Protein AF-0000000084917319 (afdb_homodimer)

Foldseek 3Di:
DVLLVVCVVLCVVLVVLVVVLLVLLLLLLLLVLVLLVLQLVLQQLVVVCVVVVNPPVVVNVVSNVVSVVSNVVSVVSSVVSVVVSLVRQLVSLVVSLVVLLVLLVVLVVQAFPVVPVVDDPVVSVCLSPVLSVLLSCLSHVLVSLVSNLVSLVVSLLVVLVVQPVVLSCQLCVLLVVLLVVLQVLLVVLVVLVVVLVVLVVVLVVLVVVCVVCVVVCVVVVVVVVSVVVSVVSVVVSVVSVVVSVVSVVVNVVSLVVSLVSSLVSLCVVVVVCVVVVVHPGPSSSSSSNVSSVVNSVSSNCVSVSVVSVVSSSVSSVVSVVSSPDDHPQDQPADDLDDFQAKKWWAQFWAADPVVRATLAGGDTDIDDRLFEEEEAEDPSLNQVVVVCCQLPSDDTDDTFMDTPNHTPSNHGNVSSNLQEFEQAPQFDADQFFLLVSLCVLPVPDDPVLLLVLLVLLPLQVVLVPDPVRRRATDDPPGDDDDRQNRLSSSSSSRLSNLHLEYEYHQSCVRPDPVSVVSNLVSCVVSSGRHYYYHYHHALVSQQPGQKYFYGGSNDTPDIDHNVVVCPDDDDSVVRNVVVVVVVVVD/DVLLVVCVVLCVVLVVLVVVLLVLLLLLLLLVLVLLVLQLVLQQLVVVCVVVVNPPVVVNVVSNVVSVVSNVVSVVSSVVSVVVSLVRQLVSLVVSLVVLLVLLVVLVVQAFPVVPVVDDPVVSVCLSPVLSVLLSCLSHVLVSLVSNLVSLVVSLLVVLVVQPVVLSCQLCVLLVVLLVVLQVLLVVLVVLVVVLVVLVVVLVVLVVVCVVCVVVCVVVVCVVVSVVVSVVSVVVSVVSVVVSVVSVVVNVVSLVVSLVVSLVSLCVVVVVCVVVVVHPGPSSSSSSNVSSVVNSVSSNCVSVSVVSVVSSSVSSVVSVVSSPDDHPQDQPADDLDDFQFKKWWAQFWAADPVVRATLAGGDTDIDDRLFEEEEAEDPSLNQVVVVCCQLPSDDTDDTFMDTPNHTSSNHGNVSSNLQEFEQAPQFDADQFFLLVSLCVLPVPDDPVLLLVLLVLLPLQVVLVPDPCRRRATDDPPGDDDDRQNRLSSSSSSRLSNLHQEYEYHQSCVRPDPVSVVSNLVSCVVSSGRHYYYHYHNALVSQQPGQKYFYGGSNDTPDIDHNVVVCPDDDDSVVRNVVVVVVVVVD

Radius of gyration: 39.49 Å; Cα contacts (8 Å, |Δi|>4): 1800; chains: 2; bounding box: 83×122×78 Å

Organism: Flavobacterium indicum (strain DSM 17447 / CIP 109464 / GPTSA100-9) (NCBI:txid1094466)

Sequence (1172 aa):
MKELQYLNKYFLKYKYRFLLGIIITIVAQIFSLFTPELVGNSIKTIEIFIKSNGQNSDYLKSNLLKNIGLIILCTLIAGFLTFLMRQTLIVMSRFVEFDLKNEIFLHYEALSQNFYKKNRTGDLMNRISEDVGKVRMYVGPAVMYTINTIIRFAAIIISMSSINWKLTLYSLAPLPILSYSIFILSKEINKKSTNYQQNLSKLSSFTQEFFSGIRVIKAYALEQKRNEEFKTLSNDSKTKNLALSKTNALFGPLMVFLIGLSYLIVILVGGKMYINEEIKDLGVIAQFLLYIGMLVWPVASFGWVSSLVQEAEASQKRINEFLKEKPEIKNEGSITSSIKGQIEFKNVSYTYEDTNIQALKNINFKIDSGKTLAILGKTGSGKSTILNLITRIHDIESGEITIDNNTIKSIELVHLRNNISIVPQDPFLFSDTIKNNILFGKSNALDEEIIEVAKIASVH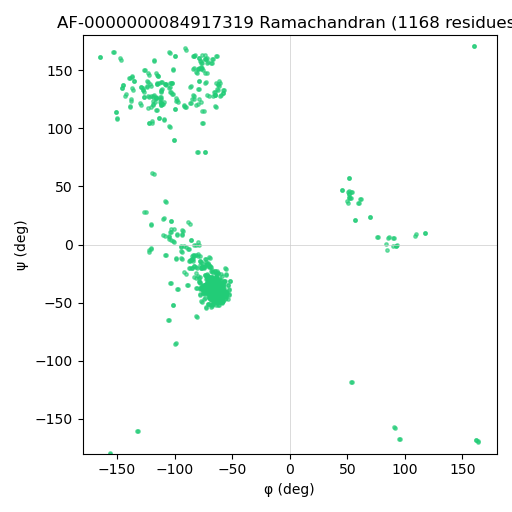ENIANFTNKYETMLGERGITLSGGQKQRISIARAILKQAPILLLDDCLSAVDTETEEKILSNFKNIFKNKTTIIVTHRASSAKNADQIIILDEGNIIQQGTHNELINKEGYYKELFLKQLSEKEIAMKELQYLNKYFLKYKYRFLLGIIITIVAQIFSLFTPELVGNSIKTIEIFIKSNGQNSDYLKSNLLKNIGLIILCTLIAGFLTFLMRQTLIVMSRFVEFDLKNEIFLHYEALSQNFYKKNRTGDLMNRISEDVGKVRMYVGPAVMYTINTIIRFAAIIISMSSINWKLTLYSLAPLPILSYSIFILSKEINKKSTNYQQNLSKLSSFTQEFFSGIRVIKAYALEQKRNEEFKTLSNDSKTKNLALSKTNALFGPLMVFLIGLSYLIVILVGGKMYINEEIKDLGVIAQFLLYIGMLVWPVASFGWVSSLVQEAEASQKRINEFLKEKPEIKNEGSITSSIKGQIEFKNVSYTYEDTNIQALKNINFKIDSGKTLAILGKTGSGKSTILNLITRIHDIESGEITIDNNTIKSIELVHLRNNISIVPQDPFLFSDTIKNNILFGKSNALDEEIIEVAKIASVHENIANFTNKYETMLGERGITLSGGQKQRISIARAILKQAPILLLDDCLSAVDTETEEKILSNFKNIFKNKTTIIVTHRASSAKNADQIIILDEGNIIQQGTHNELINKEGYYKELFLKQLSEKEIA

Solvent-accessible surface area (backbone atoms only — not comparable to full-atom values): 58899 Å² total; per-residue (Å²): 112,71,47,50,55,70,52,49,62,54,51,61,72,43,36,66,44,49,52,48,20,52,53,35,45,53,52,20,46,55,33,50,54,45,41,36,52,41,52,14,49,45,44,34,47,53,48,51,31,60,74,55,72,62,72,50,55,68,60,42,54,53,52,45,52,51,40,44,56,48,41,54,51,30,34,49,49,21,18,51,30,48,26,48,24,40,62,24,33,43,45,47,19,47,51,46,39,48,51,50,42,51,52,51,49,54,49,59,67,55,42,35,61,66,54,58,74,74,42,58,68,65,60,58,50,38,47,64,49,55,29,42,49,36,38,27,42,27,60,11,58,34,45,48,54,50,52,50,32,53,50,45,50,50,51,49,51,53,56,40,39,72,74,40,50,70,61,36,55,60,34,50,55,45,52,62,55,45,44,50,52,44,44,55,49,44,54,52,45,50,53,39,46,52,55,35,50,54,45,50,50,50,50,50,51,51,52,51,48,46,62,73,35,39,68,57,33,59,49,54,65,40,54,64,63,52,48,53,53,49,50,50,53,48,49,50,41,44,52,40,45,49,54,36,49,58,59,57,31,48,54,60,24,54,50,49,35,41,52,50,50,26,49,43,39,35,53,52,53,43,49,52,32,39,74,71,62,73,37,92,50,71,11,56,48,54,21,51,49,48,51,52,60,66,47,49,57,51,51,61,44,48,46,57,36,50,50,35,45,52,49,16,31,57,31,34,39,55,51,49,57,53,68,66,58,71,48,80,68,73,75,75,19,76,44,75,70,88,72,63,34,23,39,36,38,43,49,28,29,38,60,44,80,90,76,66,45,63,37,34,50,58,33,69,50,75,45,55,58,32,38,34,36,21,41,33,47,57,90,82,13,31,68,68,54,55,56,35,45,74,64,52,66,42,81,76,83,39,61,43,48,28,48,67,85,34,49,56,68,45,33,18,50,66,56,51,25,65,39,36,24,62,26,52,62,77,58,75,77,63,73,36,27,50,47,57,54,32,29,65,36,34,86,82,62,50,70,66,56,53,52,50,28,22,49,46,35,68,40,38,70,64,35,64,68,37,93,52,26,52,65,31,44,26,43,97,88,32,54,84,71,52,69,35,54,42,29,24,44,38,42,18,11,30,56,57,42,66,29,32,24,37,38,34,34,41,49,57,73,64,41,56,70,69,58,42,50,51,31,54,58,48,37,58,68,62,43,57,72,16,12,32,40,38,33,38,83,49,55,79,77,36,52,82,27,68,32,35,36,32,30,50,76,15,29,75,78,45,74,41,33,49,76,57,37,58,75,34,91,51,70,60,27,53,52,40,54,52,48,50,52,49,48,74,69,92,112,71,49,51,55,71,52,49,63,54,50,59,74,43,37,67,43,47,52,49,20,52,50,36,45,53,54,20,47,54,34,51,54,45,43,34,53,40,51,14,50,44,45,34,46,52,48,52,32,60,74,54,73,61,72,49,54,68,59,41,53,54,52,46,53,51,40,44,55,50,41,54,51,29,33,50,49,20,18,51,30,48,28,49,23,40,62,25,33,43,45,48,18,47,51,46,41,48,52,49,43,49,52,54,49,54,48,58,66,56,41,35,61,67,54,58,74,74,42,59,68,68,60,58,51,39,46,64,48,55,30,41,48,36,38,27,42,27,59,11,58,34,44,49,53,50,52,49,34,54,50,46,50,51,50,49,50,52,57,41,38,72,73,38,50,70,61,37,54,59,34,51,54,45,51,61,55,46,43,50,54,43,42,55,48,44,54,51,46,52,54,39,47,53,56,36,49,53,44,50,50,50,50,49,51,50,52,51,49,47,64,73,34,40,67,58,34,57,47,55,64,40,55,66,62,52,48,53,51,47,50,51,52,48,48,51,42,44,52,40,44,48,54,36,48,58,59,57,30,48,53,60,24,51,50,49,35,43,52,50,49,27,50,43,40,36,51,52,52,42,50,51,32,39,74,71,61,74,37,93,50,71,12,56,48,55,22,51,48,47,52,51,60,65,48,49,58,51,51,60,45,47,44,57,37,51,50,37,45,54,50,16,32,56,31,33,40,54,50,49,57,54,69,66,60,70,48,81,66,72,76,74,19,75,44,77,69,90,73,64,36,24,40,36,38,44,48,27,27,39,61,44,80,90,76,66,45,63,36,34,50,57,34,69,52,74,44,55,56,33,36,34,38,20,39,33,47,57,90,81,13,29,66,69,56,56,56,34,45,76,66,52,67,43,79,76,83,40,62,43,49,25,47,67,86,33,50,56,68,45,32,19,49,65,55,50,27,65,38,37,23,61,26,52,62,75,60,76,77,63,73,37,28,51,49,57,56,30,29,66,36,34,86,83,62,50,70,67,56,53,51,50,30,24,50,44,35,68,38,38,69,64,35,64,69,40,95,52,27,52,64,32,42,25,44,98,88,32,54,83,69,53,71,36,55,42,29,24,45,39,43,17,11,29,57,56,41,67,30,33,24,36,38,34,34,39,48,55,74,66,40,55,68,69,59,42,52,52,32,52,59,47,36,58,68,62,43,56,73,18,13,31,40,37,35,37,82,50,56,78,76,36,52,82,28,68,31,37,36,32,30,50,77,14,29,75,78,45,74,40,34,50,77,57,37,59,76,33,91,51,71,61,29,52,50,40,52,52,50,50,52,50,49,76,68,91

InterPro domains:
  IPR003439 ABC transporter-like, ATP-binding domain [PF00005] (360-508)
  IPR003439 ABC transporter-like, ATP-binding domain [PS50893] (343-578)
  IPR003593 AAA+ ATPase domain [SM00382] (369-567)
  IPR011527 ABC transporter type 1, transmembrane domain [PF00664] (19-299)
  IPR011527 ABC transporter type 1, transmembrane domain [PS50929] (19-311)
  IPR017871 ABC transporter-like, conserved site [PS00211] (481-495)
  IPR027417 P-loop containing nucleoside triphosphate hydrolase [G3DSA:3.40.50.300] (334-585)
  IPR027417 P-loop containing nucleoside triphosphate hydrolase [SSF52540] (335-579)
  IPR036640 ABC transporter type 1, transmembrane domain superfamily [G3DSA:1.20.1560.10] (1-327)
  IPR036640 ABC transporter type 1, transmembrane domain superfamily [SSF90123] (7-328)
  IPR039421 Type 1 protein exporter [PTHR43394] (9-583)

pLDDT: mean 86.71, std 8.43, range [38.34, 97.81]

Secondary structure (DSSP, 8-state):
-GGGGGGHHHHHHTHHHHHHHHHHHHHHHHHHHHHHHHHHHHHHHHHHHHHTTTTTHHHHHHHHHHHHHHHHHHHHHHHHHHHHHHHHHHHHHHHHHHHHHHHHHHHHHHS-HHHHHHS-HHHHHHIIIIIHHHHHHIIIIIHHHHHHHHHHHHHHHHHHHHH-HHHHHHHHTHHHHHHHHHHHHHHHHHHHHHHHHHHHHHHHHHHHHHHHTHHHHHHTT-HHHHHHHHHHHHHHHHHHHHHHHHHHTTHHHHHHHHHHHHHHHHHHHHHHHHHTT-SS-THHHHHHHHHHHHHHHHHHHHHHHHHHHHHHHHHHHHHHHHHHPPPSS-----B-PPP---EEEEEEEEE-TTT--EEEEEEEEEE-TT-EEEEEE-TTSSHHHHHHHHTTSS--SEEEEEETTEEGGGB-HHHHHHTEEEE-SS----SSBHHHHHHTT-TT--HHHHHHHHHHTT-HHHHHHSTTGGG-BBGGGSBPPPHHHHHHHHHHHHHHT--SEEEEESTTTTS-HHHHHHHHHHHHHHSTTSEEEEE-S-HHHHTT-SEEEEEETTEEEEEE-HHHHHSS-SHHHHHHHHHHHHHHH-/-GGGGGGHHHHHHTHHHHHHHHHHHHHHHHHHHHHHHHHHHHHHHHHHHHHTTTTTHHHHHHHHHHHHHHHHHHHHHHHHHHHHHHHHHHHHHHHHHHHHHHHHHHHHHHS-HHHHHHS-HHHHHHIIIIIHHHHHHIIIIIHHHHHHHHHHHHHHHHHHHHH-HHHHHHHHTHHHHHHHHHHHHHHHHHHHHHHHHHHHHHHHHHHHHHHHTHHHHHHTT-HHHHHHHHHHHHHHHHHHHHHHHHHHTTHHHHHHHHHHHHHHHHHHHHHHHHHTT-SS-THHHHHHHHHHHHHHHHHHHHHHHHHHHHHHHHHHHHHHHHHHPPPSS-----B-PPP---EEEEEEEEE-TTT--EEEEEEEEEE-TT-EEEEEE-TTSSHHHHHHHHTTSS--SEEEEEETTEEGGGB-HHHHHHTEEEE-SS----SSBHHHHHHTT-TT--HHHHHHHHHHTT-HHHHHTSTTGGG-BBGGGSBPPPHHHHHHHHHHHHHHT--SEEEEESTTTTS-HHHHHHHHHHHHHHSTTSEEEEE-S-HHHHTT-SEEEEEETTEEEEEE-HHHHHTS-SHHHHHHHHHHHHHHH-

Structure (mmCIF, N/CA/C/O backbone):
data_AF-0000000084917319-model_v1
#
loop_
_entity.id
_entity.type
_entity.pdbx_description
1 polymer 'Probable ABC-type multidrug transport system, ATPase and permease components'
#
loop_
_atom_site.group_PDB
_atom_site.id
_atom_site.type_symbol
_atom_site.label_atom_id
_atom_site.label_alt_id
_atom_site.label_comp_id
_atom_site.label_asym_id
_atom_site.label_entity_id
_atom_site.label_seq_id
_atom_site.pdbx_PDB_ins_code
_atom_site.Cartn_x
_atom_site.Cartn_y
_atom_site.Cartn_z
_atom_site.occupancy
_atom_site.B_iso_or_equiv
_atom_site.auth_seq_id
_atom_site.auth_comp_id
_atom_site.auth_asym_id
_atom_site.auth_atom_id
_atom_site.pdbx_PDB_model_num
ATOM 1 N N . MET A 1 1 ? 16.703 -3.555 -20.344 1 72.62 1 MET A N 1
ATOM 2 C CA . MET A 1 1 ? 17.562 -4.512 -19.641 1 72.62 1 MET A CA 1
ATOM 3 C C . MET A 1 1 ? 18.859 -3.855 -19.188 1 72.62 1 MET A C 1
ATOM 5 O O . MET A 1 1 ? 19.594 -4.418 -18.391 1 72.62 1 MET A O 1
ATOM 9 N N . LYS A 1 2 ? 18.938 -2.715 -19.625 1 83.38 2 LYS A N 1
ATOM 10 C CA . LYS A 1 2 ? 20.172 -2.006 -19.328 1 83.38 2 LYS A CA 1
ATOM 11 C C . LYS A 1 2 ? 20.234 -1.604 -17.859 1 83.38 2 LYS A C 1
ATOM 13 O O . LYS A 1 2 ? 21.297 -1.691 -17.234 1 83.38 2 LYS A O 1
ATOM 18 N N . GLU A 1 3 ? 19.047 -1.433 -17.312 1 89.56 3 GLU A N 1
ATOM 19 C CA . GLU A 1 3 ? 19 -0.966 -15.93 1 89.56 3 GLU A CA 1
ATOM 20 C C . GLU A 1 3 ? 19.328 -2.098 -14.961 1 89.56 3 GLU A C 1
ATOM 22 O O . GLU A 1 3 ? 19.797 -1.852 -13.852 1 89.56 3 GLU A O 1
ATOM 27 N N . LEU A 1 4 ? 19.172 -3.295 -15.461 1 93.12 4 LEU A N 1
ATOM 28 C CA . LEU A 1 4 ? 19.375 -4.441 -14.586 1 93.12 4 LEU A CA 1
ATOM 29 C C . LEU A 1 4 ? 20.859 -4.797 -14.492 1 93.12 4 LEU A C 1
ATOM 31 O O . LEU A 1 4 ? 21.266 -5.59 -13.633 1 93.12 4 LEU A O 1
ATOM 35 N N . GLN A 1 5 ? 21.688 -4.203 -15.32 1 92.62 5 GLN A N 1
ATOM 36 C CA . GLN A 1 5 ? 23.125 -4.457 -15.32 1 92.62 5 GLN A CA 1
ATOM 37 C C . GLN A 1 5 ? 23.766 -4.016 -14 1 92.62 5 GLN A C 1
ATOM 39 O O . GLN A 1 5 ? 24.828 -4.5 -13.625 1 92.62 5 GLN A O 1
ATOM 44 N N . TYR A 1 6 ? 23.125 -3.111 -13.359 1 93.12 6 TYR A N 1
ATOM 45 C CA . TYR A 1 6 ? 23.594 -2.641 -12.062 1 93.12 6 TYR A CA 1
ATOM 46 C C . TYR A 1 6 ? 23.688 -3.791 -11.062 1 93.12 6 TYR A C 1
ATOM 48 O O . TYR A 1 6 ? 24.531 -3.773 -10.156 1 93.12 6 TYR A O 1
ATOM 56 N N . LEU A 1 7 ? 22.906 -4.77 -11.273 1 93.31 7 LEU A N 1
ATOM 57 C CA . LEU A 1 7 ? 22.812 -5.875 -10.328 1 93.31 7 LEU A CA 1
ATOM 58 C C . LEU A 1 7 ? 23.938 -6.891 -10.57 1 93.31 7 LEU A C 1
ATOM 60 O O . LEU A 1 7 ? 24.141 -7.793 -9.758 1 93.31 7 LEU A O 1
ATOM 64 N N . ASN A 1 8 ? 24.672 -6.73 -11.656 1 93.25 8 ASN A N 1
ATOM 65 C CA . ASN A 1 8 ? 25.75 -7.656 -11.992 1 93.25 8 ASN A CA 1
ATOM 66 C C . ASN A 1 8 ? 26.812 -7.691 -10.898 1 93.25 8 ASN A C 1
ATOM 68 O O . ASN A 1 8 ? 27.453 -8.727 -10.688 1 93.25 8 ASN A O 1
ATOM 72 N N . LYS A 1 9 ? 27.016 -6.57 -10.188 1 93.31 9 LYS A N 1
ATOM 73 C CA . LYS A 1 9 ? 27.984 -6.527 -9.109 1 93.31 9 LYS A CA 1
ATOM 74 C C . LYS A 1 9 ? 27.594 -7.469 -7.973 1 93.31 9 LYS A C 1
ATOM 76 O O . LYS A 1 9 ? 28.469 -8.078 -7.336 1 93.31 9 LYS A O 1
ATOM 81 N N . TYR A 1 10 ? 26.328 -7.617 -7.773 1 93.31 10 TYR A N 1
ATOM 82 C CA . TYR A 1 10 ? 25.875 -8.508 -6.711 1 93.31 10 TYR A CA 1
ATOM 83 C C . TYR A 1 10 ? 25.969 -9.969 -7.145 1 93.31 10 TYR A C 1
ATOM 85 O O . TYR A 1 10 ? 26.281 -10.836 -6.332 1 93.31 10 TYR A O 1
ATOM 93 N N . PHE A 1 11 ? 25.656 -10.25 -8.438 1 93.19 11 PHE A N 1
ATOM 94 C CA . PHE A 1 11 ? 25.828 -11.602 -8.953 1 93.19 11 PHE A CA 1
ATOM 95 C C . PHE A 1 11 ? 27.281 -12.039 -8.844 1 93.19 11 PHE A C 1
ATOM 97 O O . PHE A 1 11 ? 27.562 -13.203 -8.586 1 93.19 11 PHE A O 1
ATOM 104 N N . LEU A 1 12 ? 28.188 -11.086 -9.031 1 93.5 12 LEU A N 1
ATOM 105 C CA . LEU A 1 12 ? 29.609 -11.367 -8.922 1 93.5 12 LEU A CA 1
ATOM 106 C C . LEU A 1 12 ? 30.016 -11.594 -7.461 1 93.5 12 LEU A C 1
ATOM 108 O O . LEU A 1 12 ? 30.859 -12.438 -7.168 1 93.5 12 LEU A O 1
ATOM 112 N N . LYS A 1 13 ? 29.453 -10.844 -6.574 1 94.88 13 LYS A N 1
ATOM 113 C CA . LYS A 1 13 ? 29.734 -11 -5.148 1 94.88 13 LYS A CA 1
ATOM 114 C C . LYS A 1 13 ? 29.312 -12.375 -4.652 1 94.88 13 LYS A C 1
ATOM 116 O O . LYS A 1 13 ? 30.031 -13 -3.865 1 94.88 13 LYS A O 1
ATOM 121 N N . TYR A 1 14 ? 28.203 -12.812 -5.152 1 95.75 14 TYR A N 1
ATOM 122 C CA . TYR A 1 14 ? 27.688 -14.109 -4.73 1 95.75 14 TYR A CA 1
ATOM 123 C C . TYR A 1 14 ? 27.828 -15.141 -5.84 1 95.75 14 TYR A C 1
ATOM 125 O O . TYR A 1 14 ? 26.953 -15.977 -6.039 1 95.75 14 TYR A O 1
ATOM 133 N N . LYS A 1 15 ? 28.891 -15.117 -6.613 1 95 15 LYS A N 1
ATOM 134 C CA . LYS A 1 15 ? 29.109 -15.961 -7.781 1 95 15 LYS A CA 1
ATOM 135 C C . LYS A 1 15 ? 29.172 -17.438 -7.395 1 95 15 LYS A C 1
ATOM 137 O O . LYS A 1 15 ? 28.703 -18.297 -8.148 1 95 15 LYS A O 1
ATOM 142 N N . TYR A 1 16 ? 29.672 -17.734 -6.207 1 94.69 16 TYR A N 1
ATOM 143 C CA . TYR A 1 16 ? 29.797 -19.125 -5.793 1 94.69 16 TYR A CA 1
ATOM 144 C C . TYR A 1 16 ? 28.438 -19.75 -5.551 1 94.69 16 TYR A C 1
ATOM 146 O O . TYR A 1 16 ? 28.188 -20.891 -5.957 1 94.69 16 TYR A O 1
ATOM 154 N N . ARG A 1 17 ? 27.594 -19.016 -4.914 1 94.06 17 ARG A N 1
ATOM 155 C CA . ARG A 1 17 ? 26.234 -19.516 -4.688 1 94.06 17 ARG A CA 1
ATOM 156 C C . ARG A 1 17 ? 25.469 -19.625 -6 1 94.06 17 ARG A C 1
ATOM 158 O O . ARG A 1 17 ? 24.719 -20.578 -6.203 1 94.06 17 ARG A O 1
ATOM 165 N N . PHE A 1 18 ? 25.703 -18.641 -6.824 1 95.62 18 PHE A N 1
ATOM 166 C CA . PHE A 1 18 ? 25.047 -18.625 -8.125 1 95.62 18 PHE A CA 1
ATOM 167 C C . PHE A 1 18 ? 25.484 -19.812 -8.977 1 95.62 18 PHE A C 1
ATOM 169 O O . PHE A 1 18 ? 24.641 -20.531 -9.516 1 95.62 18 PHE A O 1
ATOM 176 N N . LEU A 1 19 ? 26.766 -20.062 -9.086 1 95.88 19 LEU A N 1
ATOM 177 C CA . LEU A 1 19 ? 27.312 -21.156 -9.898 1 95.88 19 LEU A CA 1
ATOM 178 C C . LEU A 1 19 ? 26.938 -22.5 -9.297 1 95.88 19 LEU A C 1
ATOM 180 O O . LEU A 1 19 ? 26.641 -23.453 -10.031 1 95.88 19 LEU A O 1
ATOM 184 N N . LEU A 1 20 ? 26.969 -22.531 -7.992 1 95.5 20 LEU A N 1
ATOM 185 C CA . LEU A 1 20 ? 26.562 -23.766 -7.328 1 95.5 20 LEU A CA 1
ATOM 186 C C . LEU A 1 20 ? 25.109 -24.078 -7.613 1 95.5 20 LEU A C 1
ATOM 188 O O . LEU A 1 20 ? 24.734 -25.234 -7.809 1 95.5 20 LEU A O 1
ATOM 192 N N . GLY A 1 21 ? 24.344 -23.016 -7.578 1 94.75 21 GLY A N 1
ATOM 193 C CA . GLY A 1 21 ? 22.938 -23.203 -7.914 1 94.75 21 GLY A CA 1
ATOM 194 C C . GLY A 1 21 ? 22.719 -23.719 -9.32 1 94.75 21 GLY A C 1
ATOM 195 O O . GLY A 1 21 ? 21.891 -24.594 -9.547 1 94.75 21 GLY A O 1
ATOM 196 N N . ILE A 1 22 ? 23.469 -23.266 -10.258 1 94.94 22 ILE A N 1
ATOM 197 C CA . ILE A 1 22 ? 23.359 -23.688 -11.648 1 94.94 22 ILE A CA 1
ATOM 198 C C . ILE A 1 22 ? 23.766 -25.156 -11.766 1 94.94 22 ILE A C 1
ATOM 200 O O . ILE A 1 22 ? 23.062 -25.953 -12.398 1 94.94 22 ILE A O 1
ATOM 204 N N . ILE A 1 23 ? 24.812 -25.531 -11.094 1 96.06 23 ILE A N 1
ATOM 205 C CA . ILE A 1 23 ? 25.312 -26.906 -11.141 1 96.06 23 ILE A CA 1
ATOM 206 C C . ILE A 1 23 ? 24.297 -27.844 -10.516 1 96.06 23 ILE A C 1
ATOM 208 O O . ILE A 1 23 ? 23.984 -28.906 -11.07 1 96.06 23 ILE A O 1
ATOM 212 N N . ILE A 1 24 ? 23.797 -27.422 -9.391 1 95.44 24 ILE A N 1
ATOM 213 C CA . ILE A 1 24 ? 22.812 -28.234 -8.703 1 95.44 24 ILE A CA 1
ATOM 214 C C . ILE A 1 24 ? 21.578 -28.406 -9.578 1 95.44 24 ILE A C 1
ATOM 216 O O . ILE A 1 24 ? 20.984 -29.484 -9.617 1 95.44 24 ILE A O 1
ATOM 220 N N . THR A 1 25 ? 21.25 -27.344 -10.289 1 92.69 25 THR A N 1
ATOM 221 C CA . THR A 1 25 ? 20.094 -27.406 -11.172 1 92.69 25 THR A CA 1
ATOM 222 C C . THR A 1 25 ? 20.328 -28.391 -12.312 1 92.69 25 THR A C 1
ATOM 224 O O . THR A 1 25 ? 19.438 -29.172 -12.664 1 92.69 25 THR A O 1
ATOM 227 N N . ILE A 1 26 ? 21.453 -28.406 -12.875 1 93.38 26 ILE A N 1
ATOM 228 C CA . ILE A 1 26 ? 21.812 -29.312 -13.969 1 93.38 26 ILE A CA 1
ATOM 229 C C . ILE A 1 26 ? 21.734 -30.766 -13.484 1 93.38 26 ILE A C 1
ATOM 231 O O . ILE A 1 26 ? 21.094 -31.594 -14.125 1 93.38 26 ILE A O 1
ATOM 235 N N . VAL A 1 27 ? 22.266 -31.031 -12.344 1 93.25 27 VAL A N 1
ATOM 236 C CA . VAL A 1 27 ? 22.297 -32.375 -11.805 1 93.25 27 VAL A CA 1
ATOM 237 C C . VAL A 1 27 ? 20.875 -32.812 -11.445 1 93.25 27 VAL A C 1
ATOM 239 O O . VAL A 1 27 ? 20.484 -33.969 -11.688 1 93.25 27 VAL A O 1
ATOM 242 N N . ALA A 1 28 ? 20.188 -31.906 -10.852 1 90.62 28 ALA A N 1
ATOM 243 C CA . ALA A 1 28 ? 18.812 -32.219 -10.492 1 90.62 28 ALA A CA 1
ATOM 244 C C . ALA A 1 28 ? 17.984 -32.594 -11.719 1 90.62 28 ALA A C 1
ATOM 246 O O . ALA A 1 28 ? 17.172 -33.531 -11.68 1 90.62 28 ALA A O 1
ATOM 247 N N . GLN A 1 29 ? 18.203 -31.875 -12.781 1 88.38 29 GLN A N 1
ATOM 248 C CA . GLN A 1 29 ? 17.469 -32.125 -14.016 1 88.38 29 GLN A CA 1
ATOM 249 C C . GLN A 1 29 ? 17.844 -33.5 -14.609 1 88.38 29 GLN A C 1
ATOM 251 O O . GLN A 1 29 ? 16.984 -34.188 -15.148 1 88.38 29 GLN A O 1
ATOM 256 N N . ILE A 1 30 ? 19.031 -33.812 -14.516 1 88.44 30 ILE A N 1
ATOM 257 C CA . ILE A 1 30 ? 19.5 -35.094 -15.039 1 88.44 30 ILE A CA 1
ATOM 258 C C . ILE A 1 30 ? 18.812 -36.25 -14.297 1 88.44 30 ILE A C 1
ATOM 260 O O . ILE A 1 30 ? 18.328 -37.188 -14.922 1 88.44 30 ILE A O 1
ATOM 264 N N . PHE A 1 31 ? 18.734 -36.125 -13.023 1 87.25 31 PHE A N 1
ATOM 265 C CA . PHE A 1 31 ? 18.109 -37.156 -12.234 1 87.25 31 PHE A CA 1
ATOM 266 C C . PHE A 1 31 ? 16.609 -37.188 -12.484 1 87.25 31 PHE A C 1
ATOM 268 O O . PHE A 1 31 ? 15.992 -38.25 -12.453 1 87.25 31 PHE A O 1
ATOM 275 N N . SER A 1 32 ? 16.047 -36.094 -12.75 1 85.25 32 SER A N 1
ATOM 276 C CA . SER A 1 32 ? 14.609 -36.031 -12.992 1 85.25 32 SER A CA 1
ATOM 277 C C . SER A 1 32 ? 14.25 -36.656 -14.328 1 85.25 32 SER A C 1
ATOM 279 O O . SER A 1 32 ? 13.148 -37.188 -14.492 1 85.25 32 SER A O 1
ATOM 281 N N . LEU A 1 33 ? 15.172 -36.625 -15.242 1 86.62 33 LEU A N 1
ATOM 282 C CA . LEU A 1 33 ? 14.922 -37.156 -16.578 1 86.62 33 LEU A CA 1
ATOM 283 C C . LEU A 1 33 ? 15.039 -38.656 -16.609 1 86.62 33 LEU A C 1
ATOM 285 O O . LEU A 1 33 ? 14.602 -39.312 -17.562 1 86.62 33 LEU A O 1
ATOM 289 N N . PHE A 1 34 ? 15.523 -39.219 -15.539 1 85.19 34 PHE A N 1
ATOM 290 C CA . PHE A 1 34 ? 15.672 -40.688 -15.477 1 85.19 34 PHE A CA 1
ATOM 291 C C . PHE A 1 34 ? 14.32 -41.344 -15.234 1 85.19 34 PHE A C 1
ATOM 293 O O . PHE A 1 34 ? 14.133 -42.5 -15.578 1 85.19 34 PHE A O 1
ATOM 300 N N . THR A 1 35 ? 13.461 -40.562 -14.75 1 81.5 35 THR A N 1
ATOM 301 C CA . THR A 1 35 ? 12.164 -41.156 -14.438 1 81.5 35 THR A CA 1
ATOM 302 C C . THR A 1 35 ? 11.445 -41.562 -15.719 1 81.5 35 THR A C 1
ATOM 304 O O . THR A 1 35 ? 11.023 -42.719 -15.844 1 81.5 35 THR A O 1
ATOM 307 N N . PRO A 1 36 ? 11.32 -40.656 -16.719 1 83.75 36 PRO A N 1
ATOM 308 C CA . PRO A 1 36 ? 10.688 -41.094 -17.969 1 83.75 36 PRO A CA 1
ATOM 309 C C . PRO A 1 36 ? 11.414 -42.25 -18.625 1 83.75 36 PRO A C 1
ATOM 311 O O . PRO A 1 36 ? 10.781 -43.156 -19.203 1 83.75 36 PRO A O 1
ATOM 314 N N . GLU A 1 37 ? 12.727 -42.312 -18.5 1 85.81 37 GLU A N 1
ATOM 315 C CA . GLU A 1 37 ? 13.516 -43.406 -19.078 1 85.81 37 GLU A CA 1
ATOM 316 C C . GLU A 1 37 ? 13.219 -44.719 -18.391 1 85.81 37 GLU A C 1
ATOM 318 O O . GLU A 1 37 ? 13.07 -45.75 -19.047 1 85.81 37 GLU A O 1
ATOM 323 N N . LEU A 1 38 ? 13.156 -44.656 -17.109 1 83.62 38 LEU A N 1
ATOM 324 C CA . LEU A 1 38 ? 12.906 -45.875 -16.359 1 83.62 38 LEU A CA 1
ATOM 325 C C . LEU A 1 38 ? 11.469 -46.375 -16.547 1 83.62 38 LEU A C 1
ATOM 327 O O . LEU A 1 38 ? 11.211 -47.562 -16.547 1 83.62 38 LEU A O 1
ATOM 331 N N . VAL A 1 39 ? 10.578 -45.438 -16.734 1 80.5 39 VAL A N 1
ATOM 332 C CA . VAL A 1 39 ? 9.195 -45.781 -17.047 1 80.5 39 VAL A CA 1
ATOM 333 C C . VAL A 1 39 ? 9.125 -46.469 -18.406 1 80.5 39 VAL A C 1
ATOM 335 O O . VAL A 1 39 ? 8.453 -47.5 -18.578 1 80.5 39 VAL A O 1
ATOM 338 N N . GLY A 1 40 ? 9.805 -45.938 -19.375 1 82.25 40 GLY A N 1
ATOM 339 C CA . GLY A 1 40 ? 9.883 -46.562 -20.703 1 82.25 40 GLY A CA 1
ATOM 340 C C . GLY A 1 40 ? 10.453 -47.969 -20.672 1 82.25 40 GLY A C 1
ATOM 341 O O . GLY A 1 40 ? 9.938 -48.875 -21.328 1 82.25 40 GLY A O 1
ATOM 342 N N . ASN A 1 41 ? 11.477 -48.125 -19.875 1 83.5 41 ASN A N 1
ATOM 343 C CA . ASN A 1 41 ? 12.102 -49.438 -19.75 1 83.5 41 ASN A CA 1
ATOM 344 C C . ASN A 1 41 ? 11.164 -50.469 -19.094 1 83.5 41 ASN A C 1
ATOM 346 O O . ASN A 1 41 ? 11.203 -51.656 -19.422 1 83.5 41 ASN A O 1
ATOM 350 N N . SER A 1 42 ? 10.43 -49.938 -18.172 1 80.62 42 SER A N 1
ATOM 351 C CA . SER A 1 42 ? 9.469 -50.844 -17.531 1 80.62 42 SER A CA 1
ATOM 352 C C . SER A 1 42 ? 8.414 -51.312 -18.516 1 80.62 42 SER A C 1
ATOM 354 O O . SER A 1 42 ? 8.047 -52.5 -18.516 1 80.62 42 SER A O 1
ATOM 356 N N . ILE A 1 43 ? 7.992 -50.438 -19.344 1 78.56 43 ILE A N 1
ATOM 357 C CA . ILE A 1 43 ? 7 -50.781 -20.359 1 78.56 43 ILE A CA 1
ATOM 358 C C . ILE A 1 43 ? 7.629 -51.719 -21.375 1 78.56 43 ILE A C 1
ATOM 360 O O . ILE A 1 43 ? 6.977 -52.656 -21.859 1 78.56 43 ILE A O 1
ATOM 364 N N . LYS A 1 44 ? 8.836 -51.531 -21.719 1 80.62 44 LYS A N 1
ATOM 365 C CA . LYS A 1 44 ? 9.562 -52.406 -22.625 1 80.62 44 LYS A CA 1
ATOM 366 C C . LYS A 1 44 ? 9.641 -53.844 -22.078 1 80.62 44 LYS A C 1
ATOM 368 O O . LYS A 1 44 ? 9.438 -54.812 -22.797 1 80.62 44 LYS A O 1
ATOM 373 N N . THR A 1 45 ? 9.969 -53.906 -20.797 1 81.5 45 THR A N 1
ATOM 374 C CA . THR A 1 45 ? 10.07 -55.219 -20.156 1 81.5 45 THR A CA 1
ATOM 375 C C . THR A 1 45 ? 8.727 -55.938 -20.172 1 81.5 45 THR A C 1
ATOM 377 O O . THR A 1 45 ? 8.672 -57.156 -20.344 1 81.5 45 THR A O 1
ATOM 380 N N . ILE A 1 46 ? 7.742 -55.188 -19.984 1 77.38 46 ILE A N 1
ATOM 381 C CA . ILE A 1 46 ? 6.406 -55.75 -20.016 1 77.38 46 ILE A CA 1
ATOM 382 C C . ILE A 1 46 ? 6.094 -56.25 -21.438 1 77.38 46 ILE A C 1
ATOM 384 O O . ILE A 1 46 ? 5.48 -57.281 -21.625 1 77.38 46 ILE A O 1
ATOM 388 N N . GLU A 1 47 ? 6.527 -55.5 -22.422 1 77.44 47 GLU A N 1
ATOM 389 C CA . GLU A 1 47 ? 6.328 -55.844 -23.828 1 77.44 47 GLU A CA 1
ATOM 390 C C . GLU A 1 47 ? 7.051 -57.156 -24.172 1 77.44 47 GLU A C 1
ATOM 392 O O . GLU A 1 47 ? 6.504 -58 -24.875 1 77.44 47 GLU A O 1
ATOM 397 N N . ILE A 1 48 ? 8.242 -57.25 -23.75 1 77.94 48 ILE A N 1
ATOM 398 C CA . ILE A 1 48 ? 9.039 -58.469 -24.016 1 77.94 48 ILE A CA 1
ATOM 399 C C . ILE A 1 48 ? 8.359 -59.656 -23.375 1 77.94 48 ILE A C 1
ATOM 401 O O . ILE A 1 48 ? 8.352 -60.75 -23.969 1 77.94 48 ILE A O 1
ATOM 405 N N . PHE A 1 49 ? 7.828 -59.469 -22.234 1 77.06 49 PHE A N 1
ATOM 406 C CA . PHE A 1 49 ? 7.102 -60.531 -21.578 1 77.06 49 PHE A CA 1
ATOM 407 C C . PHE A 1 49 ? 5.922 -61 -22.422 1 77.06 49 PHE A C 1
ATOM 409 O O . PHE A 1 49 ? 5.645 -62.188 -22.516 1 77.06 49 PHE A O 1
ATOM 416 N N . ILE A 1 50 ? 5.262 -60.062 -23.031 1 73.19 50 ILE A N 1
ATOM 417 C CA . ILE A 1 50 ? 4.102 -60.375 -23.859 1 73.19 50 ILE A CA 1
ATOM 418 C C . ILE A 1 50 ? 4.551 -61.125 -25.109 1 73.19 50 ILE A C 1
ATOM 420 O O . ILE A 1 50 ? 3.922 -62.125 -25.5 1 73.19 50 ILE A O 1
ATOM 424 N N . LYS A 1 51 ? 5.59 -60.688 -25.656 1 73.5 51 LYS A N 1
ATOM 425 C CA . LYS A 1 51 ? 6.086 -61.281 -26.891 1 73.5 51 LYS A CA 1
ATOM 426 C C . LYS A 1 51 ? 6.617 -62.688 -26.625 1 73.5 51 LYS A C 1
ATOM 428 O O . LYS A 1 51 ? 6.559 -63.531 -27.516 1 73.5 51 LYS A O 1
ATOM 433 N N . SER A 1 52 ? 7.133 -62.844 -25.375 1 75.69 52 SER A N 1
ATOM 434 C CA . SER A 1 52 ? 7.691 -64.188 -25.062 1 75.69 52 SER A CA 1
ATOM 435 C C . SER A 1 52 ? 6.617 -65.125 -24.516 1 75.69 52 SER A C 1
ATOM 437 O O . SER A 1 52 ? 6.934 -66.188 -24 1 75.69 52 SER A O 1
ATOM 439 N N . ASN A 1 53 ? 5.422 -64.938 -24.672 1 68.69 53 ASN A N 1
ATOM 440 C CA . ASN A 1 53 ? 4.285 -65.75 -24.281 1 68.69 53 ASN A CA 1
ATOM 441 C C . ASN A 1 53 ? 4.348 -66.125 -22.797 1 68.69 53 ASN A C 1
ATOM 443 O O . ASN A 1 53 ? 4.098 -67.25 -22.406 1 68.69 53 ASN A O 1
ATOM 447 N N . GLY A 1 54 ? 4.746 -65.25 -21.906 1 66 54 GLY A N 1
ATOM 448 C CA . GLY A 1 54 ? 4.648 -65.375 -20.469 1 66 54 GLY A CA 1
ATOM 449 C C . GLY A 1 54 ? 5.812 -66.188 -19.875 1 66 54 GLY A C 1
ATOM 450 O O . GLY A 1 54 ? 5.809 -66.5 -18.672 1 66 54 GLY A O 1
ATOM 451 N N . GLN A 1 55 ? 6.758 -66.688 -20.578 1 66.06 55 GLN A N 1
ATOM 452 C CA . GLN A 1 55 ? 7.77 -67.625 -20.094 1 66.06 55 GLN A CA 1
ATOM 453 C C . GLN A 1 55 ? 8.773 -66.938 -19.188 1 66.06 55 GLN A C 1
ATOM 455 O O . GLN A 1 55 ? 9.352 -67.562 -18.297 1 66.06 55 GLN A O 1
ATOM 460 N N . ASN A 1 56 ? 8.922 -65.688 -19.141 1 70.44 56 ASN A N 1
ATOM 461 C CA . ASN A 1 56 ? 9.984 -65.062 -18.375 1 70.44 56 ASN A CA 1
ATOM 462 C C . ASN A 1 56 ? 9.422 -64.125 -17.281 1 70.44 56 ASN A C 1
ATOM 464 O O . ASN A 1 56 ? 9.812 -62.969 -17.203 1 70.44 56 ASN A O 1
ATOM 468 N N . SER A 1 57 ? 8.625 -64.875 -16.359 1 74.94 57 SER A N 1
ATOM 469 C CA . SER A 1 57 ? 7.949 -64.062 -15.312 1 74.94 57 SER A CA 1
ATOM 470 C C . SER A 1 57 ? 8.938 -63.562 -14.273 1 74.94 57 SER A C 1
ATOM 472 O O . SER A 1 57 ? 8.805 -62.438 -13.773 1 74.94 57 SER A O 1
ATOM 474 N N . ASP A 1 58 ? 9.914 -64.375 -13.977 1 75.5 58 ASP A N 1
ATOM 475 C CA . ASP A 1 58 ? 10.906 -64 -12.977 1 75.5 58 ASP A CA 1
ATOM 476 C C . ASP A 1 58 ? 11.734 -62.812 -13.469 1 75.5 58 ASP A C 1
ATOM 478 O O . ASP A 1 58 ? 12.047 -61.906 -12.695 1 75.5 58 ASP A O 1
ATOM 482 N N . TYR A 1 59 ? 12.039 -62.844 -14.734 1 75.81 59 TYR A N 1
ATOM 483 C CA . TYR A 1 59 ? 12.781 -61.75 -15.336 1 75.81 59 TYR A CA 1
ATOM 484 C C . TYR A 1 59 ? 11.977 -60.438 -15.289 1 75.81 59 TYR A C 1
ATOM 486 O O . TYR A 1 59 ? 12.516 -59.375 -15 1 75.81 59 TYR A O 1
ATOM 494 N N . LEU A 1 60 ? 10.789 -60.594 -15.438 1 77.94 60 LEU A N 1
ATOM 495 C CA . LEU A 1 60 ? 9.883 -59.438 -15.406 1 77.94 60 LEU A CA 1
ATOM 496 C C . LEU A 1 60 ? 9.82 -58.844 -14.008 1 77.94 60 LEU A C 1
ATOM 498 O O . LEU A 1 60 ? 9.961 -57.625 -13.844 1 77.94 60 LEU A O 1
ATOM 502 N N . LYS A 1 61 ? 9.641 -59.719 -13.023 1 77.19 61 LYS A N 1
ATOM 503 C CA . LYS A 1 61 ? 9.5 -59.25 -11.648 1 77.19 61 LYS A CA 1
ATOM 504 C C . LYS A 1 61 ? 10.781 -58.594 -11.156 1 77.19 61 LYS A C 1
ATOM 506 O O . LYS A 1 61 ? 10.742 -57.531 -10.523 1 77.19 61 LYS A O 1
ATOM 511 N N . SER A 1 62 ? 11.828 -59.188 -11.5 1 81.56 62 SER A N 1
ATOM 512 C CA . SER A 1 62 ? 13.109 -58.688 -11.039 1 81.56 62 SER A CA 1
ATOM 513 C C . SER A 1 62 ? 13.438 -57.344 -11.703 1 81.56 62 SER A C 1
ATOM 515 O O . SER A 1 62 ? 13.898 -56.406 -11.047 1 81.56 62 SER A O 1
ATOM 517 N N . ASN A 1 63 ? 13.172 -57.188 -12.961 1 82.06 63 ASN A N 1
ATOM 518 C CA . ASN A 1 63 ? 13.469 -55.938 -13.688 1 82.06 63 ASN A CA 1
ATOM 519 C C . ASN A 1 63 ? 12.516 -54.812 -13.289 1 82.06 63 ASN A C 1
ATOM 521 O O . ASN A 1 63 ? 12.914 -53.656 -13.227 1 82.06 63 ASN A O 1
ATOM 525 N N . LEU A 1 64 ? 11.383 -55.219 -13.031 1 80.88 64 LEU A N 1
ATOM 526 C CA . LEU A 1 64 ? 10.406 -54.219 -12.617 1 80.88 64 LEU A CA 1
ATOM 527 C C . LEU A 1 64 ? 10.734 -53.688 -11.234 1 80.88 64 LEU A C 1
ATOM 529 O O . LEU A 1 64 ? 10.648 -52.469 -11 1 80.88 64 LEU A O 1
ATOM 533 N N . LEU A 1 65 ? 11.156 -54.562 -10.328 1 81.62 65 LEU A N 1
ATOM 534 C CA . LEU A 1 65 ? 11.516 -54.125 -8.977 1 81.62 65 LEU A CA 1
ATOM 535 C C . LEU A 1 65 ? 12.773 -53.281 -9 1 81.62 65 LEU A C 1
ATOM 537 O O . LEU A 1 65 ? 12.883 -52.312 -8.234 1 81.62 65 LEU A O 1
ATOM 541 N N . LYS A 1 66 ? 13.641 -53.594 -9.844 1 84.88 66 LYS A N 1
ATOM 542 C CA . LYS A 1 66 ? 14.859 -52.812 -9.977 1 84.88 66 LYS A CA 1
ATOM 543 C C . LYS A 1 66 ? 14.547 -51.406 -10.539 1 84.88 66 LYS A C 1
ATOM 545 O O . LYS A 1 66 ? 15.062 -50.406 -10.047 1 84.88 66 LYS A O 1
ATOM 550 N N . ASN A 1 67 ? 13.711 -51.344 -11.5 1 83.06 67 ASN A N 1
ATOM 551 C CA . ASN A 1 67 ? 13.336 -50.062 -12.086 1 83.06 67 ASN A CA 1
ATOM 552 C C . ASN A 1 67 ? 12.586 -49.188 -11.086 1 83.06 67 ASN A C 1
ATOM 554 O O . ASN A 1 67 ? 12.789 -47.969 -11.031 1 83.06 67 ASN A O 1
ATOM 558 N N . ILE A 1 68 ? 11.883 -49.844 -10.281 1 80.12 68 ILE A N 1
ATOM 559 C CA . ILE A 1 68 ? 11.117 -49.094 -9.273 1 80.12 68 ILE A CA 1
ATOM 560 C C . ILE A 1 68 ? 12.062 -48.5 -8.227 1 80.12 68 ILE A C 1
ATOM 562 O O . ILE A 1 68 ? 11.922 -47.344 -7.836 1 80.12 68 ILE A O 1
ATOM 566 N N . GLY A 1 69 ? 12.891 -49.406 -7.73 1 82.94 69 GLY A N 1
ATOM 567 C CA . GLY A 1 69 ? 13.875 -48.938 -6.773 1 82.94 69 GLY A CA 1
ATOM 568 C C . GLY A 1 69 ? 14.695 -47.781 -7.297 1 82.94 69 GLY A C 1
ATOM 569 O O . GLY A 1 69 ? 14.945 -46.812 -6.574 1 82.94 69 GLY A O 1
ATOM 570 N N . LEU A 1 70 ? 14.977 -47.781 -8.594 1 86.75 70 LEU A N 1
ATOM 571 C CA . LEU A 1 70 ? 15.773 -46.719 -9.211 1 86.75 70 LEU A CA 1
ATOM 572 C C . LEU A 1 70 ? 14.953 -45.438 -9.383 1 86.75 70 LEU A C 1
ATOM 574 O O . LEU A 1 70 ? 15.477 -44.344 -9.258 1 86.75 70 LEU A O 1
ATOM 578 N N . ILE A 1 71 ? 13.703 -45.625 -9.719 1 83.06 71 ILE A N 1
ATOM 579 C CA . ILE A 1 71 ? 12.836 -44.469 -9.891 1 83.06 71 ILE A CA 1
ATOM 580 C C . ILE A 1 71 ? 12.688 -43.719 -8.555 1 83.06 71 ILE A C 1
ATOM 582 O O . ILE A 1 71 ? 12.789 -42.5 -8.5 1 83.06 71 ILE A O 1
ATOM 586 N N . ILE A 1 72 ? 12.469 -44.469 -7.473 1 83.31 72 ILE A N 1
ATOM 587 C CA . ILE A 1 72 ? 12.32 -43.875 -6.145 1 83.31 72 ILE A CA 1
ATOM 588 C C . ILE A 1 72 ? 13.609 -43.156 -5.758 1 83.31 72 ILE A C 1
ATOM 590 O O . ILE A 1 72 ? 13.57 -42.031 -5.27 1 83.31 72 ILE A O 1
ATOM 594 N N . LEU A 1 73 ? 14.648 -43.812 -6.023 1 87 73 LEU A N 1
ATOM 595 C CA . LEU A 1 73 ? 15.938 -43.25 -5.672 1 87 73 LEU A CA 1
ATOM 596 C C . LEU A 1 73 ? 16.203 -41.969 -6.477 1 87 73 LEU A C 1
ATOM 598 O O . LEU A 1 73 ? 16.609 -40.938 -5.922 1 87 73 LEU A O 1
ATOM 602 N N . CYS A 1 74 ? 15.945 -41.938 -7.766 1 85.69 74 CYS A N 1
ATOM 603 C CA . CYS A 1 74 ? 16.188 -40.812 -8.633 1 85.69 74 CYS A CA 1
ATOM 604 C C . CYS A 1 74 ? 15.258 -39.656 -8.273 1 85.69 74 CYS A C 1
ATOM 606 O O . CYS A 1 74 ? 15.672 -38.5 -8.305 1 85.69 74 CYS A O 1
ATOM 608 N N . THR A 1 75 ? 14.062 -40 -7.938 1 83 75 THR A N 1
ATOM 609 C CA . THR A 1 75 ? 13.109 -38.969 -7.586 1 83 75 THR A CA 1
ATOM 610 C C . THR A 1 75 ? 13.484 -38.312 -6.25 1 83 75 THR A C 1
ATOM 612 O O . THR A 1 75 ? 13.336 -37.094 -6.078 1 83 75 THR A O 1
ATOM 615 N N . LEU A 1 76 ? 13.891 -39.094 -5.324 1 86.69 76 LEU A N 1
ATOM 616 C CA . LEU A 1 76 ? 14.305 -38.562 -4.023 1 86.69 76 LEU A CA 1
ATOM 617 C C . LEU A 1 76 ? 15.523 -37.656 -4.168 1 86.69 76 LEU A C 1
ATOM 619 O O . LEU A 1 76 ? 15.602 -36.594 -3.543 1 86.69 76 LEU A O 1
ATOM 623 N N . ILE A 1 77 ? 16.391 -38.125 -4.977 1 90 77 ILE A N 1
ATOM 624 C CA . ILE A 1 77 ? 17.594 -37.312 -5.195 1 90 77 ILE A CA 1
ATOM 625 C C . ILE A 1 77 ? 17.25 -36.031 -5.93 1 90 77 ILE A C 1
ATOM 627 O O . ILE A 1 77 ? 17.719 -34.969 -5.57 1 90 77 ILE A O 1
ATOM 631 N N . ALA A 1 78 ? 16.422 -36.156 -6.926 1 88.25 78 ALA A N 1
ATOM 632 C CA . ALA A 1 78 ? 15.984 -34.969 -7.68 1 88.25 78 ALA A CA 1
ATOM 633 C C . ALA A 1 78 ? 15.258 -34 -6.777 1 88.25 78 ALA A C 1
ATOM 635 O O . ALA A 1 78 ? 15.469 -32.781 -6.883 1 88.25 78 ALA A O 1
ATOM 636 N N . GLY A 1 79 ? 14.445 -34.531 -5.891 1 87.44 79 GLY A N 1
ATOM 637 C CA . GLY A 1 79 ? 13.75 -33.688 -4.938 1 87.44 79 GLY A CA 1
ATOM 638 C C . GLY A 1 79 ? 14.68 -32.969 -3.982 1 87.44 79 GLY A C 1
ATOM 639 O O . GLY A 1 79 ? 14.516 -31.781 -3.725 1 87.44 79 GLY A O 1
ATOM 640 N N . PHE A 1 80 ? 15.594 -33.688 -3.525 1 90.25 80 PHE A N 1
ATOM 641 C CA . PHE A 1 80 ? 16.562 -33.094 -2.607 1 90.25 80 PHE A CA 1
ATOM 642 C C . PHE A 1 80 ? 17.391 -32.031 -3.309 1 90.25 80 PHE A C 1
ATOM 644 O O . PHE A 1 80 ? 17.656 -30.969 -2.74 1 90.25 80 PHE A O 1
ATOM 651 N N . LEU A 1 81 ? 17.812 -32.312 -4.477 1 91.5 81 LEU A N 1
ATOM 652 C CA . LEU A 1 81 ? 18.594 -31.359 -5.234 1 91.5 81 LEU A CA 1
ATOM 653 C C . LEU A 1 81 ? 17.781 -30.125 -5.586 1 91.5 81 LEU A C 1
ATOM 655 O O . LEU A 1 81 ? 18.312 -29 -5.633 1 91.5 81 LEU A O 1
ATOM 659 N N . THR A 1 82 ? 16.562 -30.328 -5.789 1 88.69 82 THR A N 1
ATOM 660 C CA . THR A 1 82 ? 15.68 -29.188 -6.051 1 88.69 82 THR A CA 1
ATOM 661 C C . THR A 1 82 ? 15.578 -28.297 -4.82 1 88.69 82 THR A C 1
ATOM 663 O O . THR A 1 82 ? 15.531 -27.062 -4.938 1 88.69 82 THR A O 1
ATOM 666 N N . PHE A 1 83 ? 15.484 -28.953 -3.77 1 90.75 83 PHE A N 1
ATOM 667 C CA . PHE A 1 83 ? 15.5 -28.219 -2.51 1 90.75 83 PHE A CA 1
ATOM 668 C C . PHE A 1 83 ? 16.781 -27.406 -2.373 1 90.75 83 PHE A C 1
ATOM 670 O O . PHE A 1 83 ? 16.734 -26.234 -2.012 1 90.75 83 PHE A O 1
ATOM 677 N N . LEU A 1 84 ? 17.812 -28.016 -2.678 1 93.06 84 LEU A N 1
ATOM 678 C CA . LEU A 1 84 ? 19.109 -27.344 -2.564 1 93.06 84 LEU A CA 1
ATOM 679 C C . LEU A 1 84 ? 19.219 -26.203 -3.572 1 93.06 84 LEU A C 1
ATOM 681 O O . LEU A 1 84 ? 19.859 -25.172 -3.293 1 93.06 84 LEU A O 1
ATOM 685 N N . MET A 1 85 ? 18.688 -26.422 -4.691 1 92.19 85 MET A N 1
ATOM 686 C CA . MET A 1 85 ? 18.672 -25.375 -5.711 1 92.19 85 MET A CA 1
ATOM 687 C C . MET A 1 85 ? 18 -24.109 -5.18 1 92.19 85 MET A C 1
ATOM 689 O O . MET A 1 85 ? 18.516 -23 -5.348 1 92.19 85 MET A O 1
ATOM 693 N N . ARG A 1 86 ? 16.938 -24.312 -4.52 1 90.38 86 ARG A N 1
ATOM 694 C CA . ARG A 1 86 ? 16.203 -23.156 -3.979 1 90.38 86 ARG A CA 1
ATOM 695 C C . ARG A 1 86 ? 16.984 -22.516 -2.828 1 90.38 86 ARG A C 1
ATOM 697 O O . ARG A 1 86 ? 16.953 -21.297 -2.66 1 90.38 86 ARG A O 1
ATOM 704 N N . GLN A 1 87 ? 17.688 -23.422 -2.104 1 91.31 87 GLN A N 1
ATOM 705 C CA . GLN A 1 87 ? 18.453 -22.922 -0.963 1 91.31 87 GLN A CA 1
ATOM 706 C C . GLN A 1 87 ? 19.688 -22.156 -1.422 1 91.31 87 GLN A C 1
ATOM 708 O O . GLN A 1 87 ? 20.281 -21.406 -0.644 1 91.31 87 GLN A O 1
ATOM 713 N N . THR A 1 88 ? 20 -22.281 -2.645 1 93.75 88 THR A N 1
ATOM 714 C CA . THR A 1 88 ? 21.156 -21.547 -3.152 1 93.75 88 THR A CA 1
ATOM 715 C C . THR A 1 88 ? 20.703 -20.312 -3.924 1 93.75 88 THR A C 1
ATOM 717 O O . THR A 1 88 ? 20.984 -19.172 -3.518 1 93.75 88 THR A O 1
ATOM 720 N N . LEU A 1 89 ? 19.812 -20.516 -4.875 1 93.56 89 LEU A N 1
ATOM 721 C CA . LEU A 1 89 ? 19.453 -19.406 -5.762 1 93.56 89 LEU A CA 1
ATOM 722 C C . LEU A 1 89 ? 18.5 -18.453 -5.07 1 93.56 89 LEU A C 1
ATOM 724 O O . LEU A 1 89 ? 18.672 -17.234 -5.148 1 93.56 89 LEU A O 1
ATOM 728 N N . ILE A 1 90 ? 17.531 -18.922 -4.367 1 93.5 90 ILE A N 1
ATOM 729 C CA . ILE A 1 90 ? 16.547 -18.062 -3.703 1 93.5 90 ILE A CA 1
ATOM 730 C C . ILE A 1 90 ? 17.203 -17.359 -2.518 1 93.5 90 ILE A C 1
ATOM 732 O O . ILE A 1 90 ? 16.953 -16.172 -2.271 1 93.5 90 ILE A O 1
ATOM 736 N N . VAL A 1 91 ? 18.047 -18.125 -1.804 1 93.5 91 VAL A N 1
ATOM 737 C CA . VAL A 1 91 ? 18.734 -17.531 -0.665 1 93.5 91 VAL A CA 1
ATOM 738 C C . VAL A 1 91 ? 19.688 -16.438 -1.146 1 93.5 91 VAL A C 1
ATOM 740 O O . VAL A 1 91 ? 19.828 -15.398 -0.491 1 93.5 91 VAL A O 1
ATOM 743 N N . MET A 1 92 ? 20.297 -16.672 -2.234 1 94.56 92 MET A N 1
ATOM 744 C CA . MET A 1 92 ? 21.156 -15.641 -2.82 1 94.56 92 MET A CA 1
ATOM 745 C C . MET A 1 92 ? 20.359 -14.359 -3.061 1 94.56 92 MET A C 1
ATOM 747 O O . MET A 1 92 ? 20.859 -13.266 -2.797 1 94.56 92 MET A O 1
ATOM 751 N N . SER A 1 93 ? 19.125 -14.461 -3.559 1 95.06 93 SER A N 1
ATOM 752 C CA . SER A 1 93 ? 18.297 -13.289 -3.834 1 95.06 93 SER A CA 1
ATOM 753 C C . SER A 1 93 ? 17.969 -12.523 -2.557 1 95.06 93 SER A C 1
ATOM 755 O O . SER A 1 93 ? 17.844 -11.297 -2.576 1 95.06 93 SER A O 1
ATOM 757 N N . ARG A 1 94 ? 17.938 -13.258 -1.455 1 93.44 94 ARG A N 1
ATOM 758 C CA . ARG A 1 94 ? 17.656 -12.609 -0.178 1 93.44 94 ARG A CA 1
ATOM 759 C C . ARG A 1 94 ? 18.875 -11.828 0.306 1 93.44 94 ARG A C 1
ATOM 761 O O . ARG A 1 94 ? 18.734 -10.766 0.911 1 93.44 94 ARG A O 1
ATOM 768 N N . PHE A 1 95 ? 20.031 -12.367 0.018 1 95.19 95 PHE A N 1
ATOM 769 C CA . PHE A 1 95 ? 21.25 -11.648 0.345 1 95.19 95 PHE A CA 1
ATOM 770 C C . PHE A 1 95 ? 21.391 -10.383 -0.498 1 95.19 95 PHE A C 1
ATOM 772 O O . PHE A 1 95 ? 21.781 -9.336 0.009 1 95.19 95 PHE A O 1
ATOM 779 N N . VAL A 1 96 ? 21.031 -10.539 -1.674 1 95.44 96 VAL A N 1
ATOM 780 C CA . VAL A 1 96 ? 21.094 -9.391 -2.568 1 95.44 96 VAL A CA 1
ATOM 781 C C . VAL A 1 96 ? 20.094 -8.328 -2.119 1 95.44 96 VAL A C 1
ATOM 783 O O . VAL A 1 96 ? 20.391 -7.129 -2.156 1 95.44 96 VAL A O 1
ATOM 786 N N . GLU A 1 97 ? 18.891 -8.75 -1.776 1 94.88 97 GLU A N 1
ATOM 787 C CA . GLU A 1 97 ? 17.891 -7.832 -1.255 1 94.88 97 GLU A CA 1
ATOM 788 C C . GLU A 1 97 ? 18.406 -7.066 -0.043 1 94.88 97 GLU A C 1
ATOM 790 O O . GLU A 1 97 ? 18.203 -5.855 0.069 1 94.88 97 GLU A O 1
ATOM 795 N N . PHE A 1 98 ? 19.078 -7.777 0.832 1 93.5 98 PHE A N 1
ATOM 796 C CA . PHE A 1 98 ? 19.672 -7.191 2.029 1 93.5 98 PHE A CA 1
ATOM 797 C C . PHE A 1 98 ? 20.719 -6.148 1.664 1 93.5 98 PHE A C 1
ATOM 799 O O . PHE A 1 98 ? 20.719 -5.039 2.203 1 93.5 98 PHE A O 1
ATOM 806 N N . ASP A 1 99 ? 21.562 -6.527 0.768 1 95.12 99 ASP A N 1
ATOM 807 C CA . ASP A 1 99 ? 22.641 -5.629 0.362 1 95.12 99 ASP A CA 1
ATOM 808 C C . ASP A 1 99 ? 22.094 -4.395 -0.345 1 95.12 99 ASP A C 1
ATOM 810 O O . ASP A 1 99 ? 22.578 -3.279 -0.125 1 95.12 99 ASP A O 1
ATOM 814 N N . LEU A 1 100 ? 21.141 -4.621 -1.141 1 94.81 100 LEU A N 1
ATOM 815 C CA . LEU A 1 100 ? 20.562 -3.51 -1.889 1 94.81 100 LEU A CA 1
ATOM 816 C C . LEU A 1 100 ? 19.844 -2.541 -0.955 1 94.81 100 LEU A C 1
ATOM 818 O O . LEU A 1 100 ? 19.938 -1.324 -1.122 1 94.81 100 LEU A O 1
ATOM 822 N N . LYS A 1 101 ? 19.094 -3.061 -0.041 1 94.06 101 LYS A N 1
ATOM 823 C CA . LYS A 1 101 ? 18.438 -2.215 0.945 1 94.06 101 LYS A CA 1
ATOM 824 C C . LYS A 1 101 ? 19.438 -1.382 1.729 1 94.06 101 LYS A C 1
ATOM 826 O O . LYS A 1 101 ? 19.234 -0.19 1.959 1 94.06 101 LYS A O 1
ATOM 831 N N . ASN A 1 102 ? 20.5 -2.006 2.107 1 93.25 102 ASN A N 1
ATOM 832 C CA . ASN A 1 102 ? 21.531 -1.305 2.863 1 93.25 102 ASN A CA 1
ATOM 833 C C . ASN A 1 102 ? 22.219 -0.228 2.02 1 93.25 102 ASN A C 1
ATOM 835 O O . ASN A 1 102 ? 22.531 0.852 2.521 1 93.25 102 ASN A O 1
ATOM 839 N N . GLU A 1 103 ? 22.438 -0.571 0.833 1 93.69 103 GLU A N 1
ATOM 840 C CA . GLU A 1 103 ? 23.047 0.398 -0.073 1 93.69 103 GLU A CA 1
ATOM 841 C C . GLU A 1 103 ? 22.141 1.609 -0.275 1 93.69 103 GLU A C 1
ATOM 843 O O . GLU A 1 103 ? 22.609 2.75 -0.258 1 93.69 103 GLU A O 1
ATOM 848 N N . ILE A 1 104 ? 20.875 1.36 -0.475 1 93.94 104 ILE A N 1
ATOM 849 C CA . ILE A 1 104 ? 19.906 2.428 -0.691 1 93.94 104 ILE A CA 1
ATOM 850 C C . ILE A 1 104 ? 19.797 3.289 0.566 1 93.94 104 ILE A C 1
ATOM 852 O O . ILE A 1 104 ? 19.766 4.52 0.483 1 93.94 104 ILE A O 1
ATOM 856 N N . PHE A 1 105 ? 19.812 2.627 1.644 1 92.44 105 PHE A N 1
ATOM 857 C CA . PHE A 1 105 ? 19.688 3.363 2.895 1 92.44 105 PHE A CA 1
ATOM 858 C C . PHE A 1 105 ? 20.906 4.23 3.145 1 92.44 105 PHE A C 1
ATOM 860 O O . PHE A 1 105 ? 20.797 5.367 3.602 1 92.44 105 PHE A O 1
ATOM 867 N N . LEU A 1 106 ? 22.062 3.727 2.938 1 91.44 106 LEU A N 1
ATOM 868 C CA . LEU A 1 106 ? 23.297 4.488 3.092 1 91.44 106 LEU A CA 1
ATOM 869 C C . LEU A 1 106 ? 23.312 5.707 2.176 1 91.44 106 LEU A C 1
ATOM 871 O O . LEU A 1 106 ? 23.781 6.777 2.559 1 91.44 106 LEU A O 1
ATOM 875 N N . HIS A 1 107 ? 22.75 5.453 1.029 1 91.56 107 HIS A N 1
ATOM 876 C CA . HIS A 1 107 ? 22.672 6.57 0.092 1 91.56 107 HIS A CA 1
ATOM 877 C C . HIS A 1 107 ? 21.688 7.629 0.578 1 91.56 107 HIS A C 1
ATOM 879 O O . HIS A 1 107 ? 21.922 8.828 0.407 1 91.56 107 HIS A O 1
ATOM 885 N N . TYR A 1 108 ? 20.594 7.219 1.14 1 90.75 108 TYR A N 1
ATOM 886 C CA . TYR A 1 108 ? 19.656 8.141 1.75 1 90.75 108 TYR A CA 1
ATOM 887 C C . TYR A 1 108 ? 20.328 9.008 2.801 1 90.75 108 TYR A C 1
ATOM 889 O O . TYR A 1 108 ? 20.078 10.219 2.879 1 90.75 108 TYR A O 1
ATOM 897 N N . GLU A 1 109 ? 21.156 8.383 3.52 1 87.5 109 GLU A N 1
ATOM 898 C CA . GLU A 1 109 ? 21.844 9.07 4.609 1 87.5 109 GLU A CA 1
ATOM 899 C C . GLU A 1 109 ? 22.797 10.125 4.078 1 87.5 109 GLU A C 1
ATOM 901 O O . GLU A 1 109 ? 23.016 11.164 4.711 1 87.5 109 GLU A O 1
ATOM 906 N N . ALA A 1 110 ? 23.312 9.883 2.941 1 87.06 110 ALA A N 1
ATOM 907 C CA . ALA A 1 110 ? 24.359 10.75 2.396 1 87.06 110 ALA A CA 1
ATOM 908 C C . ALA A 1 110 ? 23.75 11.953 1.684 1 87.06 110 ALA A C 1
ATOM 910 O O . ALA A 1 110 ? 24.406 12.992 1.556 1 87.06 110 ALA A O 1
ATOM 911 N N . LEU A 1 111 ? 22.516 11.891 1.295 1 89 111 LEU A N 1
ATOM 912 C CA . LEU A 1 111 ? 21.906 12.945 0.5 1 89 111 LEU A CA 1
ATOM 913 C C . LEU A 1 111 ? 21.562 14.156 1.371 1 89 111 LEU A C 1
ATOM 915 O O . LEU A 1 111 ? 21.422 14.023 2.588 1 89 111 LEU A O 1
ATOM 919 N N . SER A 1 112 ? 21.484 15.266 0.694 1 86.69 112 SER A N 1
ATOM 920 C CA . SER A 1 112 ? 21.281 16.531 1.398 1 86.69 112 SER A CA 1
ATOM 921 C C . SER A 1 112 ? 19.797 16.766 1.688 1 86.69 112 SER A C 1
ATOM 923 O O . SER A 1 112 ? 18.938 16.141 1.075 1 86.69 112 SER A O 1
ATOM 925 N N . GLN A 1 113 ? 19.625 17.594 2.551 1 80.88 113 GLN A N 1
ATOM 926 C CA . GLN A 1 113 ? 18.266 17.906 2.99 1 80.88 113 GLN A CA 1
ATOM 927 C C . GLN A 1 113 ? 17.406 18.391 1.826 1 80.88 113 GLN A C 1
ATOM 929 O O . GLN A 1 113 ? 16.203 18.125 1.785 1 80.88 113 GLN A O 1
ATOM 934 N N . ASN A 1 114 ? 18 19.094 0.942 1 79.56 114 ASN A N 1
ATOM 935 C CA . ASN A 1 114 ? 17.266 19.609 -0.214 1 79.56 114 ASN A CA 1
ATOM 936 C C . ASN A 1 114 ? 16.609 18.484 -1.006 1 79.56 114 ASN A C 1
ATOM 938 O O . ASN A 1 114 ? 15.539 18.688 -1.581 1 79.56 114 ASN A O 1
ATOM 942 N N . PHE A 1 115 ? 17.219 17.422 -0.991 1 84.81 115 PHE A N 1
ATOM 943 C CA . PHE A 1 115 ? 16.688 16.25 -1.688 1 84.81 115 PHE A CA 1
ATOM 944 C C . PHE A 1 115 ? 15.352 15.836 -1.088 1 84.81 115 PHE A C 1
ATOM 946 O O . PHE A 1 115 ? 14.406 15.516 -1.816 1 84.81 115 PHE A O 1
ATOM 953 N N . TYR A 1 116 ? 15.289 15.836 0.205 1 82.88 116 TYR A N 1
ATOM 954 C CA . TYR A 1 116 ? 14.109 15.359 0.916 1 82.88 116 TYR A CA 1
ATOM 955 C C . TYR A 1 116 ? 12.969 16.359 0.81 1 82.88 116 TYR A C 1
ATOM 957 O O . TYR A 1 116 ? 11.797 15.992 0.927 1 82.88 116 TYR A O 1
ATOM 965 N N . LYS A 1 117 ? 13.312 17.594 0.628 1 74.5 117 LYS A N 1
ATOM 966 C CA . LYS A 1 117 ? 12.297 18.625 0.405 1 74.5 117 LYS A CA 1
ATOM 967 C C . LYS A 1 117 ? 11.672 18.484 -0.98 1 74.5 117 LYS A C 1
ATOM 969 O O . LYS A 1 117 ? 10.492 18.781 -1.165 1 74.5 117 LYS A O 1
ATOM 974 N N . LYS A 1 118 ? 12.492 18 -1.879 1 76.12 118 LYS A N 1
ATOM 975 C CA . LYS A 1 118 ? 12.07 17.906 -3.273 1 76.12 118 LYS A CA 1
ATOM 976 C C . LYS A 1 118 ? 11.328 16.594 -3.543 1 76.12 118 LYS A C 1
ATOM 978 O O . LYS A 1 118 ? 10.609 16.484 -4.539 1 76.12 118 LYS A O 1
ATOM 983 N N . ASN A 1 119 ? 11.562 15.648 -2.654 1 80.19 119 ASN A N 1
ATOM 984 C CA . ASN A 1 119 ? 10.977 14.336 -2.883 1 80.19 119 ASN A CA 1
ATOM 985 C C . ASN A 1 119 ? 9.945 13.984 -1.811 1 80.19 119 ASN A C 1
ATOM 987 O O . ASN A 1 119 ? 10.133 14.312 -0.638 1 80.19 119 ASN A O 1
ATOM 991 N N . ARG A 1 120 ? 8.938 13.281 -2.279 1 76.75 120 ARG A N 1
ATOM 992 C CA . ARG A 1 120 ? 7.895 12.844 -1.353 1 76.75 120 ARG A CA 1
ATOM 993 C C . ARG A 1 120 ? 8.352 11.633 -0.553 1 76.75 120 ARG A C 1
ATOM 995 O O . ARG A 1 120 ? 9 10.734 -1.093 1 76.75 120 ARG A O 1
ATOM 1002 N N . THR A 1 121 ? 7.957 11.648 0.765 1 79.12 121 THR A N 1
ATOM 1003 C CA . THR A 1 121 ? 8.32 10.562 1.665 1 79.12 121 THR A CA 1
ATOM 1004 C C . THR A 1 121 ? 7.793 9.227 1.146 1 79.12 121 THR A C 1
ATOM 1006 O O . THR A 1 121 ? 8.484 8.211 1.208 1 79.12 121 THR A O 1
ATOM 1009 N N . GLY A 1 122 ? 6.633 9.258 0.614 1 73.44 122 GLY A N 1
ATOM 1010 C CA . GLY A 1 122 ? 6.043 8.047 0.081 1 73.44 122 GLY A CA 1
ATOM 1011 C C . GLY A 1 122 ? 6.867 7.414 -1.024 1 73.44 122 GLY A C 1
ATOM 1012 O O . GLY A 1 122 ? 7.016 6.191 -1.077 1 73.44 122 GLY A O 1
ATOM 1013 N N . ASP A 1 123 ? 7.355 8.203 -1.85 1 80.81 123 ASP A N 1
ATOM 1014 C CA . ASP A 1 123 ? 8.172 7.715 -2.957 1 80.81 123 ASP A CA 1
ATOM 1015 C C . ASP A 1 123 ? 9.477 7.102 -2.451 1 80.81 123 ASP A C 1
ATOM 1017 O O . ASP A 1 123 ? 9.93 6.078 -2.971 1 80.81 123 ASP A O 1
ATOM 1021 N N . LEU A 1 124 ? 10.008 7.789 -1.507 1 86.62 124 LEU A N 1
ATOM 1022 C CA . LEU A 1 124 ? 11.258 7.289 -0.936 1 86.62 124 LEU A CA 1
ATOM 1023 C C . LEU A 1 124 ? 11.039 5.945 -0.247 1 86.62 124 LEU A C 1
ATOM 1025 O O . LEU A 1 124 ? 11.852 5.031 -0.386 1 86.62 124 LEU A O 1
ATOM 1029 N N . MET A 1 125 ? 9.93 5.91 0.382 1 86 125 MET A N 1
ATOM 1030 C CA . MET A 1 125 ? 9.57 4.664 1.053 1 86 125 MET A CA 1
ATOM 1031 C C . MET A 1 125 ? 9.359 3.541 0.041 1 86 125 MET A C 1
ATOM 1033 O O . MET A 1 125 ? 9.781 2.408 0.265 1 86 125 MET A O 1
ATOM 1037 N N . ASN A 1 126 ? 8.75 3.758 -1.069 1 84.5 126 ASN A N 1
ATOM 1038 C CA . ASN A 1 126 ? 8.453 2.766 -2.096 1 84.5 126 ASN A CA 1
ATOM 1039 C C . ASN A 1 126 ? 9.727 2.182 -2.701 1 84.5 126 ASN A C 1
ATOM 1041 O O . ASN A 1 126 ? 9.766 1.003 -3.055 1 84.5 126 ASN A O 1
ATOM 1045 N N . ARG A 1 127 ? 10.672 2.945 -2.82 1 87.06 127 ARG A N 1
ATOM 1046 C CA . ARG A 1 127 ? 11.922 2.502 -3.426 1 87.06 127 ARG A CA 1
ATOM 1047 C C . ARG A 1 127 ? 12.586 1.42 -2.582 1 87.06 127 ARG A C 1
ATOM 1049 O O . ARG A 1 127 ? 12.984 0.375 -3.104 1 87.06 127 ARG A O 1
ATOM 1056 N N . ILE A 1 128 ? 12.602 1.636 -1.33 1 89.12 128 ILE A N 1
ATOM 1057 C CA . ILE A 1 128 ? 13.359 0.734 -0.468 1 89.12 128 ILE A CA 1
ATOM 1058 C C . ILE A 1 128 ? 12.516 -0.498 -0.145 1 89.12 128 ILE A C 1
ATOM 1060 O O . ILE A 1 128 ? 13.055 -1.551 0.205 1 89.12 128 ILE A O 1
ATOM 1064 N N . SER A 1 129 ? 11.234 -0.39 -0.333 1 87.19 129 SER A N 1
ATOM 1065 C CA . SER A 1 129 ? 10.375 -1.518 0.012 1 87.19 129 SER A CA 1
ATOM 1066 C C . SER A 1 129 ? 9.891 -2.246 -1.237 1 87.19 129 SER A C 1
ATOM 1068 O O . SER A 1 129 ? 10.492 -3.236 -1.656 1 87.19 129 SER A O 1
ATOM 1070 N N . GLU A 1 130 ? 9.102 -1.589 -2.062 1 85.62 130 GLU A N 1
ATOM 1071 C CA . GLU A 1 130 ? 8.438 -2.23 -3.191 1 85.62 130 GLU A CA 1
ATOM 1072 C C . GLU A 1 130 ? 9.414 -2.473 -4.34 1 85.62 130 GLU A C 1
ATOM 1074 O O . GLU A 1 130 ? 9.453 -3.57 -4.902 1 85.62 130 GLU A O 1
ATOM 1079 N N . ASP A 1 131 ? 10.133 -1.479 -4.691 1 91 131 ASP A N 1
ATOM 1080 C CA . ASP A 1 131 ? 11.047 -1.598 -5.824 1 91 131 ASP A CA 1
ATOM 1081 C C . ASP A 1 131 ? 12.117 -2.658 -5.562 1 91 131 ASP A C 1
ATOM 1083 O O . ASP A 1 131 ? 12.422 -3.465 -6.441 1 91 131 ASP A O 1
ATOM 1087 N N . VAL A 1 132 ? 12.648 -2.617 -4.367 1 94.06 132 VAL A N 1
ATOM 1088 C CA . VAL A 1 132 ? 13.656 -3.611 -4.02 1 94.06 132 VAL A CA 1
ATOM 1089 C C . VAL A 1 132 ? 13.039 -5.008 -4.047 1 94.06 132 VAL A C 1
ATOM 1091 O O . VAL A 1 132 ? 13.695 -5.973 -4.445 1 94.06 132 VAL A O 1
ATOM 1094 N N . GLY A 1 133 ? 11.828 -5.098 -3.682 1 92.62 133 GLY A N 1
ATOM 1095 C CA . GLY A 1 133 ? 11.125 -6.371 -3.748 1 92.62 133 GLY A CA 1
ATOM 1096 C C . GLY A 1 133 ? 10.984 -6.902 -5.16 1 92.62 133 GLY A C 1
ATOM 1097 O O . GLY A 1 133 ? 11.188 -8.094 -5.402 1 92.62 133 GLY A O 1
ATOM 1098 N N . LYS A 1 134 ? 10.641 -6.062 -6.07 1 92.25 134 LYS A N 1
ATOM 1099 C CA . LYS A 1 134 ? 10.531 -6.453 -7.473 1 92.25 134 LYS A CA 1
ATOM 1100 C C . LYS A 1 134 ? 11.883 -6.898 -8.023 1 92.25 134 LYS A C 1
ATOM 1102 O O . LYS A 1 134 ? 11.953 -7.848 -8.812 1 92.25 134 LYS A O 1
ATOM 1107 N N . VAL A 1 135 ? 12.883 -6.176 -7.645 1 94.69 135 VAL A N 1
ATOM 1108 C CA . VAL A 1 135 ? 14.227 -6.527 -8.086 1 94.69 135 VAL A CA 1
ATOM 1109 C C . VAL A 1 135 ? 14.617 -7.891 -7.523 1 94.69 135 VAL A C 1
ATOM 1111 O O . VAL A 1 135 ? 15.258 -8.695 -8.211 1 94.69 135 VAL A O 1
ATOM 1114 N N . ARG A 1 136 ? 14.234 -8.109 -6.293 1 93.94 136 ARG A N 1
ATOM 1115 C CA . ARG A 1 136 ? 14.492 -9.406 -5.684 1 93.94 136 ARG A CA 1
ATOM 1116 C C . ARG A 1 136 ? 13.812 -10.523 -6.465 1 93.94 136 ARG A C 1
ATOM 1118 O O . ARG A 1 136 ? 14.391 -11.594 -6.664 1 93.94 136 ARG A O 1
ATOM 1125 N N . MET A 1 137 ? 12.648 -10.312 -6.926 1 93.69 137 MET A N 1
ATOM 1126 C CA . MET A 1 137 ? 11.914 -11.312 -7.695 1 93.69 137 MET A CA 1
ATOM 1127 C C . MET A 1 137 ? 12.633 -11.641 -9 1 93.69 137 MET A C 1
ATOM 1129 O O . MET A 1 137 ? 12.539 -12.758 -9.5 1 93.69 137 MET A O 1
ATOM 1133 N N . TYR A 1 138 ? 13.344 -10.719 -9.523 1 93.5 138 TYR A N 1
ATOM 1134 C CA . TYR A 1 138 ? 14.148 -10.945 -10.719 1 93.5 138 TYR A CA 1
ATOM 1135 C C . TYR A 1 138 ? 15.375 -11.781 -10.398 1 93.5 138 TYR A C 1
ATOM 1137 O O . TYR A 1 138 ? 15.625 -12.805 -11.047 1 93.5 138 TYR A O 1
ATOM 1145 N N . VAL A 1 139 ? 16.062 -11.438 -9.344 1 94.25 139 VAL A N 1
ATOM 1146 C CA . VAL A 1 139 ? 17.344 -12.07 -9.008 1 94.25 139 VAL A CA 1
ATOM 1147 C C . VAL A 1 139 ? 17.094 -13.492 -8.508 1 94.25 139 VAL A C 1
ATOM 1149 O O . VAL A 1 139 ? 17.938 -14.375 -8.695 1 94.25 139 VAL A O 1
ATOM 1152 N N . GLY A 1 140 ? 15.945 -13.633 -7.938 1 93.56 140 GLY A N 1
ATOM 1153 C CA . GLY A 1 140 ? 15.656 -14.93 -7.359 1 93.56 140 GLY A CA 1
ATOM 1154 C C . GLY A 1 140 ? 14.789 -15.797 -8.25 1 93.56 140 GLY A C 1
ATOM 1155 O O . GLY A 1 140 ? 15.297 -16.578 -9.055 1 93.56 140 GLY A O 1
ATOM 1156 N N . PRO A 1 141 ? 13.477 -15.648 -8.172 1 91.19 141 PRO A N 1
ATOM 1157 C CA . PRO A 1 141 ? 12.555 -16.516 -8.914 1 91.19 141 PRO A CA 1
ATOM 1158 C C . PRO A 1 141 ? 12.742 -16.422 -10.43 1 91.19 141 PRO A C 1
ATOM 1160 O O . PRO A 1 141 ? 12.797 -17.438 -11.117 1 91.19 141 PRO A O 1
ATOM 1163 N N . ALA A 1 142 ? 12.828 -15.258 -11 1 92.62 142 ALA A N 1
ATOM 1164 C CA . ALA A 1 142 ? 12.938 -15.102 -12.453 1 92.62 142 ALA A CA 1
ATOM 1165 C C . ALA A 1 142 ? 14.203 -15.773 -12.977 1 92.62 142 ALA A C 1
ATOM 1167 O O . ALA A 1 142 ? 14.164 -16.484 -13.984 1 92.62 142 ALA A O 1
ATOM 1168 N N . VAL A 1 143 ? 15.281 -15.562 -12.328 1 92.81 143 VAL A N 1
ATOM 1169 C CA . VAL A 1 143 ? 16.547 -16.156 -12.734 1 92.81 143 VAL A CA 1
ATOM 1170 C C . VAL A 1 143 ? 16.484 -17.672 -12.555 1 92.81 143 VAL A C 1
ATOM 1172 O O . VAL A 1 143 ? 16.922 -18.422 -13.422 1 92.81 143 VAL A O 1
ATOM 1175 N N . MET A 1 144 ? 15.977 -18.078 -11.43 1 91.31 144 MET A N 1
ATOM 1176 C CA . MET A 1 144 ? 15.891 -19.5 -11.148 1 91.31 144 MET A CA 1
ATOM 1177 C C . MET A 1 144 ? 15.031 -20.219 -12.188 1 91.31 144 MET A C 1
ATOM 1179 O O . MET A 1 144 ? 15.43 -21.25 -12.734 1 91.31 144 MET A O 1
ATOM 1183 N N . TYR A 1 145 ? 13.836 -19.703 -12.492 1 89.38 145 TYR A N 1
ATOM 1184 C CA . TYR A 1 145 ? 12.938 -20.344 -13.453 1 89.38 145 TYR A CA 1
ATOM 1185 C C . TYR A 1 145 ? 13.523 -20.312 -14.859 1 89.38 145 TYR A C 1
ATOM 1187 O O . TYR A 1 145 ? 13.359 -21.25 -15.625 1 89.38 145 TYR A O 1
ATOM 1195 N N . THR A 1 146 ? 14.227 -19.266 -15.211 1 90.75 146 THR A N 1
ATOM 1196 C CA . THR A 1 146 ? 14.859 -19.172 -16.516 1 90.75 146 THR A CA 1
ATOM 1197 C C . THR A 1 146 ? 15.945 -20.234 -16.688 1 90.75 146 THR A C 1
ATOM 1199 O O . THR A 1 146 ? 15.984 -20.938 -17.688 1 90.75 146 THR A O 1
ATOM 1202 N N . ILE A 1 147 ? 16.766 -20.328 -15.664 1 91.88 147 ILE A N 1
ATOM 1203 C CA . ILE A 1 147 ? 17.844 -21.312 -15.688 1 91.88 147 ILE A CA 1
ATOM 1204 C C . ILE A 1 147 ? 17.266 -22.719 -15.734 1 91.88 147 ILE A C 1
ATOM 1206 O O . ILE A 1 147 ? 17.703 -23.547 -16.531 1 91.88 147 ILE A O 1
ATOM 1210 N N . ASN A 1 148 ? 16.266 -22.906 -14.922 1 89.5 148 ASN A N 1
ATOM 1211 C CA . ASN A 1 148 ? 15.602 -24.203 -14.883 1 89.5 148 ASN A CA 1
ATOM 1212 C C . ASN A 1 148 ? 14.977 -24.547 -16.234 1 89.5 148 ASN A C 1
ATOM 1214 O O . ASN A 1 148 ? 15.078 -25.688 -16.688 1 89.5 148 ASN A O 1
ATOM 1218 N N . THR A 1 149 ? 14.398 -23.609 -16.828 1 89 149 THR A N 1
ATOM 1219 C CA . THR A 1 149 ? 13.727 -23.812 -18.109 1 89 149 THR A CA 1
ATOM 1220 C C . THR A 1 149 ? 14.75 -24.125 -19.203 1 89 149 THR A C 1
ATOM 1222 O O . THR A 1 149 ? 14.586 -25.078 -19.969 1 89 149 THR A O 1
ATOM 1225 N N . ILE A 1 150 ? 15.781 -23.438 -19.312 1 91.19 150 ILE A N 1
ATOM 1226 C CA . ILE A 1 150 ? 16.797 -23.609 -20.344 1 91.19 150 ILE A CA 1
ATOM 1227 C C . ILE A 1 150 ? 17.469 -24.984 -20.188 1 91.19 150 ILE A C 1
ATOM 1229 O O . ILE A 1 150 ? 17.609 -25.719 -21.156 1 91.19 150 ILE A O 1
ATOM 1233 N N . ILE A 1 151 ? 17.812 -25.297 -18.969 1 91.81 151 ILE A N 1
ATOM 1234 C CA . ILE A 1 151 ? 18.5 -26.562 -18.703 1 91.81 151 ILE A CA 1
ATOM 1235 C C . ILE A 1 151 ? 17.547 -27.734 -18.969 1 91.81 151 ILE A C 1
ATOM 1237 O O . ILE A 1 151 ? 17.922 -28.734 -19.578 1 91.81 151 ILE A O 1
ATOM 1241 N N . ARG A 1 152 ? 16.312 -27.562 -18.516 1 89.38 152 ARG A N 1
ATOM 1242 C CA . ARG A 1 152 ? 15.305 -28.609 -18.719 1 89.38 152 ARG A CA 1
ATOM 1243 C C . ARG A 1 152 ? 15.047 -28.828 -20.219 1 89.38 152 ARG A C 1
ATOM 1245 O O . ARG A 1 152 ? 14.977 -29.969 -20.672 1 89.38 152 ARG A O 1
ATOM 1252 N N . PHE A 1 153 ? 14.922 -27.781 -20.938 1 89.88 153 PHE A N 1
ATOM 1253 C CA . PHE A 1 153 ? 14.711 -27.875 -22.375 1 89.88 153 PHE A CA 1
ATOM 1254 C C . PHE A 1 153 ? 15.891 -28.578 -23.047 1 89.88 153 PHE A C 1
ATOM 1256 O O . PHE A 1 153 ? 15.695 -29.484 -23.875 1 89.88 153 PHE A O 1
ATOM 1263 N N . ALA A 1 154 ? 17.031 -28.172 -22.688 1 91.62 154 ALA A N 1
ATOM 1264 C CA . ALA A 1 154 ? 18.234 -28.766 -23.281 1 91.62 154 ALA A CA 1
ATOM 1265 C C . ALA A 1 154 ? 18.344 -30.25 -22.938 1 91.62 154 ALA A C 1
ATOM 1267 O O . ALA A 1 154 ? 18.594 -31.078 -23.812 1 91.62 154 ALA A O 1
ATOM 1268 N N . ALA A 1 155 ? 18.125 -30.562 -21.703 1 90.75 155 ALA A N 1
ATOM 1269 C CA . ALA A 1 155 ? 18.266 -31.938 -21.25 1 90.75 155 ALA A CA 1
ATOM 1270 C C . ALA A 1 155 ? 17.203 -32.844 -21.906 1 90.75 155 ALA A C 1
ATOM 1272 O O . ALA A 1 155 ? 17.5 -33.938 -22.328 1 90.75 155 ALA A O 1
ATOM 1273 N N . ILE A 1 156 ? 16 -32.375 -21.969 1 91.69 156 ILE A N 1
ATOM 1274 C CA . ILE A 1 156 ? 14.906 -33.156 -22.531 1 91.69 156 ILE A CA 1
ATOM 1275 C C . ILE A 1 156 ? 15.117 -33.312 -24.047 1 91.69 156 ILE A C 1
ATOM 1277 O O . ILE A 1 156 ? 14.93 -34.406 -24.578 1 91.69 156 ILE A O 1
ATOM 1281 N N . ILE A 1 157 ? 15.523 -32.281 -24.703 1 91.56 157 ILE A N 1
ATOM 1282 C CA . ILE A 1 157 ? 15.766 -32.344 -26.141 1 91.56 157 ILE A CA 1
ATOM 1283 C C . ILE A 1 157 ? 16.891 -33.312 -26.438 1 91.56 157 ILE A C 1
ATOM 1285 O O . ILE A 1 157 ? 16.781 -34.125 -27.359 1 91.56 157 ILE A O 1
ATOM 1289 N N . ILE A 1 158 ? 17.906 -33.281 -25.625 1 91.69 158 ILE A N 1
ATOM 1290 C CA . ILE A 1 158 ? 19.047 -34.188 -25.812 1 91.69 158 ILE A CA 1
ATOM 1291 C C . ILE A 1 158 ? 18.594 -35.625 -25.547 1 91.69 158 ILE A C 1
ATOM 1293 O O . ILE A 1 158 ? 18.922 -36.531 -26.328 1 91.69 158 ILE A O 1
ATOM 1297 N N . SER A 1 159 ? 17.828 -35.812 -24.531 1 90.81 159 SER A N 1
ATOM 1298 C CA . SER A 1 159 ? 17.359 -37.156 -24.172 1 90.81 159 SER A CA 1
ATOM 1299 C C . SER A 1 159 ? 16.422 -37.719 -25.234 1 90.81 159 SER A C 1
ATOM 1301 O O . SER A 1 159 ? 16.531 -38.875 -25.625 1 90.81 159 SER A O 1
ATOM 1303 N N . MET A 1 160 ? 15.5 -36.906 -25.688 1 92.06 160 MET A N 1
ATOM 1304 C CA . MET A 1 160 ? 14.531 -37.344 -26.688 1 92.06 160 MET A CA 1
ATOM 1305 C C . MET A 1 160 ? 15.211 -37.594 -28.031 1 92.06 160 MET A C 1
ATOM 1307 O O . MET A 1 160 ? 14.898 -38.562 -28.734 1 92.06 160 MET A O 1
ATOM 1311 N N . SER A 1 161 ? 16.172 -36.75 -28.375 1 92.88 161 SER A N 1
ATOM 1312 C CA . SER A 1 161 ? 16.859 -36.875 -29.656 1 92.88 161 SER A CA 1
ATOM 1313 C C . SER A 1 161 ? 17.766 -38.094 -29.688 1 92.88 161 SER A C 1
ATOM 1315 O O . SER A 1 161 ? 18.016 -38.656 -30.766 1 92.88 161 SER A O 1
ATOM 1317 N N . SER A 1 162 ? 18.281 -38.5 -28.547 1 91.44 162 SER A N 1
ATOM 1318 C CA . SER A 1 162 ? 19.125 -39.688 -28.484 1 91.44 162 SER A CA 1
ATOM 1319 C C . SER A 1 162 ? 18.328 -40.938 -28.766 1 91.44 162 SER A C 1
ATOM 1321 O O . SER A 1 162 ? 18.891 -41.969 -29.172 1 91.44 162 SER A O 1
ATOM 1323 N N . ILE A 1 163 ? 17.047 -40.875 -28.453 1 89.38 163 ILE A N 1
ATOM 1324 C CA . ILE A 1 163 ? 16.172 -42.031 -28.734 1 89.38 163 ILE A CA 1
ATOM 1325 C C . ILE A 1 163 ? 15.773 -42 -30.203 1 89.38 163 ILE A C 1
ATOM 1327 O O . ILE A 1 163 ? 16.031 -42.969 -30.938 1 89.38 163 ILE A O 1
ATOM 1331 N N . ASN A 1 164 ? 15.055 -40.938 -30.641 1 92 164 ASN A N 1
ATOM 1332 C CA . ASN A 1 164 ? 14.672 -40.781 -32.031 1 92 164 ASN A CA 1
ATOM 1333 C C . ASN A 1 164 ? 14.539 -39.281 -32.406 1 92 164 ASN A C 1
ATOM 1335 O O . ASN A 1 164 ? 13.625 -38.625 -31.922 1 92 164 ASN A O 1
ATOM 1339 N N . TRP A 1 165 ? 15.344 -38.844 -33.219 1 91.25 165 TRP A N 1
ATOM 1340 C CA . TRP A 1 165 ? 15.406 -37.406 -33.562 1 91.25 165 TRP A CA 1
ATOM 1341 C C . TRP A 1 165 ? 14.18 -37 -34.344 1 91.25 165 TRP A C 1
ATOM 1343 O O . TRP A 1 165 ? 13.703 -35.875 -34.219 1 91.25 165 TRP A O 1
ATOM 1353 N N . LYS A 1 166 ? 13.641 -37.844 -35.219 1 91.69 166 LYS A N 1
ATOM 1354 C CA . LYS A 1 166 ? 12.477 -37.5 -36.031 1 91.69 166 LYS A CA 1
ATOM 1355 C C . LYS A 1 166 ? 11.234 -37.312 -35.156 1 91.69 166 LYS A C 1
ATOM 1357 O O . LYS A 1 166 ? 10.492 -36.344 -35.312 1 91.69 166 LYS A O 1
ATOM 1362 N N . LEU A 1 167 ? 11.086 -38.25 -34.188 1 91.94 167 LEU A N 1
ATOM 1363 C CA . LEU A 1 167 ? 9.945 -38.156 -33.281 1 91.94 167 LEU A CA 1
ATOM 1364 C C . LEU A 1 167 ? 10.055 -36.938 -32.375 1 91.94 167 LEU A C 1
ATOM 1366 O O . LEU A 1 167 ? 9.039 -36.344 -32.031 1 91.94 167 LEU A O 1
ATOM 1370 N N . THR A 1 168 ? 11.266 -36.625 -32.062 1 93.75 168 THR A N 1
ATOM 1371 C CA . THR A 1 168 ? 11.508 -35.469 -31.203 1 93.75 168 THR A CA 1
ATOM 1372 C C . THR A 1 168 ? 11.078 -34.188 -31.906 1 93.75 168 THR A C 1
ATOM 1374 O O . THR A 1 168 ? 10.391 -33.344 -31.312 1 93.75 168 THR A O 1
ATOM 1377 N N . LEU A 1 169 ? 11.406 -34 -33.094 1 92.81 169 LEU A N 1
ATOM 1378 C CA . LEU A 1 169 ? 11.078 -32.812 -33.875 1 92.81 169 LEU A CA 1
ATOM 1379 C C . LEU A 1 169 ? 9.57 -32.656 -34.031 1 92.81 169 LEU A C 1
ATOM 1381 O O . LEU A 1 169 ? 9.039 -31.547 -33.844 1 92.81 169 LEU A O 1
ATOM 1385 N N . TYR A 1 170 ? 8.891 -33.75 -34.281 1 89.56 170 TYR A N 1
ATOM 1386 C CA . TYR A 1 170 ? 7.441 -33.688 -34.469 1 89.56 170 TYR A CA 1
ATOM 1387 C C . TYR A 1 170 ? 6.738 -33.406 -33.156 1 89.56 170 TYR A C 1
ATOM 1389 O O . TYR A 1 170 ? 5.773 -32.625 -33.094 1 89.56 170 TYR A O 1
ATOM 1397 N N . SER A 1 171 ? 7.258 -34.031 -32.125 1 89.88 171 SER A N 1
ATOM 1398 C CA . SER A 1 171 ? 6.598 -33.906 -30.812 1 89.88 171 SER A CA 1
ATOM 1399 C C . SER A 1 171 ? 6.785 -32.5 -30.234 1 89.88 171 SER A C 1
ATOM 1401 O O . SER A 1 171 ? 5.93 -32.031 -29.5 1 89.88 171 SER A O 1
ATOM 1403 N N . LEU A 1 172 ? 7.867 -31.844 -30.5 1 90.81 172 LEU A N 1
ATOM 1404 C CA . LEU A 1 172 ? 8.18 -30.547 -29.891 1 90.81 172 LEU A CA 1
ATOM 1405 C C . LEU A 1 172 ? 7.727 -29.406 -30.781 1 90.81 172 LEU A C 1
ATOM 1407 O O . LEU A 1 172 ? 7.719 -28.234 -30.359 1 90.81 172 LEU A O 1
ATOM 1411 N N . ALA A 1 173 ? 7.191 -29.594 -31.891 1 89.25 173 ALA A N 1
ATOM 1412 C CA . ALA A 1 173 ? 6.82 -28.594 -32.906 1 89.25 173 ALA A CA 1
ATOM 1413 C C . ALA A 1 173 ? 5.723 -27.672 -32.375 1 89.25 173 ALA A C 1
ATOM 1415 O O . ALA A 1 173 ? 5.75 -26.469 -32.594 1 89.25 173 ALA A O 1
ATOM 1416 N N . PRO A 1 174 ? 4.801 -28.188 -31.562 1 87.31 174 PRO A N 1
ATOM 1417 C CA . PRO A 1 174 ? 3.729 -27.312 -31.078 1 87.31 174 PRO A CA 1
ATOM 1418 C C . PRO A 1 174 ? 4.199 -26.344 -29.984 1 87.31 174 PRO A C 1
ATOM 1420 O O . PRO A 1 174 ? 3.533 -25.344 -29.719 1 87.31 174 PRO A O 1
ATOM 1423 N N . LEU A 1 175 ? 5.289 -26.672 -29.391 1 85.56 175 LEU A N 1
ATOM 1424 C CA . LEU A 1 175 ? 5.699 -25.922 -28.203 1 85.56 175 LEU A CA 1
ATOM 1425 C C . LEU A 1 175 ? 6.137 -24.516 -28.578 1 85.56 175 LEU A C 1
ATOM 1427 O O . LEU A 1 175 ? 5.781 -23.547 -27.891 1 85.56 175 LEU A O 1
ATOM 1431 N N . PRO A 1 176 ? 6.879 -24.312 -29.641 1 84.5 176 PRO A N 1
ATOM 1432 C CA . PRO A 1 176 ? 7.203 -22.938 -30.031 1 84.5 176 PRO A CA 1
ATOM 1433 C C . PRO A 1 176 ? 5.961 -22.109 -30.375 1 84.5 176 PRO A C 1
ATOM 1435 O O . PRO A 1 176 ? 5.922 -20.906 -30.109 1 84.5 176 PRO A O 1
ATOM 1438 N N . ILE A 1 177 ? 4.961 -22.75 -30.906 1 86.56 177 ILE A N 1
ATOM 1439 C CA . ILE A 1 177 ? 3.709 -22.078 -31.219 1 86.56 177 ILE A CA 1
ATOM 1440 C C . ILE A 1 177 ? 2.988 -21.688 -29.938 1 86.56 177 ILE A C 1
ATOM 1442 O O . ILE A 1 177 ? 2.445 -20.578 -29.828 1 86.56 177 ILE A O 1
ATOM 1446 N N . LEU A 1 178 ? 3.07 -22.578 -29.062 1 84.31 178 LEU A N 1
ATOM 1447 C CA . LEU A 1 178 ? 2.469 -22.312 -27.766 1 84.31 178 LEU A CA 1
ATOM 1448 C C . LEU A 1 178 ? 3.176 -21.156 -27.062 1 84.31 178 LEU A C 1
ATOM 1450 O O . LEU A 1 178 ? 2.523 -20.25 -26.516 1 84.31 178 LEU A O 1
ATOM 1454 N N . SER A 1 179 ? 4.477 -21.188 -27.141 1 83.31 179 SER A N 1
ATOM 1455 C CA . SER A 1 179 ? 5.27 -20.156 -26.484 1 83.31 179 SER A CA 1
ATOM 1456 C C . SER A 1 179 ? 4.988 -18.781 -27.078 1 83.31 179 SER A C 1
ATOM 1458 O O . SER A 1 179 ? 4.871 -17.797 -26.359 1 83.31 179 SER A O 1
ATOM 1460 N N . TYR A 1 180 ? 4.848 -18.719 -28.297 1 84.5 180 TYR A N 1
ATOM 1461 C CA . TYR A 1 180 ? 4.57 -17.453 -28.969 1 84.5 180 TYR A CA 1
ATOM 1462 C C . TYR A 1 180 ? 3.158 -16.969 -28.672 1 84.5 180 TYR A C 1
ATOM 1464 O O . TYR A 1 180 ? 2.938 -15.781 -28.438 1 84.5 180 TYR A O 1
ATOM 1472 N N . SER A 1 181 ? 2.189 -17.844 -28.672 1 87.12 181 SER A N 1
ATOM 1473 C CA . SER A 1 181 ? 0.806 -17.516 -28.359 1 87.12 181 SER A CA 1
ATOM 1474 C C . SER A 1 181 ? 0.679 -16.984 -26.938 1 87.12 181 SER A C 1
ATOM 1476 O O . SER A 1 181 ? -0.031 -16 -26.688 1 87.12 181 SER A O 1
ATOM 1478 N N . ILE A 1 182 ? 1.406 -17.594 -26.078 1 83.81 182 ILE A N 1
ATOM 1479 C CA . ILE A 1 182 ? 1.372 -17.188 -24.672 1 83.81 182 ILE A CA 1
ATOM 1480 C C . ILE A 1 182 ? 2.021 -15.812 -24.516 1 83.81 182 ILE A C 1
ATOM 1482 O O . ILE A 1 182 ? 1.572 -14.992 -23.719 1 83.81 182 ILE A O 1
ATOM 1486 N N . PHE A 1 183 ? 3.006 -15.602 -25.359 1 82.88 183 PHE A N 1
ATOM 1487 C CA . PHE A 1 183 ? 3.697 -14.32 -25.312 1 82.88 183 PHE A CA 1
ATOM 1488 C C . PHE A 1 183 ? 2.766 -13.188 -25.719 1 82.88 183 PHE A C 1
ATOM 1490 O O . PHE A 1 183 ? 2.707 -12.148 -25.062 1 82.88 183 PHE A O 1
ATOM 1497 N N . ILE A 1 184 ? 2.055 -13.352 -26.703 1 88 184 ILE A N 1
ATOM 1498 C CA . ILE A 1 184 ? 1.124 -12.344 -27.203 1 88 184 ILE A CA 1
ATOM 1499 C C . ILE A 1 184 ? 0.01 -12.125 -26.188 1 88 184 ILE A C 1
ATOM 1501 O O . ILE A 1 184 ? -0.379 -10.984 -25.922 1 88 184 ILE A O 1
ATOM 1505 N N . LEU A 1 185 ? -0.452 -13.18 -25.703 1 87.75 185 LEU A N 1
ATOM 1506 C CA . LEU A 1 185 ? -1.515 -13.109 -24.703 1 87.75 185 LEU A CA 1
ATOM 1507 C C . LEU A 1 185 ? -1.037 -12.375 -23.453 1 87.75 185 LEU A C 1
ATOM 1509 O O . LEU A 1 185 ? -1.774 -11.57 -22.891 1 87.75 185 LEU A O 1
ATOM 1513 N N . SER A 1 186 ? 0.128 -12.688 -23.078 1 84.81 186 SER A N 1
ATOM 1514 C CA . SER A 1 186 ? 0.69 -12.055 -21.891 1 84.81 186 SER A CA 1
ATOM 1515 C C . SER A 1 186 ? 0.844 -10.555 -22.078 1 84.81 186 SER A C 1
ATOM 1517 O O . SER A 1 186 ? 0.606 -9.773 -21.156 1 84.81 186 SER A O 1
ATOM 1519 N N . LYS A 1 187 ? 1.238 -10.172 -23.219 1 85.12 187 LYS A N 1
ATOM 1520 C CA . LYS A 1 187 ? 1.369 -8.75 -23.531 1 85.12 187 LYS A CA 1
ATOM 1521 C C . LYS A 1 187 ? 0.019 -8.047 -23.453 1 85.12 187 LYS A C 1
ATOM 1523 O O . LYS A 1 187 ? -0.074 -6.93 -22.938 1 85.12 187 LYS A O 1
ATOM 1528 N N . GLU A 1 188 ? -0.967 -8.695 -23.938 1 89.62 188 GLU A N 1
ATOM 1529 C CA . GLU A 1 188 ? -2.314 -8.133 -23.906 1 89.62 188 GLU A CA 1
ATOM 1530 C C . GLU A 1 188 ? -2.84 -8.078 -22.469 1 89.62 188 GLU A C 1
ATOM 1532 O O . GLU A 1 188 ? -3.523 -7.121 -22.094 1 89.62 188 GLU A O 1
ATOM 1537 N N . ILE A 1 189 ? -2.561 -9 -21.75 1 88.31 189 ILE A N 1
ATOM 1538 C CA . ILE A 1 189 ? -2.963 -9.039 -20.344 1 88.31 189 ILE A CA 1
ATOM 1539 C C . ILE A 1 189 ? -2.312 -7.883 -19.594 1 88.31 189 ILE A C 1
ATOM 1541 O O . ILE A 1 189 ? -2.971 -7.207 -18.797 1 88.31 189 ILE A O 1
ATOM 1545 N N . ASN A 1 190 ? -1.089 -7.652 -19.891 1 83.5 190 ASN A N 1
ATOM 1546 C CA . ASN A 1 190 ? -0.372 -6.574 -19.219 1 83.5 190 ASN A CA 1
ATOM 1547 C C . ASN A 1 190 ? -0.966 -5.211 -19.562 1 83.5 190 ASN A C 1
ATOM 1549 O O . ASN A 1 190 ? -1.084 -4.348 -18.688 1 83.5 190 ASN A O 1
ATOM 1553 N N . LYS A 1 191 ? -1.306 -5.031 -20.75 1 89.44 191 LYS A N 1
ATOM 1554 C CA . LYS A 1 191 ? -1.915 -3.777 -21.188 1 89.44 191 LYS A CA 1
ATOM 1555 C C . LYS A 1 191 ? -3.256 -3.551 -20.484 1 89.44 191 LYS A C 1
ATOM 1557 O O . LYS A 1 191 ? -3.506 -2.475 -19.938 1 89.44 191 LYS A O 1
ATOM 1562 N N . LYS A 1 192 ? -4.094 -4.531 -20.484 1 91.38 192 LYS A N 1
ATOM 1563 C CA . LYS A 1 192 ? -5.414 -4.422 -19.875 1 91.38 192 LYS A CA 1
ATOM 1564 C C . LYS A 1 192 ? -5.309 -4.324 -18.359 1 91.38 192 LYS A C 1
ATOM 1566 O O . LYS A 1 192 ? -6.117 -3.648 -17.719 1 91.38 192 LYS A O 1
ATOM 1571 N N . SER A 1 193 ? -4.332 -4.953 -17.844 1 87.75 193 SER A N 1
ATOM 1572 C CA . SER A 1 193 ? -4.082 -4.859 -16.406 1 87.75 193 SER A CA 1
ATOM 1573 C C . SER A 1 193 ? -3.693 -3.441 -16 1 87.75 193 SER A C 1
ATOM 1575 O O . SER A 1 193 ? -4.168 -2.928 -14.984 1 87.75 193 SER A O 1
ATOM 1577 N N . THR A 1 194 ? -2.91 -2.842 -16.812 1 85.44 194 THR A N 1
ATOM 1578 C CA . THR A 1 194 ? -2.486 -1.471 -16.547 1 85.44 194 THR A CA 1
ATOM 1579 C C . THR A 1 194 ? -3.678 -0.519 -16.609 1 85.44 194 THR A C 1
ATOM 1581 O O . THR A 1 194 ? -3.809 0.365 -15.75 1 85.44 194 THR A O 1
ATOM 1584 N N . ASN A 1 195 ? -4.527 -0.723 -17.5 1 89.5 195 ASN A N 1
ATOM 1585 C CA . ASN A 1 195 ? -5.73 0.09 -17.625 1 89.5 195 ASN A CA 1
ATOM 1586 C C . ASN A 1 195 ? -6.645 -0.082 -16.406 1 89.5 195 ASN A C 1
ATOM 1588 O O . ASN A 1 195 ? -7.211 0.892 -15.914 1 89.5 195 ASN A O 1
ATOM 1592 N N . TYR A 1 196 ? -6.77 -1.227 -15.945 1 89.19 196 TYR A N 1
ATOM 1593 C CA . TYR A 1 196 ? -7.574 -1.53 -14.773 1 89.19 196 TYR A CA 1
ATOM 1594 C C . TYR A 1 196 ? -6.973 -0.901 -13.516 1 89.19 196 TYR A C 1
ATOM 1596 O O . TYR A 1 196 ? -7.691 -0.322 -12.703 1 89.19 196 TYR A O 1
ATOM 1604 N N . GLN A 1 197 ? -5.738 -0.986 -13.469 1 83.69 197 GLN A N 1
ATOM 1605 C CA . GLN A 1 197 ? -5.051 -0.439 -12.305 1 83.69 197 GLN A CA 1
ATOM 1606 C C . GLN A 1 197 ? -5.184 1.079 -12.25 1 83.69 197 GLN A C 1
ATOM 1608 O O . GLN A 1 197 ? -5.344 1.654 -11.164 1 83.69 197 GLN A O 1
ATOM 1613 N N . GLN A 1 198 ? -5.141 1.694 -13.305 1 85.88 198 GLN A N 1
ATOM 1614 C CA . GLN A 1 198 ? -5.328 3.139 -13.367 1 85.88 198 GLN A CA 1
ATOM 1615 C C . GLN A 1 198 ? -6.73 3.529 -12.898 1 85.88 198 GLN A C 1
ATOM 1617 O O . GLN A 1 198 ? -6.902 4.531 -12.203 1 85.88 198 GLN A O 1
ATOM 1622 N N . ASN A 1 199 ? -7.645 2.73 -13.289 1 88.88 199 ASN A N 1
ATOM 1623 C CA . ASN A 1 199 ? -9.016 2.998 -12.867 1 88.88 199 ASN A CA 1
ATOM 1624 C C . ASN A 1 199 ? -9.195 2.762 -11.367 1 88.88 199 ASN A C 1
ATOM 1626 O O . ASN A 1 199 ? -9.977 3.455 -10.719 1 88.88 199 ASN A O 1
ATOM 1630 N N . LEU A 1 200 ? -8.531 1.788 -10.891 1 86 200 LEU A N 1
ATOM 1631 C CA . LEU A 1 200 ? -8.562 1.538 -9.453 1 86 200 LEU A CA 1
ATOM 1632 C C . LEU A 1 200 ? -7.973 2.713 -8.688 1 86 200 LEU A C 1
ATOM 1634 O O . LEU A 1 200 ? -8.453 3.055 -7.602 1 86 200 LEU A O 1
ATOM 1638 N N . SER A 1 201 ? -7.008 3.273 -9.25 1 81.56 201 SER A N 1
ATOM 1639 C CA . SER A 1 201 ? -6.398 4.449 -8.641 1 81.56 201 SER A CA 1
ATOM 1640 C C . SER A 1 201 ? -7.379 5.617 -8.594 1 81.56 201 SER A C 1
ATOM 1642 O O . SER A 1 201 ? -7.438 6.344 -7.598 1 81.56 201 SER A O 1
ATOM 1644 N N . LYS A 1 202 ? -8.102 5.746 -9.617 1 86.44 202 LYS A N 1
ATOM 1645 C CA . LYS A 1 202 ? -9.117 6.793 -9.656 1 86.44 202 LYS A CA 1
ATOM 1646 C C . LYS A 1 202 ? -10.195 6.555 -8.602 1 86.44 202 LYS A C 1
ATOM 1648 O O . LYS A 1 202 ? -10.641 7.492 -7.938 1 86.44 202 LYS A O 1
ATOM 1653 N N . LEU A 1 203 ? -10.57 5.375 -8.508 1 88.12 203 LEU A N 1
ATOM 1654 C CA . LEU A 1 203 ? -11.578 5.008 -7.523 1 88.12 203 LEU A CA 1
ATOM 1655 C C . LEU A 1 203 ? -11.07 5.254 -6.105 1 88.12 203 LEU A C 1
ATOM 1657 O O . LEU A 1 203 ? -11.805 5.746 -5.25 1 88.12 203 LEU A O 1
ATOM 1661 N N . SER A 1 204 ? -9.906 4.941 -5.91 1 84.38 204 SER A N 1
ATOM 1662 C CA . SER A 1 204 ? -9.289 5.145 -4.605 1 84.38 204 SER A CA 1
ATOM 1663 C C . SER A 1 204 ? -9.18 6.629 -4.27 1 84.38 204 SER A C 1
ATOM 1665 O O . SER A 1 204 ? -9.445 7.035 -3.137 1 84.38 204 SER A O 1
ATOM 1667 N N . SER A 1 205 ? -8.82 7.355 -5.234 1 83.94 205 SER A N 1
ATOM 1668 C CA . SER A 1 205 ? -8.727 8.797 -5.039 1 83.94 205 SER A CA 1
ATOM 1669 C C . SER A 1 205 ? -10.094 9.406 -4.746 1 83.94 205 SER A C 1
ATOM 1671 O O . SER A 1 205 ? -10.211 10.305 -3.914 1 83.94 205 SER A O 1
ATOM 1673 N N . PHE A 1 206 ? -11.016 8.961 -5.426 1 88.31 206 PHE A N 1
ATOM 1674 C CA . PHE A 1 206 ? -12.383 9.43 -5.215 1 88.31 206 PHE A CA 1
ATOM 1675 C C . PHE A 1 206 ? -12.836 9.125 -3.791 1 88.31 206 PHE A C 1
ATOM 1677 O O . PHE A 1 206 ? -13.422 9.992 -3.127 1 88.31 206 PHE A O 1
ATOM 1684 N N . THR A 1 207 ? -12.617 7.984 -3.355 1 88.25 207 THR A N 1
ATOM 1685 C CA . THR A 1 207 ? -13.039 7.574 -2.02 1 88.25 207 THR A CA 1
ATOM 1686 C C . THR A 1 207 ? -12.281 8.359 -0.953 1 88.25 207 THR A C 1
ATOM 1688 O O . THR A 1 207 ? -12.852 8.734 0.074 1 88.25 207 THR A O 1
ATOM 1691 N N . GLN A 1 208 ? -11.07 8.539 -1.215 1 85.44 208 GLN A N 1
ATOM 1692 C CA . GLN A 1 208 ? -10.273 9.336 -0.286 1 85.44 208 GLN A CA 1
ATOM 1693 C C . GLN A 1 208 ? -10.82 10.75 -0.166 1 85.44 208 GLN A C 1
ATOM 1695 O O . GLN A 1 208 ? -10.922 11.297 0.937 1 85.44 208 GLN A O 1
ATOM 1700 N N . GLU A 1 209 ? -11.133 11.336 -1.234 1 85.94 209 GLU A N 1
ATOM 1701 C CA . GLU A 1 209 ? -11.734 12.664 -1.245 1 85.94 209 GLU A CA 1
ATOM 1702 C C . GLU A 1 209 ? -13.086 12.672 -0.539 1 85.94 209 GLU A C 1
ATOM 1704 O O . GLU A 1 209 ? -13.438 13.641 0.133 1 85.94 209 GLU A O 1
ATOM 1709 N N . PHE A 1 210 ? -13.781 11.656 -0.79 1 87.88 210 PHE A N 1
ATOM 1710 C CA . PHE A 1 210 ? -15.07 11.508 -0.132 1 87.88 210 PHE A CA 1
ATOM 1711 C C . PHE A 1 210 ? -14.922 11.555 1.384 1 87.88 210 PHE A C 1
ATOM 1713 O O . PHE A 1 210 ? -15.656 12.266 2.068 1 87.88 210 PHE A O 1
ATOM 1720 N N . PHE A 1 211 ? -13.93 10.945 1.877 1 86.25 211 PHE A N 1
ATOM 1721 C CA . PHE A 1 211 ? -13.719 10.883 3.318 1 86.25 211 PHE A CA 1
ATOM 1722 C C . PHE A 1 211 ? -13.211 12.219 3.852 1 86.25 211 PHE A C 1
ATOM 1724 O O . PHE A 1 211 ? -13.648 12.68 4.91 1 86.25 211 PHE A O 1
ATOM 1731 N N . SER A 1 212 ? -12.383 12.758 3.076 1 82.06 212 SER A N 1
ATOM 1732 C CA . SER A 1 212 ? -11.844 14.047 3.494 1 82.06 212 SER A CA 1
ATOM 1733 C C . SER A 1 212 ? -12.914 15.125 3.475 1 82.06 212 SER A C 1
ATOM 1735 O O . SER A 1 212 ? -12.875 16.062 4.273 1 82.06 212 SER A O 1
ATOM 1737 N N . GLY A 1 213 ? -13.812 14.992 2.584 1 85.19 213 GLY A N 1
ATOM 1738 C CA . GLY A 1 213 ? -14.852 15.992 2.418 1 85.19 213 GLY A CA 1
ATOM 1739 C C . GLY A 1 213 ? -16.188 15.562 2.992 1 85.19 213 GLY A C 1
ATOM 1740 O O . GLY A 1 213 ? -17.234 16.109 2.633 1 85.19 213 GLY A O 1
ATOM 1741 N N . ILE A 1 214 ? -16.219 14.648 3.859 1 86.94 214 ILE A N 1
ATOM 1742 C CA . ILE A 1 214 ? -17.453 14.047 4.336 1 86.94 214 ILE A CA 1
ATOM 1743 C C . ILE A 1 214 ? -18.312 15.117 5.023 1 86.94 214 ILE A C 1
ATOM 1745 O O . ILE A 1 214 ? -19.547 15.094 4.914 1 86.94 214 ILE A O 1
ATOM 1749 N N . ARG A 1 215 ? -17.719 16.016 5.734 1 81.44 215 ARG A N 1
ATOM 1750 C CA . ARG A 1 215 ? -18.453 17.078 6.43 1 81.44 215 ARG A CA 1
ATOM 1751 C C . ARG A 1 215 ? -19.219 17.953 5.441 1 81.44 215 ARG A C 1
ATOM 1753 O O . ARG A 1 215 ? -20.375 18.312 5.684 1 81.44 215 ARG A O 1
ATOM 1760 N N . VAL A 1 216 ? -18.562 18.297 4.41 1 83.44 216 VAL A N 1
ATOM 1761 C CA . VAL A 1 216 ? -19.172 19.125 3.381 1 83.44 216 VAL A CA 1
ATOM 1762 C C . VAL A 1 216 ? -20.266 18.344 2.666 1 83.44 216 VAL A C 1
ATOM 1764 O O . VAL A 1 216 ? -21.344 18.891 2.387 1 83.44 216 VAL A O 1
ATOM 1767 N N . ILE A 1 217 ? -20.062 17.141 2.438 1 88 217 ILE A N 1
ATOM 1768 C CA . ILE A 1 217 ? -21.016 16.297 1.719 1 88 217 ILE A CA 1
ATOM 1769 C C . ILE A 1 217 ? -22.297 16.156 2.533 1 88 217 ILE A C 1
ATOM 1771 O O . ILE A 1 217 ? -23.406 16.25 1.986 1 88 217 ILE A O 1
ATOM 1775 N N . LYS A 1 218 ? -22.141 16.016 3.799 1 83.56 218 LYS A N 1
ATOM 1776 C CA . LYS A 1 218 ? -23.297 15.875 4.664 1 83.56 218 LYS A CA 1
ATOM 1777 C C . LYS A 1 218 ? -24 17.219 4.855 1 83.56 218 LYS A C 1
ATOM 1779 O O . LYS A 1 218 ? -25.234 17.281 4.832 1 83.56 218 LYS A O 1
ATOM 1784 N N . ALA A 1 219 ? -23.234 18.219 5.035 1 80.19 219 ALA A N 1
ATOM 1785 C CA . ALA A 1 219 ? -23.797 19.547 5.277 1 80.19 219 ALA A CA 1
ATOM 1786 C C . ALA A 1 219 ? -24.594 20.031 4.066 1 80.19 219 ALA A C 1
ATOM 1788 O O . ALA A 1 219 ? -25.594 20.75 4.215 1 80.19 219 ALA A O 1
ATOM 1789 N N . TYR A 1 220 ? -24.188 19.578 2.879 1 81.88 220 TYR A N 1
ATOM 1790 C CA . TYR A 1 220 ? -24.828 20.047 1.659 1 81.88 220 TYR A CA 1
ATOM 1791 C C . TYR A 1 220 ? -25.688 18.969 1.024 1 81.88 220 TYR A C 1
ATOM 1793 O O . TYR A 1 220 ? -26.141 19.094 -0.116 1 81.88 220 TYR A O 1
ATOM 1801 N N . ALA A 1 221 ? -25.906 17.844 1.638 1 80.81 221 ALA A N 1
ATOM 1802 C CA . ALA A 1 221 ? -26.734 16.734 1.189 1 80.81 221 ALA A CA 1
ATOM 1803 C C . ALA A 1 221 ? -26.344 16.266 -0.209 1 80.81 221 ALA A C 1
ATOM 1805 O O . ALA A 1 221 ? -27.188 16.125 -1.092 1 80.81 221 ALA A O 1
ATOM 1806 N N . LEU A 1 222 ? -25.062 16.125 -0.469 1 84.06 222 LEU A N 1
ATOM 1807 C CA . LEU A 1 222 ? -24.531 15.75 -1.779 1 84.06 222 LEU A CA 1
ATOM 1808 C C . LEU A 1 222 ? -24.344 14.242 -1.877 1 84.06 222 LEU A C 1
ATOM 1810 O O . LEU A 1 222 ? -23.703 13.75 -2.809 1 84.06 222 LEU A O 1
ATOM 1814 N N . GLU A 1 223 ? -24.859 13.516 -0.974 1 86.56 223 GLU A N 1
ATOM 1815 C CA . GLU A 1 223 ? -24.625 12.078 -0.875 1 86.56 223 GLU A CA 1
ATOM 1816 C C . GLU A 1 223 ? -25.094 11.352 -2.131 1 86.56 223 GLU A C 1
ATOM 1818 O O . GLU A 1 223 ? -24.359 10.516 -2.68 1 86.56 223 GLU A O 1
ATOM 1823 N N . GLN A 1 224 ? -26.234 11.672 -2.641 1 85.75 224 GLN A N 1
ATOM 1824 C CA . GLN A 1 224 ? -26.797 10.977 -3.793 1 85.75 224 GLN A CA 1
ATOM 1825 C C . GLN A 1 224 ? -25.953 11.219 -5.047 1 85.75 224 GLN A C 1
ATOM 1827 O O . GLN A 1 224 ? -25.688 10.289 -5.809 1 85.75 224 GLN A O 1
ATOM 1832 N N . LYS A 1 225 ? -25.578 12.438 -5.215 1 85.94 225 LYS A N 1
ATOM 1833 C CA . LYS A 1 225 ? -24.766 12.773 -6.375 1 85.94 225 LYS A CA 1
ATOM 1834 C C . LYS A 1 225 ? -23.422 12.039 -6.332 1 85.94 225 LYS A C 1
ATOM 1836 O O . LYS A 1 225 ? -22.953 11.516 -7.348 1 85.94 225 LYS A O 1
ATOM 1841 N N . ARG A 1 226 ? -22.828 12.062 -5.203 1 89 226 ARG A N 1
ATOM 1842 C CA . ARG A 1 226 ? -21.531 11.406 -5.055 1 89 226 ARG A CA 1
ATOM 1843 C C . ARG A 1 226 ? -21.672 9.891 -5.199 1 89 226 ARG A C 1
ATOM 1845 O O . ARG A 1 226 ? -20.781 9.227 -5.723 1 89 226 ARG A O 1
ATOM 1852 N N . ASN A 1 227 ? -22.797 9.367 -4.762 1 91 227 ASN A N 1
ATOM 1853 C CA . ASN A 1 227 ? -23.062 7.941 -4.934 1 91 227 ASN A CA 1
ATOM 1854 C C . ASN A 1 227 ? -23.156 7.566 -6.41 1 91 227 ASN A C 1
ATOM 1856 O O . ASN A 1 227 ? -22.672 6.512 -6.82 1 91 227 ASN A O 1
ATOM 1860 N N . GLU A 1 228 ? -23.812 8.359 -7.16 1 92.25 228 GLU A N 1
ATOM 1861 C CA . GLU A 1 228 ? -23.953 8.102 -8.586 1 92.25 228 GLU A CA 1
ATOM 1862 C C . GLU A 1 228 ? -22.594 8.164 -9.289 1 92.25 228 GLU A C 1
ATOM 1864 O O . GLU A 1 228 ? -22.312 7.375 -10.195 1 92.25 228 GLU A O 1
ATOM 1869 N N . GLU A 1 229 ? -21.797 9.094 -8.836 1 90.75 229 GLU A N 1
ATOM 1870 C CA . GLU A 1 229 ? -20.453 9.195 -9.398 1 90.75 229 GLU A CA 1
ATOM 1871 C C . GLU A 1 229 ? -19.625 7.957 -9.07 1 90.75 229 GLU A C 1
ATOM 1873 O O . GLU A 1 229 ? -18.875 7.457 -9.914 1 90.75 229 GLU A O 1
ATOM 1878 N N . PHE A 1 230 ? -19.781 7.52 -7.855 1 92.5 230 PHE A N 1
ATOM 1879 C CA . PHE A 1 230 ? -19.047 6.324 -7.445 1 92.5 230 PHE A CA 1
ATOM 1880 C C . PHE A 1 230 ? -19.516 5.109 -8.242 1 92.5 230 PHE A C 1
ATOM 1882 O O . PHE A 1 230 ? -18.688 4.293 -8.672 1 92.5 230 PHE A O 1
ATOM 1889 N N . LYS A 1 231 ? -20.781 5.035 -8.391 1 92.88 231 LYS A N 1
ATOM 1890 C CA . LYS A 1 231 ? -21.359 3.924 -9.148 1 92.88 231 LYS A CA 1
ATOM 1891 C C . LYS A 1 231 ? -20.844 3.914 -10.586 1 92.88 231 LYS A C 1
ATOM 1893 O O . LYS A 1 231 ? -20.547 2.852 -11.133 1 92.88 231 LYS A O 1
ATOM 1898 N N . THR A 1 232 ? -20.703 5.012 -11.117 1 92.75 232 THR A N 1
ATOM 1899 C CA . THR A 1 232 ? -20.203 5.117 -12.484 1 92.75 232 THR A CA 1
ATOM 1900 C C . THR A 1 232 ? -18.734 4.691 -12.555 1 92.75 232 THR A C 1
ATOM 1902 O O . THR A 1 232 ? -18.344 3.922 -13.43 1 92.75 232 THR A O 1
ATOM 1905 N N . LEU A 1 233 ? -17.969 5.16 -11.609 1 91.25 233 LEU A N 1
ATOM 1906 C CA . LEU A 1 233 ? -16.562 4.805 -11.562 1 91.25 233 LEU A CA 1
ATOM 1907 C C . LEU A 1 233 ? -16.375 3.314 -11.297 1 91.25 233 LEU A C 1
ATOM 1909 O O . LEU A 1 233 ? -15.508 2.676 -11.891 1 91.25 233 LEU A O 1
ATOM 1913 N N . SER A 1 234 ? -17.172 2.848 -10.438 1 92.75 234 SER A N 1
ATOM 1914 C CA . SER A 1 234 ? -17.125 1.426 -10.109 1 92.75 234 SER A CA 1
ATOM 1915 C C . SER A 1 234 ? -17.547 0.571 -11.305 1 92.75 234 SER A C 1
ATOM 1917 O O . SER A 1 234 ? -17 -0.516 -11.516 1 92.75 234 SER A O 1
ATOM 1919 N N . ASN A 1 235 ? -18.531 1.039 -12.039 1 93.81 235 ASN A N 1
ATOM 1920 C CA . ASN A 1 235 ? -18.969 0.33 -13.242 1 93.81 235 ASN A CA 1
ATOM 1921 C C . ASN A 1 235 ? -17.875 0.305 -14.305 1 93.81 235 ASN A C 1
ATOM 1923 O O . ASN A 1 235 ? -17.703 -0.696 -15 1 93.81 235 ASN A O 1
ATOM 1927 N N . ASP A 1 236 ? -17.219 1.345 -14.43 1 93.5 236 ASP A N 1
ATOM 1928 C CA . ASP A 1 236 ? -16.094 1.392 -15.352 1 93.5 236 ASP A CA 1
ATOM 1929 C C . ASP A 1 236 ? -15.008 0.399 -14.945 1 93.5 236 ASP A C 1
ATOM 1931 O O . ASP A 1 236 ? -14.438 -0.292 -15.797 1 93.5 236 ASP A O 1
ATOM 1935 N N . SER A 1 237 ? -14.734 0.354 -13.695 1 91.81 237 SER A N 1
ATOM 1936 C CA . SER A 1 237 ? -13.766 -0.601 -13.18 1 91.81 237 SER A CA 1
ATOM 1937 C C . SER A 1 237 ? -14.195 -2.037 -13.453 1 91.81 237 SER A C 1
ATOM 1939 O O . SER A 1 237 ? -13.375 -2.879 -13.828 1 91.81 237 SER A O 1
ATOM 1941 N N . LYS A 1 238 ? -15.453 -2.242 -13.242 1 92.31 238 LYS A N 1
ATOM 1942 C CA . LYS A 1 238 ? -16.016 -3.564 -13.516 1 92.31 238 LYS A CA 1
ATOM 1943 C C . LYS A 1 238 ? -15.836 -3.941 -14.984 1 92.31 238 LYS A C 1
ATOM 1945 O O . LYS A 1 238 ? -15.398 -5.051 -15.297 1 92.31 238 LYS A O 1
ATOM 1950 N N . THR A 1 239 ? -16.094 -3.068 -15.852 1 94.25 239 THR A N 1
ATOM 1951 C CA . THR A 1 239 ? -16.016 -3.328 -17.281 1 94.25 239 THR A CA 1
ATOM 1952 C C . THR A 1 239 ? -14.578 -3.629 -17.703 1 94.25 239 THR A C 1
ATOM 1954 O O . THR A 1 239 ? -14.328 -4.559 -18.469 1 94.25 239 THR A O 1
ATOM 1957 N N . LYS A 1 240 ? -13.688 -2.871 -17.219 1 93.19 240 LYS A N 1
ATOM 1958 C CA . LYS A 1 240 ? -12.281 -3.088 -17.531 1 93.19 240 LYS A CA 1
ATOM 1959 C C . LYS A 1 240 ? -11.773 -4.395 -16.938 1 93.19 240 LYS A C 1
ATOM 1961 O O . LYS A 1 240 ? -10.977 -5.102 -17.547 1 93.19 240 LYS A O 1
ATOM 1966 N N . ASN A 1 241 ? -12.234 -4.695 -15.789 1 92.12 241 ASN A N 1
ATOM 1967 C CA . ASN A 1 241 ? -11.867 -5.953 -15.141 1 92.12 241 ASN A CA 1
ATOM 1968 C C . ASN A 1 241 ? -12.43 -7.152 -15.898 1 92.12 241 ASN A C 1
ATOM 1970 O O . ASN A 1 241 ? -11.781 -8.195 -15.984 1 92.12 241 ASN A O 1
ATOM 1974 N N . LEU A 1 242 ? -13.656 -7.02 -16.391 1 93.12 242 LEU A N 1
ATOM 1975 C CA . LEU A 1 242 ? -14.266 -8.086 -17.188 1 93.12 242 LEU A CA 1
ATOM 1976 C C . LEU A 1 242 ? -13.5 -8.305 -18.484 1 93.12 242 LEU A C 1
ATOM 1978 O O . LEU A 1 242 ? -13.305 -9.445 -18.906 1 93.12 242 LEU A O 1
ATOM 1982 N N . ALA A 1 243 ? -13.008 -7.23 -19.062 1 93.19 243 ALA A N 1
ATOM 1983 C CA . ALA A 1 243 ? -12.195 -7.348 -20.266 1 93.19 243 ALA A CA 1
ATOM 1984 C C . ALA A 1 243 ? -10.875 -8.062 -19.969 1 93.19 243 ALA A C 1
ATOM 1986 O O . ALA A 1 243 ? -10.414 -8.883 -20.766 1 93.19 243 ALA A O 1
ATOM 1987 N N . LEU A 1 244 ? -10.305 -7.742 -18.859 1 90.44 244 LEU A N 1
ATOM 1988 C CA . LEU A 1 244 ? -9.078 -8.398 -18.422 1 90.44 244 LEU A CA 1
ATOM 1989 C C . LEU A 1 244 ? -9.32 -9.883 -18.156 1 90.44 244 LEU A C 1
ATOM 1991 O O . LEU A 1 244 ? -8.539 -10.727 -18.594 1 90.44 244 LEU A O 1
ATOM 1995 N N . SER A 1 245 ? -10.414 -10.141 -17.531 1 89.06 245 SER A N 1
ATOM 1996 C CA . SER A 1 245 ? -10.742 -11.523 -17.188 1 89.06 245 SER A CA 1
ATOM 1997 C C . SER A 1 245 ? -10.992 -12.352 -18.438 1 89.06 245 SER A C 1
ATOM 1999 O O . SER A 1 245 ? -10.625 -13.531 -18.5 1 89.06 245 SER A O 1
ATOM 2001 N N . LYS A 1 246 ? -11.578 -11.805 -19.438 1 92 246 LYS A N 1
ATOM 2002 C CA . LYS A 1 246 ? -11.828 -12.484 -20.703 1 92 246 LYS A CA 1
ATOM 2003 C C . LYS A 1 246 ? -10.523 -12.867 -21.391 1 92 246 LYS A C 1
ATOM 2005 O O . LYS A 1 246 ? -10.391 -13.969 -21.922 1 92 246 LYS A O 1
ATOM 2010 N N . THR A 1 247 ? -9.602 -11.984 -21.344 1 90.38 247 THR A N 1
ATOM 2011 C CA . THR A 1 247 ? -8.305 -12.242 -21.969 1 90.38 247 THR A CA 1
ATOM 2012 C C . THR A 1 247 ? -7.531 -13.281 -21.156 1 90.38 247 THR A C 1
ATOM 2014 O O . THR A 1 247 ? -6.898 -14.172 -21.734 1 90.38 247 THR A O 1
ATOM 2017 N N . ASN A 1 248 ? -7.645 -13.227 -19.859 1 87.75 248 ASN A N 1
ATOM 2018 C CA . ASN A 1 248 ? -6.973 -14.188 -18.984 1 87.75 248 ASN A CA 1
ATOM 2019 C C . ASN A 1 248 ? -7.539 -15.594 -19.156 1 87.75 248 ASN A C 1
ATOM 2021 O O . ASN A 1 248 ? -6.82 -16.578 -19 1 87.75 248 ASN A O 1
ATOM 2025 N N . ALA A 1 249 ? -8.773 -15.664 -19.484 1 88.5 249 ALA A N 1
ATOM 2026 C CA . ALA A 1 249 ? -9.469 -16.953 -19.562 1 88.5 249 ALA A CA 1
ATOM 2027 C C . ALA A 1 249 ? -8.961 -17.766 -20.75 1 88.5 249 ALA A C 1
ATOM 2029 O O . ALA A 1 249 ? -9.172 -18.984 -20.797 1 88.5 249 ALA A O 1
ATOM 2030 N N . LEU A 1 250 ? -8.203 -17.125 -21.594 1 88.31 250 LEU A N 1
ATOM 2031 C CA . LEU A 1 250 ? -7.727 -17.812 -22.797 1 88.31 250 LEU A CA 1
ATOM 2032 C C . LEU A 1 250 ? -6.461 -18.609 -22.5 1 88.31 250 LEU A C 1
ATOM 2034 O O . LEU A 1 250 ? -6.066 -19.469 -23.281 1 88.31 250 LEU A O 1
ATOM 2038 N N . PHE A 1 251 ? -5.852 -18.406 -21.406 1 82.56 251 PHE A N 1
ATOM 2039 C CA . PHE A 1 251 ? -4.594 -19.062 -21.062 1 82.56 251 PHE A CA 1
ATOM 2040 C C . PHE A 1 251 ? -4.789 -20.578 -20.906 1 82.56 251 PHE A C 1
ATOM 2042 O O . PHE A 1 251 ? -4.074 -21.359 -21.531 1 82.56 251 PHE A O 1
ATOM 2049 N N . GLY A 1 252 ? -5.812 -20.938 -20.188 1 78.38 252 GLY A N 1
ATOM 2050 C CA . GLY A 1 252 ? -6.078 -22.328 -19.906 1 78.38 252 GLY A CA 1
ATOM 2051 C C . GLY A 1 252 ? -6.352 -23.156 -21.156 1 78.38 252 GLY A C 1
ATOM 2052 O O . GLY A 1 252 ? -5.609 -24.094 -21.469 1 78.38 252 GLY A O 1
ATOM 2053 N N . PRO A 1 253 ? -7.262 -22.672 -21.938 1 79.31 253 PRO A N 1
ATOM 2054 C CA . PRO A 1 253 ? -7.605 -23.391 -23.172 1 79.31 253 PRO A CA 1
ATOM 2055 C C . PRO A 1 253 ? -6.43 -23.516 -24.125 1 79.31 253 PRO A C 1
ATOM 2057 O O . PRO A 1 253 ? -6.25 -24.562 -24.766 1 79.31 253 PRO A O 1
ATOM 2060 N N . LEU A 1 254 ? -5.676 -22.484 -24.219 1 81.62 254 LEU A N 1
ATOM 2061 C CA . LEU A 1 254 ? -4.531 -22.516 -25.125 1 81.62 254 LEU A CA 1
ATOM 2062 C C . LEU A 1 254 ? -3.52 -23.562 -24.672 1 81.62 254 LEU A C 1
ATOM 2064 O O . LEU A 1 254 ? -2.959 -24.297 -25.5 1 81.62 254 LEU A O 1
ATOM 2068 N N . MET A 1 255 ? -3.291 -23.734 -23.438 1 81.06 255 MET A N 1
ATOM 2069 C CA . MET A 1 255 ? -2.35 -24.703 -22.906 1 81.06 255 MET A CA 1
ATOM 2070 C C . MET A 1 255 ? -2.855 -26.141 -23.109 1 81.06 255 MET A C 1
ATOM 2072 O O . MET A 1 255 ? -2.109 -27 -23.562 1 81.06 255 MET A O 1
ATOM 2076 N N . VAL A 1 256 ? -4.098 -26.344 -22.797 1 75.06 256 VAL A N 1
ATOM 2077 C CA . VAL A 1 256 ? -4.672 -27.672 -22.938 1 75.06 256 VAL A CA 1
ATOM 2078 C C . VAL A 1 256 ? -4.629 -28.109 -24.391 1 75.06 256 VAL A C 1
ATOM 2080 O O . VAL A 1 256 ? -4.305 -29.266 -24.703 1 75.06 256 VAL A O 1
ATOM 2083 N N . PHE A 1 257 ? -4.871 -27.203 -25.25 1 77.94 257 PHE A N 1
ATOM 2084 C CA . PHE A 1 257 ? -4.922 -27.5 -26.672 1 77.94 257 PHE A CA 1
ATOM 2085 C C . PHE A 1 257 ? -3.543 -27.875 -27.188 1 77.94 257 PHE A C 1
ATOM 2087 O O . PHE A 1 257 ? -3.389 -28.922 -27.844 1 77.94 257 PHE A O 1
ATOM 2094 N N . LEU A 1 258 ? -2.635 -27.078 -26.938 1 78.12 258 LEU A N 1
ATOM 2095 C CA . LEU A 1 258 ? -1.315 -27.297 -27.516 1 78.12 258 LEU A CA 1
ATOM 2096 C C . LEU A 1 258 ? -0.642 -28.516 -26.891 1 78.12 258 LEU A C 1
ATOM 2098 O O . LEU A 1 258 ? 0.072 -29.25 -27.578 1 78.12 258 LEU A O 1
ATOM 2102 N N . ILE A 1 259 ? -0.877 -28.812 -25.609 1 77.25 259 ILE A N 1
ATOM 2103 C CA . ILE A 1 259 ? -0.356 -30 -24.953 1 77.25 259 ILE A CA 1
ATOM 2104 C C . ILE A 1 259 ? -1.037 -31.25 -25.531 1 77.25 259 ILE A C 1
ATOM 2106 O O . ILE A 1 259 ? -0.376 -32.25 -25.812 1 77.25 259 ILE A O 1
ATOM 2110 N N . GLY A 1 260 ? -2.357 -31.094 -25.703 1 74.88 260 GLY A N 1
ATOM 2111 C CA . GLY A 1 260 ? -3.086 -32.188 -26.328 1 74.88 260 GLY A CA 1
ATOM 2112 C C . GLY A 1 260 ? -2.584 -32.5 -27.719 1 74.88 260 GLY A C 1
ATOM 2113 O O . GLY A 1 260 ? -2.443 -33.688 -28.078 1 74.88 260 GLY A O 1
ATOM 2114 N N . LEU A 1 261 ? -2.248 -31.469 -28.375 1 78.69 261 LEU A N 1
ATOM 2115 C CA . LEU A 1 261 ? -1.731 -31.672 -29.734 1 78.69 261 LEU A CA 1
ATOM 2116 C C . LEU A 1 261 ? -0.387 -32.375 -29.703 1 78.69 261 LEU A C 1
ATOM 2118 O O . LEU A 1 261 ? -0.114 -33.219 -30.562 1 78.69 261 LEU A O 1
ATOM 2122 N N . SER A 1 262 ? 0.462 -32.062 -28.797 1 83.62 262 SER A N 1
ATOM 2123 C CA . SER A 1 262 ? 1.764 -32.719 -28.688 1 83.62 262 SER A CA 1
ATOM 2124 C C . SER A 1 262 ? 1.615 -34.188 -28.328 1 83.62 262 SER A C 1
ATOM 2126 O O . SER A 1 262 ? 2.324 -35.031 -28.875 1 83.62 262 SER A O 1
ATOM 2128 N N . TYR A 1 263 ? 0.781 -34.5 -27.406 1 79.19 263 TYR A N 1
ATOM 2129 C CA . TYR A 1 263 ? 0.512 -35.875 -27.047 1 79.19 263 TYR A CA 1
ATOM 2130 C C . TYR A 1 263 ? 0.021 -36.656 -28.25 1 79.19 263 TYR A C 1
ATOM 2132 O O . TYR A 1 263 ? 0.475 -37.781 -28.484 1 79.19 263 TYR A O 1
ATOM 2140 N N . LEU A 1 264 ? -0.764 -36.031 -29.062 1 76.81 264 LEU A N 1
ATOM 2141 C CA . LEU A 1 264 ? -1.34 -36.688 -30.234 1 76.81 264 LEU A CA 1
ATOM 2142 C C . LEU A 1 264 ? -0.264 -36.969 -31.266 1 76.81 264 LEU A C 1
ATOM 2144 O O . LEU A 1 264 ? -0.271 -38.031 -31.891 1 76.81 264 LEU A O 1
ATOM 2148 N N . ILE A 1 265 ? 0.479 -36.031 -31.406 1 83.88 265 ILE A N 1
ATOM 2149 C CA . ILE A 1 265 ? 1.543 -36.219 -32.375 1 83.88 265 ILE A CA 1
ATOM 2150 C C . ILE A 1 265 ? 2.459 -37.344 -31.969 1 83.88 265 ILE A C 1
ATOM 2152 O O . ILE A 1 265 ? 2.865 -38.188 -32.812 1 83.88 265 ILE A O 1
ATOM 2156 N N . VAL A 1 266 ? 2.736 -37.5 -30.688 1 86.75 266 VAL A N 1
ATOM 2157 C CA . VAL A 1 266 ? 3.615 -38.531 -30.188 1 86.75 266 VAL A CA 1
ATOM 2158 C C . VAL A 1 266 ? 2.973 -39.906 -30.422 1 86.75 266 VAL A C 1
ATOM 2160 O O . VAL A 1 266 ? 3.643 -40.844 -30.844 1 86.75 266 VAL A O 1
ATOM 2163 N N . ILE A 1 267 ? 1.749 -39.938 -30.203 1 79.44 267 ILE A N 1
ATOM 2164 C CA . ILE A 1 267 ? 1.057 -41.219 -30.312 1 79.44 267 ILE A CA 1
ATOM 2165 C C . ILE A 1 267 ? 0.929 -41.594 -31.797 1 79.44 267 ILE A C 1
ATOM 2167 O O . ILE A 1 267 ? 1.169 -42.75 -32.156 1 79.44 267 ILE A O 1
ATOM 2171 N N . LEU A 1 268 ? 0.631 -40.656 -32.656 1 80.62 268 LEU A N 1
ATOM 2172 C CA . LEU A 1 268 ? 0.423 -40.938 -34.094 1 80.62 268 LEU A CA 1
ATOM 2173 C C . LEU A 1 268 ? 1.744 -41.25 -34.781 1 80.62 268 LEU A C 1
ATOM 2175 O O . LEU A 1 268 ? 1.875 -42.281 -35.438 1 80.62 268 LEU A O 1
ATOM 2179 N N . VAL A 1 269 ? 2.555 -40.344 -34.594 1 85.44 269 VAL A N 1
ATOM 2180 C CA . VAL A 1 269 ? 3.834 -40.5 -35.281 1 85.44 269 VAL A CA 1
ATOM 2181 C C . VAL A 1 269 ? 4.641 -41.594 -34.594 1 85.44 269 VAL A C 1
ATOM 2183 O O . VAL A 1 269 ? 5.305 -42.406 -35.281 1 85.44 269 VAL A O 1
ATOM 2186 N N . GLY A 1 270 ? 4.598 -41.625 -33.281 1 84.31 270 GLY A N 1
ATOM 2187 C CA . GLY A 1 270 ? 5.266 -42.688 -32.562 1 84.31 270 GLY A CA 1
ATOM 2188 C C . GLY A 1 270 ? 4.715 -44.062 -32.906 1 84.31 270 GLY A C 1
ATOM 2189 O O . GLY A 1 270 ? 5.473 -45.031 -33.094 1 84.31 270 GLY A O 1
ATOM 2190 N N . GLY A 1 271 ? 3.396 -44.188 -32.969 1 79.06 271 GLY A N 1
ATOM 2191 C CA . GLY A 1 271 ? 2.771 -45.438 -33.375 1 79.06 271 GLY A CA 1
ATOM 2192 C C . GLY A 1 271 ? 3.156 -45.844 -34.781 1 79.06 271 GLY A C 1
ATOM 2193 O O . GLY A 1 271 ? 3.436 -47.031 -35 1 79.06 271 GLY A O 1
ATOM 2194 N N . LYS A 1 272 ? 3.148 -44.906 -35.688 1 80.81 272 LYS A N 1
ATOM 2195 C CA . LYS A 1 272 ? 3.539 -45.219 -37.062 1 80.81 272 LYS A CA 1
ATOM 2196 C C . LYS A 1 272 ? 4.996 -45.656 -37.156 1 80.81 272 LYS A C 1
ATOM 2198 O O . LYS A 1 272 ? 5.332 -46.594 -37.875 1 80.81 272 LYS A O 1
ATOM 2203 N N . MET A 1 273 ? 5.785 -45.031 -36.406 1 87.31 273 MET A N 1
ATOM 2204 C CA . MET A 1 273 ? 7.207 -45.344 -36.406 1 87.31 273 MET A CA 1
ATOM 2205 C C . MET A 1 273 ? 7.445 -46.719 -35.781 1 87.31 273 MET A C 1
ATOM 2207 O O . MET A 1 273 ? 8.391 -47.406 -36.125 1 87.31 273 MET A O 1
ATOM 2211 N N . TYR A 1 274 ? 6.664 -47 -34.844 1 81.75 274 TYR A N 1
ATOM 2212 C CA . TYR A 1 274 ? 6.75 -48.344 -34.219 1 81.75 274 TYR A CA 1
ATOM 2213 C C . TYR A 1 274 ? 6.387 -49.438 -35.219 1 81.75 274 TYR A C 1
ATOM 2215 O O . TYR A 1 274 ? 7.043 -50.469 -35.281 1 81.75 274 TYR A O 1
ATOM 2223 N N . ILE A 1 275 ? 5.359 -49.188 -36.031 1 76.06 275 ILE A N 1
ATOM 2224 C CA . ILE A 1 275 ? 4.898 -50.156 -37.031 1 76.06 275 ILE A CA 1
ATOM 2225 C C . ILE A 1 275 ? 5.969 -50.344 -38.094 1 76.06 275 ILE A C 1
ATOM 2227 O O . ILE A 1 275 ? 6.203 -51.438 -38.562 1 76.06 275 ILE A O 1
ATOM 2231 N N . ASN A 1 276 ? 6.52 -49.219 -38.406 1 82 276 ASN A N 1
ATOM 2232 C CA . ASN A 1 276 ? 7.551 -49.281 -39.438 1 82 276 ASN A CA 1
ATOM 2233 C C . ASN A 1 276 ? 8.883 -49.75 -38.875 1 82 276 ASN A C 1
ATOM 2235 O O . ASN A 1 276 ? 9.906 -49.719 -39.562 1 82 276 ASN A O 1
ATOM 2239 N N . GLU A 1 277 ? 8.977 -50.094 -37.562 1 81.94 277 GLU A N 1
ATOM 2240 C CA . GLU A 1 277 ? 10.133 -50.656 -36.875 1 81.94 277 GLU A CA 1
ATOM 2241 C C . GLU A 1 277 ? 11.25 -49.625 -36.75 1 81.94 277 GLU A C 1
ATOM 2243 O O . GLU A 1 277 ? 12.43 -49.969 -36.812 1 81.94 277 GLU A O 1
ATOM 2248 N N . GLU A 1 278 ? 10.773 -48.469 -36.812 1 86.88 278 GLU A N 1
ATOM 2249 C CA . GLU A 1 278 ? 11.742 -47.375 -36.562 1 86.88 278 GLU A CA 1
ATOM 2250 C C . GLU A 1 278 ? 11.992 -47.188 -35.094 1 86.88 278 GLU A C 1
ATOM 2252 O O . GLU A 1 278 ? 13.047 -46.656 -34.688 1 86.88 278 GLU A O 1
ATOM 2257 N N . ILE A 1 279 ? 10.969 -47.562 -34.344 1 85.31 279 ILE A N 1
ATOM 2258 C CA . ILE A 1 279 ? 11.094 -47.531 -32.875 1 85.31 279 ILE A CA 1
ATOM 2259 C C . ILE A 1 279 ? 11.102 -48.938 -32.312 1 85.31 279 ILE A C 1
ATOM 2261 O O . ILE A 1 279 ? 10.383 -49.812 -32.812 1 85.31 279 ILE A O 1
ATOM 2265 N N . LYS A 1 280 ? 11.984 -49.062 -31.328 1 77.12 280 LYS A N 1
ATOM 2266 C CA . LYS A 1 280 ? 12.312 -50.406 -30.875 1 77.12 280 LYS A CA 1
ATOM 2267 C C . LYS A 1 280 ? 11.203 -50.969 -30 1 77.12 280 LYS A C 1
ATOM 2269 O O . LYS A 1 280 ? 10.953 -52.188 -30.016 1 77.12 280 LYS A O 1
ATOM 2274 N N . ASP A 1 281 ? 10.609 -50.125 -29.203 1 82.44 281 ASP A N 1
ATOM 2275 C CA . ASP A 1 281 ? 9.609 -50.656 -28.281 1 82.44 281 ASP A CA 1
ATOM 2276 C C . ASP A 1 281 ? 8.578 -49.594 -27.906 1 82.44 281 ASP A C 1
ATOM 2278 O O . ASP A 1 281 ? 8.773 -48.406 -28.203 1 82.44 281 ASP A O 1
ATOM 2282 N N . LEU A 1 282 ? 7.473 -50.031 -27.328 1 79.25 282 LEU A N 1
ATOM 2283 C CA . LEU A 1 282 ? 6.352 -49.156 -26.953 1 79.25 282 LEU A CA 1
ATOM 2284 C C . LEU A 1 282 ? 6.727 -48.25 -25.797 1 79.25 282 LEU A C 1
ATOM 2286 O O . LEU A 1 282 ? 6.059 -47.25 -25.547 1 79.25 282 LEU A O 1
ATOM 2290 N N . GLY A 1 283 ? 7.723 -48.594 -25.109 1 81.44 283 GLY A N 1
ATOM 2291 C CA . GLY A 1 283 ? 8.188 -47.781 -24 1 81.44 283 GLY A CA 1
ATOM 2292 C C . GLY A 1 283 ? 8.641 -46.406 -24.422 1 81.44 283 GLY A C 1
ATOM 2293 O O . GLY A 1 283 ? 8.531 -45.438 -23.656 1 81.44 283 GLY A O 1
ATOM 2294 N N . VAL A 1 284 ? 9.039 -46.312 -25.688 1 87.06 284 VAL A N 1
ATOM 2295 C CA . VAL A 1 284 ? 9.508 -45.031 -26.25 1 87.06 284 VAL A CA 1
ATOM 2296 C C . VAL A 1 284 ? 8.352 -44.031 -26.312 1 87.06 284 VAL A C 1
ATOM 2298 O O . VAL A 1 284 ? 8.523 -42.844 -26.031 1 87.06 284 VAL A O 1
ATOM 2301 N N . ILE A 1 285 ? 7.219 -44.5 -26.594 1 83.44 285 ILE A N 1
ATOM 2302 C CA . ILE A 1 285 ? 6.047 -43.625 -26.688 1 83.44 285 ILE A CA 1
ATOM 2303 C C . ILE A 1 285 ? 5.699 -43.094 -25.297 1 83.44 285 ILE A C 1
ATOM 2305 O O . ILE A 1 285 ? 5.449 -41.906 -25.141 1 83.44 285 ILE A O 1
ATOM 2309 N N . ALA A 1 286 ? 5.742 -44 -24.328 1 79.88 286 ALA A N 1
ATOM 2310 C CA . ALA A 1 286 ? 5.469 -43.562 -22.969 1 79.88 286 ALA A CA 1
ATOM 2311 C C . ALA A 1 286 ? 6.508 -42.562 -22.484 1 79.88 286 ALA A C 1
ATOM 2313 O O . ALA A 1 286 ? 6.172 -41.594 -21.812 1 79.88 286 ALA A O 1
ATOM 2314 N N . GLN A 1 287 ? 7.695 -42.781 -22.891 1 85.81 287 GLN A N 1
ATOM 2315 C CA . GLN A 1 287 ? 8.773 -41.875 -22.516 1 85.81 287 GLN A CA 1
ATOM 2316 C C . GLN A 1 287 ? 8.539 -40.469 -23.078 1 85.81 287 GLN A C 1
ATOM 2318 O O . GLN A 1 287 ? 8.695 -39.469 -22.375 1 85.81 287 GLN A O 1
ATOM 2323 N N . PHE A 1 288 ? 8.164 -40.406 -24.281 1 88.62 288 PHE A N 1
ATOM 2324 C CA . PHE A 1 288 ? 7.953 -39.125 -24.953 1 88.62 288 PHE A CA 1
ATOM 2325 C C . PHE A 1 288 ? 6.77 -38.375 -24.359 1 88.62 288 PHE A C 1
ATOM 2327 O O . PHE A 1 288 ? 6.809 -37.156 -24.219 1 88.62 288 PHE A O 1
ATOM 2334 N N . LEU A 1 289 ? 5.762 -39.094 -23.953 1 83.62 289 LEU A N 1
ATOM 2335 C CA . LEU A 1 289 ? 4.602 -38.469 -23.328 1 83.62 289 LEU A CA 1
ATOM 2336 C C . LEU A 1 289 ? 4.98 -37.812 -22 1 83.62 289 LEU A C 1
ATOM 2338 O O . LEU A 1 289 ? 4.566 -36.688 -21.703 1 83.62 289 LEU A O 1
ATOM 2342 N N . LEU A 1 290 ? 5.762 -38.5 -21.266 1 83.44 290 LEU A N 1
ATOM 2343 C CA . LEU A 1 290 ? 6.172 -37.969 -19.969 1 83.44 290 LEU A CA 1
ATOM 2344 C C . LEU A 1 290 ? 7.094 -36.781 -20.125 1 83.44 290 LEU A C 1
ATOM 2346 O O . LEU A 1 290 ? 6.992 -35.812 -19.391 1 83.44 290 LEU A O 1
ATOM 2350 N N . TYR A 1 291 ? 7.984 -36.844 -21.156 1 88.38 291 TYR A N 1
ATOM 2351 C CA . TYR A 1 291 ? 8.883 -35.75 -21.422 1 88.38 291 TYR A CA 1
ATOM 2352 C C . TYR A 1 291 ? 8.109 -34.5 -21.812 1 88.38 291 TYR A C 1
ATOM 2354 O O . TYR A 1 291 ? 8.422 -33.375 -21.344 1 88.38 291 TYR A O 1
ATOM 2362 N N . ILE A 1 292 ? 7.129 -34.656 -22.594 1 86.25 292 ILE A N 1
ATOM 2363 C CA . ILE A 1 292 ? 6.32 -33.5 -23.016 1 86.25 292 ILE A CA 1
ATOM 2364 C C . ILE A 1 292 ? 5.621 -32.906 -21.797 1 86.25 292 ILE A C 1
ATOM 2366 O O . ILE A 1 292 ? 5.555 -31.672 -21.672 1 86.25 292 ILE A O 1
ATOM 2370 N N . GLY A 1 293 ? 5.082 -33.781 -20.938 1 81.81 293 GLY A N 1
ATOM 2371 C CA . GLY A 1 293 ? 4.449 -33.281 -19.719 1 81.81 293 GLY A CA 1
ATOM 2372 C C . GLY A 1 293 ? 5.367 -32.438 -18.859 1 81.81 293 GLY A C 1
ATOM 2373 O O . GLY A 1 293 ? 4.93 -31.469 -18.234 1 81.81 293 GLY A O 1
ATOM 2374 N N . MET A 1 294 ? 6.598 -32.75 -18.906 1 84.5 294 MET A N 1
ATOM 2375 C CA . MET A 1 294 ? 7.59 -32.031 -18.109 1 84.5 294 MET A CA 1
ATOM 2376 C C . MET A 1 294 ? 7.906 -30.672 -18.703 1 84.5 294 MET A C 1
ATOM 2378 O O . MET A 1 294 ? 8.438 -29.797 -18.016 1 84.5 294 MET A O 1
ATOM 2382 N N . LEU A 1 295 ? 7.594 -30.453 -19.953 1 86.12 295 LEU A N 1
ATOM 2383 C CA . LEU A 1 295 ? 7.945 -29.219 -20.641 1 86.12 295 LEU A CA 1
ATOM 2384 C C . LEU A 1 295 ? 6.797 -28.219 -20.578 1 86.12 295 LEU A C 1
ATOM 2386 O O . LEU A 1 295 ? 6.965 -27.047 -20.938 1 86.12 295 LEU A O 1
ATOM 2390 N N . VAL A 1 296 ? 5.68 -28.656 -20.047 1 76.75 296 VAL A N 1
ATOM 2391 C CA . VAL A 1 296 ? 4.48 -27.828 -20.062 1 76.75 296 VAL A CA 1
ATOM 2392 C C . VAL A 1 296 ? 4.703 -26.594 -19.188 1 76.75 296 VAL A C 1
ATOM 2394 O O . VAL A 1 296 ? 4.516 -25.469 -19.656 1 76.75 296 VAL A O 1
ATOM 2397 N N . TRP A 1 297 ? 5.184 -26.781 -18.016 1 76.56 297 TRP A N 1
ATOM 2398 C CA . TRP A 1 297 ? 5.301 -25.672 -17.078 1 76.56 297 TRP A CA 1
ATOM 2399 C C . TRP A 1 297 ? 6.418 -24.719 -17.484 1 76.56 297 TRP A C 1
ATOM 2401 O O . TRP A 1 297 ? 6.242 -23.5 -17.469 1 76.56 297 TRP A O 1
ATOM 2411 N N . PRO A 1 298 ? 7.516 -25.25 -17.938 1 81.56 298 PRO A N 1
ATOM 2412 C CA . PRO A 1 298 ? 8.57 -24.328 -18.391 1 81.56 298 PRO A CA 1
ATOM 2413 C C . PRO A 1 298 ? 8.102 -23.391 -19.484 1 81.56 298 PRO A C 1
ATOM 2415 O O . PRO A 1 298 ? 8.492 -22.219 -19.516 1 81.56 298 PRO A O 1
ATOM 2418 N N . VAL A 1 299 ? 7.266 -23.891 -20.312 1 78.19 299 VAL A N 1
ATOM 2419 C CA . VAL A 1 299 ? 6.77 -23.047 -21.391 1 78.19 299 VAL A CA 1
ATOM 2420 C C . VAL A 1 299 ? 5.77 -22.031 -20.844 1 78.19 299 VAL A C 1
ATOM 2422 O O . VAL A 1 299 ? 5.793 -20.859 -21.234 1 78.19 299 VAL A O 1
ATOM 2425 N N . ALA A 1 300 ? 4.98 -22.438 -19.891 1 76.56 300 ALA A N 1
ATOM 2426 C CA . ALA A 1 300 ? 3.959 -21.578 -19.312 1 76.56 300 ALA A CA 1
ATOM 2427 C C . ALA A 1 300 ? 4.59 -20.484 -18.453 1 76.56 300 ALA A C 1
ATOM 2429 O O . ALA A 1 300 ? 4.055 -19.375 -18.375 1 76.56 300 ALA A O 1
ATOM 2430 N N . SER A 1 301 ? 5.688 -20.75 -17.906 1 82.75 301 SER A N 1
ATOM 2431 C CA . SER A 1 301 ? 6.309 -19.812 -16.969 1 82.75 301 SER A CA 1
ATOM 2432 C C . SER A 1 301 ? 6.965 -18.656 -17.703 1 82.75 301 SER A C 1
ATOM 2434 O O . SER A 1 301 ? 7.285 -17.625 -17.078 1 82.75 301 SER A O 1
ATOM 2436 N N . PHE A 1 302 ? 7.148 -18.828 -18.969 1 79.94 302 PHE A N 1
ATOM 2437 C CA . PHE A 1 302 ? 7.848 -17.812 -19.75 1 79.94 302 PHE A CA 1
ATOM 2438 C C . PHE A 1 302 ? 7.117 -16.484 -19.656 1 79.94 302 PHE A C 1
ATOM 2440 O O . PHE A 1 302 ? 7.75 -15.422 -19.562 1 79.94 302 PHE A O 1
ATOM 2447 N N . GLY A 1 303 ? 5.848 -16.531 -19.766 1 74.44 303 GLY A N 1
ATOM 2448 C CA . GLY A 1 303 ? 5.074 -15.305 -19.688 1 74.44 303 GLY A CA 1
ATOM 2449 C C . GLY A 1 303 ? 5.219 -14.594 -18.359 1 74.44 303 GLY A C 1
ATOM 2450 O O . GLY A 1 303 ? 5.418 -13.383 -18.312 1 74.44 303 GLY A O 1
ATOM 2451 N N . TRP A 1 304 ? 5.188 -15.328 -17.375 1 79.25 304 TRP A N 1
ATOM 2452 C CA . TRP A 1 304 ? 5.277 -14.773 -16.016 1 79.25 304 TRP A CA 1
ATOM 2453 C C . TRP A 1 304 ? 6.676 -14.227 -15.75 1 79.25 304 TRP A C 1
ATOM 2455 O O . TRP A 1 304 ? 6.82 -13.156 -15.156 1 79.25 304 TRP A O 1
ATOM 2465 N N . VAL A 1 305 ? 7.711 -14.938 -16.172 1 87.56 305 VAL A N 1
ATOM 2466 C CA . VAL A 1 305 ? 9.094 -14.508 -15.984 1 87.56 305 VAL A CA 1
ATOM 2467 C C . VAL A 1 305 ? 9.328 -13.195 -16.734 1 87.56 305 VAL A C 1
ATOM 2469 O O . VAL A 1 305 ? 10.016 -12.305 -16.234 1 87.56 305 VAL A O 1
ATOM 2472 N N . SER A 1 306 ? 8.742 -13.133 -17.891 1 83.5 306 SER A N 1
ATOM 2473 C CA . SER A 1 306 ? 8.875 -11.906 -18.672 1 83.5 306 SER A CA 1
ATOM 2474 C C . SER A 1 306 ? 8.289 -10.711 -17.922 1 83.5 306 SER A C 1
ATOM 2476 O O . SER A 1 306 ? 8.875 -9.625 -17.922 1 83.5 306 SER A O 1
ATOM 2478 N N . SER A 1 307 ? 7.207 -10.953 -17.312 1 80.31 307 SER A N 1
ATOM 2479 C CA . SER A 1 307 ? 6.578 -9.891 -16.531 1 80.31 307 SER A CA 1
ATOM 2480 C C . SER A 1 307 ? 7.438 -9.492 -15.344 1 80.31 307 SER A C 1
ATOM 2482 O O . SER A 1 307 ? 7.566 -8.305 -15.031 1 80.31 307 SER A O 1
ATOM 2484 N N . LEU A 1 308 ? 8.047 -10.445 -14.703 1 88.25 308 LEU A N 1
ATOM 2485 C CA . LEU A 1 308 ? 8.922 -10.18 -13.562 1 88.25 308 LEU A CA 1
ATOM 2486 C C . LEU A 1 308 ? 10.125 -9.344 -13.984 1 88.25 308 LEU A C 1
ATOM 2488 O O . LEU A 1 308 ? 10.516 -8.414 -13.281 1 88.25 308 LEU A O 1
ATOM 2492 N N . VAL A 1 309 ? 10.641 -9.648 -15.148 1 89.38 309 VAL A N 1
ATOM 2493 C CA . VAL A 1 309 ? 11.82 -8.961 -15.648 1 89.38 309 VAL A CA 1
ATOM 2494 C C . VAL A 1 309 ? 11.469 -7.512 -15.992 1 89.38 309 VAL A C 1
ATOM 2496 O O . VAL A 1 309 ? 12.219 -6.59 -15.672 1 89.38 309 VAL A O 1
ATOM 2499 N N . GLN A 1 310 ? 10.383 -7.387 -16.594 1 85.06 310 GLN A N 1
ATOM 2500 C CA . GLN A 1 310 ? 9.961 -6.043 -16.984 1 85.06 310 GLN A CA 1
ATOM 2501 C C . GLN A 1 310 ? 9.688 -5.18 -15.758 1 85.06 310 GLN A C 1
ATOM 2503 O O . GLN A 1 310 ? 10.086 -4.012 -15.719 1 85.06 310 GLN A O 1
ATOM 2508 N N . GLU A 1 311 ? 9.07 -5.762 -14.812 1 86.94 311 GLU A N 1
ATOM 2509 C CA . GLU A 1 311 ? 8.781 -5.043 -13.57 1 86.94 311 GLU A CA 1
ATOM 2510 C C . GLU A 1 311 ? 10.07 -4.68 -12.836 1 86.94 311 GLU A C 1
ATOM 2512 O O . GLU A 1 311 ? 10.203 -3.568 -12.32 1 86.94 311 GLU A O 1
ATOM 2517 N N . ALA A 1 312 ? 10.953 -5.586 -12.797 1 92.88 312 ALA A N 1
ATOM 2518 C CA . ALA A 1 312 ? 12.242 -5.355 -12.141 1 92.88 312 ALA A CA 1
ATOM 2519 C C . ALA A 1 312 ? 13.039 -4.281 -12.875 1 92.88 312 ALA A C 1
ATOM 2521 O O . ALA A 1 312 ? 13.75 -3.488 -12.25 1 92.88 312 ALA A O 1
ATOM 2522 N N . GLU A 1 313 ? 12.922 -4.293 -14.18 1 93.19 313 GLU A N 1
ATOM 2523 C CA . GLU A 1 313 ? 13.633 -3.293 -14.977 1 93.19 313 GLU A CA 1
ATOM 2524 C C . GLU A 1 313 ? 13.117 -1.887 -14.68 1 93.19 313 GLU A C 1
ATOM 2526 O O . GLU A 1 313 ? 13.898 -0.947 -14.547 1 93.19 313 GLU A O 1
ATOM 2531 N N . ALA A 1 314 ? 11.906 -1.761 -14.602 1 89.75 314 ALA A N 1
ATOM 2532 C CA . ALA A 1 314 ? 11.305 -0.468 -14.289 1 89.75 314 ALA A CA 1
ATOM 2533 C C . ALA A 1 314 ? 11.695 -0.013 -12.883 1 89.75 314 ALA A C 1
ATOM 2535 O O . ALA A 1 314 ? 12.047 1.151 -12.672 1 89.75 314 ALA A O 1
ATOM 2536 N N . SER A 1 315 ? 11.633 -0.902 -11.953 1 92.69 315 SER A N 1
ATOM 2537 C CA . SER A 1 315 ? 11.984 -0.59 -10.57 1 92.69 315 SER A CA 1
ATOM 2538 C C . SER A 1 315 ? 13.469 -0.256 -10.445 1 92.69 315 SER A C 1
ATOM 2540 O O . SER A 1 315 ? 13.844 0.685 -9.742 1 92.69 315 SER A O 1
ATOM 2542 N N . GLN A 1 316 ? 14.242 -1.013 -11.102 1 94.38 316 GLN A N 1
ATOM 2543 C CA . GLN A 1 316 ? 15.68 -0.767 -11.039 1 94.38 316 GLN A CA 1
ATOM 2544 C C . GLN A 1 316 ? 16.031 0.574 -11.68 1 94.38 316 GLN A C 1
ATOM 2546 O O . GLN A 1 316 ? 16.969 1.242 -11.242 1 94.38 316 GLN A O 1
ATOM 2551 N N . LYS A 1 317 ? 15.305 0.911 -12.648 1 93.5 317 LYS A N 1
ATOM 2552 C CA . LYS A 1 317 ? 15.516 2.221 -13.258 1 93.5 317 LYS A CA 1
ATOM 2553 C C . LYS A 1 317 ? 15.312 3.34 -12.242 1 93.5 317 LYS A C 1
ATOM 2555 O O . LYS A 1 317 ? 16.125 4.258 -12.148 1 93.5 317 LYS A O 1
ATOM 2560 N N . ARG A 1 318 ? 14.312 3.227 -11.5 1 91.31 318 ARG A N 1
ATOM 2561 C CA . ARG A 1 318 ? 14.039 4.219 -10.469 1 91.31 318 ARG A CA 1
ATOM 2562 C C . ARG A 1 318 ? 15.125 4.211 -9.398 1 91.31 318 ARG A C 1
ATOM 2564 O O . ARG A 1 318 ? 15.57 5.27 -8.953 1 91.31 318 ARG A O 1
ATOM 2571 N N . ILE A 1 319 ? 15.531 3.107 -9.055 1 93.88 319 ILE A N 1
ATOM 2572 C CA . ILE A 1 319 ? 16.578 2.973 -8.047 1 93.88 319 ILE A CA 1
ATOM 2573 C C . ILE A 1 319 ? 17.891 3.553 -8.586 1 93.88 319 ILE A C 1
ATOM 2575 O O . ILE A 1 319 ? 18.594 4.266 -7.871 1 93.88 319 ILE A O 1
ATOM 2579 N N . ASN A 1 320 ? 18.141 3.25 -9.891 1 94.5 320 ASN A N 1
ATOM 2580 C CA . ASN A 1 320 ? 19.375 3.756 -10.508 1 94.5 320 ASN A CA 1
ATOM 2581 C C . ASN A 1 320 ? 19.375 5.281 -10.562 1 94.5 320 ASN A C 1
ATOM 2583 O O . ASN A 1 320 ? 20.406 5.91 -10.281 1 94.5 320 ASN A O 1
ATOM 2587 N N . GLU A 1 321 ? 18.266 5.816 -10.891 1 91.62 321 GLU A N 1
ATOM 2588 C CA . GLU A 1 321 ? 18.156 7.273 -10.93 1 91.62 321 GLU A CA 1
ATOM 2589 C C . GLU A 1 321 ? 18.391 7.879 -9.547 1 91.62 321 GLU A C 1
ATOM 2591 O O . GLU A 1 321 ? 19.062 8.906 -9.422 1 91.62 321 GLU A O 1
ATOM 2596 N N . PHE A 1 322 ? 17.922 7.195 -8.68 1 91.19 322 PHE A N 1
ATOM 2597 C CA . PHE A 1 322 ? 18.094 7.637 -7.297 1 91.19 322 PHE A CA 1
ATOM 2598 C C . PHE A 1 322 ? 19.547 7.512 -6.863 1 91.19 322 PHE A C 1
ATOM 2600 O O . PHE A 1 322 ? 20.094 8.422 -6.234 1 91.19 322 PHE A O 1
ATOM 2607 N N . LEU A 1 323 ? 20.172 6.449 -7.148 1 92.81 323 LEU A N 1
ATOM 2608 C CA . LEU A 1 323 ? 21.547 6.184 -6.715 1 92.81 323 LEU A CA 1
ATOM 2609 C C . LEU A 1 323 ? 22.531 7.078 -7.457 1 92.81 323 LEU A C 1
ATOM 2611 O O . LEU A 1 323 ? 23.672 7.258 -7.012 1 92.81 323 LEU A O 1
ATOM 2615 N N . LYS A 1 324 ? 22.109 7.652 -8.531 1 91.88 324 LYS A N 1
ATOM 2616 C CA . LYS A 1 324 ? 22.969 8.555 -9.297 1 91.88 324 LYS A CA 1
ATOM 2617 C C . LYS A 1 324 ? 22.938 9.969 -8.719 1 91.88 324 LYS A C 1
ATOM 2619 O O . LYS A 1 324 ? 23.812 10.781 -9.008 1 91.88 324 LYS A O 1
ATOM 2624 N N . GLU A 1 325 ? 21.953 10.141 -7.879 1 90.69 325 GLU A N 1
ATOM 2625 C CA . GLU A 1 325 ? 21.875 11.453 -7.242 1 90.69 325 GLU A CA 1
ATOM 2626 C C . GLU A 1 325 ? 23.078 11.703 -6.344 1 90.69 325 GLU A C 1
ATOM 2628 O O . GLU A 1 325 ? 23.484 10.828 -5.574 1 90.69 325 GLU A O 1
ATOM 2633 N N . LYS A 1 326 ? 23.688 12.891 -6.52 1 90.38 326 LYS A N 1
ATOM 2634 C CA . LYS A 1 326 ? 24.844 13.25 -5.703 1 90.38 326 LYS A CA 1
ATOM 2635 C C . LYS A 1 326 ? 24.453 14.242 -4.605 1 90.38 326 LYS A C 1
ATOM 2637 O O . LYS A 1 326 ? 23.609 15.109 -4.82 1 90.38 326 LYS A O 1
ATOM 2642 N N . PRO A 1 327 ? 25.031 13.984 -3.455 1 89.44 327 PRO A N 1
ATOM 2643 C CA . PRO A 1 327 ? 24.781 14.953 -2.391 1 89.44 327 PRO A CA 1
ATOM 2644 C C . PRO A 1 327 ? 25.281 16.359 -2.746 1 89.44 327 PRO A C 1
ATOM 2646 O O . PRO A 1 327 ? 26.328 16.5 -3.379 1 89.44 327 PRO A O 1
ATOM 2649 N N . GLU A 1 328 ? 24.531 17.312 -2.412 1 86.62 328 GLU A N 1
ATOM 2650 C CA . GLU A 1 328 ? 24.891 18.719 -2.662 1 86.62 328 GLU A CA 1
ATOM 2651 C C . GLU A 1 328 ? 25.969 19.188 -1.699 1 86.62 328 GLU A C 1
ATOM 2653 O O . GLU A 1 328 ? 26.844 19.969 -2.076 1 86.62 328 GLU A O 1
ATOM 2658 N N . ILE A 1 329 ? 25.875 18.672 -0.485 1 87.94 329 ILE A N 1
ATOM 2659 C CA . ILE A 1 329 ? 26.828 19.047 0.546 1 87.94 329 ILE A CA 1
ATOM 2660 C C . ILE A 1 329 ? 27.891 17.969 0.689 1 87.94 329 ILE A C 1
ATOM 2662 O O . ILE A 1 329 ? 27.578 16.812 0.997 1 87.94 329 ILE A O 1
ATOM 2666 N N . LYS A 1 330 ? 29.141 18.297 0.414 1 87.06 330 LYS A N 1
ATOM 2667 C CA . LYS A 1 330 ? 30.266 17.359 0.525 1 87.06 330 LYS A CA 1
ATOM 2668 C C . LYS A 1 330 ? 31.141 17.703 1.722 1 87.06 330 LYS A C 1
ATOM 2670 O O . LYS A 1 330 ? 31.328 18.875 2.053 1 87.06 330 LYS A O 1
ATOM 2675 N N . ASN A 1 331 ? 31.516 16.703 2.357 1 87.62 331 ASN A N 1
ATOM 2676 C CA . ASN A 1 331 ? 32.469 16.891 3.457 1 87.62 331 ASN A CA 1
ATOM 2677 C C . ASN A 1 331 ? 33.906 17.031 2.951 1 87.62 331 ASN A C 1
ATOM 2679 O O . ASN A 1 331 ? 34.656 16.078 3 1 87.62 331 ASN A O 1
ATOM 2683 N N . GLU A 1 332 ? 34.25 18.172 2.494 1 86.69 332 GLU A N 1
ATOM 2684 C CA . GLU A 1 332 ? 35.562 18.406 1.906 1 86.69 332 GLU A CA 1
ATOM 2685 C C . GLU A 1 332 ? 36.5 19.062 2.91 1 86.69 332 GLU A C 1
ATOM 2687 O O . GLU A 1 332 ? 37.719 19.062 2.711 1 86.69 332 GLU A O 1
ATOM 2692 N N . GLY A 1 333 ? 35.969 19.516 3.973 1 89.69 333 GLY A N 1
ATOM 2693 C CA . GLY A 1 333 ? 36.781 20.172 4.965 1 89.69 333 GLY A CA 1
ATOM 2694 C C . GLY A 1 333 ? 37.625 19.203 5.797 1 89.69 333 GLY A C 1
ATOM 2695 O O . GLY A 1 333 ? 37.25 18.031 5.938 1 89.69 333 GLY A O 1
ATOM 2696 N N . SER A 1 334 ? 38.781 19.703 6.246 1 92.81 334 SER A N 1
ATOM 2697 C CA . SER A 1 334 ? 39.688 18.828 7 1 92.81 334 SER A CA 1
ATOM 2698 C C . SER A 1 334 ? 39.969 19.406 8.383 1 92.81 334 SER A C 1
ATOM 2700 O O . SER A 1 334 ? 40.531 18.703 9.234 1 92.81 334 SER A O 1
ATOM 2702 N N . ILE A 1 335 ? 39.469 20.562 8.609 1 94.38 335 ILE A N 1
ATOM 2703 C CA . ILE A 1 335 ? 39.812 21.203 9.875 1 94.38 335 ILE A CA 1
ATOM 2704 C C . ILE A 1 335 ? 38.969 20.594 10.992 1 94.38 335 ILE A C 1
ATOM 2706 O O . ILE A 1 335 ? 37.719 20.578 10.906 1 94.38 335 ILE A O 1
ATOM 2710 N N . THR A 1 336 ? 39.594 20.078 12.078 1 94.19 336 THR A N 1
ATOM 2711 C CA . THR A 1 336 ? 38.906 19.5 13.227 1 94.19 336 THR A CA 1
ATOM 2712 C C . THR A 1 336 ? 39.375 20.156 14.523 1 94.19 336 THR A C 1
ATOM 2714 O O . THR A 1 336 ? 39.312 19.547 15.594 1 94.19 336 THR A O 1
ATOM 2717 N N . SER A 1 337 ? 39.781 21.391 14.32 1 92.12 337 SER A N 1
ATOM 2718 C CA . SER A 1 337 ? 40.25 22.125 15.508 1 92.12 337 SER A CA 1
ATOM 2719 C C . SER A 1 337 ? 39.062 22.531 16.391 1 92.12 337 SER A C 1
ATOM 2721 O O . SER A 1 337 ? 37.906 22.562 15.922 1 92.12 337 SER A O 1
ATOM 2723 N N . SER A 1 338 ? 39.406 22.797 17.656 1 92.88 338 SER A N 1
ATOM 2724 C CA . SER A 1 338 ? 38.344 23.172 18.609 1 92.88 338 SER A CA 1
ATOM 2725 C C . SER A 1 338 ? 37.656 24.453 18.188 1 92.88 338 SER A C 1
ATOM 2727 O O . SER A 1 338 ? 38.281 25.406 17.75 1 92.88 338 SER A O 1
ATOM 2729 N N . ILE A 1 339 ? 36.438 24.484 18.281 1 94.69 339 ILE A N 1
ATOM 2730 C CA . ILE A 1 339 ? 35.594 25.625 17.875 1 94.69 339 ILE A CA 1
ATOM 2731 C C . ILE A 1 339 ? 35.25 26.469 19.109 1 94.69 339 ILE A C 1
ATOM 2733 O O . ILE A 1 339 ? 34.688 25.953 20.078 1 94.69 339 ILE A O 1
ATOM 2737 N N . LYS A 1 340 ? 35.562 27.75 19.078 1 93.88 340 LYS A N 1
ATOM 2738 C CA . LYS A 1 340 ? 35.25 28.688 20.156 1 93.88 340 LYS A CA 1
ATOM 2739 C C . LYS A 1 340 ? 33.875 29.297 19.969 1 93.88 340 LYS A C 1
ATOM 2741 O O . LYS A 1 340 ? 33.188 29.609 20.953 1 93.88 340 LYS A O 1
ATOM 2746 N N . GLY A 1 341 ? 33.5 29.516 18.719 1 95.38 341 GLY A N 1
ATOM 2747 C CA . GLY A 1 341 ? 32.094 29.906 18.484 1 95.38 341 GLY A CA 1
ATOM 2748 C C . GLY A 1 341 ? 31.969 31.297 17.875 1 95.38 341 GLY A C 1
ATOM 2749 O O . GLY A 1 341 ? 30.875 31.859 17.859 1 95.38 341 GLY A O 1
ATOM 2750 N N . GLN A 1 342 ? 33.094 31.953 17.422 1 96.88 342 GLN A N 1
ATOM 2751 C CA . GLN A 1 342 ? 32.969 33.219 16.703 1 96.88 342 GLN A CA 1
ATOM 2752 C C . GLN A 1 342 ? 32.406 33 15.305 1 96.88 342 GLN A C 1
ATOM 2754 O O . GLN A 1 342 ? 32.875 32.125 14.555 1 96.88 342 GLN A O 1
ATOM 2759 N N . ILE A 1 343 ? 31.359 33.719 14.891 1 97.75 343 ILE A N 1
ATOM 2760 C CA . ILE A 1 343 ? 30.719 33.562 13.586 1 97.75 343 ILE A CA 1
ATOM 2761 C C . ILE A 1 343 ? 30.703 34.875 12.852 1 97.75 343 ILE A C 1
ATOM 2763 O O . ILE A 1 343 ? 30.422 35.938 13.453 1 97.75 343 ILE A O 1
ATOM 2767 N N . GLU A 1 344 ? 31.031 34.875 11.602 1 97.81 344 GLU A N 1
ATOM 2768 C CA . GLU A 1 344 ? 31.047 36.094 10.805 1 97.81 344 GLU A CA 1
ATOM 2769 C C . GLU A 1 344 ? 30.438 35.844 9.422 1 97.81 344 GLU A C 1
ATOM 2771 O O . GLU A 1 344 ? 30.781 34.875 8.75 1 97.81 344 GLU A O 1
ATOM 2776 N N . PHE A 1 345 ? 29.453 36.594 9.086 1 97.69 345 PHE A N 1
ATOM 2777 C CA . PHE A 1 345 ? 28.875 36.656 7.746 1 97.69 345 PHE A CA 1
ATOM 2778 C C . PHE A 1 345 ? 29.422 37.812 6.949 1 97.69 345 PHE A C 1
ATOM 2780 O O . PHE A 1 345 ? 29.375 38.969 7.402 1 97.69 345 PHE A O 1
ATOM 2787 N N . LYS A 1 346 ? 30 37.531 5.82 1 97.38 346 LYS A N 1
ATOM 2788 C CA . LYS A 1 346 ? 30.547 38.594 4.949 1 97.38 346 LYS A CA 1
ATOM 2789 C C . LYS A 1 346 ? 29.859 38.562 3.586 1 97.38 346 LYS A C 1
ATOM 2791 O O . LYS A 1 346 ? 30.188 37.75 2.73 1 97.38 346 LYS A O 1
ATOM 2796 N N . ASN A 1 347 ? 28.984 39.531 3.324 1 96.62 347 ASN A N 1
ATOM 2797 C CA . ASN A 1 347 ? 28.281 39.719 2.061 1 96.62 347 ASN A CA 1
ATOM 2798 C C . ASN A 1 347 ? 27.609 38.438 1.593 1 96.62 347 ASN A C 1
ATOM 2800 O O . ASN A 1 347 ? 27.797 38 0.449 1 96.62 347 ASN A O 1
ATOM 2804 N N . VAL A 1 348 ? 26.984 37.812 2.498 1 96.94 348 VAL A N 1
ATOM 2805 C CA . VAL A 1 348 ? 26.406 36.5 2.215 1 96.94 348 VAL A CA 1
ATOM 2806 C C . VAL A 1 348 ? 25.047 36.688 1.547 1 96.94 348 VAL A C 1
ATOM 2808 O O . VAL A 1 348 ? 24.188 37.406 2.051 1 96.94 348 VAL A O 1
ATOM 2811 N N . SER A 1 349 ? 24.875 36.094 0.388 1 95.88 349 SER A N 1
ATOM 2812 C CA . SER A 1 349 ? 23.609 36 -0.315 1 95.88 349 SER A CA 1
ATOM 2813 C C . SER A 1 349 ? 23.234 34.562 -0.607 1 95.88 349 SER A C 1
ATOM 2815 O O . SER A 1 349 ? 24.094 33.719 -0.86 1 95.88 349 SER A O 1
ATOM 2817 N N . TYR A 1 350 ? 21.969 34.25 -0.461 1 94.12 350 TYR A N 1
ATOM 2818 C CA . TYR A 1 350 ? 21.547 32.875 -0.685 1 94.12 350 TYR A CA 1
ATOM 2819 C C . TYR A 1 350 ? 20.172 32.812 -1.363 1 94.12 350 TYR A C 1
ATOM 2821 O O . TYR A 1 350 ? 19.25 33.531 -0.945 1 94.12 350 TYR A O 1
ATOM 2829 N N . THR A 1 351 ? 20.109 32.094 -2.418 1 91 351 THR A N 1
ATOM 2830 C CA . THR A 1 351 ? 18.875 31.859 -3.154 1 91 351 THR A CA 1
ATOM 2831 C C . THR A 1 351 ? 18.5 30.375 -3.141 1 91 351 THR A C 1
ATOM 2833 O O . THR A 1 351 ? 19.328 29.531 -3.451 1 91 351 THR A O 1
ATOM 2836 N N . TYR A 1 352 ? 17.281 30.109 -2.641 1 81.94 352 TYR A N 1
ATOM 2837 C CA . TYR A 1 352 ? 16.812 28.734 -2.693 1 81.94 352 TYR A CA 1
ATOM 2838 C C . TYR A 1 352 ? 16.625 28.281 -4.137 1 81.94 352 TYR A C 1
ATOM 2840 O O . TYR A 1 352 ? 15.922 28.922 -4.91 1 81.94 352 TYR A O 1
ATOM 2848 N N . GLU A 1 353 ? 17.172 27.219 -4.469 1 75.56 353 GLU A N 1
ATOM 2849 C CA . GLU A 1 353 ? 17.172 26.734 -5.848 1 75.56 353 GLU A CA 1
ATOM 2850 C C . GLU A 1 353 ? 15.781 26.25 -6.258 1 75.56 353 G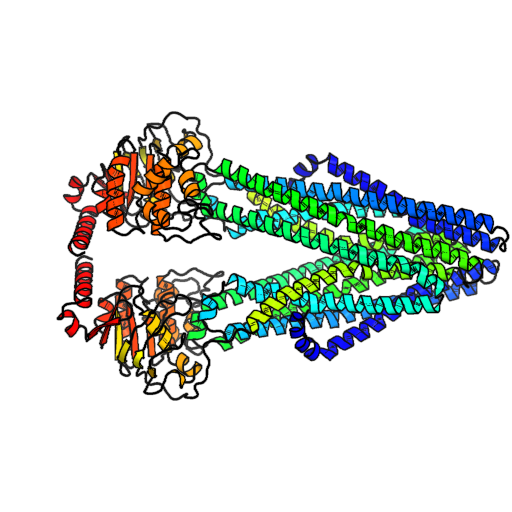LU A C 1
ATOM 2852 O O . GLU A 1 353 ? 15.383 26.391 -7.414 1 75.56 353 GLU A O 1
ATOM 2857 N N . ASP A 1 354 ? 15.078 25.703 -5.34 1 67.12 354 ASP A N 1
ATOM 2858 C CA . ASP A 1 354 ? 13.789 25.094 -5.656 1 67.12 354 ASP A CA 1
ATOM 2859 C C . ASP A 1 354 ? 12.727 26.172 -5.91 1 67.12 354 ASP A C 1
ATOM 2861 O O . ASP A 1 354 ? 11.891 26.016 -6.805 1 67.12 354 ASP A O 1
ATOM 2865 N N . THR A 1 355 ? 12.805 27.281 -5.137 1 65.56 355 THR A N 1
ATOM 2866 C CA . THR A 1 355 ? 11.781 28.312 -5.25 1 65.56 355 THR A CA 1
ATOM 2867 C C . THR A 1 355 ? 12.344 29.547 -5.949 1 65.56 355 THR A C 1
ATOM 2869 O O . THR A 1 355 ? 11.586 30.422 -6.383 1 65.56 355 THR A O 1
ATOM 2872 N N . ASN A 1 356 ? 13.547 29.656 -6.184 1 77.06 356 ASN A N 1
ATOM 2873 C CA . ASN A 1 356 ? 14.242 30.812 -6.762 1 77.06 356 ASN A CA 1
ATOM 2874 C C . ASN A 1 356 ? 14.008 32.062 -5.949 1 77.06 356 ASN A C 1
ATOM 2876 O O . ASN A 1 356 ? 14.062 33.188 -6.484 1 77.06 356 ASN A O 1
ATOM 2880 N N . ILE A 1 357 ? 13.648 31.875 -4.73 1 78.81 357 ILE A N 1
ATOM 2881 C CA . ILE A 1 357 ? 13.477 33 -3.816 1 78.81 357 ILE A CA 1
ATOM 2882 C C . ILE A 1 357 ? 14.82 33.344 -3.172 1 78.81 357 ILE A C 1
ATOM 2884 O O . ILE A 1 357 ? 15.484 32.469 -2.596 1 78.81 357 ILE A O 1
ATOM 2888 N N . GLN A 1 358 ? 15.172 34.562 -3.398 1 88.62 358 GLN A N 1
ATOM 2889 C CA . GLN A 1 358 ? 16.375 35.031 -2.711 1 88.62 358 GLN A CA 1
ATOM 2890 C C . GLN A 1 358 ? 16.094 35.312 -1.239 1 88.62 358 GLN A C 1
ATOM 2892 O O . GLN A 1 358 ? 15.586 36.375 -0.894 1 88.62 358 GLN A O 1
ATOM 2897 N N . ALA A 1 359 ? 16.531 34.438 -0.389 1 89 359 ALA A N 1
ATOM 2898 C CA . ALA A 1 359 ? 16.188 34.5 1.03 1 89 359 ALA A CA 1
ATOM 2899 C C . ALA A 1 359 ? 17.078 35.5 1.762 1 89 359 ALA A C 1
ATOM 2901 O O . ALA A 1 359 ? 16.656 36.125 2.738 1 89 359 ALA A O 1
ATOM 2902 N N . LEU A 1 360 ? 18.391 35.594 1.388 1 94.5 360 LEU A N 1
ATOM 2903 C CA . LEU A 1 360 ? 19.344 36.5 2 1 94.5 360 LEU A CA 1
ATOM 2904 C C . LEU A 1 360 ? 20.047 37.344 0.94 1 94.5 360 LEU A C 1
ATOM 2906 O O . LEU A 1 360 ? 20.438 36.812 -0.111 1 94.5 360 LEU A O 1
ATOM 2910 N N . LYS A 1 361 ? 20.109 38.656 1.208 1 95.56 361 LYS A N 1
ATOM 2911 C CA . LYS A 1 361 ? 20.734 39.594 0.293 1 95.56 361 LYS A CA 1
ATOM 2912 C C . LYS A 1 361 ? 21.875 40.375 0.969 1 95.56 361 LYS A C 1
ATOM 2914 O O . LYS A 1 361 ? 21.641 41.344 1.689 1 95.56 361 LYS A O 1
ATOM 2919 N N . ASN A 1 362 ? 23.031 40 0.653 1 95 362 ASN A N 1
ATOM 2920 C CA . ASN A 1 362 ? 24.234 40.688 1.096 1 95 362 ASN A CA 1
ATOM 2921 C C . ASN A 1 362 ? 24.25 40.906 2.607 1 95 362 ASN A C 1
ATOM 2923 O O . ASN A 1 362 ? 24.391 42.031 3.078 1 95 362 ASN A O 1
ATOM 2927 N N . ILE A 1 363 ? 24.141 39.844 3.363 1 96.06 363 ILE A N 1
ATOM 2928 C CA . ILE A 1 363 ? 24.047 39.906 4.82 1 96.06 363 ILE A CA 1
ATOM 2929 C C . ILE A 1 363 ? 25.453 40 5.426 1 96.06 363 ILE A C 1
ATOM 2931 O O . ILE A 1 363 ? 26.344 39.25 5.074 1 96.06 363 ILE A O 1
ATOM 2935 N N . ASN A 1 364 ? 25.594 41 6.285 1 96.88 364 ASN A N 1
ATOM 2936 C CA . ASN A 1 364 ? 26.859 41.219 6.996 1 96.88 364 ASN A CA 1
ATOM 2937 C C . ASN A 1 364 ? 26.625 41.375 8.5 1 96.88 364 ASN A C 1
ATOM 2939 O O . ASN A 1 364 ? 25.891 42.25 8.938 1 96.88 364 ASN A O 1
ATOM 2943 N N . PHE A 1 365 ? 27.281 40.469 9.312 1 96.25 365 PHE A N 1
ATOM 2944 C CA . PHE A 1 365 ? 27.297 40.625 10.758 1 96.25 365 PHE A CA 1
ATOM 2945 C C . PHE A 1 365 ? 28.359 39.75 11.391 1 96.25 365 PHE A C 1
ATOM 2947 O O . PHE A 1 365 ? 28.906 38.844 10.742 1 96.25 365 PHE A O 1
ATOM 2954 N N . LYS A 1 366 ? 28.703 40.094 12.602 1 96.5 366 LYS A N 1
ATOM 2955 C CA . LYS A 1 366 ? 29.703 39.344 13.359 1 96.5 366 LYS A CA 1
ATOM 2956 C C . LYS A 1 366 ? 29.25 39.156 14.812 1 96.5 366 LYS A C 1
ATOM 2958 O O . LYS A 1 366 ? 28.703 40.062 15.422 1 96.5 366 LYS A O 1
ATOM 2963 N N . ILE A 1 367 ? 29.422 37.938 15.266 1 95.88 367 ILE A N 1
ATOM 2964 C CA . ILE A 1 367 ? 29.156 37.625 16.672 1 95.88 367 ILE A CA 1
ATOM 2965 C C . ILE A 1 367 ? 30.406 37.031 17.312 1 95.88 367 ILE A C 1
ATOM 2967 O O . ILE A 1 367 ? 30.969 36.062 16.781 1 95.88 367 ILE A O 1
ATOM 2971 N N . ASP A 1 368 ? 30.75 37.656 18.422 1 95.25 368 ASP A N 1
ATOM 2972 C CA . ASP A 1 368 ? 31.938 37.156 19.125 1 95.25 368 ASP A CA 1
ATOM 2973 C C . ASP A 1 368 ? 31.625 35.906 19.938 1 95.25 368 ASP A C 1
ATOM 2975 O O . ASP A 1 368 ? 30.469 35.656 20.266 1 95.25 368 ASP A O 1
ATOM 2979 N N . SER A 1 369 ? 32.75 35.156 20.266 1 95.44 369 SER A N 1
ATOM 2980 C CA . SER A 1 369 ? 32.594 33.969 21.062 1 95.44 369 SER A CA 1
ATOM 2981 C C . SER A 1 369 ? 31.969 34.281 22.422 1 95.44 369 SER A C 1
ATOM 2983 O O . SER A 1 369 ? 32.344 35.25 23.078 1 95.44 369 SER A O 1
ATOM 2985 N N . GLY A 1 370 ? 30.922 33.531 22.734 1 92.88 370 GLY A N 1
ATOM 2986 C CA . GLY A 1 370 ? 30.297 33.656 24.047 1 92.88 370 GLY A CA 1
ATOM 2987 C C . GLY A 1 370 ? 29.188 34.688 24.094 1 92.88 370 GLY A C 1
ATOM 2988 O O . GLY A 1 370 ? 28.562 34.906 25.125 1 92.88 370 GLY A O 1
ATOM 2989 N N . LYS A 1 371 ? 28.953 35.344 22.969 1 94.25 371 LYS A N 1
ATOM 2990 C CA . LYS A 1 371 ? 27.938 36.406 22.938 1 94.25 371 LYS A CA 1
ATOM 2991 C C . LYS A 1 371 ? 26.625 35.875 22.344 1 94.25 371 LYS A C 1
ATOM 2993 O O . LYS A 1 371 ? 26.594 34.812 21.734 1 94.25 371 LYS A O 1
ATOM 2998 N N . THR A 1 372 ? 25.594 36.625 22.625 1 93.75 372 THR A N 1
ATOM 2999 C CA . THR A 1 372 ? 24.25 36.25 22.172 1 93.75 372 THR A CA 1
ATOM 3000 C C . THR A 1 372 ? 23.75 37.219 21.109 1 93.75 372 THR A C 1
ATOM 3002 O O . THR A 1 372 ? 23.812 38.438 21.297 1 93.75 372 THR A O 1
ATOM 3005 N N . LEU A 1 373 ? 23.328 36.688 19.984 1 95.44 373 LEU A N 1
ATOM 3006 C CA . LEU A 1 373 ? 22.719 37.469 18.906 1 95.44 373 LEU A CA 1
ATOM 3007 C C . LEU A 1 373 ? 21.234 37.125 18.75 1 95.44 373 LEU A C 1
ATOM 3009 O O . LEU A 1 373 ? 20.875 35.938 18.672 1 95.44 373 LEU A O 1
ATOM 3013 N N . ALA A 1 374 ? 20.375 38.094 18.797 1 94.25 374 ALA A N 1
ATOM 3014 C CA . ALA A 1 374 ? 18.953 37.906 18.531 1 94.25 374 ALA A CA 1
ATOM 3015 C C . ALA A 1 374 ? 18.594 38.375 17.125 1 94.25 374 ALA A C 1
ATOM 3017 O O . ALA A 1 374 ? 19 39.469 16.719 1 94.25 374 ALA A O 1
ATOM 3018 N N . ILE A 1 375 ? 17.953 37.562 16.438 1 94.69 375 ILE A N 1
ATOM 3019 C CA . ILE A 1 375 ? 17.5 37.906 15.102 1 94.69 375 ILE A CA 1
ATOM 3020 C C . ILE A 1 375 ? 15.977 38.031 15.086 1 94.69 375 ILE A C 1
ATOM 3022 O O . ILE A 1 375 ? 15.273 37.062 15.398 1 94.69 375 ILE A O 1
ATOM 3026 N N . LEU A 1 376 ? 15.469 39.188 14.727 1 91.31 376 LEU A N 1
ATOM 3027 C CA . LEU A 1 376 ? 14.031 39.438 14.633 1 91.31 376 LEU A CA 1
ATOM 3028 C C . LEU A 1 376 ? 13.633 39.781 13.203 1 91.31 376 LEU A C 1
ATOM 3030 O O . LEU A 1 376 ? 14.469 40.156 12.391 1 91.31 376 LEU A O 1
ATOM 3034 N N . GLY A 1 377 ? 12.422 39.594 12.922 1 85.5 377 GLY A N 1
ATOM 3035 C CA . GLY A 1 377 ? 11.883 39.906 11.602 1 85.5 377 GLY A CA 1
ATOM 3036 C C . GLY A 1 377 ? 10.578 39.188 11.312 1 85.5 377 GLY A C 1
ATOM 3037 O O . GLY A 1 377 ? 10.172 38.312 12.062 1 85.5 377 GLY A O 1
ATOM 3038 N N . LYS A 1 378 ? 10 39.594 10.242 1 77.38 378 LYS A N 1
ATOM 3039 C CA . LYS A 1 378 ? 8.734 38.969 9.836 1 77.38 378 LYS A CA 1
ATOM 3040 C C . LYS A 1 378 ? 8.961 37.562 9.328 1 77.38 378 LYS A C 1
ATOM 3042 O O . LYS A 1 378 ? 10.094 37.156 9.07 1 77.38 378 LYS A O 1
ATOM 3047 N N . THR A 1 379 ? 7.91 36.812 9.328 1 73.56 379 THR A N 1
ATOM 3048 C CA . THR A 1 379 ? 7.98 35.469 8.766 1 73.56 379 THR A CA 1
ATOM 3049 C C . THR A 1 379 ? 8.422 35.531 7.305 1 73.56 379 THR A C 1
ATOM 3051 O O . THR A 1 379 ? 7.953 36.375 6.535 1 73.56 379 THR A O 1
ATOM 3054 N N . GLY A 1 380 ? 9.367 34.75 6.984 1 75.62 380 GLY A N 1
ATOM 3055 C CA . GLY A 1 380 ? 9.859 34.688 5.617 1 75.62 380 GLY A CA 1
ATOM 3056 C C . GLY A 1 380 ? 10.992 35.688 5.359 1 75.62 380 GLY A C 1
ATOM 3057 O O . GLY A 1 380 ? 11.445 35.844 4.223 1 75.62 380 GLY A O 1
ATOM 3058 N N . SER A 1 381 ? 11.414 36.344 6.414 1 84.62 381 SER A N 1
ATOM 3059 C CA . SER A 1 381 ? 12.43 37.375 6.234 1 84.62 381 SER A CA 1
ATOM 3060 C C . SER A 1 381 ? 13.82 36.75 6.074 1 84.62 381 SER A C 1
ATOM 3062 O O . SER A 1 381 ? 14.773 37.438 5.711 1 84.62 381 SER A O 1
ATOM 3064 N N . GLY A 1 382 ? 13.992 35.438 6.309 1 88.06 382 GLY A N 1
ATOM 3065 C CA . GLY A 1 382 ? 15.273 34.75 6.094 1 88.06 382 GLY A CA 1
ATOM 3066 C C . GLY A 1 382 ? 15.945 34.344 7.387 1 88.06 382 GLY A C 1
ATOM 3067 O O . GLY A 1 382 ? 17.094 33.875 7.375 1 88.06 382 GLY A O 1
ATOM 3068 N N . LYS A 1 383 ? 15.297 34.469 8.477 1 89.69 383 LYS A N 1
ATOM 3069 C CA . LYS A 1 383 ? 15.867 34.188 9.789 1 89.69 383 LYS A CA 1
ATOM 3070 C C . LYS A 1 383 ? 16.344 32.75 9.883 1 89.69 383 LYS A C 1
ATOM 3072 O O . LYS A 1 383 ? 17.484 32.469 10.242 1 89.69 383 LYS A O 1
ATOM 3077 N N . SER A 1 384 ? 15.469 31.828 9.492 1 88.62 384 SER A N 1
ATOM 3078 C CA . SER A 1 384 ? 15.781 30.406 9.578 1 88.62 384 SER A CA 1
ATOM 3079 C C . SER A 1 384 ? 16.891 30.016 8.594 1 88.62 384 SER A C 1
ATOM 3081 O O . SER A 1 384 ? 17.672 29.109 8.859 1 88.62 384 SER A O 1
ATOM 3083 N N . THR A 1 385 ? 16.984 30.719 7.488 1 91.69 385 THR A N 1
ATOM 3084 C CA . THR A 1 385 ? 18.016 30.469 6.484 1 91.69 385 THR A CA 1
ATOM 3085 C C . THR A 1 385 ? 19.406 30.703 7.062 1 91.69 385 THR A C 1
ATOM 3087 O O . THR A 1 385 ? 20.344 29.953 6.773 1 91.69 385 THR A O 1
ATOM 3090 N N . ILE A 1 386 ? 19.469 31.734 7.887 1 94.75 386 ILE A N 1
ATOM 3091 C CA . ILE A 1 386 ? 20.75 32.031 8.508 1 94.75 386 ILE A CA 1
ATOM 3092 C C . ILE A 1 386 ? 21.219 30.859 9.352 1 94.75 386 ILE A C 1
ATOM 3094 O O . ILE A 1 386 ? 22.375 30.453 9.258 1 94.75 386 ILE A O 1
ATOM 3098 N N . LEU A 1 387 ? 20.344 30.281 10.086 1 93.69 387 LEU A N 1
ATOM 3099 C CA . LEU A 1 387 ? 20.672 29.141 10.938 1 93.69 387 LEU A CA 1
ATOM 3100 C C . LEU A 1 387 ? 21.047 27.922 10.094 1 93.69 387 LEU A C 1
ATOM 3102 O O . LEU A 1 387 ? 21.984 27.188 10.422 1 93.69 387 LEU A O 1
ATOM 3106 N N . ASN A 1 388 ? 20.375 27.734 9.031 1 91 388 ASN A N 1
ATOM 3107 C CA . ASN A 1 388 ? 20.625 26.594 8.148 1 91 388 ASN A CA 1
ATOM 3108 C C . ASN A 1 388 ? 22 26.688 7.488 1 91 388 ASN A C 1
ATOM 3110 O O . ASN A 1 388 ? 22.641 25.672 7.234 1 91 388 ASN A O 1
ATOM 3114 N N . LEU A 1 389 ? 22.391 27.875 7.215 1 93.81 389 LEU A N 1
ATOM 3115 C CA . LEU A 1 389 ? 23.688 28.078 6.59 1 93.81 389 LEU A CA 1
ATOM 3116 C C . LEU A 1 389 ? 24.812 27.828 7.586 1 93.81 389 LEU A C 1
ATOM 3118 O O . LEU A 1 389 ? 25.875 27.297 7.215 1 93.81 389 LEU A O 1
ATOM 3122 N N . ILE A 1 390 ? 24.547 28.172 8.852 1 95.06 390 ILE A N 1
ATOM 3123 C CA . ILE A 1 390 ? 25.547 27.984 9.883 1 95.06 390 ILE A CA 1
ATOM 3124 C C . ILE A 1 390 ? 25.781 26.484 10.117 1 95.06 390 ILE A C 1
ATOM 3126 O O . ILE A 1 390 ? 26.906 26.062 10.352 1 95.06 390 ILE A O 1
ATOM 3130 N N . THR A 1 391 ? 24.734 25.703 10 1 92.25 391 THR A N 1
ATOM 3131 C CA . THR A 1 391 ? 24.828 24.266 10.195 1 92.25 391 THR A CA 1
ATOM 3132 C C . THR A 1 391 ? 25.188 23.562 8.883 1 92.25 391 THR A C 1
ATOM 3134 O O . THR A 1 391 ? 25.312 22.344 8.844 1 92.25 391 THR A O 1
ATOM 3137 N N . ARG A 1 392 ? 25.266 24.297 7.836 1 91.56 392 ARG A N 1
ATOM 3138 C CA . ARG A 1 392 ? 25.594 23.828 6.492 1 91.56 392 ARG A CA 1
ATOM 3139 C C . ARG A 1 392 ? 24.578 22.797 6.012 1 91.56 392 ARG A C 1
ATOM 3141 O O . ARG A 1 392 ? 24.969 21.766 5.457 1 91.56 392 ARG A O 1
ATOM 3148 N N . ILE A 1 393 ? 23.406 23.016 6.383 1 87.81 393 ILE A N 1
ATOM 3149 C CA . ILE A 1 393 ? 22.328 22.281 5.723 1 87.81 393 ILE A CA 1
ATOM 3150 C C . ILE A 1 393 ? 22.266 22.672 4.25 1 87.81 393 ILE A C 1
ATOM 3152 O O . ILE A 1 393 ? 21.969 21.844 3.391 1 87.81 393 ILE A O 1
ATOM 3156 N N . HIS A 1 394 ? 22.609 23.969 4.082 1 88.38 394 HIS A N 1
ATOM 3157 C CA . HIS A 1 394 ? 22.812 24.516 2.75 1 88.38 394 HIS A CA 1
ATOM 3158 C C . HIS A 1 394 ? 24.172 25.203 2.643 1 88.38 394 HIS A C 1
ATOM 3160 O O . HIS A 1 394 ? 24.703 25.719 3.633 1 88.38 394 HIS A O 1
ATOM 3166 N N . ASP A 1 395 ? 24.656 25.156 1.453 1 91 395 ASP A N 1
ATOM 3167 C CA . ASP A 1 395 ? 25.906 25.875 1.198 1 91 395 ASP A CA 1
ATOM 3168 C C . ASP A 1 395 ? 25.641 27.203 0.502 1 91 395 ASP A C 1
ATOM 3170 O O . ASP A 1 395 ? 24.656 27.344 -0.22 1 91 395 ASP A O 1
ATOM 3174 N N . ILE A 1 396 ? 26.484 28.062 0.766 1 90.38 396 ILE A N 1
ATOM 3175 C CA . ILE A 1 396 ? 26.297 29.406 0.214 1 90.38 396 ILE A CA 1
ATOM 3176 C C . ILE A 1 396 ? 26.844 29.453 -1.209 1 90.38 396 ILE A C 1
ATOM 3178 O O . ILE A 1 396 ? 27.766 28.703 -1.554 1 90.38 396 ILE A O 1
ATOM 3182 N N . GLU A 1 397 ? 26.25 30.328 -2.004 1 84.25 397 GLU A N 1
ATOM 3183 C CA . GLU A 1 397 ? 26.688 30.562 -3.381 1 84.25 397 GLU A CA 1
ATOM 3184 C C . GLU A 1 397 ? 27.594 31.766 -3.484 1 84.25 397 GLU A C 1
ATOM 3186 O O . GLU A 1 397 ? 28.516 31.797 -4.305 1 84.25 397 GLU A O 1
ATOM 3191 N N . SER A 1 398 ? 27.234 32.75 -2.705 1 92.44 398 SER A N 1
ATOM 3192 C CA . SER A 1 398 ? 27.984 34 -2.746 1 92.44 398 SER A CA 1
ATOM 3193 C C . SER A 1 398 ? 28.281 34.531 -1.341 1 92.44 398 SER A C 1
ATOM 3195 O O . SER A 1 398 ? 27.438 34.406 -0.441 1 92.44 398 SER A O 1
ATOM 3197 N N . GLY A 1 399 ? 29.438 35.062 -1.154 1 94.88 399 GLY A N 1
ATOM 3198 C CA . GLY A 1 399 ? 29.875 35.531 0.144 1 94.88 399 GLY A CA 1
ATOM 3199 C C . GLY A 1 399 ? 30.703 34.531 0.916 1 94.88 399 GLY A C 1
ATOM 3200 O O . GLY A 1 399 ? 31.25 33.594 0.33 1 94.88 399 GLY A O 1
ATOM 3201 N N . GLU A 1 400 ? 30.859 34.906 2.225 1 96.06 400 GLU A N 1
ATOM 3202 C CA . GLU A 1 400 ? 31.672 34 3.049 1 96.06 400 GLU A CA 1
ATOM 3203 C C . GLU A 1 400 ? 31.141 33.938 4.477 1 96.06 400 GLU A C 1
ATOM 3205 O O . GLU A 1 400 ? 30.719 34.938 5.043 1 96.06 400 GLU A O 1
ATOM 3210 N N . ILE A 1 401 ? 31.125 32.719 4.945 1 97 401 ILE A N 1
ATOM 3211 C CA . ILE A 1 401 ? 30.812 32.469 6.352 1 97 401 ILE A CA 1
ATOM 3212 C C . ILE A 1 401 ? 32.031 31.859 7.051 1 97 401 ILE A C 1
ATOM 3214 O O . ILE A 1 401 ? 32.594 30.875 6.574 1 97 401 ILE A O 1
ATOM 3218 N N . THR A 1 402 ? 32.375 32.531 8.125 1 97.19 402 THR A N 1
ATOM 3219 C CA . THR A 1 402 ? 33.531 32 8.852 1 97.19 402 THR A CA 1
ATOM 3220 C C . THR A 1 402 ? 33.156 31.688 10.297 1 97.19 402 THR A C 1
ATOM 3222 O O . THR A 1 402 ? 32.281 32.344 10.883 1 97.19 402 THR A O 1
ATOM 3225 N N . ILE A 1 403 ? 33.75 30.656 10.828 1 96.88 403 ILE A N 1
ATOM 3226 C CA . ILE A 1 403 ? 33.719 30.312 12.242 1 96.88 403 ILE A CA 1
ATOM 3227 C C . ILE A 1 403 ? 35.125 30.281 12.82 1 96.88 403 ILE A C 1
ATOM 3229 O O . ILE A 1 403 ? 35.969 29.484 12.383 1 96.88 403 ILE A O 1
ATOM 3233 N N . ASP A 1 404 ? 35.344 31.109 13.75 1 96.5 404 ASP A N 1
ATOM 3234 C CA . ASP A 1 404 ? 36.688 31.281 14.328 1 96.5 404 ASP A CA 1
ATOM 3235 C C . ASP A 1 404 ? 37.719 31.531 13.234 1 96.5 404 ASP A C 1
ATOM 3237 O O . ASP A 1 404 ? 38.75 30.875 13.188 1 96.5 404 ASP A O 1
ATOM 3241 N N . ASN A 1 405 ? 37.375 32.281 12.297 1 94.38 405 ASN A N 1
ATOM 3242 C CA . ASN A 1 405 ? 38.219 32.781 11.227 1 94.38 405 ASN A CA 1
ATOM 3243 C C . ASN A 1 405 ? 38.5 31.734 10.18 1 94.38 405 ASN A C 1
ATOM 3245 O O . ASN A 1 405 ? 39.344 31.938 9.289 1 94.38 405 ASN A O 1
ATOM 3249 N N . ASN A 1 406 ? 37.875 30.594 10.266 1 95.75 406 ASN A N 1
ATOM 3250 C CA . ASN A 1 406 ? 37.969 29.562 9.227 1 95.75 406 ASN A CA 1
ATOM 3251 C C . ASN A 1 406 ? 36.688 29.547 8.383 1 95.75 406 ASN A C 1
ATOM 3253 O O . ASN A 1 406 ? 35.562 29.672 8.914 1 95.75 406 ASN A O 1
ATOM 3257 N N . THR A 1 407 ? 36.938 29.391 7.133 1 95.12 407 THR A N 1
ATOM 3258 C CA . THR A 1 407 ? 35.75 29.266 6.27 1 95.12 407 THR A CA 1
ATOM 3259 C C . THR A 1 407 ? 34.969 28.016 6.621 1 95.12 407 THR A C 1
ATOM 3261 O O . THR A 1 407 ? 35.531 26.969 6.891 1 95.12 407 THR A O 1
ATOM 3264 N N . ILE A 1 408 ? 33.719 28.141 6.625 1 95.06 408 ILE A N 1
ATOM 3265 C CA . ILE A 1 408 ? 32.844 27.078 7.105 1 95.06 408 ILE A CA 1
ATOM 3266 C C . ILE A 1 408 ? 33.031 25.828 6.258 1 95.06 408 ILE A C 1
ATOM 3268 O O . ILE A 1 408 ? 32.906 24.703 6.766 1 95.06 408 ILE A O 1
ATOM 3272 N N . LYS A 1 409 ? 33.375 25.906 4.98 1 93.75 409 LYS A N 1
ATOM 3273 C CA . LYS A 1 409 ? 33.562 24.781 4.07 1 93.75 409 LYS A CA 1
ATOM 3274 C C . LYS A 1 409 ? 34.875 24.047 4.363 1 93.75 409 LYS A C 1
ATOM 3276 O O . LYS A 1 409 ? 35.031 22.875 4.012 1 93.75 409 LYS A O 1
ATOM 3281 N N . SER A 1 410 ? 35.75 24.734 5.051 1 94.94 410 SER A N 1
ATOM 3282 C CA . SER A 1 410 ? 37.062 24.141 5.363 1 94.94 410 SER A CA 1
ATOM 3283 C C . SER A 1 410 ? 37 23.312 6.633 1 94.94 410 SER A C 1
ATOM 3285 O O . SER A 1 410 ? 37.875 22.5 6.898 1 94.94 410 SER A O 1
ATOM 3287 N N . ILE A 1 411 ? 35.969 23.453 7.375 1 95.38 411 ILE A N 1
ATOM 3288 C CA . ILE A 1 411 ? 35.781 22.672 8.602 1 95.38 411 ILE A CA 1
ATOM 3289 C C . ILE A 1 411 ? 35.125 21.328 8.273 1 95.38 411 ILE A C 1
ATOM 3291 O O . ILE A 1 411 ? 34.219 21.266 7.438 1 95.38 411 ILE A O 1
ATOM 3295 N N . GLU A 1 412 ? 35.656 20.312 8.883 1 94.81 412 GLU A N 1
ATOM 3296 C CA . GLU A 1 412 ? 35.062 18.984 8.711 1 94.81 412 GLU A CA 1
ATOM 3297 C C . GLU A 1 412 ? 33.594 19 9.141 1 94.81 412 GLU A C 1
ATOM 3299 O O . GLU A 1 412 ? 33.25 19.469 10.227 1 94.81 412 GLU A O 1
ATOM 3304 N N . LEU A 1 413 ? 32.781 18.453 8.344 1 91.19 413 LEU A N 1
ATOM 3305 C CA . LEU A 1 413 ? 31.344 18.625 8.461 1 91.19 413 LEU A CA 1
ATOM 3306 C C . LEU A 1 413 ? 30.828 18.031 9.758 1 91.19 413 LEU A C 1
ATOM 3308 O O . LEU A 1 413 ? 30.031 18.656 10.461 1 91.19 413 LEU A O 1
ATOM 3312 N N . VAL A 1 414 ? 31.234 16.828 10.094 1 89.31 414 VAL A N 1
ATOM 3313 C CA . VAL A 1 414 ? 30.766 16.156 11.297 1 89.31 414 VAL A CA 1
ATOM 3314 C C . VAL A 1 414 ? 31.234 16.922 12.531 1 89.31 414 VAL A C 1
ATOM 3316 O O . VAL A 1 414 ? 30.484 17.078 13.5 1 89.31 414 VAL A O 1
ATOM 3319 N N . HIS A 1 415 ? 32.438 17.375 12.398 1 92.69 415 HIS A N 1
ATOM 3320 C CA . HIS A 1 415 ? 33 18.156 13.484 1 92.69 415 HIS A CA 1
ATOM 3321 C C . HIS A 1 415 ? 32.25 19.469 13.688 1 92.69 415 HIS A C 1
ATOM 3323 O O . HIS A 1 415 ? 31.938 19.844 14.82 1 92.69 415 HIS A O 1
ATOM 3329 N N . LEU A 1 416 ? 31.938 20.078 12.633 1 93.94 416 LEU A N 1
ATOM 3330 C CA . LEU A 1 416 ? 31.172 21.312 12.688 1 93.94 416 LEU A CA 1
ATOM 3331 C C . LEU A 1 416 ? 29.828 21.078 13.359 1 93.94 416 LEU A C 1
ATOM 3333 O O . LEU A 1 416 ? 29.469 21.781 14.312 1 93.94 416 LEU A O 1
ATOM 3337 N N . ARG A 1 417 ? 29.156 20.109 12.93 1 90.69 417 ARG A N 1
ATOM 3338 C CA . ARG A 1 417 ? 27.797 19.859 13.406 1 90.69 417 ARG A CA 1
ATOM 3339 C C . ARG A 1 417 ? 27.812 19.344 14.844 1 90.69 417 ARG A C 1
ATOM 3341 O O . ARG A 1 417 ? 26.891 19.641 15.609 1 90.69 417 ARG A O 1
ATOM 3348 N N . ASN A 1 418 ? 28.859 18.703 15.219 1 90.88 418 ASN A N 1
ATOM 3349 C CA . ASN A 1 418 ? 29 18.25 16.594 1 90.88 418 ASN A CA 1
ATOM 3350 C C . ASN A 1 418 ? 29.203 19.422 17.562 1 90.88 418 ASN A C 1
ATOM 3352 O O . ASN A 1 418 ? 28.906 19.297 18.75 1 90.88 418 ASN A O 1
ATOM 3356 N N . ASN A 1 419 ? 29.594 20.469 17.016 1 94 419 ASN A N 1
ATOM 3357 C CA . ASN A 1 419 ? 29.859 21.641 17.844 1 94 419 ASN A CA 1
ATOM 3358 C C . ASN A 1 419 ? 28.75 22.672 17.75 1 94 419 ASN A C 1
ATOM 3360 O O . ASN A 1 419 ? 28.906 23.812 18.203 1 94 419 ASN A O 1
ATOM 3364 N N . ILE A 1 420 ? 27.703 22.266 17.156 1 94 420 ILE A N 1
ATOM 3365 C CA . ILE A 1 420 ? 26.531 23.141 17.047 1 94 420 ILE A CA 1
ATOM 3366 C C . ILE A 1 420 ? 25.297 22.422 17.578 1 94 420 ILE A C 1
ATOM 3368 O O . ILE A 1 420 ? 25.047 21.266 17.234 1 94 420 ILE A O 1
ATOM 3372 N N . SER A 1 421 ? 24.594 23.016 18.484 1 92.56 421 SER A N 1
ATOM 3373 C CA . SER A 1 421 ? 23.281 22.547 18.922 1 92.56 421 SER A CA 1
ATOM 3374 C C . SER A 1 421 ? 22.172 23.406 18.328 1 92.56 421 SER A C 1
ATOM 3376 O O . SER A 1 421 ? 22.25 24.641 18.344 1 92.56 421 SER A O 1
ATOM 3378 N N . ILE A 1 422 ? 21.219 22.734 17.781 1 91.5 422 ILE A N 1
ATOM 3379 C CA . ILE A 1 422 ? 20.156 23.5 17.141 1 91.5 422 ILE A CA 1
ATOM 3380 C C . ILE A 1 422 ? 18.797 23.031 17.641 1 91.5 422 ILE A C 1
ATOM 3382 O O . ILE A 1 422 ? 18.594 21.828 17.875 1 91.5 422 ILE A O 1
ATOM 3386 N N . VAL A 1 423 ? 17.938 23.938 17.953 1 90.5 423 VAL A N 1
ATOM 3387 C CA . VAL A 1 423 ? 16.531 23.688 18.219 1 90.5 423 VAL A CA 1
ATOM 3388 C C . VAL A 1 423 ? 15.68 24.25 17.078 1 90.5 423 VAL A C 1
ATOM 3390 O O . VAL A 1 423 ? 15.461 25.453 17 1 90.5 423 VAL A O 1
ATOM 3393 N N . PRO A 1 424 ? 15.172 23.359 16.297 1 86.94 424 PRO A N 1
ATOM 3394 C CA . PRO A 1 424 ? 14.406 23.828 15.148 1 86.94 424 PRO A CA 1
ATOM 3395 C C . PRO A 1 424 ? 13.031 24.375 15.539 1 86.94 424 PRO A C 1
ATOM 3397 O O . PRO A 1 424 ? 12.555 24.125 16.656 1 86.94 424 PRO A O 1
ATOM 3400 N N . GLN A 1 425 ? 12.516 25.109 14.578 1 80.69 425 GLN A N 1
ATOM 3401 C CA . GLN A 1 425 ? 11.18 25.656 14.773 1 80.69 425 GLN A CA 1
ATOM 3402 C C . GLN A 1 425 ? 10.141 24.547 14.914 1 80.69 425 GLN A C 1
ATOM 3404 O O . GLN A 1 425 ? 9.273 24.625 15.789 1 80.69 425 GLN A O 1
ATOM 3409 N N . ASP A 1 426 ? 10.289 23.547 14.047 1 79 426 ASP A N 1
ATOM 3410 C CA . ASP A 1 426 ? 9.422 22.375 14.125 1 79 426 ASP A CA 1
ATOM 3411 C C . ASP A 1 426 ? 10.164 21.188 14.734 1 79 426 ASP A C 1
ATOM 3413 O O . ASP A 1 426 ? 10.891 20.484 14.031 1 79 426 ASP A O 1
ATOM 3417 N N . PRO A 1 427 ? 9.812 21.031 16.031 1 84.88 427 PRO A N 1
ATOM 3418 C CA . PRO A 1 427 ? 10.562 19.953 16.688 1 84.88 427 PRO A CA 1
ATOM 3419 C C . PRO A 1 427 ? 10.117 18.562 16.25 1 84.88 427 PRO A C 1
ATOM 3421 O O . PRO A 1 427 ? 8.93 18.344 16 1 84.88 427 PRO A O 1
ATOM 3424 N N . PHE A 1 428 ? 11.055 17.766 16.078 1 86.31 428 PHE A N 1
ATOM 3425 C CA . PHE A 1 428 ? 10.789 16.375 15.75 1 86.31 428 PHE A CA 1
ATOM 3426 C C . PHE A 1 428 ? 11.336 15.453 16.828 1 86.31 428 PHE A C 1
ATOM 3428 O O . PHE A 1 428 ? 12.469 15.625 17.297 1 86.31 428 PHE A O 1
ATOM 3435 N N . LEU A 1 429 ? 10.461 14.578 17.297 1 87.88 429 LEU A N 1
ATOM 3436 C CA . LEU A 1 429 ? 10.875 13.562 18.25 1 87.88 429 LEU A CA 1
ATOM 3437 C C . LEU A 1 429 ? 10.734 12.164 17.656 1 87.88 429 LEU A C 1
ATOM 3439 O O . LEU A 1 429 ? 9.758 11.883 16.953 1 87.88 429 LEU A O 1
ATOM 3443 N N . PHE A 1 430 ? 11.695 11.367 17.906 1 87.31 430 PHE A N 1
ATOM 3444 C CA . PHE A 1 430 ? 11.688 10.008 17.391 1 87.31 430 PHE A CA 1
ATOM 3445 C C . PHE A 1 430 ? 10.758 9.117 18.219 1 87.31 430 PHE A C 1
ATOM 3447 O O . PHE A 1 430 ? 10.445 9.438 19.359 1 87.31 430 PHE A O 1
ATOM 3454 N N . SER A 1 431 ? 10.328 8 17.562 1 85.44 431 SER A N 1
ATOM 3455 C CA . SER A 1 431 ? 9.531 7.012 18.266 1 85.44 431 SER A CA 1
ATOM 3456 C C . SER A 1 431 ? 10.391 6.203 19.234 1 85.44 431 SER A C 1
ATOM 3458 O O . SER A 1 431 ? 10.758 5.059 18.953 1 85.44 431 SER A O 1
ATOM 3460 N N . ASP A 1 432 ? 10.625 6.754 20.266 1 86.94 432 ASP A N 1
ATOM 3461 C CA . ASP A 1 432 ? 11.477 6.211 21.312 1 86.94 432 ASP A CA 1
ATOM 3462 C C . ASP A 1 432 ? 11.117 6.809 22.672 1 86.94 432 ASP A C 1
ATOM 3464 O O . ASP A 1 432 ? 10.164 7.578 22.797 1 86.94 432 ASP A O 1
ATOM 3468 N N . THR A 1 433 ? 11.797 6.426 23.672 1 89.94 433 THR A N 1
ATOM 3469 C CA . THR A 1 433 ? 11.547 6.961 25 1 89.94 433 THR A CA 1
ATOM 3470 C C . THR A 1 433 ? 11.945 8.43 25.078 1 89.94 433 THR A C 1
ATOM 3472 O O . THR A 1 433 ? 12.758 8.906 24.266 1 89.94 433 THR A O 1
ATOM 3475 N N . ILE A 1 434 ? 11.328 9.141 26.031 1 92.38 434 ILE A N 1
ATOM 3476 C CA . ILE A 1 434 ? 11.688 10.531 26.266 1 92.38 434 ILE A CA 1
ATOM 3477 C C . ILE A 1 434 ? 13.18 10.633 26.594 1 92.38 434 ILE A C 1
ATOM 3479 O O . ILE A 1 434 ? 13.867 11.523 26.094 1 92.38 434 ILE A O 1
ATOM 3483 N N . LYS A 1 435 ? 13.641 9.734 27.359 1 93.06 435 LYS A N 1
ATOM 3484 C CA . LYS A 1 435 ? 15.047 9.688 27.75 1 93.06 435 LYS A CA 1
ATOM 3485 C C . LYS A 1 435 ? 15.953 9.602 26.516 1 93.06 435 LYS A C 1
ATOM 3487 O O . LYS A 1 435 ? 16.891 10.391 26.375 1 93.06 435 LYS A O 1
ATOM 3492 N N . ASN A 1 436 ? 15.672 8.734 25.625 1 89.56 436 ASN A N 1
ATOM 3493 C CA . ASN A 1 436 ? 16.484 8.531 24.438 1 89.56 436 ASN A CA 1
ATOM 3494 C C . ASN A 1 436 ? 16.438 9.742 23.5 1 89.56 436 ASN A C 1
ATOM 3496 O O . ASN A 1 436 ? 17.406 10.055 22.828 1 89.56 436 ASN A O 1
ATOM 3500 N N . ASN A 1 437 ? 15.281 10.344 23.438 1 91 437 ASN A N 1
ATOM 3501 C CA . ASN A 1 437 ? 15.133 11.539 22.625 1 91 437 ASN A CA 1
ATOM 3502 C C . ASN A 1 437 ? 16 12.688 23.141 1 91 437 ASN A C 1
ATOM 3504 O O . ASN A 1 437 ? 16.484 13.5 22.344 1 91 437 ASN A O 1
ATOM 3508 N N . ILE A 1 438 ? 16.141 12.719 24.438 1 91.81 438 ILE A N 1
ATOM 3509 C CA . ILE A 1 438 ? 16.984 13.75 25.031 1 91.81 438 ILE A CA 1
ATOM 3510 C C . ILE A 1 438 ? 18.453 13.359 24.875 1 91.81 438 ILE A C 1
ATOM 3512 O O . ILE A 1 438 ? 19.297 14.219 24.594 1 91.81 438 ILE A O 1
ATOM 3516 N N . LEU A 1 439 ? 18.703 12.07 24.891 1 88.69 439 LEU A N 1
ATOM 3517 C CA . LEU A 1 439 ? 20.062 11.531 24.875 1 88.69 439 LEU A CA 1
ATOM 3518 C C . LEU A 1 439 ? 20.688 11.703 23.484 1 88.69 439 LEU A C 1
ATOM 3520 O O . LEU A 1 439 ? 21.906 11.625 23.344 1 88.69 439 LEU A O 1
ATOM 3524 N N . PHE A 1 440 ? 19.938 11.93 22.531 1 80.44 440 PHE A N 1
ATOM 3525 C CA . PHE A 1 440 ? 20.484 12.125 21.188 1 80.44 440 PHE A CA 1
ATOM 3526 C C . PHE A 1 440 ? 21.5 13.25 21.172 1 80.44 440 PHE A C 1
ATOM 3528 O O . PHE A 1 440 ? 22.359 13.305 20.297 1 80.44 440 PHE A O 1
ATOM 3535 N N . GLY A 1 441 ? 21.438 14.109 22.156 1 72.5 441 GLY A N 1
ATOM 3536 C CA . GLY A 1 441 ? 22.391 15.195 22.281 1 72.5 441 GLY A CA 1
ATOM 3537 C C . GLY A 1 441 ? 23.75 14.734 22.75 1 72.5 441 GLY A C 1
ATOM 3538 O O . GLY A 1 441 ? 24.781 15.32 22.375 1 72.5 441 GLY A O 1
ATOM 3539 N N . LYS A 1 442 ? 23.75 13.852 23.609 1 79.75 442 LYS A N 1
ATOM 3540 C CA . LYS A 1 442 ? 24.953 13.266 24.203 1 79.75 442 LYS A CA 1
ATOM 3541 C C . LYS A 1 442 ? 24.703 11.812 24.609 1 79.75 442 LYS A C 1
ATOM 3543 O O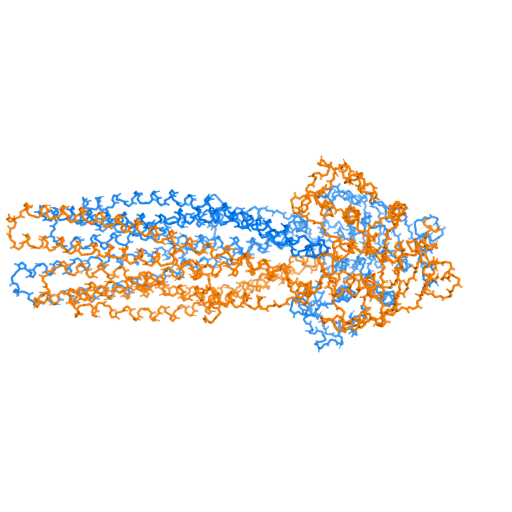 . LYS A 1 442 ? 24.141 11.555 25.688 1 79.75 442 LYS A O 1
ATOM 3548 N N . SER A 1 443 ? 25.297 10.883 23.875 1 76.56 443 SER A N 1
ATOM 3549 C CA . SER A 1 443 ? 24.953 9.469 24.016 1 76.56 443 SER A CA 1
ATOM 3550 C C . SER A 1 443 ? 25.375 8.93 25.375 1 76.56 443 SER A C 1
ATOM 3552 O O . SER A 1 443 ? 24.766 8 25.906 1 76.56 443 SER A O 1
ATOM 3554 N N . ASN A 1 444 ? 26.328 9.523 26.031 1 81.62 444 ASN A N 1
ATOM 3555 C CA . ASN A 1 444 ? 26.859 8.969 27.266 1 81.62 444 ASN A CA 1
ATOM 3556 C C . ASN A 1 444 ? 26.453 9.805 28.469 1 81.62 444 ASN A C 1
ATOM 3558 O O . ASN A 1 444 ? 27.094 9.742 29.531 1 81.62 444 ASN A O 1
ATOM 3562 N N . ALA A 1 445 ? 25.406 10.523 28.312 1 86.31 445 ALA A N 1
ATOM 3563 C CA . ALA A 1 445 ? 25 11.375 29.422 1 86.31 445 ALA A CA 1
ATOM 3564 C C . ALA A 1 445 ? 24.391 10.547 30.547 1 86.31 445 ALA A C 1
ATOM 3566 O O . ALA A 1 445 ? 23.766 9.516 30.297 1 86.31 445 ALA A O 1
ATOM 3567 N N . LEU A 1 446 ? 24.578 10.992 31.766 1 90 446 LEU A N 1
ATOM 3568 C CA . LEU A 1 446 ? 24.016 10.336 32.938 1 90 446 LEU A CA 1
ATOM 3569 C C . LEU A 1 446 ? 22.578 10.766 33.156 1 90 446 LEU A C 1
ATOM 3571 O O . LEU A 1 446 ? 22.156 11.812 32.688 1 90 446 LEU A O 1
ATOM 3575 N N . ASP A 1 447 ? 21.922 10.023 33.906 1 91.81 447 ASP A N 1
ATOM 3576 C CA . ASP A 1 447 ? 20.516 10.297 34.219 1 91.81 447 ASP A CA 1
ATOM 3577 C C . ASP A 1 447 ? 20.344 11.648 34.906 1 91.81 447 ASP A C 1
ATOM 3579 O O . ASP A 1 447 ? 19.375 12.367 34.656 1 91.81 447 ASP A O 1
ATOM 3583 N N . GLU A 1 448 ? 21.312 11.891 35.688 1 92.25 448 GLU A N 1
ATOM 3584 C CA . GLU A 1 448 ? 21.25 13.148 36.406 1 92.25 448 GLU A CA 1
ATOM 3585 C C . GLU A 1 448 ? 21.344 14.344 35.469 1 92.25 448 GLU A C 1
ATOM 3587 O O . GLU A 1 448 ? 20.656 15.352 35.656 1 92.25 448 GLU A O 1
ATOM 3592 N N . GLU A 1 449 ? 22.125 14.227 34.469 1 92.94 449 GLU A N 1
ATOM 3593 C CA . GLU A 1 449 ? 22.266 15.281 33.469 1 92.94 449 GLU A CA 1
ATOM 3594 C C . GLU A 1 449 ? 20.984 15.469 32.688 1 92.94 449 GLU A C 1
ATOM 3596 O O . GLU A 1 449 ? 20.594 16.594 32.344 1 92.94 449 GLU A O 1
ATOM 3601 N N . ILE A 1 450 ? 20.359 14.383 32.469 1 94 450 ILE A N 1
ATOM 3602 C CA . ILE A 1 450 ? 19.125 14.406 31.688 1 94 450 ILE A CA 1
ATOM 3603 C C . ILE A 1 450 ? 18.047 15.133 32.5 1 94 450 ILE A C 1
ATOM 3605 O O . ILE A 1 450 ? 17.297 15.953 31.938 1 94 450 ILE A O 1
ATOM 3609 N N . ILE A 1 451 ? 18 14.836 33.75 1 94.56 451 ILE A N 1
ATOM 3610 C CA . ILE A 1 451 ? 17 15.461 34.594 1 94.56 451 ILE A CA 1
ATOM 3611 C C . ILE A 1 451 ? 17.297 16.953 34.719 1 94.56 451 ILE A C 1
ATOM 3613 O O . ILE A 1 451 ? 16.359 17.781 34.719 1 94.56 451 ILE A O 1
ATOM 3617 N N . GLU A 1 452 ? 18.531 17.281 34.812 1 93.06 452 GLU A N 1
ATOM 3618 C CA . GLU A 1 452 ? 18.922 18.688 34.938 1 93.06 452 GLU A CA 1
ATOM 3619 C C . GLU A 1 452 ? 18.484 19.5 33.719 1 93.06 452 GLU A C 1
ATOM 3621 O O . GLU A 1 452 ? 17.922 20.578 33.875 1 93.06 452 GLU A O 1
ATOM 3626 N N . VAL A 1 453 ? 18.797 18.953 32.562 1 93.19 453 VAL A N 1
ATOM 3627 C CA . VAL A 1 453 ? 18.453 19.703 31.359 1 93.19 453 VAL A CA 1
ATOM 3628 C C . VAL A 1 453 ? 16.938 19.75 31.172 1 93.19 453 VAL A C 1
ATOM 3630 O O . VAL A 1 453 ? 16.406 20.734 30.641 1 93.19 453 VAL A O 1
ATOM 3633 N N . ALA A 1 454 ? 16.266 18.734 31.625 1 94.5 454 ALA A N 1
ATOM 3634 C CA . ALA A 1 454 ? 14.812 18.734 31.562 1 94.5 454 ALA A CA 1
ATOM 3635 C C . ALA A 1 454 ? 14.227 19.812 32.469 1 94.5 454 ALA A C 1
ATOM 3637 O O . ALA A 1 454 ? 13.203 20.406 32.156 1 94.5 454 ALA A O 1
ATOM 3638 N N . LYS A 1 455 ? 14.844 19.984 33.562 1 93.19 455 LYS A N 1
ATOM 3639 C CA . LYS A 1 455 ? 14.422 21.047 34.469 1 93.19 455 LYS A CA 1
ATOM 3640 C C . LYS A 1 455 ? 14.664 22.422 33.875 1 93.19 455 LYS A C 1
ATOM 3642 O O . LYS A 1 455 ? 13.812 23.312 34 1 93.19 455 LYS A O 1
ATOM 3647 N N . ILE A 1 456 ? 15.75 22.547 33.25 1 90.44 456 ILE A N 1
ATOM 3648 C CA . ILE A 1 456 ? 16.109 23.812 32.594 1 90.44 456 ILE A CA 1
ATOM 3649 C C . ILE A 1 456 ? 15.094 24.141 31.516 1 90.44 456 ILE A C 1
ATOM 3651 O O . ILE A 1 456 ? 14.68 25.297 31.359 1 90.44 456 ILE A O 1
ATOM 3655 N N . ALA A 1 457 ? 14.727 23.125 30.797 1 91.5 457 ALA A N 1
ATOM 3656 C CA . ALA A 1 457 ? 13.773 23.297 29.719 1 91.5 457 ALA A CA 1
ATOM 3657 C C . ALA A 1 457 ? 12.336 23.312 30.234 1 91.5 457 ALA A C 1
ATOM 3659 O O . ALA A 1 457 ? 11.391 23.375 29.453 1 91.5 457 ALA A O 1
ATOM 3660 N N . SER A 1 458 ? 12.148 23.156 31.547 1 90.31 458 SER A N 1
ATOM 3661 C CA . SER A 1 458 ? 10.852 23.203 32.219 1 90.31 458 SER A CA 1
ATOM 3662 C C . SER A 1 458 ? 9.922 22.109 31.719 1 90.31 458 SER A C 1
ATOM 3664 O O . SER A 1 458 ? 8.742 22.359 31.453 1 90.31 458 SER A O 1
ATOM 3666 N N . VAL A 1 459 ? 10.445 20.969 31.484 1 91.44 459 VAL A N 1
ATOM 3667 C CA . VAL A 1 459 ? 9.609 19.875 31 1 91.44 459 VAL A CA 1
ATOM 3668 C C . VAL A 1 459 ? 9.672 18.703 31.969 1 91.44 459 VAL A C 1
ATOM 3670 O O . VAL A 1 459 ? 8.883 17.766 31.875 1 91.44 459 VAL A O 1
ATOM 3673 N N . HIS A 1 460 ? 10.469 18.797 33.031 1 92.94 460 HIS A N 1
ATOM 3674 C CA . HIS A 1 460 ? 10.688 17.719 33.969 1 92.94 460 HIS A CA 1
ATOM 3675 C C . HIS A 1 460 ? 9.383 17.328 34.688 1 92.94 460 HIS A C 1
ATOM 3677 O O . HIS A 1 460 ? 9.086 16.156 34.844 1 92.94 460 HIS A O 1
ATOM 3683 N N . GLU A 1 461 ? 8.703 18.328 35.062 1 88.69 461 GLU A N 1
ATOM 3684 C CA . GLU A 1 461 ? 7.469 18.062 35.812 1 88.69 461 GLU A CA 1
ATOM 3685 C C . GLU A 1 461 ? 6.461 17.297 34.938 1 88.69 461 GLU A C 1
ATOM 3687 O O . GLU A 1 461 ? 5.758 16.422 35.438 1 88.69 461 GLU A O 1
ATOM 3692 N N . ASN A 1 462 ? 6.363 17.688 33.719 1 87.38 462 ASN A N 1
ATOM 3693 C CA . ASN A 1 462 ? 5.48 16.969 32.812 1 87.38 462 ASN A CA 1
ATOM 3694 C C . ASN A 1 462 ? 5.883 15.5 32.688 1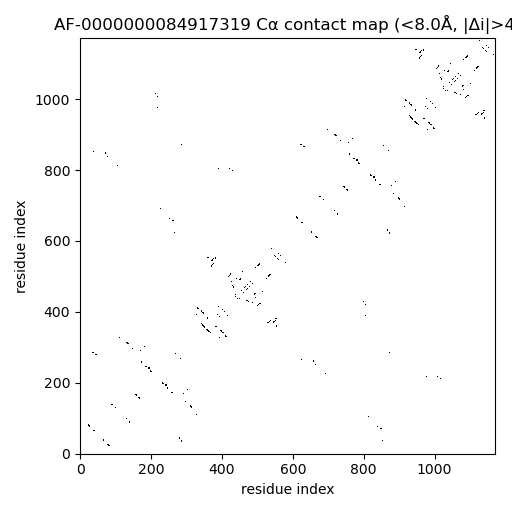 87.38 462 ASN A C 1
ATOM 3696 O O . ASN A 1 462 ? 5.023 14.617 32.688 1 87.38 462 ASN A O 1
ATOM 3700 N N . ILE A 1 463 ? 7.168 15.258 32.562 1 91 463 ILE A N 1
ATOM 3701 C CA . ILE A 1 463 ? 7.699 13.914 32.344 1 91 463 ILE A CA 1
ATOM 3702 C C . ILE A 1 463 ? 7.461 13.07 33.594 1 91 463 ILE A C 1
ATOM 3704 O O . ILE A 1 463 ? 7.117 11.891 33.5 1 91 463 ILE A O 1
ATOM 3708 N N . ALA A 1 464 ? 7.656 13.719 34.719 1 88.31 464 ALA A N 1
ATOM 3709 C CA . ALA A 1 464 ? 7.5 13.039 36 1 88.31 464 ALA A CA 1
ATOM 3710 C C . ALA A 1 464 ? 6.055 12.594 36.219 1 88.31 464 ALA A C 1
ATOM 3712 O O . ALA A 1 464 ? 5.797 11.625 36.938 1 88.31 464 ALA A O 1
ATOM 3713 N N . ASN A 1 465 ? 5.176 13.234 35.562 1 84.5 465 ASN A N 1
ATOM 3714 C CA . ASN A 1 465 ? 3.758 12.93 35.719 1 84.5 465 ASN A CA 1
ATOM 3715 C C . ASN A 1 465 ? 3.311 11.805 34.781 1 84.5 465 ASN A C 1
ATOM 3717 O O . ASN A 1 465 ? 2.221 11.258 34.969 1 84.5 465 ASN A O 1
ATOM 3721 N N . PHE A 1 466 ? 4.105 11.539 33.875 1 86 466 PHE A N 1
ATOM 3722 C CA . PHE A 1 466 ? 3.766 10.414 33.031 1 86 466 PHE A CA 1
ATOM 3723 C C . PHE A 1 466 ? 3.93 9.094 33.781 1 86 466 PHE A C 1
ATOM 3725 O O . PHE A 1 466 ? 4.754 8.984 34.688 1 86 466 PHE A O 1
ATOM 3732 N N . THR A 1 467 ? 3.266 8.062 33.375 1 83.06 467 THR A N 1
ATOM 3733 C CA . THR A 1 467 ? 3.285 6.754 34.031 1 83.06 467 THR A CA 1
ATOM 3734 C C . THR A 1 467 ? 4.695 6.172 34 1 83.06 467 THR A C 1
ATOM 3736 O O . THR A 1 467 ? 5.168 5.668 35.031 1 83.06 467 THR A O 1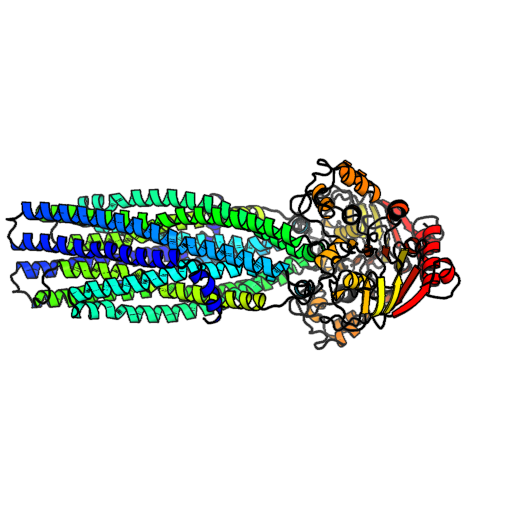
ATOM 3739 N N . ASN A 1 468 ? 5.367 6.27 32.906 1 89.5 468 ASN A N 1
ATOM 3740 C CA . ASN A 1 468 ? 6.695 5.676 32.781 1 89.5 468 ASN A CA 1
ATOM 3741 C C . ASN A 1 468 ? 7.789 6.734 32.844 1 89.5 468 ASN A C 1
ATOM 3743 O O . ASN A 1 468 ? 8.938 6.465 32.469 1 89.5 468 ASN A O 1
ATOM 3747 N N . LYS A 1 469 ? 7.352 7.953 33.125 1 92.44 469 LYS A N 1
ATOM 3748 C CA . LYS A 1 469 ? 8.297 9.055 33.312 1 92.44 469 LYS A CA 1
ATOM 3749 C C . LYS A 1 469 ? 9.234 9.18 32.125 1 92.44 469 LYS A C 1
ATOM 3751 O O . LYS A 1 469 ? 8.773 9.266 30.969 1 92.44 469 LYS A O 1
ATOM 3756 N N . TYR A 1 470 ? 10.523 9.008 32.344 1 92.38 470 TYR A N 1
ATOM 3757 C CA . TYR A 1 470 ? 11.477 9.227 31.266 1 92.38 470 TYR A CA 1
ATOM 3758 C C . TYR A 1 470 ? 11.5 8.039 30.297 1 92.38 470 TYR A C 1
ATOM 3760 O O . TYR A 1 470 ? 12.008 8.148 29.188 1 92.38 470 TYR A O 1
ATOM 3768 N N . GLU A 1 471 ? 10.945 7.004 30.719 1 90.88 471 GLU A N 1
ATOM 3769 C CA . GLU A 1 471 ? 10.914 5.812 29.875 1 90.88 471 GLU A CA 1
ATOM 3770 C C . GLU A 1 471 ? 9.633 5.746 29.047 1 90.88 471 GLU A C 1
ATOM 3772 O O . GLU A 1 471 ? 9.383 4.762 28.359 1 90.88 471 GLU A O 1
ATOM 3777 N N . THR A 1 472 ? 8.93 6.82 29.125 1 88.44 472 THR A N 1
ATOM 3778 C CA . THR A 1 472 ? 7.688 6.875 28.359 1 88.44 472 THR A CA 1
ATOM 3779 C C . THR A 1 472 ? 7.977 6.84 26.859 1 88.44 472 THR A C 1
ATOM 3781 O O . THR A 1 472 ? 8.797 7.613 26.375 1 88.44 472 THR A O 1
ATOM 3784 N N . MET A 1 473 ? 7.367 5.988 26.141 1 87 473 MET A N 1
ATOM 3785 C CA . MET A 1 473 ? 7.531 5.836 24.703 1 87 473 MET A CA 1
ATOM 3786 C C . MET A 1 473 ? 6.723 6.887 23.953 1 87 473 MET A C 1
ATOM 3788 O O . MET A 1 473 ? 5.562 7.145 24.281 1 87 473 MET A O 1
ATOM 3792 N N . LEU A 1 474 ? 7.391 7.508 22.953 1 82.88 474 LEU A N 1
ATOM 3793 C CA . LEU A 1 474 ? 6.73 8.5 22.109 1 82.88 474 LEU A CA 1
ATOM 3794 C C . LEU A 1 474 ? 6.406 7.922 20.734 1 82.88 474 LEU A C 1
ATOM 3796 O O . LEU A 1 474 ? 6.941 6.879 20.359 1 82.88 474 LEU A O 1
ATOM 3800 N N . GLY A 1 475 ? 5.523 8.617 19.938 1 68.38 475 GLY A N 1
ATOM 3801 C CA . GLY A 1 475 ? 5.262 8.281 18.547 1 68.38 475 GLY A CA 1
ATOM 3802 C C . GLY A 1 475 ? 4.105 7.309 18.375 1 68.38 475 GLY A C 1
ATOM 3803 O O . GLY A 1 475 ? 3.143 7.344 19.141 1 68.38 475 GLY A O 1
ATOM 3804 N N . GLU A 1 476 ? 4.105 6.621 17.25 1 56.31 476 GLU A N 1
ATOM 3805 C CA . GLU A 1 476 ? 2.982 5.773 16.859 1 56.31 476 GLU A CA 1
ATOM 3806 C C . GLU A 1 476 ? 2.611 4.805 17.984 1 56.31 476 GLU A C 1
ATOM 3808 O O . GLU A 1 476 ? 1.438 4.48 18.156 1 56.31 476 GLU A O 1
ATOM 3813 N N . ARG A 1 477 ? 3.684 4.395 18.781 1 49.41 477 ARG A N 1
ATOM 3814 C CA . ARG A 1 477 ? 3.441 3.402 19.828 1 49.41 477 ARG A CA 1
ATOM 3815 C C . ARG A 1 477 ? 3.316 4.066 21.203 1 49.41 477 ARG A C 1
ATOM 3817 O O . ARG A 1 477 ? 3.229 3.381 22.219 1 49.41 477 ARG A O 1
ATOM 3824 N N . GLY A 1 478 ? 3.402 5.41 21.219 1 55.34 478 GLY A N 1
ATOM 3825 C CA . GLY A 1 478 ? 3.398 6.031 22.547 1 55.34 478 GLY A CA 1
ATOM 3826 C C . GLY A 1 478 ? 2.426 7.191 22.641 1 55.34 478 GLY A C 1
ATOM 3827 O O . GLY A 1 478 ? 1.378 7.195 22 1 55.34 478 GLY A O 1
ATOM 3828 N N . ILE A 1 479 ? 2.703 7.941 23.609 1 57.78 479 ILE A N 1
ATOM 3829 C CA . ILE A 1 479 ? 1.822 9.078 23.859 1 57.78 479 ILE A CA 1
ATOM 3830 C C . ILE A 1 479 ? 2.176 10.227 22.922 1 57.78 479 ILE A C 1
ATOM 3832 O O . ILE A 1 479 ? 3.299 10.305 22.422 1 57.78 479 ILE A O 1
ATOM 3836 N N . THR A 1 480 ? 1.18 10.953 22.578 1 66.31 480 THR A N 1
ATOM 3837 C CA . THR A 1 480 ? 1.388 12.172 21.797 1 66.31 480 THR A CA 1
ATOM 3838 C C . THR A 1 480 ? 1.6 13.375 22.719 1 66.31 480 THR A C 1
ATOM 3840 O O . THR A 1 480 ? 0.839 13.586 23.656 1 66.31 480 THR A O 1
ATOM 3843 N N . LEU A 1 481 ? 2.748 13.992 22.625 1 76.25 481 LEU A N 1
ATOM 3844 C CA . LEU A 1 481 ? 3.066 15.195 23.391 1 76.25 481 LEU A CA 1
ATOM 3845 C C . LEU A 1 481 ? 2.441 16.422 22.75 1 76.25 481 LEU A C 1
ATOM 3847 O O . LEU A 1 481 ? 2.18 16.438 21.547 1 76.25 481 LEU A O 1
ATOM 3851 N N . SER A 1 482 ? 2.154 17.359 23.594 1 71.06 482 SER A N 1
ATOM 3852 C CA . SER A 1 482 ? 1.714 18.656 23.062 1 71.06 482 SER A CA 1
ATOM 3853 C C . SER A 1 482 ? 2.84 19.359 22.328 1 71.06 482 SER A C 1
ATOM 3855 O O . SER A 1 482 ? 4.008 18.984 22.453 1 71.06 482 SER A O 1
ATOM 3857 N N . GLY A 1 483 ? 2.482 20.297 21.469 1 75 483 GLY A N 1
ATOM 3858 C CA . GLY A 1 483 ? 3.48 21.062 20.75 1 75 483 GLY A CA 1
ATOM 3859 C C . GLY A 1 483 ? 4.516 21.688 21.656 1 75 483 GLY A C 1
ATOM 3860 O O . GLY A 1 483 ? 5.715 21.656 21.359 1 75 483 GLY A O 1
ATOM 3861 N N . GLY A 1 484 ? 4.051 22.234 22.734 1 79.62 484 GLY A N 1
ATOM 3862 C CA . GLY A 1 484 ? 4.949 22.859 23.703 1 79.62 484 GLY A CA 1
ATOM 3863 C C . GLY A 1 484 ? 5.875 21.875 24.375 1 79.62 484 GLY A C 1
ATOM 3864 O O . GLY A 1 484 ? 7.051 22.172 24.609 1 79.62 484 GLY A O 1
ATOM 3865 N N . GLN A 1 485 ? 5.324 20.766 24.719 1 83.88 485 GLN A N 1
ATOM 3866 C CA . GLN A 1 485 ? 6.137 19.719 25.344 1 83.88 485 GLN A CA 1
ATOM 3867 C C . GLN A 1 485 ? 7.223 19.234 24.391 1 83.88 485 GLN A C 1
ATOM 3869 O O . GLN A 1 485 ? 8.359 19 24.797 1 83.88 485 GLN A O 1
ATOM 3874 N N . LYS A 1 486 ? 6.906 19.078 23.141 1 88.25 486 LYS A N 1
ATOM 3875 C CA . LYS A 1 486 ? 7.871 18.656 22.125 1 88.25 486 LYS A CA 1
ATOM 3876 C C . LYS A 1 486 ? 9.008 19.656 22 1 88.25 486 LYS A C 1
ATOM 3878 O O . LYS A 1 486 ? 10.18 19.266 21.891 1 88.25 486 LYS A O 1
ATOM 3883 N N . GLN A 1 487 ? 8.609 20.8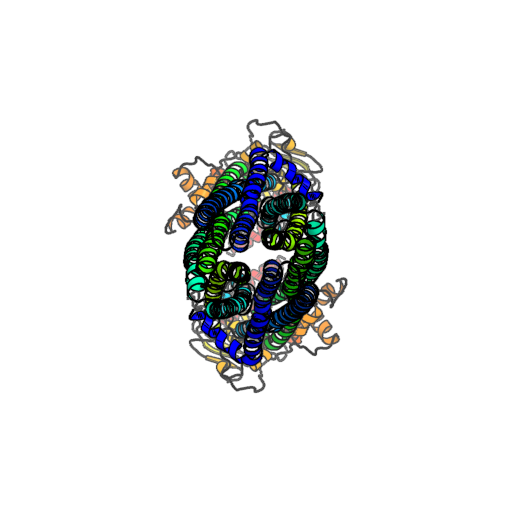91 21.984 1 87.94 487 GLN A N 1
ATOM 3884 C CA . GLN A 1 487 ? 9.602 21.953 21.875 1 87.94 487 GLN A CA 1
ATOM 3885 C C . GLN A 1 487 ? 10.547 21.922 23.078 1 87.94 487 GLN A C 1
ATOM 3887 O O . GLN A 1 487 ? 11.766 22.047 22.922 1 87.94 487 GLN A O 1
ATOM 3892 N N . ARG A 1 488 ? 9.992 21.75 24.219 1 91.12 488 ARG A N 1
ATOM 3893 C CA . ARG A 1 488 ? 10.797 21.797 25.438 1 91.12 488 ARG A CA 1
ATOM 3894 C C . ARG A 1 488 ? 11.719 20.578 25.516 1 91.12 488 ARG A C 1
ATOM 3896 O O . ARG A 1 488 ? 12.844 20.688 26 1 91.12 488 ARG A O 1
ATOM 3903 N N . ILE A 1 489 ? 11.273 19.469 25.062 1 91.69 489 ILE A N 1
ATOM 3904 C CA . ILE A 1 489 ? 12.125 18.297 25 1 91.69 489 ILE A CA 1
ATOM 3905 C C . ILE A 1 489 ? 13.25 18.516 24 1 91.69 489 ILE A C 1
ATOM 3907 O O . ILE A 1 489 ? 14.391 18.109 24.234 1 91.69 489 ILE A O 1
ATOM 3911 N N . SER A 1 490 ? 12.914 19.094 22.875 1 91.94 490 SER A N 1
ATOM 3912 C CA . SER A 1 490 ? 13.922 19.422 21.875 1 91.94 490 SER A CA 1
ATOM 3913 C C . SER A 1 490 ? 14.969 20.391 22.438 1 91.94 490 SER A C 1
ATOM 3915 O O . SER A 1 490 ? 16.141 20.281 22.109 1 91.94 490 SER A O 1
ATOM 3917 N N . ILE A 1 491 ? 14.461 21.281 23.25 1 92.25 491 ILE A N 1
ATOM 3918 C CA . ILE A 1 491 ? 15.367 22.219 23.906 1 92.25 491 ILE A CA 1
ATOM 3919 C C . ILE A 1 491 ? 16.297 21.453 24.859 1 92.25 491 ILE A C 1
ATOM 3921 O O . ILE A 1 491 ? 17.5 21.688 24.875 1 92.25 491 ILE A O 1
ATOM 3925 N N . ALA A 1 492 ? 15.711 20.578 25.641 1 92.69 492 ALA A N 1
ATOM 3926 C CA . ALA A 1 492 ? 16.5 19.766 26.547 1 92.69 492 ALA A CA 1
ATOM 3927 C C . ALA A 1 492 ? 17.594 19 25.797 1 92.69 492 ALA A C 1
ATOM 3929 O O . ALA A 1 492 ? 18.734 18.906 26.266 1 92.69 492 ALA A O 1
ATOM 3930 N N . ARG A 1 493 ? 17.266 18.484 24.688 1 92.19 493 ARG A N 1
ATOM 3931 C CA . ARG A 1 493 ? 18.188 17.766 23.828 1 92.19 493 ARG A CA 1
ATOM 3932 C C . ARG A 1 493 ? 19.344 18.656 23.406 1 92.19 493 ARG A C 1
ATOM 3934 O O . ARG A 1 493 ? 20.516 18.25 23.453 1 92.19 493 ARG A O 1
ATOM 3941 N N . ALA A 1 494 ? 19.031 19.797 23 1 91.5 494 ALA A N 1
ATOM 3942 C CA . ALA A 1 494 ? 20.031 20.75 22.5 1 91.5 494 ALA A CA 1
ATOM 3943 C C . ALA A 1 494 ? 20.984 21.172 23.625 1 91.5 494 ALA A C 1
ATOM 3945 O O . ALA A 1 494 ? 22.188 21.312 23.406 1 91.5 494 ALA A O 1
ATOM 3946 N N . ILE A 1 495 ? 20.438 21.375 24.797 1 91.25 495 ILE A N 1
ATOM 3947 C CA . ILE A 1 495 ? 21.219 21.844 25.938 1 91.25 495 ILE A CA 1
ATOM 3948 C C . ILE A 1 495 ? 22.141 20.719 26.422 1 91.25 495 ILE A C 1
ATOM 3950 O O . ILE A 1 495 ? 23.281 20.984 26.844 1 91.25 495 ILE A O 1
ATOM 3954 N N . LEU A 1 496 ? 21.656 19.547 26.359 1 92.19 496 LEU A N 1
ATOM 3955 C CA . LEU A 1 496 ? 22.438 18.406 26.828 1 92.19 496 LEU A CA 1
ATOM 3956 C C . LEU A 1 496 ? 23.734 18.25 26.031 1 92.19 496 LEU A C 1
ATOM 3958 O O . LEU A 1 496 ? 24.75 17.828 26.562 1 92.19 496 LEU A O 1
ATOM 3962 N N . LYS A 1 497 ? 23.719 18.562 24.781 1 89.44 497 LYS A N 1
ATOM 3963 C CA . LYS A 1 497 ? 24.875 18.422 23.891 1 89.44 497 LYS A CA 1
ATOM 3964 C C . LYS A 1 497 ? 26.016 19.328 24.328 1 89.44 497 LYS A C 1
ATOM 3966 O O . LYS A 1 497 ? 27.188 19.031 24.062 1 89.44 497 LYS A O 1
ATOM 3971 N N . GLN A 1 498 ? 25.766 20.453 25.047 1 87.88 498 GLN A N 1
ATOM 3972 C CA . GLN A 1 498 ? 26.75 21.406 25.562 1 87.88 498 GLN A CA 1
ATOM 3973 C C . GLN A 1 498 ? 27.703 21.859 24.469 1 87.88 498 GLN A C 1
ATOM 3975 O O . GLN A 1 498 ? 28.922 21.875 24.656 1 87.88 498 GLN A O 1
ATOM 3980 N N . ALA A 1 499 ? 27.203 22.172 23.266 1 92.75 499 ALA A N 1
ATOM 3981 C CA . ALA A 1 499 ? 28.016 22.672 22.156 1 92.75 499 ALA A CA 1
ATOM 3982 C C . ALA A 1 499 ? 28.359 24.141 22.375 1 92.75 499 ALA A C 1
ATOM 3984 O O . ALA A 1 499 ? 27.609 24.875 23.016 1 92.75 499 ALA A O 1
ATOM 3985 N N . PRO A 1 500 ? 29.469 24.547 21.828 1 94.94 500 PRO A N 1
ATOM 3986 C CA . PRO A 1 500 ? 29.875 25.953 21.984 1 94.94 500 PRO A CA 1
ATOM 3987 C C . PRO A 1 500 ? 28.953 26.922 21.234 1 94.94 500 PRO A C 1
ATOM 3989 O O . PRO A 1 500 ? 28.859 28.094 21.594 1 94.94 500 PRO A O 1
ATOM 3992 N N . ILE A 1 501 ? 28.281 26.391 20.25 1 96.06 501 ILE A N 1
ATOM 3993 C CA . ILE A 1 501 ? 27.359 27.219 19.484 1 96.06 501 ILE A CA 1
ATOM 3994 C C . ILE A 1 501 ? 25.938 26.703 19.672 1 96.06 501 ILE A C 1
ATOM 3996 O O . ILE A 1 501 ? 25.672 25.5 19.5 1 96.06 501 ILE A O 1
ATOM 4000 N N . LEU A 1 502 ? 25.047 27.547 20.078 1 94.75 502 LEU A N 1
ATOM 4001 C CA . LEU A 1 502 ? 23.656 27.203 20.297 1 94.75 502 LEU A CA 1
ATOM 4002 C C . LEU A 1 502 ? 22.75 28.016 19.375 1 94.75 502 LEU A C 1
ATOM 4004 O O . LEU A 1 502 ? 22.781 29.25 19.406 1 94.75 502 LEU A O 1
ATOM 4008 N N . LEU A 1 503 ? 22 27.328 18.547 1 95.12 503 LEU A N 1
ATOM 4009 C CA . LEU A 1 503 ? 21.062 27.984 17.625 1 95.12 503 LEU A CA 1
ATOM 4010 C C . LEU A 1 503 ? 19.625 27.688 18.016 1 95.12 503 LEU A C 1
ATOM 4012 O O . LEU A 1 503 ? 19.203 26.516 18.062 1 95.12 503 LEU A O 1
ATOM 4016 N N . LEU A 1 504 ? 18.844 28.688 18.312 1 92.94 504 LEU A N 1
ATOM 4017 C CA . LEU A 1 504 ? 17.453 28.562 18.703 1 92.94 504 LEU A CA 1
ATOM 4018 C C . LEU A 1 504 ? 16.516 29.172 17.656 1 92.94 504 LEU A C 1
ATOM 4020 O O . LEU A 1 504 ? 16.422 30.391 17.547 1 92.94 504 LEU A O 1
ATOM 4024 N N . ASP A 1 505 ? 15.812 28.359 16.953 1 90.38 505 ASP A N 1
ATOM 4025 C CA . ASP A 1 505 ? 14.953 28.828 15.867 1 90.38 505 ASP A CA 1
ATOM 4026 C C . ASP A 1 505 ? 13.492 28.891 16.312 1 90.38 505 ASP A C 1
ATOM 4028 O O . ASP A 1 505 ? 12.727 27.953 16.094 1 90.38 505 ASP A O 1
ATOM 4032 N N . ASP A 1 506 ? 13.07 30 16.828 1 85.75 506 ASP A N 1
ATOM 4033 C CA . ASP A 1 506 ? 11.711 30.234 17.297 1 85.75 506 ASP A CA 1
ATOM 4034 C C . ASP A 1 506 ? 11.203 29.062 18.141 1 85.75 506 ASP A C 1
ATOM 4036 O O . ASP A 1 506 ? 10.102 28.547 17.906 1 85.75 506 ASP A O 1
ATOM 4040 N N . CYS A 1 507 ? 12 28.625 19.031 1 81.12 507 CYS A N 1
ATOM 4041 C CA . CYS A 1 507 ? 11.773 27.344 19.688 1 81.12 507 CYS A CA 1
ATOM 4042 C C . CYS A 1 507 ? 10.844 27.5 20.875 1 81.12 507 CYS A C 1
ATOM 4044 O O . CYS A 1 507 ? 10.609 26.547 21.625 1 81.12 507 CYS A O 1
ATOM 4046 N N . LEU A 1 508 ? 10.32 28.703 21.109 1 78.31 508 LEU A N 1
ATOM 4047 C CA . LEU A 1 508 ? 9.406 28.922 22.234 1 78.31 508 LEU A CA 1
ATOM 4048 C C . LEU A 1 508 ? 8.055 29.422 21.734 1 78.31 508 LEU A C 1
ATOM 4050 O O . LEU A 1 508 ? 7.266 29.969 22.516 1 78.31 508 LEU A O 1
ATOM 4054 N N . SER A 1 509 ? 7.855 29.234 20.469 1 71.12 509 SER A N 1
ATOM 4055 C CA . SER A 1 509 ? 6.656 29.766 19.828 1 71.12 509 SER A CA 1
ATOM 4056 C C . SER A 1 509 ? 5.402 29.078 20.359 1 71.12 509 SER A C 1
ATOM 4058 O O . SER A 1 509 ? 4.328 29.672 20.406 1 71.12 509 SER A O 1
ATOM 4060 N N . ALA A 1 510 ? 5.48 27.812 20.75 1 67.56 510 ALA A N 1
ATOM 4061 C CA . ALA A 1 510 ? 4.309 27.047 21.188 1 67.56 510 ALA A CA 1
ATOM 4062 C C . ALA A 1 510 ? 4.242 26.969 22.703 1 67.56 510 ALA A C 1
ATOM 4064 O O . ALA A 1 510 ? 3.484 26.156 23.25 1 67.56 510 ALA A O 1
ATOM 4065 N N . VAL A 1 511 ? 5.008 27.766 23.375 1 72.62 511 VAL A N 1
ATOM 4066 C CA . VAL A 1 511 ? 5.066 27.75 24.844 1 72.62 511 VAL A CA 1
ATOM 4067 C C . VAL A 1 511 ? 4.375 29 25.391 1 72.62 511 VAL A C 1
ATOM 4069 O O . VAL A 1 511 ? 4.438 30.078 24.781 1 72.62 511 VAL A O 1
ATOM 4072 N N . ASP A 1 512 ? 3.643 28.812 26.375 1 67.12 512 ASP A N 1
ATOM 4073 C CA . ASP A 1 512 ? 2.973 29.938 27 1 67.12 512 ASP A CA 1
ATOM 4074 C C . ASP A 1 512 ? 3.984 30.922 27.578 1 67.12 512 ASP A C 1
ATOM 4076 O O . ASP A 1 512 ? 5.133 30.562 27.844 1 67.12 512 ASP A O 1
ATOM 4080 N N . THR A 1 513 ? 3.523 32.156 27.844 1 64.81 513 THR A N 1
ATOM 4081 C CA . THR A 1 513 ? 4.375 33.281 28.219 1 64.81 513 THR A CA 1
ATOM 4082 C C . THR A 1 513 ? 5.066 33 29.562 1 64.81 513 THR A C 1
ATOM 4084 O O . THR A 1 513 ? 6.25 33.312 29.719 1 64.81 513 THR A O 1
ATOM 4087 N N . GLU A 1 514 ? 4.336 32.469 30.422 1 69.31 514 GLU A N 1
ATOM 4088 C CA . GLU A 1 514 ? 4.914 32.188 31.75 1 69.31 514 GLU A CA 1
ATOM 4089 C C . GLU A 1 514 ? 6.047 31.188 31.656 1 69.31 514 GLU A C 1
ATOM 4091 O O . GLU A 1 514 ? 7.113 31.391 32.25 1 69.31 514 GLU A O 1
ATOM 4096 N N . THR A 1 515 ? 5.785 30.188 31.031 1 78.31 515 THR A N 1
ATOM 4097 C CA . THR A 1 515 ? 6.781 29.125 30.859 1 78.31 515 THR A CA 1
ATOM 4098 C C . THR A 1 515 ? 7.969 29.641 30.047 1 78.31 515 THR A C 1
ATOM 4100 O O . THR A 1 515 ? 9.117 29.266 30.312 1 78.31 515 THR A O 1
ATOM 4103 N N . GLU A 1 516 ? 7.613 30.422 29.062 1 78.75 516 GLU A N 1
ATOM 4104 C CA . GLU A 1 516 ? 8.664 31.031 28.25 1 78.75 516 GLU A CA 1
ATOM 4105 C C . GLU A 1 516 ? 9.633 31.828 29.109 1 78.75 516 GLU A C 1
ATOM 4107 O O . GLU A 1 516 ? 10.852 31.734 28.953 1 78.75 516 GLU A O 1
ATOM 4112 N N . GLU A 1 517 ? 9.117 32.625 29.984 1 74.69 517 GLU A N 1
ATOM 4113 C CA . GLU A 1 517 ? 9.945 33.438 30.859 1 74.69 517 GLU A CA 1
ATOM 4114 C C . GLU A 1 517 ? 10.82 32.594 31.766 1 74.69 517 GLU A C 1
ATOM 4116 O O . GLU A 1 517 ? 11.977 32.938 32.031 1 74.69 517 GLU A O 1
ATOM 4121 N N . LYS A 1 518 ? 10.25 31.562 32.219 1 81.56 518 LYS A N 1
ATOM 4122 C CA . LYS A 1 518 ? 10.992 30.641 33.062 1 81.56 518 LYS A CA 1
ATOM 4123 C C . LYS A 1 518 ? 12.164 30.016 32.312 1 81.56 518 LYS A C 1
ATOM 4125 O O . LYS A 1 518 ? 13.273 29.938 32.844 1 81.56 518 LYS A O 1
ATOM 4130 N N . ILE A 1 519 ? 11.906 29.594 31.172 1 86 519 ILE A N 1
ATOM 4131 C CA . ILE A 1 519 ? 12.93 28.953 30.344 1 86 519 ILE A CA 1
ATOM 4132 C C . ILE A 1 519 ? 14.031 29.953 30.016 1 86 519 ILE A C 1
ATOM 4134 O O . ILE A 1 519 ? 15.219 29.641 30.109 1 86 519 ILE A O 1
ATOM 4138 N N . LEU A 1 520 ? 13.594 31.125 29.672 1 80.75 520 LEU A N 1
ATOM 4139 C CA . LEU A 1 520 ? 14.562 32.156 29.328 1 80.75 520 LEU A CA 1
ATOM 4140 C C . LEU A 1 520 ? 15.43 32.531 30.531 1 80.75 520 LEU A C 1
ATOM 4142 O O . LEU A 1 520 ? 16.625 32.812 30.375 1 80.75 520 LEU A O 1
ATOM 4146 N N . SER A 1 521 ? 14.828 32.562 31.625 1 81.31 521 SER A N 1
ATOM 4147 C CA . SER A 1 521 ? 15.578 32.844 32.844 1 81.31 521 SER A CA 1
ATOM 4148 C C . SER A 1 521 ? 16.609 31.75 33.125 1 81.31 521 SER A C 1
ATOM 4150 O O . SER A 1 521 ? 17.719 32.031 33.562 1 81.31 521 SER A O 1
ATOM 4152 N N . ASN A 1 522 ? 16.219 30.594 32.875 1 85.12 522 ASN A N 1
ATOM 4153 C CA . ASN A 1 522 ? 17.125 29.469 33.062 1 85.12 522 ASN A CA 1
ATOM 4154 C C . ASN A 1 522 ? 18.266 29.484 32.062 1 85.12 522 ASN A C 1
ATOM 4156 O O . ASN A 1 522 ? 19.344 28.969 32.344 1 85.12 522 ASN A O 1
ATOM 4160 N N . PHE A 1 523 ? 18 30.031 30.953 1 83.94 523 PHE A N 1
ATOM 4161 C CA . PHE A 1 523 ? 18.953 30.062 29.844 1 83.94 523 PHE A CA 1
ATOM 4162 C C . PHE A 1 523 ? 20.094 31.031 30.156 1 83.94 523 PHE A C 1
ATOM 4164 O O . PHE A 1 523 ? 21.188 30.891 29.609 1 83.94 523 PHE A O 1
ATOM 4171 N N . LYS A 1 524 ? 19.797 31.984 30.984 1 77.81 524 LYS A N 1
ATOM 4172 C CA . LYS A 1 524 ? 20.812 33 31.281 1 77.81 524 LYS A CA 1
ATOM 4173 C C . LYS A 1 524 ? 22.125 32.344 31.719 1 77.81 524 LYS A C 1
ATOM 4175 O O . LYS A 1 524 ? 23.203 32.812 31.328 1 77.81 524 LYS A O 1
ATOM 4180 N N . ASN A 1 525 ? 21.953 31.312 32.469 1 78.88 525 ASN A N 1
ATOM 4181 C CA . ASN A 1 525 ? 23.141 30.625 32.938 1 78.88 525 ASN A CA 1
ATOM 4182 C C . ASN A 1 525 ? 23.766 29.734 31.859 1 78.88 525 ASN A C 1
ATOM 4184 O O . ASN A 1 525 ? 24.969 29.5 31.859 1 78.88 525 ASN A O 1
ATOM 4188 N N . ILE A 1 526 ? 22.969 29.266 30.984 1 81.19 526 ILE A N 1
ATOM 4189 C CA . ILE A 1 526 ? 23.422 28.344 29.953 1 81.19 526 ILE A CA 1
ATOM 4190 C C . ILE A 1 526 ? 24.125 29.125 28.844 1 81.19 526 ILE A C 1
ATOM 4192 O O . ILE A 1 526 ? 25.078 28.625 28.234 1 81.19 526 ILE A O 1
ATOM 4196 N N . PHE A 1 527 ? 23.656 30.312 28.656 1 80 527 PHE A N 1
ATOM 4197 C CA . PHE A 1 527 ? 24.172 31.141 27.578 1 80 527 PHE A CA 1
ATOM 4198 C C . PHE A 1 527 ? 25.578 31.625 27.906 1 80 527 PHE A C 1
ATOM 4200 O O . PHE A 1 527 ? 26.344 32 27 1 80 527 PHE A O 1
ATOM 4207 N N . LYS A 1 528 ? 25.812 31.469 29.219 1 78.75 528 LYS A N 1
ATOM 4208 C CA . LYS A 1 528 ? 27.125 31.969 29.625 1 78.75 528 LYS A CA 1
ATOM 4209 C C . LYS A 1 528 ? 28.25 31.172 28.969 1 78.75 528 LYS A C 1
ATOM 4211 O O . LYS A 1 528 ? 28.25 29.938 29 1 78.75 528 LYS A O 1
ATOM 4216 N N . ASN A 1 529 ? 29.062 31.719 28.203 1 83.06 529 ASN A N 1
ATOM 4217 C CA . ASN A 1 529 ? 30.266 31.172 27.578 1 83.06 529 ASN A CA 1
ATOM 4218 C C . ASN A 1 529 ? 29.938 30.438 26.281 1 83.06 529 ASN A C 1
ATOM 4220 O O . ASN A 1 529 ? 30.75 29.656 25.781 1 83.06 529 ASN A O 1
ATOM 4224 N N . LYS A 1 530 ? 28.672 30.469 25.797 1 92.06 530 LYS A N 1
ATOM 4225 C CA . LYS A 1 530 ? 28.297 29.891 24.516 1 92.06 530 LYS A CA 1
ATOM 4226 C C . LYS A 1 530 ? 27.859 30.969 23.531 1 92.06 530 LYS A C 1
ATOM 4228 O O . LYS A 1 530 ? 27.219 31.953 23.922 1 92.06 530 LYS A O 1
ATOM 4233 N N . THR A 1 531 ? 28.266 30.812 22.344 1 95.75 531 THR A N 1
ATOM 4234 C CA . THR A 1 531 ? 27.734 31.688 21.297 1 95.75 531 THR A CA 1
ATOM 4235 C C . THR A 1 531 ? 26.312 31.297 20.938 1 95.75 531 THR A C 1
ATOM 4237 O O . THR A 1 531 ? 26.078 30.188 20.469 1 95.75 531 THR A O 1
ATOM 4240 N N . THR A 1 532 ? 25.359 32.125 21.188 1 94.62 532 THR A N 1
ATOM 4241 C CA . THR A 1 532 ? 23.953 31.766 21.031 1 94.62 532 THR A CA 1
ATOM 4242 C C . THR A 1 532 ? 23.281 32.688 20.016 1 94.62 532 THR A C 1
ATOM 4244 O O . THR A 1 532 ? 23.469 33.906 20.047 1 94.62 532 THR A O 1
ATOM 4247 N N . ILE A 1 533 ? 22.641 32.094 19.047 1 95.38 533 ILE A N 1
ATOM 4248 C CA . ILE A 1 533 ? 21.797 32.844 18.109 1 95.38 533 ILE A CA 1
ATOM 4249 C C . ILE A 1 533 ? 20.328 32.469 18.312 1 95.38 533 ILE A C 1
ATOM 4251 O O . ILE A 1 533 ? 19.953 31.297 18.219 1 95.38 533 ILE A O 1
ATOM 4255 N N . ILE A 1 534 ? 19.531 33.469 18.594 1 92.69 534 ILE A N 1
ATOM 4256 C CA . ILE A 1 534 ? 18.125 33.25 18.875 1 92.69 534 ILE A CA 1
ATOM 4257 C C . ILE A 1 534 ? 17.281 33.938 17.797 1 92.69 534 ILE A C 1
ATOM 4259 O O . ILE A 1 534 ? 17.391 35.156 17.594 1 92.69 534 ILE A O 1
ATOM 4263 N N . VAL A 1 535 ? 16.625 33.125 17.109 1 92.06 535 VAL A N 1
ATOM 4264 C CA . VAL A 1 535 ? 15.617 33.656 16.172 1 92.06 535 VAL A CA 1
ATOM 4265 C C . VAL A 1 535 ? 14.258 33.719 16.859 1 92.06 535 VAL A C 1
ATOM 4267 O O . VAL A 1 535 ? 13.773 32.719 17.391 1 92.06 535 VAL A O 1
ATOM 4270 N N . THR A 1 536 ? 13.664 34.844 16.969 1 83.5 536 THR A N 1
ATOM 4271 C CA . THR A 1 536 ? 12.398 35 17.672 1 83.5 536 THR A CA 1
ATOM 4272 C C . THR A 1 536 ? 11.562 36.094 17.016 1 83.5 536 THR A C 1
ATOM 4274 O O . THR A 1 536 ? 12.094 36.906 16.25 1 83.5 536 THR A O 1
ATOM 4277 N N . HIS A 1 537 ? 10.344 36.062 17.266 1 76.25 537 HIS A N 1
ATOM 4278 C CA . HIS A 1 537 ? 9.445 37.156 16.844 1 76.25 537 HIS A CA 1
ATOM 4279 C C . HIS A 1 537 ? 9.062 38.031 18.016 1 76.25 537 HIS A C 1
ATOM 4281 O O . HIS A 1 537 ? 8.328 39.031 17.844 1 76.25 537 HIS A O 1
ATOM 4287 N N . ARG A 1 538 ? 9.625 37.75 19.109 1 72.81 538 ARG A N 1
ATOM 4288 C CA . ARG A 1 538 ? 9.25 38.5 20.328 1 72.81 538 ARG A CA 1
ATOM 4289 C C . ARG A 1 538 ? 10.398 39.375 20.797 1 72.81 538 ARG A C 1
ATOM 4291 O O . ARG A 1 538 ? 11.523 38.906 20.969 1 72.81 538 ARG A O 1
ATOM 4298 N N . ALA A 1 539 ? 10.07 40.625 21.094 1 77.38 539 ALA A N 1
ATOM 4299 C CA . ALA A 1 539 ? 11.07 41.562 21.547 1 77.38 539 ALA A CA 1
ATOM 4300 C C . ALA A 1 539 ? 11.547 41.219 22.953 1 77.38 539 ALA A C 1
ATOM 4302 O O . ALA A 1 539 ? 12.695 41.5 23.312 1 77.38 539 ALA A O 1
ATOM 4303 N N . SER A 1 540 ? 10.703 40.594 23.734 1 73 540 SER A N 1
ATOM 4304 C CA . SER A 1 540 ? 11.031 40.25 25.109 1 73 540 SER A CA 1
ATOM 4305 C C . SER A 1 540 ? 12.188 39.25 25.172 1 73 540 SER A C 1
ATOM 4307 O O . SER A 1 540 ? 13.031 39.344 26.062 1 73 540 SER A O 1
ATOM 4309 N N . SER A 1 541 ? 12.281 38.438 24.25 1 77.06 541 SER A N 1
ATOM 4310 C CA . SER A 1 541 ? 13.32 37.406 24.203 1 77.06 541 SER A CA 1
ATOM 4311 C C . SER A 1 541 ? 14.641 38 23.688 1 77.06 541 SER A C 1
ATOM 4313 O O . SER A 1 541 ? 15.703 37.406 23.938 1 77.06 541 SER A O 1
ATOM 4315 N N . ALA A 1 542 ? 14.531 39.094 23.031 1 84.94 542 ALA A N 1
ATOM 4316 C CA . ALA A 1 542 ? 15.719 39.688 22.422 1 84.94 542 ALA A CA 1
ATOM 4317 C C . ALA A 1 542 ? 16.344 40.75 23.359 1 84.94 542 ALA A C 1
ATOM 4319 O O . ALA A 1 542 ? 17.484 41.156 23.172 1 84.94 542 ALA A O 1
ATOM 4320 N N . LYS A 1 543 ? 15.633 41.125 24.391 1 82.75 543 LYS A N 1
ATOM 4321 C CA . LYS A 1 543 ? 16.016 42.25 25.266 1 82.75 543 LYS A CA 1
ATOM 4322 C C . LYS A 1 543 ? 17.391 42 25.875 1 82.75 543 LYS A C 1
ATOM 4324 O O . LYS A 1 543 ? 18.172 42.938 26.016 1 82.75 543 LYS A O 1
ATOM 4329 N N . ASN A 1 544 ? 17.719 40.812 26.203 1 81.5 544 ASN A N 1
ATOM 4330 C CA . ASN A 1 544 ? 18.953 40.531 26.938 1 81.5 544 ASN A CA 1
ATOM 4331 C C . ASN A 1 544 ? 20.078 40.094 26.016 1 81.5 544 ASN A C 1
ATOM 4333 O O . ASN A 1 544 ? 21.156 39.719 26.469 1 81.5 544 ASN A O 1
ATOM 4337 N N . ALA A 1 545 ? 19.906 40.188 24.75 1 90.56 545 ALA A N 1
ATOM 4338 C CA . ALA A 1 545 ? 20.938 39.781 23.797 1 90.56 545 ALA A CA 1
ATOM 4339 C C . ALA A 1 545 ? 22.016 40.875 23.688 1 90.56 545 ALA A C 1
ATOM 4341 O O . ALA A 1 545 ? 21.75 42.062 23.938 1 90.56 545 ALA A O 1
ATOM 4342 N N . ASP A 1 546 ? 23.219 40.469 23.359 1 92.19 546 ASP A N 1
ATOM 4343 C CA . ASP A 1 546 ? 24.312 41.406 23.172 1 92.19 546 ASP A CA 1
ATOM 4344 C C . ASP A 1 546 ? 24.141 42.219 21.891 1 92.19 546 ASP A C 1
ATOM 4346 O O . ASP A 1 546 ? 24.594 43.375 21.812 1 92.19 546 ASP A O 1
ATOM 4350 N N . GLN A 1 547 ? 23.609 41.562 20.953 1 94.5 547 GLN A N 1
ATOM 4351 C CA . GLN A 1 547 ? 23.344 42.188 19.656 1 94.5 547 GLN A CA 1
ATOM 4352 C C . GLN A 1 547 ? 21.984 41.75 19.109 1 94.5 547 GLN A C 1
ATOM 4354 O O . GLN A 1 547 ? 21.578 40.625 19.297 1 94.5 547 GLN A O 1
ATOM 4359 N N . ILE A 1 548 ? 21.328 42.688 18.469 1 95.38 548 ILE A N 1
ATOM 4360 C CA . ILE A 1 548 ? 20.031 42.406 17.844 1 95.38 548 ILE A CA 1
ATOM 4361 C C . ILE A 1 548 ? 20.078 42.844 16.375 1 95.38 548 ILE A C 1
ATOM 4363 O O . ILE A 1 548 ? 20.578 43.906 16.031 1 95.38 548 ILE A O 1
ATOM 4367 N N . ILE A 1 549 ? 19.609 41.938 15.539 1 95.56 549 ILE A N 1
ATOM 4368 C CA . ILE A 1 549 ? 19.484 42.25 14.117 1 95.56 549 ILE A CA 1
ATOM 4369 C C . ILE A 1 549 ? 18.031 42.094 13.688 1 95.56 549 ILE A C 1
ATOM 4371 O O . ILE A 1 549 ? 17.344 41.156 14.117 1 95.56 549 ILE A O 1
ATOM 4375 N N . ILE A 1 550 ? 17.578 43.031 12.883 1 94.88 550 ILE A N 1
ATOM 4376 C CA . ILE A 1 550 ? 16.234 42.969 12.32 1 94.88 550 ILE A CA 1
ATOM 4377 C C . ILE A 1 550 ? 16.328 42.688 10.82 1 94.88 550 ILE A C 1
ATOM 4379 O O . ILE A 1 550 ? 16.953 43.438 10.078 1 94.88 550 ILE A O 1
ATOM 4383 N N . LEU A 1 551 ? 15.703 41.594 10.477 1 93.44 551 LEU A N 1
ATOM 4384 C CA . LEU A 1 551 ? 15.703 41.188 9.078 1 93.44 551 LEU A CA 1
ATOM 4385 C C . LEU A 1 551 ? 14.367 41.469 8.422 1 93.44 551 LEU A C 1
ATOM 4387 O O . LEU A 1 551 ? 13.312 41.281 9.023 1 93.44 551 LEU A O 1
ATOM 4391 N N . ASP A 1 552 ? 14.453 42.031 7.227 1 91.25 552 ASP A N 1
ATOM 4392 C CA . ASP A 1 552 ? 13.281 42.312 6.398 1 91.25 552 ASP A CA 1
ATOM 4393 C C . ASP A 1 552 ? 13.555 41.969 4.934 1 91.25 552 ASP A C 1
ATOM 4395 O O . ASP A 1 552 ? 14.445 42.562 4.316 1 91.25 552 ASP A O 1
ATOM 4399 N N . GLU A 1 553 ? 12.836 41.062 4.398 1 89 553 GLU A N 1
ATOM 4400 C CA . GLU A 1 553 ? 12.93 40.625 3.008 1 89 553 GLU A CA 1
ATOM 4401 C C . GLU A 1 553 ? 14.375 40.312 2.633 1 89 553 GLU A C 1
ATOM 4403 O O . GLU A 1 553 ? 14.867 40.75 1.591 1 89 553 GLU A O 1
ATOM 4408 N N . GLY A 1 554 ? 15.086 39.75 3.537 1 92 554 GLY A N 1
ATOM 4409 C CA . GLY A 1 554 ? 16.422 39.25 3.244 1 92 554 GLY A CA 1
ATOM 4410 C C . GLY A 1 554 ? 17.516 40.281 3.537 1 92 554 GLY A C 1
ATOM 4411 O O . GLY A 1 554 ? 18.703 39.969 3.361 1 92 554 GLY A O 1
ATOM 4412 N N . ASN A 1 555 ? 17.094 41.469 3.986 1 94.38 555 ASN A N 1
ATOM 4413 C CA . ASN A 1 555 ? 18.062 42.531 4.297 1 94.38 555 ASN A CA 1
ATOM 4414 C C . ASN A 1 555 ? 18.047 42.875 5.781 1 94.38 555 ASN A C 1
ATOM 4416 O O . ASN A 1 555 ? 17.016 42.781 6.438 1 94.38 555 ASN A O 1
ATOM 4420 N N . ILE A 1 556 ? 19.25 43.219 6.246 1 95.25 556 ILE A N 1
ATOM 4421 C CA . ILE A 1 556 ? 19.312 43.75 7.605 1 95.25 556 ILE A CA 1
ATOM 4422 C C . ILE A 1 556 ? 18.906 45.219 7.602 1 95.25 556 ILE A C 1
ATOM 4424 O O . ILE A 1 556 ? 19.562 46.062 6.977 1 95.25 556 ILE A O 1
ATOM 4428 N N . ILE A 1 557 ? 17.891 45.594 8.32 1 93.75 557 ILE A N 1
ATOM 4429 C CA . ILE A 1 557 ? 17.391 46.938 8.297 1 93.75 557 ILE A CA 1
ATOM 4430 C C . ILE A 1 557 ? 17.828 47.688 9.555 1 93.75 557 ILE A C 1
ATOM 4432 O O . ILE A 1 557 ? 17.922 48.906 9.562 1 93.75 557 ILE A O 1
ATOM 4436 N N . GLN A 1 558 ? 17.922 46.906 10.656 1 94.19 558 GLN A N 1
ATOM 4437 C CA . GLN A 1 558 ? 18.391 47.5 11.914 1 94.19 558 GLN A CA 1
ATOM 4438 C C . GLN A 1 558 ? 19.375 46.562 12.617 1 94.19 558 GLN A C 1
ATOM 4440 O O . GLN A 1 558 ? 19.266 45.344 12.516 1 94.19 558 GLN A O 1
ATOM 4445 N N . GLN A 1 559 ? 20.375 47.156 13.273 1 94.38 559 GLN A N 1
ATOM 4446 C CA . GLN A 1 559 ? 21.359 46.406 14.07 1 94.38 559 GLN A CA 1
ATOM 4447 C C . GLN A 1 559 ? 21.797 47.219 15.289 1 94.38 559 GLN A C 1
ATOM 4449 O O . GLN A 1 559 ? 21.984 48.438 15.195 1 94.38 559 GLN A O 1
ATOM 4454 N N . GLY A 1 560 ? 21.844 46.594 16.422 1 93.5 560 GLY A N 1
ATOM 4455 C CA . GLY A 1 560 ? 22.281 47.281 17.641 1 93.5 560 GLY A CA 1
ATOM 4456 C C . GLY A 1 560 ? 21.859 46.531 18.906 1 93.5 560 GLY A C 1
ATOM 4457 O O . GLY A 1 560 ? 21.562 45.344 18.875 1 93.5 560 GLY A O 1
ATOM 4458 N N . THR A 1 561 ? 21.984 47.156 20.031 1 93.19 561 THR A N 1
ATOM 4459 C CA . THR A 1 561 ? 21.531 46.625 21.312 1 93.19 561 THR A CA 1
ATOM 4460 C C . THR A 1 561 ? 20.094 47.062 21.609 1 93.19 561 THR A C 1
ATOM 4462 O O . THR A 1 561 ? 19.547 47.906 20.922 1 93.19 561 THR A O 1
ATOM 4465 N N . HIS A 1 562 ? 19.578 46.438 22.609 1 91.06 562 HIS A N 1
ATOM 4466 C CA . HIS A 1 562 ? 18.219 46.781 23.016 1 91.06 562 HIS A CA 1
ATOM 4467 C C . HIS A 1 562 ? 18.078 48.25 23.297 1 91.06 562 HIS A C 1
ATOM 4469 O O . HIS A 1 562 ? 17.188 48.906 22.766 1 91.06 562 HIS A O 1
ATOM 4475 N N . ASN A 1 563 ? 19.047 48.812 24.047 1 90.06 563 ASN A N 1
ATOM 4476 C CA . ASN A 1 563 ? 19 50.219 24.453 1 90.06 563 ASN A CA 1
ATOM 4477 C C . ASN A 1 563 ? 19.156 51.156 23.266 1 90.06 563 ASN A C 1
ATOM 4479 O O . ASN A 1 563 ? 18.516 52.219 23.219 1 90.06 563 ASN A O 1
ATOM 4483 N N . GLU A 1 564 ? 19.906 50.719 22.344 1 92.81 564 GLU A N 1
ATOM 4484 C CA . GLU A 1 564 ? 20.125 51.562 21.156 1 92.81 564 GLU A CA 1
ATOM 4485 C C . GLU A 1 564 ? 18.906 51.531 20.234 1 92.81 564 GLU A C 1
ATOM 4487 O O . GLU A 1 564 ? 18.516 52.562 19.703 1 92.81 564 GLU A O 1
ATOM 4492 N N . LEU A 1 565 ? 18.328 50.406 20.125 1 91.56 565 LEU A N 1
ATOM 4493 C CA . LEU A 1 565 ? 17.281 50.219 19.125 1 91.56 565 LEU A CA 1
ATOM 4494 C C . LEU A 1 565 ? 15.945 50.75 19.625 1 91.56 565 LEU A C 1
ATOM 4496 O O . LEU A 1 565 ? 15.086 51.125 18.828 1 91.56 565 LEU A O 1
ATOM 4500 N N . ILE A 1 566 ? 15.797 50.719 20.891 1 88.81 566 ILE A N 1
ATOM 4501 C CA . ILE A 1 566 ? 14.547 51.219 21.453 1 88.81 566 ILE A CA 1
ATOM 4502 C C . ILE A 1 566 ? 14.5 52.75 21.297 1 88.81 566 ILE A C 1
ATOM 4504 O O . ILE A 1 566 ? 13.422 53.344 21.25 1 88.81 566 ILE A O 1
ATOM 4508 N N . ASN A 1 567 ? 15.664 53.406 21.281 1 88.12 567 ASN A N 1
ATOM 4509 C CA . ASN A 1 567 ? 15.758 54.844 21.188 1 88.12 567 ASN A CA 1
ATOM 4510 C C . ASN A 1 567 ? 15.836 55.312 19.734 1 88.12 567 ASN A C 1
ATOM 4512 O O . ASN A 1 567 ? 15.883 56.531 19.469 1 88.12 567 ASN A O 1
ATOM 4516 N N . LYS A 1 568 ? 15.852 54.406 18.875 1 89 568 LYS A N 1
ATOM 4517 C CA . LYS A 1 568 ? 15.875 54.719 17.453 1 89 568 LYS A CA 1
ATOM 4518 C C . LYS A 1 568 ? 14.555 54.344 16.781 1 89 568 LYS A C 1
ATOM 4520 O O . LYS A 1 568 ? 14 53.281 17.078 1 89 568 LYS A O 1
ATOM 4525 N N . GLU A 1 569 ? 14.031 55.25 15.977 1 87.25 569 GLU A N 1
ATOM 4526 C CA . GLU A 1 569 ? 12.805 54.906 15.258 1 87.25 569 GLU A CA 1
ATOM 4527 C C . GLU A 1 569 ? 13.016 53.75 14.289 1 87.25 569 GLU A C 1
ATOM 4529 O O . GLU A 1 569 ? 14.055 53.688 13.633 1 87.25 569 GLU A O 1
ATOM 4534 N N . GLY A 1 570 ? 12.094 52.844 14.352 1 86.88 570 GLY A N 1
ATOM 4535 C CA . GLY A 1 570 ? 12.211 51.688 13.453 1 86.88 570 GLY A CA 1
ATOM 4536 C C . GLY A 1 570 ? 11.336 50.531 13.859 1 86.88 570 GLY A C 1
ATOM 4537 O O . GLY A 1 570 ? 10.469 50.656 14.719 1 86.88 570 GLY A O 1
ATOM 4538 N N . TYR A 1 571 ? 11.594 49.438 13.188 1 86.81 571 TYR A N 1
ATOM 4539 C CA . TYR A 1 571 ? 10.797 48.25 13.367 1 86.81 571 TYR A CA 1
ATOM 4540 C C . TYR A 1 571 ? 10.875 47.719 14.797 1 86.81 571 TYR A C 1
ATOM 4542 O O . TYR A 1 571 ? 9.859 47.344 15.383 1 86.81 571 TYR A O 1
ATOM 4550 N N . TYR A 1 572 ? 11.969 47.781 15.422 1 88.94 572 TYR A N 1
ATOM 4551 C CA . TYR A 1 572 ? 12.172 47.25 16.766 1 88.94 572 TYR A CA 1
ATOM 4552 C C . TYR A 1 572 ? 11.359 48.031 17.797 1 88.94 572 TYR A C 1
ATOM 4554 O O . TYR A 1 572 ? 10.703 47.438 18.656 1 88.94 572 TYR A O 1
ATOM 4562 N N . LYS A 1 573 ? 11.531 49.281 17.719 1 86.75 573 LYS A N 1
ATOM 4563 C CA . LYS A 1 573 ? 10.789 50.156 18.641 1 86.75 573 LYS A CA 1
ATOM 4564 C C . LYS A 1 573 ? 9.289 49.906 18.531 1 86.75 573 LYS A C 1
ATOM 4566 O O . LYS A 1 573 ? 8.594 49.812 19.531 1 86.75 573 LYS A O 1
ATOM 4571 N N . GLU A 1 574 ? 8.883 49.812 17.328 1 82.25 574 GLU A N 1
ATOM 4572 C CA . GLU A 1 574 ? 7.461 49.594 17.094 1 82.25 574 GLU A CA 1
ATOM 4573 C C . GLU A 1 574 ? 7.012 48.25 17.672 1 82.25 574 GLU A C 1
ATOM 4575 O O . GLU A 1 574 ? 5.941 48.156 18.281 1 82.25 574 GLU A O 1
ATOM 4580 N N . LEU A 1 575 ? 7.816 47.281 17.406 1 81.06 575 LEU A N 1
ATOM 4581 C CA . LEU A 1 575 ? 7.504 45.938 17.891 1 81.06 575 LEU A CA 1
ATOM 4582 C C . LEU A 1 575 ? 7.48 45.906 19.422 1 81.06 575 LEU A C 1
ATOM 4584 O O . LEU A 1 575 ? 6.582 45.312 20.016 1 81.06 575 LEU A O 1
ATOM 4588 N N . PHE A 1 576 ? 8.484 46.5 20.047 1 79.5 576 PHE A N 1
ATOM 4589 C CA . PHE A 1 576 ? 8.625 46.531 21.5 1 79.5 576 PHE A CA 1
ATOM 4590 C C . PHE A 1 576 ? 7.445 47.219 22.141 1 79.5 576 PHE A C 1
ATOM 4592 O O . PHE A 1 576 ? 6.898 46.75 23.141 1 79.5 576 PHE A O 1
ATOM 4599 N N . LEU A 1 577 ? 7.105 48.281 21.609 1 74.06 577 LEU A N 1
ATOM 4600 C CA . LEU A 1 577 ? 5.988 49.062 22.156 1 74.06 577 LEU A CA 1
ATOM 4601 C C . LEU A 1 577 ? 4.676 48.281 22 1 74.06 577 LEU A C 1
ATOM 4603 O O . LEU A 1 577 ? 3.832 48.312 22.891 1 74.06 577 LEU A O 1
ATOM 4607 N N . LYS A 1 578 ? 4.645 47.688 20.938 1 68.06 578 LYS A N 1
ATOM 4608 C CA . LYS A 1 578 ? 3.445 46.906 20.688 1 68.06 578 LYS A CA 1
ATOM 4609 C C . LYS A 1 578 ? 3.318 45.75 21.703 1 68.06 578 LYS A C 1
ATOM 4611 O O . LYS A 1 578 ? 2.227 45.5 22.203 1 68.06 578 LYS A O 1
ATOM 4616 N N . GLN A 1 579 ? 4.34 45.125 21.969 1 67 579 GLN A N 1
ATOM 4617 C CA . GLN A 1 579 ? 4.336 43.969 22.859 1 67 579 GLN A CA 1
ATOM 4618 C C . GLN A 1 579 ? 4.18 44.406 24.312 1 67 579 GLN A C 1
ATOM 4620 O O . GLN A 1 579 ? 3.6 43.688 25.125 1 67 579 GLN A O 1
ATOM 4625 N N . LEU A 1 580 ? 4.871 45.5 24.734 1 59.03 580 LEU A N 1
ATOM 4626 C CA . LEU A 1 580 ? 4.688 46.062 26.078 1 59.03 580 LEU A CA 1
ATOM 4627 C C . LEU A 1 580 ? 3.225 46.406 26.328 1 59.03 580 LEU A C 1
ATOM 4629 O O . LEU A 1 580 ? 2.713 46.156 27.422 1 59.03 580 LEU A O 1
ATOM 4633 N N . SER A 1 581 ? 2.754 46.875 25.344 1 51.97 581 SER A N 1
ATOM 4634 C CA . SER A 1 581 ? 1.344 47.219 25.484 1 51.97 581 SER A CA 1
ATOM 4635 C C . SER A 1 581 ? 0.478 45.969 25.625 1 51.97 581 SER A C 1
ATOM 4637 O O . SER A 1 581 ? -0.507 45.969 26.375 1 51.97 581 SER A O 1
ATOM 4639 N N . GLU A 1 582 ? 0.967 45 24.953 1 50.84 582 GLU A N 1
ATOM 4640 C CA . GLU A 1 582 ? 0.233 43.719 25.062 1 50.84 582 GLU A CA 1
ATOM 4641 C C . GLU A 1 582 ? 0.394 43.125 26.438 1 50.84 582 GLU A C 1
ATOM 4643 O O . GLU A 1 582 ? -0.55 42.531 26.984 1 50.84 582 GLU A O 1
ATOM 4648 N N . LYS A 1 583 ? 1.517 43.125 27.141 1 51.97 583 LYS A N 1
ATOM 4649 C CA . LYS A 1 583 ? 1.79 42.625 28.484 1 51.97 583 LYS A CA 1
ATOM 4650 C C . LYS A 1 583 ? 1.062 43.469 29.547 1 51.97 583 LYS A C 1
ATOM 4652 O O . LYS A 1 583 ? 0.6 42.906 30.547 1 51.97 583 LYS A O 1
ATOM 4657 N N . GLU A 1 584 ? 1.264 44.75 29.469 1 41.22 584 GLU A N 1
ATOM 4658 C CA . GLU A 1 584 ? 0.559 45.562 30.469 1 41.22 584 GLU A CA 1
ATOM 4659 C C . GLU A 1 584 ? -0.942 45.312 30.438 1 41.22 584 GLU A C 1
ATOM 4661 O O . GLU A 1 584 ? -1.611 45.375 31.469 1 41.22 584 GLU A O 1
ATOM 4666 N N . ILE A 1 585 ? -1.295 44.906 29.312 1 38.34 585 ILE A N 1
ATOM 4667 C CA . ILE A 1 585 ? -2.723 44.625 29.219 1 38.34 585 ILE A CA 1
ATOM 4668 C C . ILE A 1 585 ? -2.979 43.156 29.594 1 38.34 585 ILE A C 1
ATOM 4670 O O . ILE A 1 585 ? -4.031 42.812 30.141 1 38.34 585 ILE A O 1
ATOM 4674 N N . ALA A 1 586 ? -2.039 42.406 29.422 1 45.56 586 ALA A N 1
ATOM 4675 C CA . ALA A 1 586 ? -2.225 41.031 29.891 1 45.56 586 ALA A CA 1
ATOM 4676 C C . ALA A 1 586 ? -2.041 40.938 31.406 1 45.56 586 ALA A C 1
ATOM 4678 O O . ALA A 1 586 ? -1.112 41.531 31.969 1 45.56 586 ALA A O 1
ATOM 4679 N N . MET B 1 1 ? -15.453 -19.344 9.273 1 72.5 1 MET B N 1
ATOM 4680 C CA . MET B 1 1 ? -16.219 -19.406 8.031 1 72.5 1 MET B CA 1
ATOM 4681 C C . MET B 1 1 ? -17.578 -18.75 8.195 1 72.5 1 MET B C 1
ATOM 4683 O O . MET B 1 1 ? -18.297 -18.547 7.219 1 72.5 1 MET B O 1
ATOM 4687 N N . LYS B 1 2 ? -17.734 -18.391 9.359 1 83.19 2 LYS B N 1
ATOM 4688 C CA . LYS B 1 2 ? -19.047 -17.812 9.664 1 83.19 2 LYS B CA 1
ATOM 4689 C C . LYS B 1 2 ? -19.188 -16.422 9.047 1 83.19 2 LYS B C 1
ATOM 4691 O O . LYS B 1 2 ? -20.25 -16.062 8.539 1 83.19 2 LYS B O 1
ATOM 4696 N N . GLU B 1 3 ? -18.031 -15.797 8.891 1 89.56 3 GLU B N 1
ATOM 4697 C CA . GLU B 1 3 ? -18.078 -14.43 8.383 1 89.56 3 GLU B CA 1
ATOM 4698 C C . GLU B 1 3 ? -18.344 -14.406 6.879 1 89.56 3 GLU B C 1
ATOM 4700 O O . GLU B 1 3 ? -18.875 -13.43 6.352 1 89.56 3 GLU B O 1
ATOM 4705 N N . LEU B 1 4 ? -18.094 -15.539 6.27 1 93.12 4 LEU B N 1
ATOM 4706 C CA . LEU B 1 4 ? -18.234 -15.586 4.82 1 93.12 4 LEU B CA 1
ATOM 4707 C C . LEU B 1 4 ? -19.688 -15.859 4.43 1 93.12 4 LEU B C 1
ATOM 4709 O O . LEU B 1 4 ? -20.062 -15.727 3.26 1 93.12 4 LEU B O 1
ATOM 4713 N N . GLN B 1 5 ? -20.531 -16.203 5.387 1 92.56 5 GLN B N 1
ATOM 4714 C CA . GLN B 1 5 ? -21.938 -16.469 5.133 1 92.56 5 GLN B CA 1
ATOM 4715 C C . GLN B 1 5 ? -22.672 -15.227 4.625 1 92.56 5 GLN B C 1
ATOM 4717 O O . GLN B 1 5 ? -23.703 -15.328 3.977 1 92.56 5 GLN B O 1
ATOM 4722 N N . TYR B 1 6 ? -22.125 -14.109 4.934 1 93 6 TYR B N 1
ATOM 4723 C CA . TYR B 1 6 ? -22.688 -12.844 4.465 1 93 6 TYR B CA 1
ATOM 4724 C C . TYR B 1 6 ? -22.719 -12.797 2.943 1 93 6 TYR B C 1
ATOM 4726 O O . TYR B 1 6 ? -23.594 -12.156 2.357 1 93 6 TYR B O 1
ATOM 4734 N N . LEU B 1 7 ? -21.875 -13.516 2.35 1 93.25 7 LEU B N 1
ATOM 4735 C CA . LEU B 1 7 ? -21.719 -13.469 0.899 1 93.25 7 LEU B CA 1
ATOM 4736 C C . LEU B 1 7 ? -22.75 -14.383 0.222 1 93.25 7 LEU B C 1
ATOM 4738 O O . LEU B 1 7 ? -22.906 -14.328 -0.999 1 93.25 7 LEU B O 1
ATOM 4742 N N . ASN B 1 8 ? -23.453 -15.18 1.004 1 93.12 8 ASN B N 1
ATOM 4743 C CA . ASN B 1 8 ? -24.438 -16.109 0.455 1 93.12 8 ASN B CA 1
ATOM 4744 C C . ASN B 1 8 ? -25.547 -15.367 -0.299 1 93.12 8 ASN B C 1
ATOM 4746 O O . ASN B 1 8 ? -26.109 -15.898 -1.26 1 93.12 8 ASN B O 1
ATOM 4750 N N . LYS B 1 9 ? -25.859 -14.133 0.119 1 93.25 9 LYS B N 1
ATOM 4751 C CA . LYS B 1 9 ? -26.875 -13.352 -0.563 1 93.25 9 LYS B CA 1
ATOM 4752 C C . LYS B 1 9 ? -26.469 -13.023 -1.995 1 93.25 9 LYS B C 1
ATOM 4754 O O . LYS B 1 9 ? -27.297 -12.984 -2.896 1 93.25 9 LYS B O 1
ATOM 4759 N N . TYR B 1 10 ? -25.188 -12.859 -2.189 1 93.06 10 TYR B N 1
ATOM 4760 C CA . TYR B 1 10 ? -24.703 -12.555 -3.529 1 93.06 10 TYR B CA 1
ATOM 4761 C C . TYR B 1 10 ? -24.656 -13.812 -4.395 1 93.06 10 TYR B C 1
ATOM 4763 O O . TYR B 1 10 ? -24.938 -13.75 -5.594 1 93.06 10 TYR B O 1
ATOM 4771 N N . PHE B 1 11 ? -24.266 -14.961 -3.791 1 93 11 PHE B N 1
ATOM 4772 C CA . PHE B 1 11 ? -24.312 -16.219 -4.527 1 93 11 PHE B CA 1
ATOM 4773 C C . PHE B 1 11 ? -25.734 -16.531 -4.988 1 93 11 PHE B C 1
ATOM 4775 O O . PHE B 1 11 ? -25.938 -17.078 -6.074 1 93 11 PHE B O 1
ATOM 4782 N N . LEU B 1 12 ? -26.703 -16.141 -4.16 1 93.31 12 LEU B N 1
ATOM 4783 C CA . LEU B 1 12 ? -28.109 -16.359 -4.508 1 93.31 12 LEU B CA 1
ATOM 4784 C C . LEU B 1 12 ? -28.531 -15.398 -5.613 1 93.31 12 LEU B C 1
ATOM 4786 O O . LEU B 1 12 ? -29.328 -15.766 -6.488 1 93.31 12 LEU B O 1
ATOM 4790 N N . LYS B 1 13 ? -28.094 -14.195 -5.57 1 94.75 13 LYS B N 1
ATOM 4791 C CA . LYS B 1 13 ? -28.406 -13.211 -6.594 1 94.75 13 LYS B CA 1
ATOM 4792 C C . LYS B 1 13 ? -27.906 -13.656 -7.965 1 94.75 13 LYS B C 1
ATOM 4794 O O . LYS B 1 13 ? -28.594 -13.492 -8.969 1 94.75 13 LYS B O 1
ATOM 4799 N N . TYR B 1 14 ? -26.734 -14.219 -7.949 1 95.69 14 TYR B N 1
ATOM 4800 C CA . TYR B 1 14 ? -26.141 -14.656 -9.203 1 95.69 14 TYR B CA 1
ATOM 4801 C C . TYR B 1 14 ? -26.156 -16.172 -9.312 1 95.69 14 TYR B C 1
ATOM 4803 O O . TYR B 1 14 ? -25.188 -16.781 -9.797 1 95.69 14 TYR B O 1
ATOM 4811 N N . LYS B 1 15 ? -27.172 -16.859 -8.844 1 94.94 15 LYS B N 1
ATOM 4812 C CA . LYS B 1 15 ? -27.297 -18.312 -8.773 1 94.94 15 LYS B CA 1
ATOM 4813 C C . LYS B 1 15 ? -27.234 -18.938 -10.164 1 94.94 15 LYS B C 1
ATOM 4815 O O . LYS B 1 15 ? -26.688 -20.016 -10.336 1 94.94 15 LYS B O 1
ATOM 4820 N N . TYR B 1 16 ? -27.766 -18.234 -11.164 1 94.56 16 TYR B N 1
ATOM 4821 C CA . TYR B 1 16 ? -27.797 -18.797 -12.508 1 94.56 16 TYR B CA 1
ATOM 4822 C C . TYR B 1 16 ? -26.391 -18.891 -13.094 1 94.56 16 TYR B C 1
ATOM 4824 O O . TYR B 1 16 ? -26.031 -19.891 -13.711 1 94.56 16 TYR B O 1
ATOM 4832 N N . ARG B 1 17 ? -25.641 -17.859 -12.891 1 93.94 17 ARG B N 1
ATOM 4833 C CA . ARG B 1 17 ? -24.266 -17.891 -13.367 1 93.94 17 ARG B CA 1
ATOM 4834 C C . ARG B 1 17 ? -23.438 -18.922 -12.602 1 93.94 17 ARG B C 1
ATOM 4836 O O . ARG B 1 17 ? -22.594 -19.609 -13.188 1 93.94 17 ARG B O 1
ATOM 4843 N N . PHE B 1 18 ? -23.719 -18.969 -11.336 1 95.5 18 PHE B N 1
ATOM 4844 C CA . PHE B 1 18 ? -23 -19.906 -10.477 1 95.5 18 PHE B CA 1
ATOM 4845 C C . PHE B 1 18 ? -23.312 -21.344 -10.875 1 95.5 18 PHE B C 1
ATOM 4847 O O . PHE B 1 18 ? -22.406 -22.141 -11.07 1 95.5 18 PHE B O 1
ATOM 4854 N N . LEU B 1 19 ? -24.562 -21.688 -11.047 1 95.75 19 LEU B N 1
ATOM 4855 C CA . LEU B 1 19 ? -24.984 -23.047 -11.406 1 95.75 19 LEU B CA 1
ATOM 4856 C C . LEU B 1 19 ? -24.531 -23.391 -12.82 1 95.75 19 LEU B C 1
ATOM 4858 O O . LEU B 1 19 ? -24.141 -24.531 -13.086 1 95.75 19 LEU B O 1
ATOM 4862 N N . LEU B 1 20 ? -24.609 -22.391 -13.664 1 95.44 20 LEU B N 1
ATOM 4863 C CA . LEU B 1 20 ? -24.141 -22.609 -15.023 1 95.44 20 LEU B CA 1
ATOM 4864 C C . LEU B 1 20 ? -22.641 -22.922 -15.031 1 95.44 20 LEU B C 1
ATOM 4866 O O . LEU B 1 20 ? -22.188 -23.766 -15.797 1 95.44 20 LEU B O 1
ATOM 4870 N N . GLY B 1 21 ? -21.969 -22.156 -14.195 1 94.69 21 GLY B N 1
ATOM 4871 C CA . GLY B 1 21 ? -20.547 -22.422 -14.078 1 94.69 21 GLY B CA 1
ATOM 4872 C C . GLY B 1 21 ? -20.234 -23.828 -13.586 1 94.69 21 GLY B C 1
ATOM 4873 O O . GLY B 1 21 ? -19.328 -24.484 -14.102 1 94.69 21 GLY B O 1
ATOM 4874 N N . ILE B 1 22 ? -20.969 -24.328 -12.672 1 94.88 22 ILE B N 1
ATOM 4875 C CA . ILE B 1 22 ? -20.781 -25.672 -12.133 1 94.88 22 ILE B CA 1
ATOM 4876 C C . ILE B 1 22 ? -21.062 -26.703 -13.219 1 94.88 22 ILE B C 1
ATOM 4878 O O . ILE B 1 22 ? -20.281 -27.641 -13.406 1 94.88 22 ILE B O 1
ATOM 4882 N N . ILE B 1 23 ? -22.094 -26.5 -13.961 1 96 23 ILE B N 1
ATOM 4883 C CA . ILE B 1 23 ? -22.484 -27.438 -15.008 1 96 23 ILE B CA 1
ATOM 4884 C C . ILE B 1 23 ? -21.422 -27.453 -16.094 1 96 23 ILE B C 1
ATOM 4886 O O . ILE B 1 23 ? -21.016 -28.516 -16.562 1 96 23 ILE B O 1
ATOM 4890 N N . ILE B 1 24 ? -21.016 -26.281 -16.469 1 95.38 24 ILE B N 1
ATOM 4891 C CA . ILE B 1 24 ? -19.984 -26.172 -17.5 1 95.38 24 ILE B CA 1
ATOM 4892 C C . ILE B 1 24 ? -18.719 -26.859 -17.031 1 95.38 24 ILE B C 1
ATOM 4894 O O . ILE B 1 24 ? -18.031 -27.516 -17.828 1 95.38 24 ILE B O 1
ATOM 4898 N N . THR B 1 25 ? -18.438 -26.719 -15.742 1 92.56 25 THR B N 1
ATOM 4899 C CA . THR B 1 25 ? -17.25 -27.359 -15.195 1 92.56 25 THR B CA 1
ATOM 4900 C C . THR B 1 25 ? -17.359 -28.875 -15.25 1 92.56 25 THR B C 1
ATOM 4902 O O . THR B 1 25 ? -16.406 -29.562 -15.602 1 92.56 25 THR B O 1
ATOM 4905 N N . ILE B 1 26 ? -18.453 -29.422 -14.961 1 93.25 26 ILE B N 1
ATOM 4906 C CA . ILE B 1 26 ? -18.688 -30.859 -14.984 1 93.25 26 ILE B CA 1
ATOM 4907 C C . ILE B 1 26 ? -18.516 -31.391 -16.406 1 93.25 26 ILE B C 1
ATOM 4909 O O . ILE B 1 26 ? -17.781 -32.344 -16.641 1 93.25 26 ILE B O 1
ATOM 4913 N N . VAL B 1 27 ? -19.078 -30.719 -17.359 1 93.12 27 VAL B N 1
ATOM 4914 C CA . VAL B 1 27 ? -19.016 -31.141 -18.75 1 93.12 27 VAL B CA 1
ATOM 4915 C C . VAL B 1 27 ? -17.578 -31.031 -19.266 1 93.12 27 VAL B C 1
ATOM 4917 O O . VAL B 1 27 ? -17.094 -31.906 -19.984 1 93.12 27 VAL B O 1
ATOM 4920 N N . ALA B 1 28 ? -16.984 -29.938 -18.906 1 90.44 28 ALA B N 1
ATOM 4921 C CA . ALA B 1 28 ? -15.602 -29.734 -19.312 1 90.44 28 ALA B CA 1
ATOM 4922 C C . ALA B 1 28 ? -14.711 -30.859 -18.797 1 90.44 28 ALA B C 1
ATOM 4924 O O . ALA B 1 28 ? -13.836 -31.344 -19.516 1 90.44 28 ALA B O 1
ATOM 4925 N N . GLN B 1 29 ? -14.938 -31.25 -17.578 1 88.31 29 GLN B N 1
ATOM 4926 C CA . GLN B 1 29 ? -14.133 -32.312 -16.984 1 88.31 29 GLN B CA 1
ATOM 4927 C C . GLN B 1 29 ? -14.375 -33.656 -17.672 1 88.31 29 GLN B C 1
ATOM 4929 O O . GLN B 1 29 ? -13.445 -34.438 -17.844 1 88.31 29 GLN B O 1
ATOM 4934 N N . ILE B 1 30 ? -15.539 -33.906 -18.031 1 88.38 30 ILE B N 1
ATOM 4935 C CA . ILE B 1 30 ? -15.875 -35.125 -18.719 1 88.38 30 ILE B CA 1
ATOM 4936 C C . ILE B 1 30 ? -15.133 -35.219 -20.047 1 88.38 30 ILE B C 1
ATOM 4938 O O . ILE B 1 30 ? -14.531 -36.25 -20.359 1 88.38 30 ILE B O 1
ATOM 4942 N N . PHE B 1 31 ? -15.125 -34.125 -20.734 1 87.19 31 PHE B N 1
ATOM 4943 C CA . PHE B 1 31 ? -14.438 -34.125 -22.031 1 87.19 31 PHE B CA 1
ATOM 4944 C C . PHE B 1 31 ? -12.93 -34.219 -21.844 1 87.19 31 PHE B C 1
ATOM 4946 O O . PHE B 1 31 ? -12.234 -34.812 -22.672 1 87.19 31 PHE B O 1
ATOM 4953 N N . SER B 1 32 ? -12.445 -33.688 -20.797 1 85.12 32 SER B N 1
ATOM 4954 C CA . SER B 1 32 ? -11.008 -33.719 -20.531 1 85.12 32 SER B CA 1
ATOM 4955 C C . SER B 1 32 ? -10.547 -35.125 -20.172 1 85.12 32 SER B C 1
ATOM 4957 O O . SER B 1 32 ? -9.391 -35.469 -20.438 1 85.12 32 SER B O 1
ATOM 4959 N N . LEU B 1 33 ? -11.43 -35.875 -19.625 1 86.56 33 LEU B N 1
ATOM 4960 C CA . LEU B 1 33 ? -11.078 -37.219 -19.172 1 86.56 33 LEU B CA 1
ATOM 4961 C C . LEU B 1 33 ? -11.078 -38.219 -20.328 1 86.56 33 LEU B C 1
ATOM 4963 O O . LEU B 1 33 ? -10.547 -39.312 -20.219 1 86.56 33 LEU B O 1
ATOM 4967 N N . PHE B 1 34 ? -11.555 -37.75 -21.453 1 85.06 34 PHE B N 1
ATOM 4968 C CA . PHE B 1 34 ? -11.594 -38.625 -22.625 1 85.06 34 PHE B CA 1
ATOM 4969 C C . PHE B 1 34 ? -10.203 -38.75 -23.234 1 85.06 34 PHE B C 1
ATOM 4971 O O . PHE B 1 34 ? -9.914 -39.75 -23.938 1 85.06 34 PHE B O 1
ATOM 4978 N N . THR B 1 35 ? -9.43 -37.812 -22.906 1 81.31 35 THR B N 1
ATOM 4979 C CA . THR B 1 35 ? -8.102 -37.844 -23.516 1 81.31 35 THR B CA 1
ATOM 4980 C C . THR B 1 35 ? -7.301 -39.031 -23.016 1 81.31 35 THR B C 1
ATOM 4982 O O . THR B 1 35 ? -6.781 -39.812 -23.812 1 81.31 35 THR B O 1
ATOM 4985 N N . PRO B 1 36 ? -7.207 -39.219 -21.656 1 83.62 36 PRO B N 1
ATOM 4986 C CA . PRO B 1 36 ? -6.492 -40.406 -21.188 1 83.62 36 PRO B CA 1
ATOM 4987 C C . PRO B 1 36 ? -7.105 -41.719 -21.719 1 83.62 36 PRO B C 1
ATOM 4989 O O . PRO B 1 36 ? -6.379 -42.656 -22.016 1 83.62 36 PRO B O 1
ATOM 4992 N N . GLU B 1 37 ? -8.406 -41.781 -21.891 1 85.81 37 GLU B N 1
ATOM 4993 C CA . GLU B 1 37 ? -9.078 -42.969 -22.391 1 85.81 37 GLU B CA 1
ATOM 4994 C C . GLU B 1 37 ? -8.703 -43.219 -23.844 1 85.81 37 GLU B C 1
ATOM 4996 O O . GLU B 1 37 ? -8.453 -44.375 -24.219 1 85.81 37 GLU B O 1
ATOM 5001 N N . LEU B 1 38 ? -8.703 -42.188 -24.594 1 83.56 38 LEU B N 1
ATOM 5002 C CA . LEU B 1 38 ? -8.383 -42.344 -26 1 83.56 38 LEU B CA 1
ATOM 5003 C C . LEU B 1 38 ? -6.91 -42.688 -26.203 1 83.56 38 LEU B C 1
ATOM 5005 O O . LEU B 1 38 ? -6.551 -43.406 -27.125 1 83.56 38 LEU B O 1
ATOM 5009 N N . VAL B 1 39 ? -6.082 -42.156 -25.328 1 80.25 39 VAL B N 1
ATOM 5010 C CA . VAL B 1 39 ? -4.668 -42.531 -25.375 1 80.25 39 VAL B CA 1
ATOM 5011 C C . VAL B 1 39 ? -4.492 -44 -25.031 1 80.25 39 VAL B C 1
ATOM 5013 O O . VAL B 1 39 ? -3.73 -44.719 -25.688 1 80.25 39 VAL B O 1
ATOM 5016 N N . GLY B 1 40 ? -5.18 -44.469 -24.016 1 82.25 40 GLY B N 1
ATOM 5017 C CA . GLY B 1 40 ? -5.152 -45.906 -23.672 1 82.25 40 GLY B CA 1
ATOM 5018 C C . GLY B 1 40 ? -5.609 -46.781 -24.812 1 82.25 40 GLY B C 1
ATOM 5019 O O . GLY B 1 40 ? -4.992 -47.812 -25.078 1 82.25 40 GLY B O 1
ATOM 5020 N N . ASN B 1 41 ? -6.633 -46.375 -25.5 1 83.5 41 ASN B N 1
ATOM 5021 C CA . ASN B 1 41 ? -7.156 -47.156 -26.609 1 83.5 41 ASN B CA 1
ATOM 5022 C C . ASN B 1 41 ? -6.164 -47.188 -27.766 1 83.5 41 ASN B C 1
ATOM 5024 O O . ASN B 1 41 ? -6.09 -48.188 -28.5 1 83.5 41 ASN B O 1
ATOM 5028 N N . SER B 1 42 ? -5.512 -46.094 -27.938 1 80.5 42 SER B N 1
ATOM 5029 C CA . SER B 1 42 ? -4.504 -46.062 -28.984 1 80.5 42 SER B CA 1
ATOM 5030 C C . SER B 1 42 ? -3.381 -47.062 -28.703 1 80.5 42 SER B C 1
ATOM 5032 O O . SER B 1 42 ? -2.92 -47.75 -29.609 1 80.5 42 SER B O 1
ATOM 5034 N N . ILE B 1 43 ? -2.998 -47.094 -27.469 1 78.5 43 ILE B N 1
ATOM 5035 C CA . ILE B 1 43 ? -1.941 -48.031 -27.078 1 78.5 43 ILE B CA 1
ATOM 5036 C C . ILE B 1 43 ? -2.451 -49.469 -27.188 1 78.5 43 ILE B C 1
ATOM 5038 O O . ILE B 1 43 ? -1.709 -50.375 -27.594 1 78.5 43 ILE B O 1
ATOM 5042 N N . LYS B 1 44 ? -3.662 -49.688 -26.859 1 80.56 44 LYS B N 1
ATOM 5043 C CA . LYS B 1 44 ? -4.277 -51 -27 1 80.56 44 LYS B CA 1
ATOM 5044 C C . LYS B 1 44 ? -4.254 -51.469 -28.453 1 80.56 44 LYS B C 1
ATOM 5046 O O . LYS B 1 44 ? -3.951 -52.625 -28.75 1 80.56 44 LYS B O 1
ATOM 5051 N N . THR B 1 45 ? -4.625 -50.562 -29.344 1 81.5 45 THR B N 1
ATOM 5052 C CA . THR B 1 45 ? -4.648 -50.906 -30.766 1 81.5 45 THR B CA 1
ATOM 5053 C C . THR B 1 45 ? -3.248 -51.25 -31.25 1 81.5 45 THR B C 1
ATOM 5055 O O . THR B 1 45 ? -3.084 -52.125 -32.094 1 81.5 45 THR B O 1
ATOM 5058 N N . ILE B 1 46 ? -2.342 -50.562 -30.75 1 77.31 46 ILE B N 1
ATOM 5059 C CA . ILE B 1 46 ? -0.961 -50.844 -31.125 1 77.31 46 ILE B CA 1
ATOM 5060 C C . ILE B 1 46 ? -0.553 -52.188 -30.578 1 77.31 46 ILE B C 1
ATOM 5062 O O . ILE B 1 46 ? 0.152 -52.969 -31.266 1 77.31 46 ILE B O 1
ATOM 5066 N N . GLU B 1 47 ? -1.014 -52.531 -29.406 1 77.38 47 GLU B N 1
ATOM 5067 C CA . GLU B 1 47 ? -0.729 -53.844 -28.797 1 77.38 47 GLU B CA 1
ATOM 5068 C C . GLU B 1 47 ? -1.327 -54.969 -29.625 1 77.38 47 GLU B C 1
ATOM 5070 O O . GLU B 1 47 ? -0.686 -56 -29.812 1 77.38 47 GLU B O 1
ATOM 5075 N N . ILE B 1 48 ? -2.514 -54.812 -30.016 1 78 48 ILE B N 1
ATOM 5076 C CA . ILE B 1 48 ? -3.189 -55.812 -30.812 1 78 48 ILE B CA 1
ATOM 5077 C C . ILE B 1 48 ? -2.441 -56.031 -32.125 1 78 48 ILE B C 1
ATOM 5079 O O . ILE B 1 48 ? -2.324 -57.156 -32.594 1 78 48 ILE B O 1
ATOM 5083 N N . PHE B 1 49 ? -1.981 -55 -32.656 1 76.94 49 PHE B N 1
ATOM 5084 C CA . PHE B 1 49 ? -1.198 -55.062 -33.875 1 76.94 49 PHE B CA 1
ATOM 5085 C C . PHE B 1 49 ? 0.052 -55.906 -33.656 1 76.94 49 PHE B C 1
ATOM 5087 O O . PHE B 1 49 ? 0.429 -56.719 -34.531 1 76.94 49 PHE B O 1
ATOM 5094 N N . ILE B 1 50 ? 0.651 -55.75 -32.531 1 73.12 50 ILE B N 1
ATOM 5095 C CA . ILE B 1 50 ? 1.862 -56.5 -32.188 1 73.12 50 ILE B CA 1
ATOM 5096 C C . ILE B 1 50 ? 1.53 -57.969 -32.031 1 73.12 50 ILE B C 1
ATOM 5098 O O . ILE B 1 50 ? 2.256 -58.844 -32.531 1 73.12 50 ILE B O 1
ATOM 5102 N N . LYS B 1 51 ? 0.484 -58.188 -31.375 1 73.5 51 LYS B N 1
ATOM 5103 C CA . LYS B 1 51 ? 0.09 -59.562 -31.078 1 73.5 51 LYS B CA 1
ATOM 5104 C C . LYS B 1 51 ? -0.332 -60.281 -32.344 1 73.5 51 LYS B C 1
ATOM 5106 O O . LYS B 1 51 ? -0.162 -61.5 -32.469 1 73.5 51 LYS B O 1
ATOM 5111 N N . SER B 1 52 ? -0.893 -59.469 -33.281 1 75.69 52 SER B N 1
ATOM 5112 C CA . SER B 1 52 ? -1.35 -60.094 -34.531 1 75.69 52 SER B CA 1
ATOM 5113 C C . SER B 1 52 ? -0.227 -60.188 -35.562 1 75.69 52 SER B C 1
ATOM 5115 O O . SER B 1 52 ? -0.47 -60.469 -36.719 1 75.69 52 SER B O 1
ATOM 5117 N N . ASN B 1 53 ? 0.96 -60.094 -35.281 1 68.56 53 ASN B N 1
ATOM 5118 C CA . ASN B 1 53 ? 2.145 -60.188 -36.125 1 68.56 53 ASN B CA 1
ATOM 5119 C C . ASN B 1 53 ? 2.049 -59.281 -37.344 1 68.56 53 ASN B C 1
ATOM 5121 O O . ASN B 1 53 ? 2.381 -59.656 -38.469 1 68.56 53 ASN B O 1
ATOM 5125 N N . GLY B 1 54 ? 1.545 -58.062 -37.219 1 65.81 54 GLY B N 1
ATOM 5126 C CA . GLY B 1 54 ? 1.596 -57.031 -38.25 1 65.81 54 GLY B CA 1
ATOM 5127 C C . GLY B 1 54 ? 0.478 -57.125 -39.281 1 65.81 54 GLY B C 1
ATOM 5128 O O . GLY B 1 54 ? 0.46 -56.406 -40.25 1 65.81 54 GLY B O 1
ATOM 5129 N N . GLN B 1 55 ? -0.388 -58.125 -39.281 1 65.88 55 GLN B N 1
ATOM 5130 C CA . GLN B 1 55 ? -1.334 -58.406 -40.375 1 65.88 55 GLN B CA 1
ATOM 5131 C C . GLN B 1 55 ? -2.43 -57.344 -40.438 1 65.88 55 GLN B C 1
ATOM 5133 O O . GLN B 1 55 ? -2.986 -57.094 -41.5 1 65.88 55 GLN B O 1
ATOM 5138 N N . ASN B 1 56 ? -2.693 -56.562 -39.5 1 70.38 56 ASN B N 1
ATOM 5139 C CA . ASN B 1 56 ? -3.836 -55.656 -39.531 1 70.38 56 ASN B CA 1
ATOM 5140 C C . ASN B 1 56 ? -3.396 -54.188 -39.469 1 70.38 56 ASN B C 1
ATOM 5142 O O . ASN B 1 56 ? -3.879 -53.406 -38.656 1 70.38 56 ASN B O 1
ATOM 5146 N N . SER B 1 57 ? -2.578 -53.844 -40.562 1 75 57 SER B N 1
ATOM 5147 C CA . SER B 1 57 ? -2.01 -52.5 -40.625 1 75 57 SER B CA 1
ATOM 5148 C C . SER B 1 57 ? -3.08 -51.438 -40.906 1 75 57 SER B C 1
ATOM 5150 O O . SER B 1 57 ? -3.055 -50.344 -40.344 1 75 57 SER B O 1
ATOM 5152 N N . ASP B 1 58 ? -3.988 -51.844 -41.781 1 75.38 58 ASP B N 1
ATOM 5153 C CA . ASP B 1 58 ? -5.043 -50.906 -42.125 1 75.38 58 ASP B CA 1
ATOM 5154 C C . ASP B 1 58 ? -5.949 -50.594 -40.938 1 75.38 58 ASP B C 1
ATOM 5156 O O . ASP B 1 58 ? -6.359 -49.469 -40.719 1 75.38 58 ASP B O 1
ATOM 5160 N N . TYR B 1 59 ? -6.188 -51.594 -40.156 1 75.75 59 TYR B N 1
ATOM 5161 C CA . TYR B 1 59 ? -6.996 -51.438 -38.969 1 75.75 59 TYR B CA 1
ATOM 5162 C C . TYR B 1 59 ? -6.301 -50.531 -37.969 1 75.75 59 TYR B C 1
ATOM 5164 O O . TYR B 1 59 ? -6.938 -49.688 -37.344 1 75.75 59 TYR B O 1
ATOM 5172 N N . LEU B 1 60 ? -5.109 -50.656 -37.938 1 77.81 60 LEU B N 1
ATOM 5173 C CA . LEU B 1 60 ? -4.305 -49.844 -37.031 1 77.81 60 LEU B CA 1
ATOM 5174 C C . LEU B 1 60 ? -4.344 -48.375 -37.438 1 77.81 60 LEU B C 1
ATOM 5176 O O . LEU B 1 60 ? -4.594 -47.5 -36.594 1 77.81 60 LEU B O 1
ATOM 5180 N N . LYS B 1 61 ? -4.133 -48.156 -38.75 1 77.25 61 LYS B N 1
ATOM 5181 C CA . LYS B 1 61 ? -4.086 -46.781 -39.219 1 77.25 61 LYS B CA 1
ATOM 5182 C C . LYS B 1 61 ? -5.441 -46.094 -39.094 1 77.25 61 LYS B C 1
ATOM 5184 O O . LYS B 1 61 ? -5.512 -44.938 -38.656 1 77.25 61 LYS B O 1
ATOM 5189 N N . SER B 1 62 ? -6.41 -46.812 -39.375 1 81.62 62 SER B N 1
ATOM 5190 C CA . SER B 1 62 ? -7.75 -46.219 -39.312 1 81.62 62 SER B CA 1
ATOM 5191 C C . SER B 1 62 ? -8.156 -45.938 -37.875 1 81.62 62 SER B C 1
ATOM 5193 O O . SER B 1 62 ? -8.719 -44.875 -37.562 1 81.62 62 SER B O 1
ATOM 5195 N N . ASN B 1 63 ? -7.859 -46.781 -36.938 1 82.12 63 ASN B N 1
ATOM 5196 C CA . ASN B 1 63 ? -8.227 -46.625 -35.531 1 82.12 63 ASN B CA 1
ATOM 5197 C C . ASN B 1 63 ? -7.387 -45.531 -34.875 1 82.12 63 ASN B C 1
ATOM 5199 O O . ASN B 1 63 ? -7.883 -44.781 -34.031 1 82.12 63 ASN B O 1
ATOM 5203 N N . LEU B 1 64 ? -6.238 -45.5 -35.312 1 80.81 64 LEU B N 1
ATOM 5204 C CA . LEU B 1 64 ? -5.363 -44.469 -34.75 1 80.81 64 LEU B CA 1
ATOM 5205 C C . LEU B 1 64 ? -5.789 -43.062 -35.188 1 80.81 64 LEU B C 1
ATOM 5207 O O . LEU B 1 64 ? -5.809 -42.125 -34.406 1 80.81 64 LEU B O 1
ATOM 5211 N N . LEU B 1 65 ? -6.172 -42.969 -36.469 1 81.62 65 LEU B N 1
ATOM 5212 C CA . LEU B 1 65 ? -6.613 -41.656 -37 1 81.62 65 LEU B CA 1
ATOM 5213 C C . LEU B 1 65 ? -7.934 -41.25 -36.375 1 81.62 65 LEU B C 1
ATOM 5215 O O . LEU B 1 65 ? -8.156 -40.062 -36.125 1 81.62 65 LEU B O 1
ATOM 5219 N N . LYS B 1 66 ? -8.742 -42.188 -36.125 1 84.75 66 LYS B N 1
ATOM 5220 C CA . LYS B 1 66 ? -10.008 -41.875 -35.469 1 84.75 66 LYS B CA 1
ATOM 5221 C C . LYS B 1 66 ? -9.789 -41.438 -34.031 1 84.75 66 LYS B C 1
ATOM 5223 O O . LYS B 1 66 ? -10.406 -40.469 -33.562 1 84.75 66 LYS B O 1
ATOM 5228 N N . ASN B 1 67 ? -8.938 -42.062 -33.344 1 83 67 ASN B N 1
ATOM 5229 C CA . ASN B 1 67 ? -8.648 -41.688 -31.953 1 83 67 ASN B CA 1
ATOM 5230 C C . ASN B 1 67 ? -8.008 -40.312 -31.875 1 83 67 ASN B C 1
ATOM 5232 O O . ASN B 1 67 ? -8.312 -39.531 -30.969 1 83 67 ASN B O 1
ATOM 5236 N N . ILE B 1 68 ? -7.27 -40.031 -32.844 1 80 68 ILE B N 1
ATOM 5237 C CA . ILE B 1 68 ? -6.605 -38.719 -32.875 1 80 68 ILE B CA 1
ATOM 5238 C C . ILE B 1 68 ? -7.637 -37.625 -33.125 1 80 68 ILE B C 1
ATOM 5240 O O . ILE B 1 68 ? -7.609 -36.594 -32.469 1 80 68 ILE B O 1
ATOM 5244 N N . GLY B 1 69 ? -8.414 -37.844 -34.156 1 82.94 69 GLY B N 1
ATOM 5245 C CA . GLY B 1 69 ? -9.469 -36.875 -34.438 1 82.94 69 GLY B CA 1
ATOM 5246 C C . GLY B 1 69 ? -10.359 -36.625 -33.25 1 82.94 69 GLY B C 1
ATOM 5247 O O . GLY B 1 69 ? -10.719 -35.5 -32.938 1 82.94 69 GLY B O 1
ATOM 5248 N N . LEU B 1 70 ? -10.594 -37.688 -32.438 1 86.75 70 LEU B N 1
ATOM 5249 C CA . LEU B 1 70 ? -11.453 -37.562 -31.266 1 86.75 70 LEU B CA 1
ATOM 5250 C C . LEU B 1 70 ? -10.727 -36.844 -30.125 1 86.75 70 LEU B C 1
ATOM 5252 O O . LEU B 1 70 ? -11.344 -36.094 -29.375 1 86.75 70 LEU B O 1
ATOM 5256 N N . ILE B 1 71 ? -9.461 -37.094 -30.016 1 83.06 71 ILE B N 1
ATOM 5257 C CA . ILE B 1 71 ? -8.68 -36.438 -28.969 1 83.06 71 ILE B CA 1
ATOM 5258 C C . ILE B 1 71 ? -8.641 -34.938 -29.234 1 83.06 71 ILE B C 1
ATOM 5260 O O . ILE B 1 71 ? -8.852 -34.125 -28.328 1 83.06 71 ILE B O 1
ATOM 5264 N N . ILE B 1 72 ? -8.406 -34.531 -30.484 1 83.31 72 ILE B N 1
ATOM 5265 C CA . ILE B 1 72 ? -8.359 -33.125 -30.859 1 83.31 72 ILE B CA 1
ATOM 5266 C C . ILE B 1 72 ? -9.711 -32.469 -30.594 1 83.31 72 ILE B C 1
ATOM 5268 O O . ILE B 1 72 ? -9.789 -31.391 -30.016 1 83.31 72 ILE B O 1
ATOM 5272 N N . LEU B 1 73 ? -10.688 -33.188 -30.969 1 87.12 73 LEU B N 1
ATOM 5273 C CA . LEU B 1 73 ? -12.031 -32.656 -30.797 1 87.12 73 LEU B CA 1
ATOM 5274 C C . LEU B 1 73 ? -12.367 -32.5 -29.312 1 87.12 73 LEU B C 1
ATOM 5276 O O . LEU B 1 73 ? -12.883 -31.453 -28.891 1 87.12 73 LEU B O 1
ATOM 5280 N N . CYS B 1 74 ? -12.055 -33.469 -28.484 1 85.69 74 CYS B N 1
ATOM 5281 C CA . CYS B 1 74 ? -12.359 -33.438 -27.062 1 85.69 74 CYS B CA 1
ATOM 5282 C C . CYS B 1 74 ? -11.547 -32.375 -26.344 1 85.69 74 CYS B C 1
ATOM 5284 O O . CYS B 1 74 ? -12.047 -31.703 -25.438 1 85.69 74 CYS B O 1
ATOM 5286 N N . THR B 1 75 ? -10.344 -32.219 -26.797 1 83.12 75 THR B N 1
ATOM 5287 C CA . THR B 1 75 ? -9.492 -31.234 -26.156 1 83.12 75 THR B CA 1
ATOM 5288 C C . THR B 1 75 ? -9.961 -29.812 -26.516 1 83.12 75 THR B C 1
ATOM 5290 O O . THR B 1 75 ? -9.922 -28.922 -25.672 1 83.12 75 THR B O 1
ATOM 5293 N N . LEU B 1 76 ? -10.336 -29.609 -27.719 1 86.56 76 LEU B N 1
ATOM 5294 C CA . LEU B 1 76 ? -10.844 -28.312 -28.141 1 86.56 76 LEU B CA 1
ATOM 5295 C C . LEU B 1 76 ? -12.125 -27.953 -27.406 1 86.56 76 LEU B C 1
ATOM 5297 O O . LEU B 1 76 ? -12.312 -26.812 -26.969 1 86.56 76 LEU B O 1
ATOM 5301 N N . ILE B 1 77 ? -12.922 -28.938 -27.281 1 90 77 ILE B N 1
ATOM 5302 C CA . ILE B 1 77 ? -14.18 -28.703 -26.578 1 90 77 ILE B CA 1
ATOM 5303 C C . ILE B 1 77 ? -13.906 -28.453 -25.094 1 90 77 ILE B C 1
ATOM 5305 O O . ILE B 1 77 ? -14.477 -27.531 -24.5 1 90 77 ILE B O 1
ATOM 5309 N N . ALA B 1 78 ? -13.039 -29.234 -24.531 1 88.19 78 ALA B N 1
ATOM 5310 C CA . ALA B 1 78 ? -12.68 -29.047 -23.125 1 88.19 78 ALA B CA 1
ATOM 5311 C C . ALA B 1 78 ? -12.07 -27.656 -22.906 1 88.19 78 ALA B C 1
ATOM 5313 O O . ALA B 1 78 ? -12.367 -27 -21.906 1 88.19 78 ALA B O 1
ATOM 5314 N N . GLY B 1 79 ? -11.242 -27.25 -23.844 1 87.31 79 GLY B N 1
ATOM 5315 C CA . GLY B 1 79 ? -10.656 -25.922 -23.75 1 87.31 79 GLY B CA 1
ATOM 5316 C C . GLY B 1 79 ? -11.68 -24.812 -23.844 1 87.31 79 GLY B C 1
ATOM 5317 O O . GLY B 1 79 ? -11.625 -23.844 -23.062 1 87.31 79 GLY B O 1
ATOM 5318 N N . PHE B 1 80 ? -12.547 -24.969 -24.703 1 90.12 80 PHE B N 1
ATOM 5319 C CA . PHE B 1 80 ? -13.602 -23.969 -24.859 1 90.12 80 PHE B CA 1
ATOM 5320 C C . PHE B 1 80 ? -14.484 -23.922 -23.625 1 90.12 80 PHE B C 1
ATOM 5322 O O . PHE B 1 80 ? -14.859 -22.828 -23.172 1 90.12 80 PHE B O 1
ATOM 5329 N N . LEU B 1 81 ? -14.82 -25.031 -23.141 1 91.38 81 LEU B N 1
ATOM 5330 C CA . LEU B 1 81 ? -15.664 -25.078 -21.938 1 91.38 81 LEU B CA 1
ATOM 5331 C C . LEU B 1 81 ? -14.93 -24.516 -20.734 1 91.38 81 LEU B C 1
ATOM 5333 O O . LEU B 1 81 ? -15.547 -23.906 -19.859 1 91.38 81 LEU B O 1
ATOM 5337 N N . THR B 1 82 ? -13.695 -24.703 -20.719 1 88.69 82 THR B N 1
ATOM 5338 C CA . THR B 1 82 ? -12.898 -24.125 -19.641 1 88.69 82 THR B CA 1
ATOM 5339 C C . THR B 1 82 ? -12.922 -22.609 -19.719 1 88.69 82 THR B C 1
ATOM 5341 O O . THR B 1 82 ? -12.969 -21.922 -18.688 1 88.69 82 THR B O 1
ATOM 5344 N N . PHE B 1 83 ? -12.82 -22.188 -20.891 1 90.75 83 PHE B N 1
ATOM 5345 C CA . PHE B 1 83 ? -12.953 -20.75 -21.109 1 90.75 83 PHE B CA 1
ATOM 5346 C C . PHE B 1 83 ? -14.297 -20.25 -20.609 1 90.75 83 PHE B C 1
ATOM 5348 O O . PHE B 1 83 ? -14.359 -19.234 -19.922 1 90.75 83 PHE B O 1
ATOM 5355 N N . LEU B 1 84 ? -15.266 -20.953 -20.922 1 93 84 LEU B N 1
ATOM 5356 C CA . LEU B 1 84 ? -16.609 -20.547 -20.516 1 93 84 LEU B CA 1
ATOM 5357 C C . LEU B 1 84 ? -16.781 -20.625 -19.016 1 93 84 LEU B C 1
ATOM 5359 O O . LEU B 1 84 ? -17.5 -19.828 -18.406 1 93 84 LEU B O 1
ATOM 5363 N N . MET B 1 85 ? -16.172 -21.594 -18.453 1 92.12 85 MET B N 1
ATOM 5364 C CA . MET B 1 85 ? -16.203 -21.734 -17 1 92.12 85 MET B CA 1
ATOM 5365 C C . MET B 1 85 ? -15.656 -20.484 -16.328 1 92.12 85 MET B C 1
ATOM 5367 O O . MET B 1 85 ? -16.266 -19.953 -15.391 1 92.12 85 MET B O 1
ATOM 5371 N N . ARG B 1 86 ? -14.609 -20 -16.859 1 90.19 86 ARG B N 1
ATOM 5372 C CA . ARG B 1 86 ? -14 -18.797 -16.281 1 90.19 86 ARG B CA 1
ATOM 5373 C C . ARG B 1 86 ? -14.867 -17.562 -16.531 1 90.19 86 ARG B C 1
ATOM 5375 O O . ARG B 1 86 ? -14.938 -16.672 -15.688 1 90.19 86 ARG B O 1
ATOM 5382 N N . GLN B 1 87 ? -15.531 -17.625 -17.703 1 91.19 87 GLN B N 1
ATOM 5383 C CA . GLN B 1 87 ? -16.375 -16.5 -18.062 1 91.19 87 GLN B CA 1
ATOM 5384 C C . GLN B 1 87 ? -17.656 -16.469 -17.234 1 91.19 87 GLN B C 1
ATOM 5386 O O . GLN B 1 87 ? -18.344 -15.453 -17.156 1 91.19 87 GLN B O 1
ATOM 5391 N N . THR B 1 88 ? -17.891 -17.531 -16.578 1 93.69 88 THR B N 1
ATOM 5392 C CA . THR B 1 88 ? -19.078 -17.562 -15.734 1 93.69 88 THR B CA 1
ATOM 5393 C C . THR B 1 88 ? -18.719 -17.344 -14.266 1 93.69 88 THR B C 1
ATOM 5395 O O . THR B 1 88 ? -19.109 -16.344 -13.656 1 93.69 88 THR B O 1
ATOM 5398 N N . LEU B 1 89 ? -17.766 -18.141 -13.797 1 93.56 89 LEU B N 1
ATOM 5399 C CA . LEU B 1 89 ? -17.469 -18.109 -12.367 1 93.56 89 LEU B CA 1
ATOM 5400 C C . LEU B 1 89 ? -16.625 -16.875 -12.023 1 93.56 89 LEU B C 1
ATOM 5402 O O . LEU B 1 89 ? -16.891 -16.203 -11.031 1 93.56 89 LEU B O 1
ATOM 5406 N N . ILE B 1 90 ? -15.641 -16.547 -12.789 1 93.5 90 ILE B N 1
ATOM 5407 C CA . ILE B 1 90 ? -14.766 -15.414 -12.508 1 93.5 90 ILE B CA 1
ATOM 5408 C C . ILE B 1 90 ? -15.523 -14.109 -12.727 1 93.5 90 ILE B C 1
ATOM 5410 O O . ILE B 1 90 ? -15.375 -13.164 -11.953 1 93.5 90 ILE B O 1
ATOM 5414 N N . VAL B 1 91 ? -16.328 -14.102 -13.805 1 93.44 91 VAL B N 1
ATOM 5415 C CA . VAL B 1 91 ? -17.125 -12.906 -14.086 1 93.44 91 VAL B CA 1
ATOM 5416 C C . VAL B 1 91 ? -18.125 -12.672 -12.961 1 93.44 91 VAL B C 1
ATOM 5418 O O . VAL B 1 91 ? -18.375 -11.531 -12.57 1 93.44 91 VAL B O 1
ATOM 5421 N N . MET B 1 92 ? -18.672 -13.719 -12.484 1 94.56 92 MET B N 1
ATOM 5422 C CA . MET B 1 92 ? -19.578 -13.602 -11.344 1 94.56 92 MET B CA 1
ATOM 5423 C C . MET B 1 92 ? -18.875 -12.922 -10.172 1 94.56 92 MET B C 1
ATOM 5425 O O . MET B 1 92 ? -19.469 -12.078 -9.492 1 94.56 92 MET B O 1
ATOM 5429 N N . SER B 1 93 ? -17.625 -13.266 -9.891 1 95 93 SER B N 1
ATOM 5430 C CA . SER B 1 93 ? -16.875 -12.68 -8.781 1 95 93 SER B CA 1
ATOM 5431 C C . SER B 1 93 ? -16.672 -11.18 -8.984 1 95 93 SER B C 1
ATOM 5433 O O . SER B 1 93 ? -16.641 -10.422 -8.016 1 95 93 SER B O 1
ATOM 5435 N N . ARG B 1 94 ? -16.609 -10.781 -10.242 1 93.31 94 ARG B N 1
ATOM 5436 C CA . ARG B 1 94 ? -16.453 -9.359 -10.531 1 93.31 94 ARG B CA 1
ATOM 5437 C C . ARG B 1 94 ? -17.75 -8.602 -10.273 1 93.31 94 ARG B C 1
ATOM 5439 O O . ARG B 1 94 ? -17.719 -7.453 -9.82 1 93.31 94 ARG B O 1
ATOM 5446 N N . PHE B 1 95 ? -18.844 -9.25 -10.547 1 95.19 95 PHE B N 1
ATOM 5447 C CA . PHE B 1 95 ? -20.125 -8.656 -10.242 1 95.19 95 PHE B CA 1
ATOM 5448 C C . PHE B 1 95 ? -20.328 -8.531 -8.734 1 95.19 95 PHE B C 1
ATOM 5450 O O . PHE B 1 95 ? -20.828 -7.512 -8.25 1 95.19 95 PHE B O 1
ATOM 5457 N N . VAL B 1 96 ? -19.922 -9.508 -8.102 1 95.44 96 VAL B N 1
ATOM 5458 C CA . VAL B 1 96 ? -20.031 -9.492 -6.648 1 95.44 96 VAL B CA 1
ATOM 5459 C C . VAL B 1 96 ? -19.141 -8.398 -6.07 1 95.44 96 VAL B C 1
ATOM 5461 O O . VAL B 1 96 ? -19.531 -7.703 -5.129 1 95.44 96 VAL B O 1
ATOM 5464 N N . GLU B 1 97 ? -17.922 -8.297 -6.566 1 94.88 97 GLU B N 1
ATOM 5465 C CA . GLU B 1 97 ? -17.016 -7.234 -6.141 1 94.88 97 GLU B CA 1
ATOM 5466 C C . GLU B 1 97 ? -17.656 -5.859 -6.332 1 94.88 97 GLU B C 1
ATOM 5468 O O . GLU B 1 97 ? -17.562 -4.996 -5.457 1 94.88 97 GLU B O 1
ATOM 5473 N N . PHE B 1 98 ? -18.297 -5.684 -7.465 1 93.5 98 PHE B N 1
ATOM 5474 C CA . PHE B 1 98 ? -18.984 -4.434 -7.785 1 93.5 98 PHE B CA 1
ATOM 5475 C C . PHE B 1 98 ? -20.094 -4.152 -6.785 1 93.5 98 PHE B C 1
ATOM 5477 O O . PHE B 1 98 ? -20.203 -3.039 -6.262 1 93.5 98 PHE B O 1
ATOM 5484 N N . ASP B 1 99 ? -20.875 -5.148 -6.543 1 95.06 99 ASP B N 1
ATOM 5485 C CA . ASP B 1 99 ? -22 -4.992 -5.633 1 95.06 99 ASP B CA 1
ATOM 5486 C C . ASP B 1 99 ? -21.531 -4.723 -4.207 1 95.06 99 ASP B C 1
ATOM 5488 O O . ASP B 1 99 ? -22.109 -3.898 -3.498 1 95.06 99 ASP B O 1
ATOM 5492 N N . LEU B 1 100 ? -20.531 -5.406 -3.846 1 94.75 100 LEU B N 1
ATOM 5493 C CA . LEU B 1 100 ? -20 -5.242 -2.492 1 94.75 100 LEU B CA 1
ATOM 5494 C C . LEU B 1 100 ? -19.406 -3.855 -2.303 1 94.75 100 LEU B C 1
ATOM 5496 O O . LEU B 1 100 ? -19.594 -3.232 -1.256 1 94.75 100 LEU B O 1
ATOM 5500 N N . LYS B 1 101 ? -18.656 -3.406 -3.246 1 94.06 101 LYS B N 1
ATOM 5501 C CA . LYS B 1 101 ? -18.109 -2.059 -3.186 1 94.06 101 LYS B CA 1
ATOM 5502 C C . LYS B 1 101 ? -19.203 -1.013 -3.068 1 94.06 101 LYS B C 1
ATOM 5504 O O . LYS B 1 101 ? -19.094 -0.071 -2.279 1 94.06 101 LYS B O 1
ATOM 5509 N N . ASN B 1 102 ? -20.234 -1.197 -3.844 1 93.25 102 ASN B N 1
ATOM 5510 C CA . ASN B 1 102 ? -21.344 -0.259 -3.811 1 93.25 102 ASN B CA 1
ATOM 5511 C C . ASN B 1 102 ? -22.078 -0.297 -2.469 1 93.25 102 ASN B C 1
ATOM 5513 O O . ASN B 1 102 ? -22.484 0.741 -1.954 1 93.25 102 ASN B O 1
ATOM 5517 N N . GLU B 1 103 ? -22.234 -1.451 -1.993 1 93.69 103 GLU B N 1
ATOM 5518 C CA . GLU B 1 103 ? -22.875 -1.602 -0.692 1 93.69 103 GLU B CA 1
ATOM 5519 C C . GLU B 1 103 ? -22.062 -0.926 0.409 1 93.69 103 GLU B C 1
ATOM 5521 O O . GLU B 1 103 ? -22.625 -0.238 1.266 1 93.69 103 GLU B O 1
ATOM 5526 N N . ILE B 1 104 ? -20.766 -1.132 0.387 1 93.94 104 ILE B N 1
ATOM 5527 C CA . ILE B 1 104 ? -19.875 -0.553 1.388 1 93.94 104 ILE B CA 1
ATOM 5528 C C . ILE B 1 104 ? -19.891 0.97 1.27 1 93.94 104 ILE B C 1
ATOM 5530 O O . ILE B 1 104 ? -19.969 1.677 2.277 1 93.94 104 ILE B O 1
ATOM 5534 N N . PHE B 1 105 ? -19.891 1.397 0.08 1 92.5 105 PHE B N 1
ATOM 5535 C CA . PHE B 1 105 ? -19.875 2.84 -0.13 1 92.5 105 PHE B CA 1
ATOM 5536 C C . PHE B 1 105 ? -21.172 3.477 0.338 1 92.5 105 PHE B C 1
ATOM 5538 O O . PHE B 1 105 ? -21.156 4.551 0.941 1 92.5 105 PHE B O 1
ATOM 5545 N N . LEU B 1 106 ? -22.281 2.898 0.034 1 91.44 106 LEU B N 1
ATOM 5546 C CA . LEU B 1 106 ? -23.578 3.395 0.483 1 91.44 106 LEU B CA 1
ATOM 5547 C C . LEU B 1 106 ? -23.641 3.443 2.006 1 91.44 106 LEU B C 1
ATOM 5549 O O . LEU B 1 106 ? -24.219 4.371 2.576 1 91.44 106 LEU B O 1
ATOM 5553 N N . HIS B 1 107 ? -23.016 2.447 2.553 1 91.56 107 HIS B N 1
ATOM 5554 C CA . HIS B 1 107 ? -23 2.422 4.012 1 91.56 107 HIS B CA 1
ATOM 5555 C C . HIS B 1 107 ? -22.125 3.541 4.566 1 91.56 107 HIS B C 1
ATOM 5557 O O . HIS B 1 107 ? -22.438 4.137 5.598 1 91.56 107 HIS B O 1
ATOM 5563 N N . TYR B 1 108 ? -21.031 3.812 3.936 1 90.75 108 TYR B N 1
ATOM 5564 C CA . TYR B 1 108 ? -20.172 4.941 4.301 1 90.75 108 TYR B CA 1
AT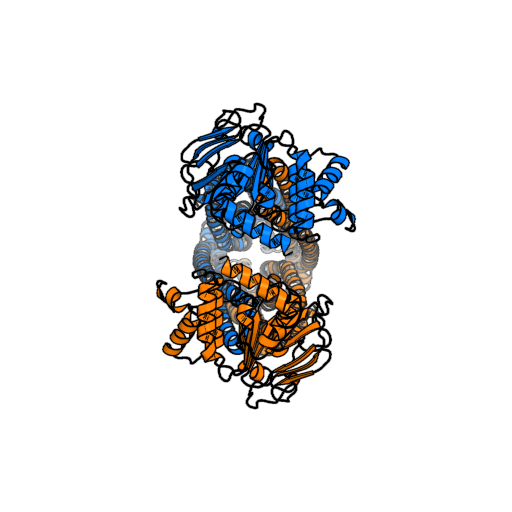OM 5565 C C . TYR B 1 108 ? -20.969 6.246 4.289 1 90.75 108 TYR B C 1
ATOM 5567 O O . TYR B 1 108 ? -20.812 7.078 5.184 1 90.75 108 TYR B O 1
ATOM 5575 N N . GLU B 1 109 ? -21.781 6.332 3.311 1 87.5 109 GLU B N 1
ATOM 5576 C CA . GLU B 1 109 ? -22.562 7.551 3.135 1 87.5 109 GLU B CA 1
ATOM 5577 C C . GLU B 1 109 ? -23.578 7.719 4.254 1 87.5 109 GLU B C 1
ATOM 5579 O O . GLU B 1 109 ? -23.891 8.844 4.652 1 87.5 109 GLU B O 1
ATOM 5584 N N . ALA B 1 110 ? -24.016 6.645 4.773 1 86.94 110 ALA B N 1
ATOM 5585 C CA . ALA B 1 110 ? -25.094 6.676 5.746 1 86.94 110 ALA B CA 1
ATOM 5586 C C . ALA B 1 110 ? -24.562 6.926 7.152 1 86.94 110 ALA B C 1
ATOM 5588 O O . ALA B 1 110 ? -25.297 7.426 8.016 1 86.94 110 ALA B O 1
ATOM 5589 N N . LEU B 1 111 ? -23.312 6.691 7.387 1 89 111 LEU B N 1
ATOM 5590 C CA . LEU B 1 111 ? -22.766 6.785 8.734 1 89 111 LEU B CA 1
ATOM 5591 C C . LEU B 1 111 ? -22.547 8.242 9.133 1 89 111 LEU B C 1
ATOM 5593 O O . LEU B 1 111 ? -22.438 9.117 8.273 1 89 111 LEU B O 1
ATOM 5597 N N . SER B 1 112 ? -22.547 8.422 10.43 1 86.56 112 SER B N 1
ATOM 5598 C CA . SER B 1 112 ? -22.469 9.773 10.969 1 86.56 112 SER B CA 1
ATOM 5599 C C . SER B 1 112 ? -21.031 10.266 11.023 1 86.56 112 SER B C 1
ATOM 5601 O O . SER B 1 112 ? -20.094 9.469 10.945 1 86.56 112 SER B O 1
ATOM 5603 N N . GLN B 1 113 ? -20.953 11.469 11.133 1 80.56 113 GLN B N 1
ATOM 5604 C CA . GLN B 1 113 ? -19.641 12.117 11.148 1 80.56 113 GLN B CA 1
ATOM 5605 C C . GLN B 1 113 ? -18.781 11.586 12.281 1 80.56 113 GLN B C 1
ATOM 5607 O O . GLN B 1 113 ? -17.562 11.492 12.148 1 80.56 113 GLN B O 1
ATOM 5612 N N . ASN B 1 114 ? -19.391 11.297 13.375 1 79.25 114 ASN B N 1
ATOM 5613 C CA . ASN B 1 114 ? -18.656 10.781 14.531 1 79.25 114 ASN B CA 1
ATOM 5614 C C . ASN B 1 114 ? -17.875 9.516 14.18 1 79.25 114 ASN B C 1
ATOM 5616 O O . ASN B 1 114 ? -16.797 9.281 14.734 1 79.25 114 ASN B O 1
ATOM 5620 N N . PHE B 1 115 ? -18.391 8.82 13.32 1 84.75 115 PHE B N 1
ATOM 5621 C CA . PHE B 1 115 ? -17.734 7.594 12.883 1 84.75 115 PHE B CA 1
ATOM 5622 C C . PHE B 1 115 ? -16.406 7.906 12.219 1 84.75 115 PHE B C 1
ATOM 5624 O O . PHE B 1 115 ? -15.406 7.219 12.469 1 84.75 115 PHE B O 1
ATOM 5631 N N . TYR B 1 116 ? -16.391 8.914 11.398 1 82.75 116 TYR B N 1
ATOM 5632 C CA . TYR B 1 116 ? -15.203 9.266 10.625 1 82.75 116 TYR B CA 1
ATOM 5633 C C . TYR B 1 116 ? -14.141 9.906 11.516 1 82.75 116 TYR B C 1
ATOM 5635 O O . TYR B 1 116 ? -12.953 9.867 11.195 1 82.75 116 TYR B O 1
ATOM 5643 N N . LYS B 1 117 ? -14.586 10.5 12.578 1 74.56 117 LYS B N 1
ATOM 5644 C CA . LYS B 1 117 ? -13.648 11.055 13.555 1 74.56 117 LYS B CA 1
ATOM 5645 C C . LYS B 1 117 ? -12.961 9.945 14.344 1 74.56 117 LYS B C 1
ATOM 5647 O O . LYS B 1 117 ? -11.797 10.086 14.727 1 74.56 117 LYS B O 1
ATOM 5652 N N . LYS B 1 118 ? -13.688 8.875 14.492 1 75.81 118 LYS B N 1
ATOM 5653 C CA . LYS B 1 118 ? -13.195 7.773 15.312 1 75.81 118 LYS B CA 1
ATOM 5654 C C . LYS B 1 118 ? -12.344 6.812 14.492 1 75.81 118 LYS B C 1
ATOM 5656 O O . LYS B 1 118 ? -11.57 6.035 15.055 1 75.81 118 LYS B O 1
ATOM 5661 N N . ASN B 1 119 ? -12.547 6.887 13.188 1 80.06 119 ASN B N 1
ATOM 5662 C CA . ASN B 1 119 ? -11.852 5.934 12.336 1 80.06 119 ASN B CA 1
ATOM 5663 C C . ASN B 1 119 ? -10.844 6.633 11.422 1 80.06 119 ASN B C 1
ATOM 5665 O O . ASN B 1 119 ? -11.102 7.734 10.938 1 80.06 119 ASN B O 1
ATOM 5669 N N . ARG B 1 120 ? -9.75 5.926 11.188 1 76.75 120 ARG B N 1
ATOM 5670 C CA . ARG B 1 120 ? -8.719 6.457 10.305 1 76.75 120 ARG B CA 1
ATOM 5671 C C . ARG B 1 120 ? -9.109 6.273 8.844 1 76.75 120 ARG B C 1
ATOM 5673 O O . ARG B 1 120 ? -9.656 5.238 8.461 1 76.75 120 ARG B O 1
ATOM 5680 N N . THR B 1 121 ? -8.781 7.34 8.055 1 79.19 121 THR B N 1
ATOM 5681 C CA . THR B 1 121 ? -9.094 7.32 6.629 1 79.19 121 THR B CA 1
ATOM 5682 C C . THR B 1 121 ? -8.43 6.129 5.945 1 79.19 121 THR B C 1
ATOM 5684 O O . THR B 1 121 ? -9.031 5.48 5.09 1 79.19 121 THR B O 1
ATOM 5687 N N . GLY B 1 122 ? -7.254 5.832 6.348 1 73.56 122 GLY B N 1
ATOM 5688 C CA . GLY B 1 122 ? -6.543 4.707 5.762 1 73.56 122 GLY B CA 1
ATOM 5689 C C . GLY B 1 122 ? -7.266 3.387 5.941 1 73.56 122 GLY B C 1
ATOM 5690 O O . GLY B 1 122 ? -7.309 2.566 5.02 1 73.56 122 GLY B O 1
ATOM 5691 N N . ASP B 1 123 ? -7.785 3.193 7.055 1 80.81 123 ASP B N 1
ATOM 5692 C CA . ASP B 1 123 ? -8.508 1.96 7.348 1 80.81 123 ASP B CA 1
ATOM 5693 C C . ASP B 1 123 ? -9.781 1.858 6.508 1 80.81 123 ASP B C 1
ATOM 5695 O O . ASP B 1 123 ? -10.125 0.778 6.023 1 80.81 123 ASP B O 1
ATOM 5699 N N . LEU B 1 124 ? -10.406 2.98 6.422 1 86.75 124 LEU B N 1
ATOM 5700 C CA . LEU B 1 124 ? -11.633 3.004 5.629 1 86.75 124 LEU B CA 1
ATOM 5701 C C . LEU B 1 124 ? -11.336 2.719 4.16 1 86.75 124 LEU B C 1
ATOM 5703 O O . LEU B 1 124 ? -12.07 1.971 3.51 1 86.75 124 LEU B O 1
ATOM 5707 N N . MET B 1 125 ? -10.242 3.287 3.781 1 86.12 125 MET B N 1
ATOM 5708 C CA . MET B 1 125 ? -9.812 3.059 2.404 1 86.12 125 MET B CA 1
ATOM 5709 C C . MET B 1 125 ? -9.477 1.589 2.178 1 86.12 125 MET B C 1
ATOM 5711 O O . MET B 1 125 ? -9.82 1.02 1.141 1 86.12 125 MET B O 1
ATOM 5715 N N . ASN B 1 126 ? -8.836 0.907 3.064 1 84.75 126 ASN B N 1
ATOM 5716 C CA . ASN B 1 126 ? -8.422 -0.486 2.949 1 84.75 126 ASN B CA 1
ATOM 5717 C C . ASN B 1 126 ? -9.617 -1.424 2.834 1 84.75 126 ASN B C 1
ATOM 5719 O O . ASN B 1 126 ? -9.555 -2.439 2.141 1 84.75 126 ASN B O 1
ATOM 5723 N N . ARG B 1 127 ? -10.625 -1.105 3.465 1 87.12 127 ARG B N 1
ATOM 5724 C CA . ARG B 1 127 ? -11.812 -1.954 3.461 1 87.12 127 ARG B CA 1
ATOM 5725 C C . ARG B 1 127 ? -12.422 -2.033 2.068 1 87.12 127 ARG B C 1
ATOM 5727 O O . ARG B 1 127 ? -12.719 -3.125 1.574 1 87.12 127 ARG B O 1
ATOM 5734 N N . ILE B 1 128 ? -12.508 -0.928 1.443 1 89.19 128 ILE B N 1
ATOM 5735 C CA . ILE B 1 128 ? -13.227 -0.89 0.175 1 89.19 128 ILE B CA 1
ATOM 5736 C C . ILE B 1 128 ? -12.305 -1.339 -0.956 1 89.19 128 ILE B C 1
ATOM 5738 O O . ILE B 1 128 ? -12.766 -1.771 -2.012 1 89.19 128 ILE B O 1
ATOM 5742 N N . SER B 1 129 ? -11.023 -1.304 -0.705 1 87.25 129 SER B N 1
ATOM 5743 C CA . SER B 1 129 ? -10.086 -1.667 -1.767 1 87.25 129 SER B CA 1
ATOM 5744 C C . SER B 1 129 ? -9.5 -3.053 -1.533 1 87.25 129 SER B C 1
ATOM 5746 O O . SER B 1 129 ? -10 -4.047 -2.064 1 87.25 129 SER B O 1
ATOM 5748 N N . GLU B 1 130 ? -8.734 -3.23 -0.469 1 85.88 130 GLU B N 1
ATOM 5749 C CA . GLU B 1 130 ? -7.973 -4.453 -0.237 1 85.88 130 GLU B CA 1
ATOM 5750 C C . GLU B 1 130 ? -8.875 -5.578 0.263 1 85.88 130 GLU B C 1
ATOM 5752 O O . GLU B 1 130 ? -8.812 -6.703 -0.239 1 85.88 130 GLU B O 1
ATOM 5757 N N . ASP B 1 131 ? -9.664 -5.289 1.232 1 91 131 ASP B N 1
ATOM 5758 C CA . ASP B 1 131 ? -10.508 -6.316 1.82 1 91 131 ASP B CA 1
ATOM 5759 C C . ASP B 1 131 ? -11.5 -6.863 0.795 1 91 131 ASP B C 1
ATOM 5761 O O . ASP B 1 131 ? -11.711 -8.078 0.709 1 91 131 ASP B O 1
ATOM 5765 N N . VAL B 1 132 ? -12.094 -5.957 0.053 1 94.06 132 VAL B N 1
ATOM 5766 C CA . VAL B 1 132 ? -13.031 -6.395 -0.973 1 94.06 132 VAL B CA 1
ATOM 5767 C C . VAL B 1 132 ? -12.305 -7.238 -2.018 1 94.06 132 VAL B C 1
ATOM 5769 O O . VAL B 1 132 ? -12.859 -8.203 -2.541 1 94.06 132 VAL B O 1
ATOM 5772 N N . GLY B 1 133 ? -11.102 -6.906 -2.279 1 92.62 133 GLY B N 1
ATOM 5773 C CA . GLY B 1 133 ? -10.297 -7.691 -3.201 1 92.62 133 GLY B CA 1
ATOM 5774 C C . GLY B 1 133 ? -10.055 -9.109 -2.721 1 92.62 133 GLY B C 1
ATOM 5775 O O . GLY B 1 133 ? -10.148 -10.055 -3.5 1 92.62 133 GLY B O 1
ATOM 5776 N N . LYS B 1 134 ? -9.742 -9.258 -1.481 1 92.12 134 LYS B N 1
ATOM 5777 C CA . LYS B 1 134 ? -9.539 -10.578 -0.897 1 92.12 134 LYS B CA 1
ATOM 5778 C C . LYS B 1 134 ? -10.82 -11.406 -0.943 1 92.12 134 LYS B C 1
ATOM 5780 O O . LYS B 1 134 ? -10.789 -12.609 -1.189 1 92.12 134 LYS B O 1
ATOM 5785 N N . VAL B 1 135 ? -11.898 -10.734 -0.662 1 94.62 135 VAL B N 1
ATOM 5786 C CA . VAL B 1 135 ? -13.195 -11.414 -0.705 1 94.62 135 VAL B CA 1
ATOM 5787 C C . VAL B 1 135 ? -13.492 -11.867 -2.133 1 94.62 135 VAL B C 1
ATOM 5789 O O . VAL B 1 135 ? -14.031 -12.953 -2.346 1 94.62 135 VAL B O 1
ATOM 5792 N N . ARG B 1 136 ? -13.141 -11.008 -3.064 1 93.88 136 ARG B N 1
ATOM 5793 C CA . ARG B 1 136 ? -13.312 -11.375 -4.465 1 93.88 136 ARG B CA 1
ATOM 5794 C C . ARG B 1 136 ? -12.516 -12.625 -4.812 1 93.88 136 ARG B C 1
ATOM 5796 O O . ARG B 1 136 ? -12.992 -13.492 -5.547 1 93.88 136 ARG B O 1
ATOM 5803 N N . MET B 1 137 ? -11.359 -12.758 -4.305 1 93.69 137 MET B N 1
ATOM 5804 C CA . MET B 1 137 ? -10.508 -13.922 -4.574 1 93.69 137 MET B CA 1
ATOM 5805 C C . MET B 1 137 ? -11.141 -15.195 -4.027 1 93.69 137 MET B C 1
ATOM 5807 O O . MET B 1 137 ? -10.938 -16.281 -4.574 1 93.69 137 MET B O 1
ATOM 5811 N N . TYR B 1 138 ? -11.914 -15.078 -3.02 1 93.5 138 TYR B N 1
ATOM 5812 C CA . TYR B 1 138 ? -12.648 -16.219 -2.469 1 93.5 138 TYR B CA 1
ATOM 5813 C C . TYR B 1 138 ? -13.82 -16.594 -3.369 1 93.5 138 TYR B C 1
ATOM 5815 O O . TYR B 1 138 ? -13.953 -17.75 -3.768 1 93.5 138 TYR B O 1
ATOM 5823 N N . VAL B 1 139 ? -14.578 -15.609 -3.783 1 94.25 139 VAL B N 1
ATOM 5824 C CA . VAL B 1 139 ? -15.805 -15.852 -4.535 1 94.25 139 VAL B CA 1
ATOM 5825 C C . VAL B 1 139 ? -15.469 -16.328 -5.945 1 94.25 139 VAL B C 1
ATOM 5827 O O . VAL B 1 139 ? -16.219 -17.094 -6.547 1 94.25 139 VAL B O 1
ATOM 5830 N N . GLY B 1 140 ? -14.344 -15.875 -6.371 1 93.5 140 GLY B N 1
ATOM 5831 C CA . GLY B 1 140 ? -13.969 -16.219 -7.738 1 93.5 140 GLY B CA 1
ATOM 5832 C C . GLY B 1 140 ? -13 -17.375 -7.816 1 93.5 140 GLY B C 1
ATOM 5833 O O . GLY B 1 140 ? -13.422 -18.531 -7.934 1 93.5 140 GLY B O 1
ATOM 5834 N N . PRO B 1 141 ? -11.703 -17.125 -7.691 1 91.12 141 PRO B N 1
ATOM 5835 C CA . PRO B 1 141 ? -10.688 -18.172 -7.863 1 91.12 141 PRO B CA 1
ATOM 5836 C C . PRO B 1 141 ? -10.82 -19.297 -6.844 1 91.12 141 PRO B C 1
ATOM 5838 O O . PRO B 1 141 ? -10.766 -20.469 -7.207 1 91.12 141 PRO B O 1
ATOM 5841 N N . ALA B 1 142 ? -10.984 -19.031 -5.582 1 92.5 142 ALA B N 1
ATOM 5842 C CA . ALA B 1 142 ? -11.047 -20.062 -4.555 1 92.5 142 ALA B CA 1
ATOM 5843 C C . ALA B 1 142 ? -12.234 -21 -4.793 1 92.5 142 ALA B C 1
ATOM 5845 O O . ALA B 1 142 ? -12.094 -22.219 -4.703 1 92.5 142 ALA B O 1
ATOM 5846 N N . VAL B 1 143 ? -13.344 -20.438 -5.078 1 92.69 143 VAL B N 1
ATOM 5847 C CA . VAL B 1 143 ? -14.539 -21.234 -5.332 1 92.69 143 VAL B CA 1
ATOM 5848 C C . VAL B 1 143 ? -14.367 -22.031 -6.625 1 92.69 143 VAL B C 1
ATOM 5850 O O . VAL B 1 143 ? -14.703 -23.219 -6.68 1 92.69 143 VAL B O 1
ATOM 5853 N N . MET B 1 144 ? -13.867 -21.375 -7.625 1 91.31 144 MET B N 1
ATOM 5854 C CA . MET B 1 144 ? -13.68 -22.031 -8.914 1 91.31 144 MET B CA 1
ATOM 5855 C C . MET B 1 144 ? -12.727 -23.219 -8.773 1 91.31 144 MET B C 1
ATOM 5857 O O . MET B 1 144 ? -13.023 -24.312 -9.25 1 91.31 144 MET B O 1
ATOM 5861 N N . TYR B 1 145 ? -11.562 -23.047 -8.133 1 89.5 145 TYR B N 1
ATOM 5862 C CA . TYR B 1 145 ? -10.578 -24.109 -8 1 89.5 145 TYR B CA 1
ATOM 5863 C C . TYR B 1 145 ? -11.109 -25.234 -7.113 1 89.5 145 TYR B C 1
ATOM 5865 O O . TYR B 1 145 ? -10.836 -26.406 -7.359 1 89.5 145 TYR B O 1
ATOM 5873 N N . THR B 1 146 ? -11.883 -24.906 -6.117 1 90.62 146 THR B N 1
ATOM 5874 C CA . THR B 1 146 ? -12.469 -25.922 -5.238 1 90.62 146 THR B CA 1
ATOM 5875 C C . THR B 1 146 ? -13.461 -26.797 -6 1 90.62 146 THR B C 1
ATOM 5877 O O . THR B 1 146 ? -13.398 -28.016 -5.93 1 90.62 146 THR B O 1
ATOM 5880 N N . ILE B 1 147 ? -14.305 -26.125 -6.738 1 91.88 147 ILE B N 1
ATOM 5881 C CA . ILE B 1 147 ? -15.305 -26.859 -7.527 1 91.88 147 ILE B CA 1
ATOM 5882 C C . ILE B 1 147 ? -14.602 -27.719 -8.57 1 91.88 147 ILE B C 1
ATOM 5884 O O . ILE B 1 147 ? -14.938 -28.891 -8.734 1 91.88 147 ILE B O 1
ATOM 5888 N N . ASN B 1 148 ? -13.633 -27.125 -9.188 1 89.5 148 ASN B N 1
ATOM 5889 C CA . ASN B 1 148 ? -12.875 -27.859 -10.195 1 89.5 148 ASN B CA 1
ATOM 5890 C C . ASN B 1 148 ? -12.164 -29.062 -9.594 1 89.5 148 ASN B C 1
ATOM 5892 O O . ASN B 1 148 ? -12.164 -30.141 -10.195 1 89.5 148 ASN B O 1
ATOM 5896 N N . THR B 1 149 ? -11.641 -28.891 -8.461 1 89.06 149 THR B N 1
ATOM 5897 C CA . THR B 1 149 ? -10.906 -29.969 -7.793 1 89.06 149 THR B CA 1
ATOM 5898 C C . THR B 1 149 ? -11.852 -31.094 -7.383 1 89.06 149 THR B C 1
ATOM 5900 O O . THR B 1 149 ? -11.586 -32.281 -7.648 1 89.06 149 THR B O 1
ATOM 5903 N N . ILE B 1 150 ? -12.938 -30.828 -6.828 1 91.25 150 ILE B N 1
ATOM 5904 C CA . ILE B 1 150 ? -13.891 -31.828 -6.352 1 91.25 150 ILE B CA 1
ATOM 5905 C C . ILE B 1 150 ? -14.453 -32.594 -7.535 1 91.25 150 ILE B C 1
ATOM 5907 O O . ILE B 1 150 ? -14.492 -33.844 -7.508 1 91.25 150 ILE B O 1
ATOM 5911 N N . ILE B 1 151 ? -14.828 -31.906 -8.562 1 91.81 151 ILE B N 1
ATOM 5912 C CA . ILE B 1 151 ? -15.414 -32.531 -9.734 1 91.81 151 ILE B CA 1
ATOM 5913 C C . ILE B 1 151 ? -14.359 -33.406 -10.438 1 91.81 151 ILE B C 1
ATOM 5915 O O . ILE B 1 151 ? -14.641 -34.531 -10.852 1 91.81 151 ILE B O 1
ATOM 5919 N N . ARG B 1 152 ? -13.156 -32.844 -10.547 1 89.38 152 ARG B N 1
ATOM 5920 C CA . ARG B 1 152 ? -12.07 -33.562 -11.195 1 89.38 152 ARG B CA 1
ATOM 5921 C C . ARG B 1 152 ? -11.734 -34.844 -10.414 1 89.38 152 ARG B C 1
ATOM 5923 O O . ARG B 1 152 ? -11.555 -35.906 -11.008 1 89.38 152 ARG B O 1
ATOM 5930 N N . PHE B 1 153 ? -11.672 -34.75 -9.141 1 89.88 153 PHE B N 1
ATOM 5931 C CA . PHE B 1 153 ? -11.398 -35.906 -8.305 1 89.88 153 PHE B CA 1
ATOM 5932 C C . PHE B 1 153 ? -12.484 -36.969 -8.469 1 89.88 153 PHE B C 1
ATOM 5934 O O . PHE B 1 153 ? -12.188 -38.156 -8.641 1 89.88 153 PHE B O 1
ATOM 5941 N N . ALA B 1 154 ? -13.672 -36.531 -8.438 1 91.56 154 ALA B N 1
ATOM 5942 C CA . ALA B 1 154 ? -14.797 -37.438 -8.562 1 91.56 154 ALA B CA 1
ATOM 5943 C C . ALA B 1 154 ? -14.805 -38.125 -9.93 1 91.56 154 ALA B C 1
ATOM 5945 O O . ALA B 1 154 ? -14.945 -39.344 -10.031 1 91.56 154 ALA B O 1
ATOM 5946 N N . ALA B 1 155 ? -14.609 -37.344 -10.945 1 90.69 155 ALA B N 1
ATOM 5947 C CA . ALA B 1 155 ? -14.641 -37.875 -12.305 1 90.69 155 ALA B CA 1
ATOM 5948 C C . ALA B 1 155 ? -13.5 -38.844 -12.547 1 90.69 155 ALA B C 1
ATOM 5950 O O . ALA B 1 155 ? -13.695 -39.906 -13.156 1 90.69 155 ALA B O 1
ATOM 5951 N N . ILE B 1 156 ? -12.328 -38.5 -12.102 1 91.75 156 ILE B N 1
ATOM 5952 C CA . ILE B 1 156 ? -11.156 -39.344 -12.32 1 91.75 156 ILE B CA 1
ATOM 5953 C C . ILE B 1 156 ? -11.289 -40.625 -11.508 1 91.75 156 ILE B C 1
ATOM 5955 O O . ILE B 1 156 ? -11 -41.719 -12.008 1 91.75 156 ILE B O 1
ATOM 5959 N N . ILE B 1 157 ? -11.758 -40.531 -10.289 1 91.56 157 ILE B N 1
ATOM 5960 C CA . ILE B 1 157 ? -11.938 -41.688 -9.438 1 91.56 157 ILE B CA 1
ATOM 5961 C C . ILE B 1 157 ? -12.969 -42.625 -10.07 1 91.56 157 ILE B C 1
ATOM 5963 O O . ILE B 1 157 ? -12.758 -43.844 -10.109 1 91.56 157 ILE B O 1
ATOM 5967 N N . ILE B 1 158 ? -14.023 -42.062 -10.586 1 91.69 158 ILE B N 1
ATOM 5968 C CA . ILE B 1 158 ? -15.07 -42.844 -11.219 1 91.69 158 ILE B CA 1
ATOM 5969 C C . ILE B 1 158 ? -14.523 -43.531 -12.477 1 91.69 158 ILE B C 1
ATOM 5971 O O . ILE B 1 158 ? -14.742 -44.719 -12.703 1 91.69 158 ILE B O 1
ATOM 5975 N N . SER B 1 159 ? -13.781 -42.781 -13.242 1 90.69 159 SER B N 1
ATOM 5976 C CA . SER B 1 159 ? -13.234 -43.312 -14.484 1 90.69 159 SER B CA 1
ATOM 5977 C C . SER B 1 159 ? -12.203 -44.406 -14.211 1 90.69 159 SER B C 1
ATOM 5979 O O . SER B 1 159 ? -12.203 -45.469 -14.867 1 90.69 159 SER B O 1
ATOM 5981 N N . MET B 1 160 ? -11.336 -44.188 -13.273 1 92 160 MET B N 1
ATOM 5982 C CA . MET B 1 160 ? -10.297 -45.156 -12.938 1 92 160 MET B CA 1
ATOM 5983 C C . MET B 1 160 ? -10.898 -46.406 -12.305 1 92 160 MET B C 1
ATOM 5985 O O . MET B 1 160 ? -10.477 -47.531 -12.609 1 92 160 MET B O 1
ATOM 5989 N N . SER B 1 161 ? -11.898 -46.219 -11.492 1 92.75 161 SER B N 1
ATOM 5990 C CA . SER B 1 161 ? -12.531 -47.344 -10.797 1 92.75 161 SER B CA 1
ATOM 5991 C C . SER B 1 161 ? -13.336 -48.219 -11.766 1 92.75 161 SER B C 1
ATOM 5993 O O . SER B 1 161 ? -13.5 -49.406 -11.539 1 92.75 161 SER B O 1
ATOM 5995 N N . SER B 1 162 ? -13.867 -47.625 -12.805 1 91.44 162 SER B N 1
ATOM 5996 C CA . SER B 1 162 ? -14.609 -48.375 -13.805 1 91.44 162 SER B CA 1
ATOM 5997 C C . SER B 1 162 ? -13.695 -49.312 -14.57 1 91.44 162 SER B C 1
ATOM 5999 O O . SER B 1 162 ? -14.164 -50.312 -15.133 1 91.44 162 SER B O 1
ATOM 6001 N N . ILE B 1 163 ? -12.438 -48.938 -14.664 1 89.38 163 ILE B N 1
ATOM 6002 C CA . ILE B 1 163 ? -11.477 -49.812 -15.344 1 89.38 163 ILE B CA 1
ATOM 6003 C C . ILE B 1 163 ? -11.016 -50.906 -14.391 1 89.38 163 ILE B C 1
ATOM 6005 O O . ILE B 1 163 ? -11.164 -52.094 -14.695 1 89.38 163 ILE B O 1
ATOM 6009 N N . ASN B 1 164 ? -10.383 -50.531 -13.273 1 91.94 164 ASN B N 1
ATOM 6010 C CA . ASN B 1 164 ? -9.953 -51.469 -12.242 1 91.94 164 ASN B CA 1
ATOM 6011 C C . ASN B 1 164 ? -9.93 -50.812 -10.867 1 91.94 164 ASN B C 1
ATOM 6013 O O . ASN B 1 164 ? -9.094 -49.938 -10.602 1 91.94 164 ASN B O 1
ATOM 6017 N N . TRP B 1 165 ? -10.734 -51.219 -10.023 1 91.19 165 TRP B N 1
ATOM 6018 C CA . TRP B 1 165 ? -10.906 -50.594 -8.711 1 91.19 165 TRP B CA 1
ATOM 6019 C C . TRP B 1 165 ? -9.688 -50.844 -7.832 1 91.19 165 TRP B C 1
ATOM 6021 O O . TRP B 1 165 ? -9.297 -50 -7.039 1 91.19 165 TRP B O 1
ATOM 6031 N N . LYS B 1 166 ? -9.031 -52 -7.914 1 91.75 166 LYS B N 1
ATOM 6032 C CA . LYS B 1 166 ? -7.863 -52.344 -7.098 1 91.75 166 LYS B CA 1
ATOM 6033 C C . LYS B 1 166 ? -6.672 -51.438 -7.469 1 91.75 166 LYS B C 1
ATOM 6035 O O . LYS B 1 166 ? -6.012 -50.875 -6.594 1 91.75 166 LYS B O 1
ATOM 6040 N N . LEU B 1 167 ? -6.492 -51.25 -8.781 1 91.94 167 LEU B N 1
ATOM 6041 C CA . LEU B 1 167 ? -5.398 -50.406 -9.25 1 91.94 167 LEU B CA 1
ATOM 6042 C C . LEU B 1 167 ? -5.641 -48.969 -8.867 1 91.94 167 LEU B C 1
ATOM 6044 O O . LEU B 1 167 ? -4.691 -48.219 -8.578 1 91.94 167 LEU B O 1
ATOM 6048 N N . THR B 1 168 ? -6.891 -48.594 -8.883 1 93.75 168 THR B N 1
ATOM 6049 C CA . THR B 1 168 ? -7.25 -47.219 -8.523 1 93.75 168 THR B CA 1
ATOM 6050 C C . THR B 1 168 ? -6.898 -46.938 -7.07 1 93.75 168 THR B C 1
ATOM 6052 O O . THR B 1 168 ? -6.305 -45.906 -6.766 1 93.75 168 THR B O 1
ATOM 6055 N N . LEU B 1 169 ? -7.199 -47.781 -6.188 1 92.75 169 LEU B N 1
ATOM 6056 C CA . LEU B 1 169 ? -6.941 -47.594 -4.766 1 92.75 169 LEU B CA 1
ATOM 6057 C C . LEU B 1 169 ? -5.445 -47.5 -4.492 1 92.75 169 LEU B C 1
ATOM 6059 O O . LEU B 1 169 ? -5.008 -46.625 -3.734 1 92.75 169 LEU B O 1
ATOM 6063 N N . TYR B 1 170 ? -4.656 -48.344 -5.148 1 89.56 170 TYR B N 1
ATOM 6064 C CA . TYR B 1 170 ? -3.213 -48.312 -4.938 1 89.56 170 TYR B CA 1
ATOM 6065 C C . TYR B 1 170 ? -2.582 -47.062 -5.516 1 89.56 170 TYR B C 1
ATOM 6067 O O . TYR B 1 170 ? -1.687 -46.469 -4.906 1 89.56 170 TYR B O 1
ATOM 6075 N N . SER B 1 171 ? -3.098 -46.719 -6.684 1 89.88 171 SER B N 1
ATOM 6076 C CA . SER B 1 171 ? -2.502 -45.562 -7.375 1 89.88 171 SER B CA 1
ATOM 6077 C C . SER B 1 171 ? -2.824 -44.25 -6.664 1 89.88 171 SER B C 1
ATOM 6079 O O . SER B 1 171 ? -2.039 -43.312 -6.715 1 89.88 171 SER B O 1
ATOM 6081 N N . LEU B 1 172 ? -3.941 -44.125 -6.016 1 90.81 172 LEU B N 1
ATOM 6082 C CA . LEU B 1 172 ? -4.379 -42.875 -5.406 1 90.81 172 LEU B CA 1
ATOM 6083 C C . LEU B 1 172 ? -3.98 -42.812 -3.936 1 90.81 172 LEU B C 1
ATOM 6085 O O . LEU B 1 172 ? -4.086 -41.75 -3.301 1 90.81 172 LEU B O 1
ATOM 6089 N N . ALA B 1 173 ? -3.391 -43.75 -3.363 1 89.25 173 ALA B N 1
ATOM 6090 C CA . ALA B 1 173 ? -3.066 -43.875 -1.944 1 89.25 173 ALA B CA 1
ATOM 6091 C C . ALA B 1 173 ? -2.066 -42.781 -1.52 1 89.25 173 ALA B C 1
ATOM 6093 O O . ALA B 1 173 ? -2.182 -42.219 -0.432 1 89.25 173 ALA B O 1
ATOM 6094 N N . PRO B 1 174 ? -1.139 -42.406 -2.385 1 87.38 174 PRO B N 1
ATOM 6095 C CA . PRO B 1 174 ? -0.162 -41.406 -1.971 1 87.38 174 PRO B CA 1
ATOM 6096 C C . PRO B 1 174 ? -0.752 -40 -1.925 1 87.38 174 PRO B C 1
ATOM 6098 O O . PRO B 1 174 ? -0.183 -39.094 -1.29 1 87.38 174 PRO B O 1
ATOM 6101 N N . LEU B 1 175 ? -1.833 -39.844 -2.602 1 85.5 175 LEU B N 1
ATOM 6102 C CA . LEU B 1 175 ? -2.348 -38.469 -2.793 1 85.5 175 LEU B CA 1
ATOM 6103 C C . LEU B 1 175 ? -2.893 -37.906 -1.486 1 85.5 175 LEU B C 1
ATOM 6105 O O . LEU B 1 175 ? -2.643 -36.75 -1.156 1 85.5 175 LEU B O 1
ATOM 6109 N N . PRO B 1 176 ? -3.602 -38.656 -0.689 1 84.56 176 PRO B N 1
ATOM 6110 C CA . PRO B 1 176 ? -4.023 -38.156 0.611 1 84.56 176 PRO B CA 1
ATOM 6111 C C . PRO B 1 176 ? -2.844 -37.781 1.515 1 84.56 176 PRO B C 1
ATOM 6113 O O . PRO B 1 176 ? -2.92 -36.844 2.287 1 84.56 176 PRO B O 1
ATOM 6116 N N . ILE B 1 177 ? -1.773 -38.5 1.411 1 86.62 177 ILE B N 1
ATOM 6117 C CA . ILE B 1 177 ? -0.57 -38.219 2.188 1 86.62 177 ILE B CA 1
ATOM 6118 C C . ILE B 1 177 ? 0.065 -36.938 1.703 1 86.62 177 ILE B C 1
ATOM 6120 O O . ILE B 1 177 ? 0.511 -36.125 2.512 1 86.62 177 ILE B O 1
ATOM 6124 N N . LEU B 1 178 ? 0.015 -36.812 0.451 1 84.38 178 LEU B N 1
ATOM 6125 C CA . LEU B 1 178 ? 0.542 -35.594 -0.135 1 84.38 178 LEU B CA 1
ATOM 6126 C C . LEU B 1 178 ? -0.286 -34.375 0.294 1 84.38 178 LEU B C 1
ATOM 6128 O O . LEU B 1 178 ? 0.268 -33.344 0.671 1 84.38 178 LEU B O 1
ATOM 6132 N N . SER B 1 179 ? -1.57 -34.594 0.266 1 83.31 179 SER B N 1
ATOM 6133 C CA . SER B 1 179 ? -2.473 -33.5 0.623 1 83.31 179 SER B CA 1
ATOM 6134 C C . SER B 1 179 ? -2.281 -33.062 2.076 1 83.31 179 SER B C 1
ATOM 6136 O O . SER B 1 179 ? -2.277 -31.875 2.385 1 83.31 179 SER B O 1
ATOM 6138 N N . TYR B 1 180 ? -2.094 -33.969 2.889 1 84.69 180 TYR B N 1
ATOM 6139 C CA . TYR B 1 180 ? -1.896 -33.688 4.305 1 84.69 180 TYR B CA 1
ATOM 6140 C C . TYR B 1 180 ? -0.54 -33.031 4.547 1 84.69 180 TYR B C 1
ATOM 6142 O O . TYR B 1 180 ? -0.428 -32.094 5.332 1 84.69 180 TYR B O 1
ATOM 6150 N N . SER B 1 181 ? 0.491 -33.5 3.91 1 87.31 181 SER B N 1
ATOM 6151 C CA . SER B 1 181 ? 1.828 -32.906 4.031 1 87.31 181 SER B CA 1
ATOM 6152 C C . SER B 1 181 ? 1.857 -31.469 3.543 1 87.31 181 SER B C 1
ATOM 6154 O O . SER B 1 181 ? 2.477 -30.609 4.172 1 87.31 181 SER B O 1
ATOM 6156 N N . ILE B 1 182 ? 1.143 -31.25 2.502 1 84 182 ILE B N 1
ATOM 6157 C CA . ILE B 1 182 ? 1.091 -29.906 1.937 1 84 182 ILE B CA 1
ATOM 6158 C C . ILE B 1 182 ? 0.326 -28.984 2.879 1 84 182 ILE B C 1
ATOM 6160 O O . ILE B 1 182 ? 0.677 -27.797 3.025 1 84 182 ILE B O 1
ATOM 6164 N N . PHE B 1 183 ? -0.633 -29.578 3.529 1 83.12 183 PHE B N 1
ATOM 6165 C CA . PHE B 1 183 ? -1.429 -28.797 4.469 1 83.12 183 PHE B CA 1
ATOM 6166 C C . PHE B 1 183 ? -0.579 -28.328 5.645 1 83.12 183 PHE B C 1
ATOM 6168 O O . PHE B 1 183 ? -0.632 -27.156 6.035 1 83.12 183 PHE B O 1
ATOM 6175 N N . ILE B 1 184 ? 0.18 -29.141 6.148 1 88.12 184 ILE B N 1
ATOM 6176 C CA . ILE B 1 184 ? 1.043 -28.812 7.281 1 88.12 184 ILE B CA 1
ATOM 6177 C C . ILE B 1 184 ? 2.096 -27.797 6.855 1 88.12 184 ILE B C 1
ATOM 6179 O O . ILE B 1 184 ? 2.379 -26.844 7.586 1 88.12 184 ILE B O 1
ATOM 6183 N N . LEU B 1 185 ? 2.627 -28.047 5.758 1 87.88 185 LEU B N 1
ATOM 6184 C CA . LEU B 1 185 ? 3.639 -27.141 5.23 1 87.88 185 LEU B CA 1
ATOM 6185 C C . LEU B 1 185 ? 3.053 -25.75 4.992 1 87.88 185 LEU B C 1
ATOM 6187 O O . LEU B 1 185 ? 3.699 -24.75 5.289 1 87.88 185 LEU B O 1
ATOM 6191 N N . SER B 1 186 ? 1.902 -25.75 4.457 1 85.12 186 SER B N 1
ATOM 6192 C CA . SER B 1 186 ? 1.244 -24.484 4.176 1 85.12 186 SER B CA 1
ATOM 6193 C C . SER B 1 186 ? 0.974 -23.703 5.461 1 85.12 186 SER B C 1
ATOM 6195 O O . SER B 1 186 ? 1.111 -22.484 5.492 1 85.12 186 SER B O 1
ATOM 6197 N N . LYS B 1 187 ? 0.591 -24.375 6.457 1 85.38 187 LYS B N 1
ATOM 6198 C CA . LYS B 1 187 ? 0.355 -23.734 7.75 1 85.38 187 LYS B CA 1
ATOM 6199 C C . LYS B 1 187 ? 1.637 -23.125 8.305 1 85.38 187 LYS B C 1
ATOM 6201 O O . LYS B 1 187 ? 1.616 -22.016 8.852 1 85.38 187 LYS B O 1
ATOM 6206 N N . GLU B 1 188 ? 2.701 -23.828 8.148 1 89.62 188 GLU B N 1
ATOM 6207 C CA . GLU B 1 188 ? 3.994 -23.328 8.609 1 89.62 188 GLU B CA 1
ATOM 6208 C C . GLU B 1 188 ? 4.453 -22.141 7.773 1 89.62 188 GLU B C 1
ATOM 6210 O O . GLU B 1 188 ? 5.039 -21.188 8.305 1 89.62 188 GLU B O 1
ATOM 6215 N N . ILE B 1 189 ? 4.219 -22.188 6.598 1 88.44 189 ILE B N 1
ATOM 6216 C CA . ILE B 1 189 ? 4.566 -21.094 5.699 1 88.44 189 ILE B CA 1
ATOM 6217 C C . ILE B 1 189 ? 3.793 -19.828 6.094 1 88.44 189 ILE B C 1
ATOM 6219 O O . ILE B 1 189 ? 4.359 -18.734 6.148 1 88.44 189 ILE B O 1
ATOM 6223 N N . ASN B 1 190 ? 2.57 -20.031 6.414 1 83.69 190 ASN B N 1
ATOM 6224 C CA . ASN B 1 190 ? 1.74 -18.906 6.801 1 83.69 190 ASN B CA 1
ATOM 6225 C C . ASN B 1 190 ? 2.232 -18.266 8.094 1 83.69 190 ASN B C 1
ATOM 6227 O O . ASN B 1 190 ? 2.242 -17.031 8.219 1 83.69 190 ASN B O 1
ATOM 6231 N N . LYS B 1 191 ? 2.6 -19.047 8.992 1 89.62 191 LYS B N 1
ATOM 6232 C CA . LYS B 1 191 ? 3.117 -18.547 10.266 1 89.62 191 LYS B CA 1
ATOM 6233 C C . LYS B 1 191 ? 4.406 -17.75 10.055 1 89.62 191 LYS B C 1
ATOM 6235 O O . LYS B 1 191 ? 4.543 -16.641 10.562 1 89.62 191 LYS B O 1
ATOM 6240 N N . LYS B 1 192 ? 5.328 -18.297 9.328 1 91.25 192 LYS B N 1
ATOM 6241 C CA . LYS B 1 192 ? 6.609 -17.641 9.086 1 91.25 192 LYS B CA 1
ATOM 6242 C C . LYS B 1 192 ? 6.438 -16.406 8.203 1 91.25 192 LYS B C 1
ATOM 6244 O O . LYS B 1 192 ? 7.156 -15.422 8.359 1 91.25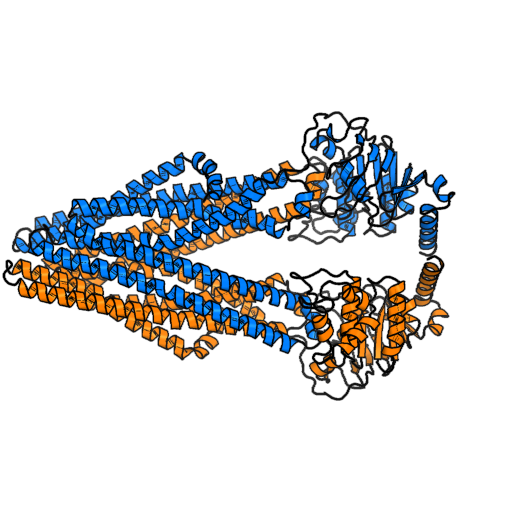 192 LYS B O 1
ATOM 6249 N N . SER B 1 193 ? 5.488 -16.469 7.344 1 87.81 193 SER B N 1
ATOM 6250 C CA . SER B 1 193 ? 5.176 -15.32 6.504 1 87.81 193 SER B CA 1
ATOM 6251 C C . SER B 1 193 ? 4.652 -14.156 7.336 1 87.81 193 SER B C 1
ATOM 6253 O O . SER B 1 193 ? 5.043 -13.008 7.113 1 87.81 193 SER B O 1
ATOM 6255 N N . THR B 1 194 ? 3.857 -14.484 8.289 1 85.44 194 THR B N 1
ATOM 6256 C CA . THR B 1 194 ? 3.311 -13.461 9.164 1 85.44 194 THR B CA 1
ATOM 6257 C C . THR B 1 194 ? 4.418 -12.805 9.984 1 85.44 194 THR B C 1
ATOM 6259 O O . THR B 1 194 ? 4.441 -11.578 10.141 1 85.44 194 THR B O 1
ATOM 6262 N N . ASN B 1 195 ? 5.316 -13.562 10.422 1 89.56 195 ASN B N 1
ATOM 6263 C CA . ASN B 1 195 ? 6.453 -13.047 11.18 1 89.56 195 ASN B CA 1
ATOM 6264 C C . ASN B 1 195 ? 7.328 -12.141 10.32 1 89.56 195 ASN B C 1
ATOM 6266 O O . ASN B 1 195 ? 7.793 -11.094 10.789 1 89.56 195 ASN B O 1
ATOM 6270 N N . TYR B 1 196 ? 7.527 -12.484 9.141 1 89.06 196 TYR B N 1
ATOM 6271 C CA . TYR B 1 196 ? 8.312 -11.695 8.203 1 89.06 196 TYR B CA 1
ATOM 6272 C C . TYR B 1 196 ? 7.617 -10.383 7.875 1 89.06 196 TYR B C 1
ATOM 6274 O O . TYR B 1 196 ? 8.258 -9.328 7.84 1 89.06 196 TYR B O 1
ATOM 6282 N N . GLN B 1 197 ? 6.395 -10.5 7.734 1 83.75 197 GLN B N 1
ATOM 6283 C CA . GLN B 1 197 ? 5.621 -9.312 7.398 1 83.75 197 GLN B CA 1
ATOM 6284 C C . GLN B 1 197 ? 5.629 -8.305 8.547 1 83.75 197 GLN B C 1
ATOM 6286 O O . GLN B 1 197 ? 5.703 -7.094 8.32 1 83.75 197 GLN B O 1
ATOM 6291 N N . GLN B 1 198 ? 5.566 -8.75 9.688 1 86 198 GLN B N 1
ATOM 6292 C CA . GLN B 1 198 ? 5.641 -7.871 10.859 1 86 198 GLN B CA 1
ATOM 6293 C C . GLN B 1 198 ? 6.988 -7.156 10.922 1 86 198 GLN B C 1
ATOM 6295 O O . GLN B 1 198 ? 7.055 -5.977 11.273 1 86 198 GLN B O 1
ATOM 6300 N N . ASN B 1 199 ? 7.98 -7.883 10.594 1 88.81 199 ASN B N 1
ATOM 6301 C CA . ASN B 1 199 ? 9.305 -7.277 10.586 1 88.81 199 ASN B CA 1
ATOM 6302 C C . ASN B 1 199 ? 9.453 -6.246 9.469 1 88.81 199 ASN B C 1
ATOM 6304 O O . ASN B 1 199 ? 10.148 -5.242 9.633 1 88.81 199 ASN B O 1
ATOM 6308 N N . LEU B 1 200 ? 8.844 -6.531 8.391 1 85.94 200 LEU B N 1
ATOM 6309 C CA . LEU B 1 200 ? 8.852 -5.57 7.293 1 85.94 200 LEU B CA 1
ATOM 6310 C C . LEU B 1 200 ? 8.141 -4.281 7.695 1 85.94 200 LEU B C 1
ATOM 6312 O O . LEU B 1 200 ? 8.547 -3.189 7.297 1 85.94 200 LEU B O 1
ATOM 6316 N N . SER B 1 201 ? 7.152 -4.453 8.445 1 81.62 201 SER B N 1
ATOM 6317 C CA . SER B 1 201 ? 6.43 -3.293 8.953 1 81.62 201 SER B CA 1
ATOM 6318 C C . SER B 1 201 ? 7.305 -2.447 9.867 1 81.62 201 SER B C 1
ATOM 6320 O O . SER B 1 201 ? 7.273 -1.217 9.805 1 81.62 201 SER B O 1
ATOM 6322 N N . LYS B 1 202 ? 8.055 -3.111 10.641 1 86.56 202 LYS B N 1
ATOM 6323 C CA . LYS B 1 202 ? 8.984 -2.408 11.523 1 86.56 202 LYS B CA 1
ATOM 6324 C C . LYS B 1 202 ? 10.039 -1.651 10.719 1 86.56 202 LYS B C 1
ATOM 6326 O O . LYS B 1 202 ? 10.375 -0.513 11.047 1 86.56 202 LYS B O 1
ATOM 6331 N N . LEU B 1 203 ? 10.508 -2.283 9.766 1 88.19 203 LEU B N 1
ATOM 6332 C CA . LEU B 1 203 ? 11.508 -1.665 8.898 1 88.19 203 LEU B CA 1
ATOM 6333 C C . LEU B 1 203 ? 10.93 -0.454 8.18 1 88.19 203 LEU B C 1
ATOM 6335 O O . LEU B 1 203 ? 11.602 0.576 8.055 1 88.19 203 LEU B O 1
ATOM 6339 N N . SER B 1 204 ? 9.789 -0.597 7.773 1 84.5 204 SER B N 1
ATOM 6340 C CA . SER B 1 204 ? 9.117 0.496 7.086 1 84.5 204 SER B CA 1
ATOM 6341 C C . SER B 1 204 ? 8.875 1.676 8.023 1 84.5 204 SER B C 1
ATOM 6343 O O . SER B 1 204 ? 9.062 2.83 7.633 1 84.5 204 SER B O 1
ATOM 6345 N N . SER B 1 205 ? 8.492 1.363 9.172 1 83.94 205 SER B N 1
ATOM 6346 C CA . SER B 1 205 ? 8.273 2.41 10.164 1 83.94 205 SER B CA 1
ATOM 6347 C C . SER B 1 205 ? 9.578 3.125 10.508 1 83.94 205 SER B C 1
ATOM 6349 O O . SER B 1 205 ? 9.594 4.344 10.688 1 83.94 205 SER B O 1
ATOM 6351 N N . PHE B 1 206 ? 10.547 2.385 10.625 1 88.44 206 PHE B N 1
ATOM 6352 C CA . PHE B 1 206 ? 11.867 2.949 10.906 1 88.44 206 PHE B CA 1
ATOM 6353 C C . PHE B 1 206 ? 12.289 3.904 9.797 1 88.44 206 PHE B C 1
ATOM 6355 O O . PHE B 1 206 ? 12.781 5.004 10.07 1 88.44 206 PHE B O 1
ATOM 6362 N N . THR B 1 207 ? 12.148 3.51 8.633 1 88.38 207 THR B N 1
ATOM 6363 C CA . THR B 1 207 ? 12.547 4.324 7.488 1 88.38 207 THR B CA 1
ATOM 6364 C C . THR B 1 207 ? 11.688 5.582 7.398 1 88.38 207 THR B C 1
ATOM 6366 O O . THR B 1 207 ? 12.195 6.656 7.059 1 88.38 207 THR B O 1
ATOM 6369 N N . GLN B 1 208 ? 10.484 5.398 7.652 1 85.44 208 GLN B N 1
ATOM 6370 C CA . GLN B 1 208 ? 9.594 6.555 7.652 1 85.44 208 GLN B CA 1
ATOM 6371 C C . GLN B 1 208 ? 10.023 7.578 8.695 1 85.44 208 GLN B C 1
ATOM 6373 O O . GLN B 1 208 ? 10.031 8.781 8.43 1 85.44 208 GLN B O 1
ATOM 6378 N N . GLU B 1 209 ? 10.32 7.145 9.836 1 85.94 209 GLU B N 1
ATOM 6379 C CA . GLU B 1 209 ? 10.812 8.016 10.898 1 85.94 209 GLU B CA 1
ATOM 6380 C C . GLU B 1 209 ? 12.133 8.672 10.516 1 85.94 209 GLU B C 1
ATOM 6382 O O . GLU B 1 209 ? 12.383 9.828 10.859 1 85.94 209 GLU B O 1
ATOM 6387 N N . PHE B 1 210 ? 12.914 7.898 9.898 1 87.94 210 PHE B N 1
ATOM 6388 C CA . PHE B 1 210 ? 14.188 8.422 9.422 1 87.94 210 PHE B CA 1
ATOM 6389 C C . PHE B 1 210 ? 13.977 9.609 8.492 1 87.94 210 PHE B C 1
ATOM 6391 O O . PHE B 1 210 ? 14.625 10.648 8.648 1 87.94 210 PHE B O 1
ATOM 6398 N N . PHE B 1 211 ? 13.023 9.539 7.68 1 86.25 211 PHE B N 1
ATOM 6399 C CA . PHE B 1 211 ? 12.766 10.594 6.715 1 86.25 211 PHE B CA 1
ATOM 6400 C C . PHE B 1 211 ? 12.133 11.805 7.395 1 86.25 211 PHE B C 1
ATOM 6402 O O . PHE B 1 211 ? 12.492 12.945 7.105 1 86.25 211 PHE B O 1
ATOM 6409 N N . SER B 1 212 ? 11.289 11.484 8.273 1 82.12 212 SER B N 1
ATOM 6410 C CA . SER B 1 212 ? 10.625 12.57 8.984 1 82.12 212 SER B CA 1
ATOM 6411 C C . SER B 1 212 ? 11.609 13.32 9.883 1 82.12 212 SER B C 1
ATOM 6413 O O . SER B 1 212 ? 11.461 14.523 10.102 1 82.12 212 SER B O 1
ATOM 6415 N N . GLY B 1 213 ? 12.547 12.609 10.375 1 85.44 213 GLY B N 1
ATOM 6416 C CA . GLY B 1 213 ? 13.516 13.188 11.289 1 85.44 213 GLY B CA 1
ATOM 6417 C C . GLY B 1 213 ? 14.859 13.477 10.648 1 85.44 213 GLY B C 1
ATOM 6418 O O . GLY B 1 213 ? 15.867 13.625 11.344 1 85.44 213 GLY B O 1
ATOM 6419 N N . ILE B 1 214 ? 14.922 13.57 9.398 1 87.19 214 ILE B N 1
ATOM 6420 C CA . ILE B 1 214 ? 16.188 13.664 8.68 1 87.19 214 ILE B CA 1
ATOM 6421 C C . ILE B 1 214 ? 16.938 14.922 9.109 1 87.19 214 ILE B C 1
ATOM 6423 O O . ILE B 1 214 ? 18.156 14.93 9.203 1 87.19 214 ILE B O 1
ATOM 6427 N N . ARG B 1 215 ? 16.234 16 9.344 1 81.81 215 ARG B N 1
ATOM 6428 C CA . ARG B 1 215 ? 16.859 17.25 9.758 1 81.81 215 ARG B CA 1
ATOM 6429 C C . ARG B 1 215 ? 17.578 17.094 11.086 1 81.81 215 ARG B C 1
ATOM 6431 O O . ARG B 1 215 ? 18.703 17.594 11.258 1 81.81 215 ARG B O 1
ATOM 6438 N N . VAL B 1 216 ? 16.953 16.469 11.969 1 83.69 216 VAL B N 1
ATOM 6439 C CA . VAL B 1 216 ? 17.531 16.234 13.289 1 83.69 216 VAL B CA 1
ATOM 6440 C C . VAL B 1 216 ? 18.719 15.281 13.172 1 83.69 216 VAL B C 1
ATOM 6442 O O . VAL B 1 216 ? 19.75 15.484 13.812 1 83.69 216 VAL B O 1
ATOM 6445 N N . ILE B 1 217 ? 18.609 14.312 12.375 1 88.12 217 ILE B N 1
ATOM 6446 C CA . ILE B 1 217 ? 19.656 13.312 12.211 1 88.12 217 ILE B CA 1
ATOM 6447 C C . ILE B 1 217 ? 20.922 13.961 11.641 1 88.12 217 ILE B C 1
ATOM 6449 O O . ILE B 1 217 ? 22.031 13.672 12.094 1 88.12 217 ILE B O 1
ATOM 6453 N N . LYS B 1 218 ? 20.703 14.852 10.727 1 83.62 218 LYS B N 1
ATOM 6454 C CA . LYS B 1 218 ? 21.844 15.531 10.125 1 83.62 218 LYS B CA 1
ATOM 6455 C C . LYS B 1 218 ? 22.438 16.562 11.07 1 83.62 218 LYS B C 1
ATOM 6457 O O . LYS B 1 218 ? 23.656 16.688 11.188 1 83.62 218 LYS B O 1
ATOM 6462 N N . ALA B 1 219 ? 21.578 17.281 11.711 1 80.38 219 ALA B N 1
ATOM 6463 C CA . ALA B 1 219 ? 22.031 18.328 12.609 1 80.38 219 ALA B CA 1
ATOM 6464 C C . ALA B 1 219 ? 22.812 17.766 13.781 1 80.38 219 ALA B C 1
ATOM 6466 O O . ALA B 1 219 ? 23.75 18.391 14.273 1 80.38 219 ALA B O 1
ATOM 6467 N N . TYR B 1 220 ? 22.5 16.531 14.156 1 82.12 220 TYR B N 1
ATOM 6468 C CA . TYR B 1 220 ? 23.141 15.93 15.32 1 82.12 220 TYR B CA 1
ATOM 6469 C C . TYR B 1 220 ? 24.094 14.82 14.906 1 82.12 220 TYR B C 1
ATOM 6471 O O . TYR B 1 220 ? 24.578 14.055 15.75 1 82.12 220 TYR B O 1
ATOM 6479 N N . ALA B 1 221 ? 24.391 14.602 13.664 1 80.94 221 ALA B N 1
ATOM 6480 C CA . ALA B 1 221 ? 25.344 13.633 13.117 1 80.94 221 ALA B CA 1
ATOM 6481 C C . ALA B 1 221 ? 25.031 12.227 13.625 1 80.94 221 ALA B C 1
ATOM 6483 O O . ALA B 1 221 ? 25.922 11.523 14.109 1 80.94 221 ALA B O 1
ATOM 6484 N N . LEU B 1 222 ? 23.766 11.836 13.617 1 84.44 222 LEU B N 1
ATOM 6485 C CA . LEU B 1 222 ? 23.328 10.539 14.125 1 84.44 222 LEU B CA 1
ATOM 6486 C C . LEU B 1 222 ? 23.266 9.508 13.008 1 84.44 222 LEU B C 1
ATOM 6488 O O . LEU B 1 222 ? 22.703 8.422 13.188 1 84.44 222 LEU B O 1
ATOM 6492 N N . GLU B 1 223 ? 23.797 9.797 11.906 1 86.69 223 GLU B N 1
ATOM 6493 C CA . GLU B 1 223 ? 23.672 8.953 10.719 1 86.69 223 GLU B CA 1
ATOM 6494 C C . GLU B 1 223 ? 24.25 7.562 10.969 1 86.69 223 GLU B C 1
ATOM 6496 O O . GLU B 1 223 ? 23.625 6.559 10.633 1 86.69 223 GLU B O 1
ATOM 6501 N N . GLN B 1 224 ? 25.391 7.461 11.578 1 86.06 224 GLN B N 1
ATOM 6502 C CA . GLN B 1 224 ? 26.047 6.18 11.789 1 86.06 224 GLN B CA 1
ATOM 6503 C C . GLN B 1 224 ? 25.25 5.293 12.734 1 86.06 224 GLN B C 1
ATOM 6505 O O . GLN B 1 224 ? 25.078 4.098 12.484 1 86.06 224 GLN B O 1
ATOM 6510 N N . LYS B 1 225 ? 24.781 5.891 13.766 1 86.25 225 LYS B N 1
ATOM 6511 C CA . LYS B 1 225 ? 23.969 5.137 14.719 1 86.25 225 LYS B CA 1
ATOM 6512 C C . LYS B 1 225 ? 22.703 4.602 14.07 1 86.25 225 LYS B C 1
ATOM 6514 O O . LYS B 1 225 ? 22.312 3.449 14.289 1 86.25 225 LYS B O 1
ATOM 6519 N N . ARG B 1 226 ? 22.062 5.445 13.352 1 89.19 226 ARG B N 1
ATOM 6520 C CA . ARG B 1 226 ? 20.828 5.043 12.695 1 89.19 226 ARG B CA 1
ATOM 6521 C C . ARG B 1 226 ? 21.094 3.994 11.617 1 89.19 226 ARG B C 1
ATOM 6523 O O . ARG B 1 226 ? 20.266 3.102 11.398 1 89.19 226 ARG B O 1
ATOM 6530 N N . ASN B 1 227 ? 22.219 4.098 10.977 1 91.06 227 ASN B N 1
ATOM 6531 C CA . ASN B 1 227 ? 22.609 3.094 9.992 1 91.06 227 ASN B CA 1
ATOM 6532 C C . ASN B 1 227 ? 22.797 1.722 10.641 1 91.06 227 ASN B C 1
ATOM 6534 O O . ASN B 1 227 ? 22.406 0.704 10.062 1 91.06 227 ASN B O 1
ATOM 6538 N N . GLU B 1 228 ? 23.406 1.695 11.758 1 92.31 228 GLU B N 1
ATOM 6539 C CA . GLU B 1 228 ? 23.625 0.434 12.461 1 92.31 228 GLU B CA 1
ATOM 6540 C C . GLU B 1 228 ? 22.297 -0.178 12.906 1 92.31 228 GLU B C 1
ATOM 6542 O O . GLU B 1 228 ? 22.125 -1.397 12.844 1 92.31 228 GLU B O 1
ATOM 6547 N N . GLU B 1 229 ? 21.406 0.685 13.305 1 90.94 229 GLU B N 1
ATOM 6548 C CA . GLU B 1 229 ? 20.078 0.204 13.68 1 90.94 229 GLU B CA 1
ATOM 6549 C C . GLU B 1 229 ? 19.344 -0.378 12.477 1 90.94 229 GLU B C 1
ATOM 6551 O O . GLU B 1 229 ? 18.672 -1.408 12.594 1 90.94 229 GLU B O 1
ATOM 6556 N N . PHE B 1 230 ? 19.484 0.295 11.383 1 92.62 230 PHE B N 1
ATOM 6557 C CA . PHE B 1 230 ? 18.844 -0.194 10.164 1 92.62 230 PHE B CA 1
ATOM 6558 C C . PHE B 1 230 ? 19.438 -1.535 9.75 1 92.62 230 PHE B C 1
ATOM 6560 O O . PHE B 1 230 ? 18.703 -2.441 9.344 1 92.62 230 PHE B O 1
ATOM 6567 N N . LYS B 1 231 ? 20.719 -1.594 9.836 1 92.88 231 LYS B N 1
ATOM 6568 C CA . LYS B 1 231 ? 21.391 -2.832 9.477 1 92.88 231 LYS B CA 1
ATOM 6569 C C . LYS B 1 231 ? 20.922 -3.992 10.344 1 92.88 231 LYS B C 1
ATOM 6571 O O . LYS B 1 231 ? 20.734 -5.109 9.859 1 92.88 231 LYS B O 1
ATOM 6576 N N . THR B 1 232 ? 20.734 -3.725 11.531 1 92.81 232 THR B N 1
ATOM 6577 C CA . THR B 1 232 ? 20.266 -4.758 12.453 1 92.81 232 THR B CA 1
ATOM 6578 C C . THR B 1 232 ? 18.844 -5.191 12.102 1 92.81 232 THR B C 1
ATOM 6580 O O . THR B 1 232 ? 18.562 -6.387 12.047 1 92.81 232 THR B O 1
ATOM 6583 N N . LEU B 1 233 ? 18.016 -4.23 11.844 1 91.31 233 LEU B N 1
ATOM 6584 C CA . LEU B 1 233 ? 16.641 -4.527 11.484 1 91.31 233 LEU B CA 1
ATOM 6585 C C . LEU B 1 233 ? 16.578 -5.273 10.156 1 91.31 233 LEU B C 1
ATOM 6587 O O . LEU B 1 233 ? 15.781 -6.203 9.992 1 91.31 233 LEU B O 1
ATOM 6591 N N . SER B 1 234 ? 17.375 -4.832 9.266 1 92.81 234 SER B N 1
ATOM 6592 C CA . SER B 1 234 ? 17.422 -5.473 7.957 1 92.81 234 SER B CA 1
ATOM 6593 C C . SER B 1 234 ? 17.953 -6.898 8.062 1 92.81 234 SER B C 1
ATOM 6595 O O . SER B 1 234 ? 17.516 -7.785 7.332 1 92.81 234 SER B O 1
ATOM 6597 N N . ASN B 1 235 ? 18.938 -7.105 8.945 1 93.81 235 ASN B N 1
ATOM 6598 C CA . ASN B 1 235 ? 19.469 -8.445 9.164 1 93.81 235 ASN B CA 1
ATOM 6599 C C . ASN B 1 235 ? 18.422 -9.367 9.773 1 93.81 235 ASN B C 1
ATOM 6601 O O . ASN B 1 235 ? 18.359 -10.555 9.43 1 93.81 235 ASN B O 1
ATOM 6605 N N . ASP B 1 236 ? 17.688 -8.867 10.625 1 93.62 236 ASP B N 1
ATOM 6606 C CA . ASP B 1 236 ? 16.594 -9.648 11.195 1 93.62 236 ASP B CA 1
ATOM 6607 C C . ASP B 1 236 ? 15.578 -10.039 10.125 1 93.62 236 ASP B C 1
ATOM 6609 O O . ASP B 1 236 ? 15.094 -11.172 10.102 1 93.62 236 ASP B O 1
ATOM 6613 N N . SER B 1 237 ? 15.266 -9.125 9.297 1 91.81 237 SER B N 1
ATOM 6614 C CA . SER B 1 237 ? 14.359 -9.391 8.188 1 91.81 237 SER B CA 1
ATOM 6615 C C . SER B 1 237 ? 14.914 -10.469 7.27 1 91.81 237 SER B C 1
ATOM 6617 O O . SER B 1 237 ? 14.18 -11.352 6.812 1 91.81 237 SER B O 1
ATOM 6619 N N . LYS B 1 238 ? 16.188 -10.336 7.02 1 92.38 238 LYS B N 1
ATOM 6620 C CA . LYS B 1 238 ? 16.859 -11.328 6.188 1 92.38 238 LYS B CA 1
ATOM 6621 C C . LYS B 1 238 ? 16.766 -12.719 6.812 1 92.38 238 LYS B C 1
ATOM 6623 O O . LYS B 1 238 ? 16.438 -13.688 6.133 1 92.38 238 LYS B O 1
ATOM 6628 N N . THR B 1 239 ? 16.984 -12.82 8.055 1 94.38 239 THR B N 1
ATOM 6629 C CA . THR B 1 239 ? 16.969 -14.102 8.75 1 94.38 239 THR B CA 1
ATOM 6630 C C . THR B 1 239 ? 15.586 -14.727 8.719 1 94.38 239 THR B C 1
ATOM 6632 O O . THR B 1 239 ? 15.438 -15.93 8.477 1 94.38 239 THR B O 1
ATOM 6635 N N . LYS B 1 240 ? 14.617 -13.953 8.961 1 93.25 240 LYS B N 1
ATOM 6636 C CA . LYS B 1 240 ? 13.242 -14.453 8.938 1 93.25 240 LYS B CA 1
ATOM 6637 C C . LYS B 1 240 ? 12.828 -14.844 7.52 1 93.25 240 LYS B C 1
ATOM 6639 O O . LYS B 1 240 ? 12.117 -15.836 7.328 1 93.25 240 LYS B O 1
ATOM 6644 N N . ASN B 1 241 ? 13.266 -14.102 6.582 1 92.06 241 ASN B N 1
ATOM 6645 C CA . ASN B 1 241 ? 12.984 -14.414 5.188 1 92.06 241 ASN B CA 1
ATOM 6646 C C . ASN B 1 241 ? 13.664 -15.711 4.758 1 92.06 241 ASN B C 1
ATOM 6648 O O . ASN B 1 241 ? 13.109 -16.484 3.973 1 92.06 241 ASN B O 1
ATOM 6652 N N . LEU B 1 242 ? 14.906 -15.906 5.215 1 93.06 242 LEU B N 1
ATOM 6653 C CA . LEU B 1 242 ? 15.633 -17.141 4.914 1 93.06 242 LEU B CA 1
ATOM 6654 C C . LEU B 1 242 ? 14.93 -18.344 5.527 1 93.06 242 LEU B C 1
ATOM 6656 O O . LEU B 1 242 ? 14.844 -19.406 4.898 1 93.06 242 LEU B O 1
ATOM 6660 N N . ALA B 1 243 ? 14.375 -18.156 6.695 1 93.19 243 ALA B N 1
ATOM 6661 C CA . ALA B 1 243 ? 13.617 -19.234 7.332 1 93.19 243 ALA B CA 1
ATOM 6662 C C . ALA B 1 243 ? 12.352 -19.562 6.539 1 93.19 243 ALA B C 1
ATOM 6664 O O . ALA B 1 243 ? 11.992 -20.734 6.387 1 93.19 243 ALA B O 1
ATOM 6665 N N . LEU B 1 244 ? 11.711 -18.547 6.07 1 90.38 244 LEU B N 1
ATOM 6666 C CA . LEU B 1 244 ? 10.531 -18.719 5.23 1 90.38 244 LEU B CA 1
ATOM 6667 C C . LEU B 1 244 ? 10.883 -19.422 3.928 1 90.38 244 LEU B C 1
ATOM 6669 O O . LEU B 1 244 ? 10.188 -20.359 3.516 1 90.38 244 LEU B O 1
ATOM 6673 N N . SER B 1 245 ? 11.969 -19 3.381 1 88.94 245 SER B N 1
ATOM 6674 C CA . SER B 1 245 ? 12.398 -19.562 2.109 1 88.94 245 SER B CA 1
ATOM 6675 C C . SER B 1 245 ? 12.758 -21.047 2.262 1 88.94 245 SER B C 1
ATOM 6677 O O . SER B 1 245 ? 12.5 -21.844 1.364 1 88.94 245 SER B O 1
ATOM 6679 N N . LYS B 1 246 ? 13.344 -21.422 3.334 1 92.06 246 LYS B N 1
ATOM 6680 C CA . LYS B 1 246 ? 13.695 -22.812 3.613 1 92.06 246 LYS B CA 1
ATOM 6681 C C . LYS B 1 246 ? 12.453 -23.688 3.695 1 92.06 246 LYS B C 1
ATOM 6683 O O . LYS B 1 246 ? 12.43 -24.797 3.17 1 92.06 246 LYS B O 1
ATOM 6688 N N . THR B 1 247 ? 11.461 -23.172 4.324 1 90.44 247 THR B N 1
ATOM 6689 C CA . THR B 1 247 ? 10.211 -23.922 4.453 1 90.44 247 THR B CA 1
ATOM 6690 C C . THR B 1 247 ? 9.492 -24.016 3.109 1 90.44 247 THR B C 1
ATOM 6692 O O . THR B 1 247 ? 8.961 -25.062 2.754 1 90.44 247 THR B O 1
ATOM 6695 N N . ASN B 1 248 ? 9.562 -22.969 2.34 1 87.69 248 ASN B N 1
ATOM 6696 C CA . ASN B 1 248 ? 8.938 -22.938 1.021 1 87.69 248 ASN B CA 1
ATOM 6697 C C . ASN B 1 248 ? 9.625 -23.906 0.057 1 87.69 248 ASN B C 1
ATOM 6699 O O . ASN B 1 248 ? 8.984 -24.453 -0.842 1 87.69 248 ASN B O 1
ATOM 6703 N N . ALA B 1 249 ? 10.867 -24.109 0.259 1 88.31 249 ALA B N 1
ATOM 6704 C CA . ALA B 1 249 ? 11.672 -24.922 -0.654 1 88.31 249 ALA B CA 1
ATOM 6705 C C . ALA B 1 249 ? 11.273 -26.391 -0.568 1 88.31 249 ALA B C 1
ATOM 6707 O O . ALA B 1 249 ? 11.594 -27.172 -1.465 1 88.31 249 ALA B O 1
ATOM 6708 N N . LEU B 1 250 ? 10.5 -26.703 0.43 1 88.38 250 LEU B N 1
ATOM 6709 C CA . LEU B 1 250 ? 10.125 -28.094 0.634 1 88.38 250 LEU B CA 1
ATOM 6710 C C . LEU B 1 250 ? 8.922 -28.469 -0.222 1 88.38 250 LEU B C 1
ATOM 6712 O O . LEU B 1 250 ? 8.633 -29.656 -0.411 1 88.38 250 LEU B O 1
ATOM 6716 N N . PHE B 1 251 ? 8.258 -27.562 -0.778 1 82.69 251 PHE B N 1
ATOM 6717 C CA . PHE B 1 251 ? 7.051 -27.812 -1.555 1 82.69 251 PHE B CA 1
ATOM 6718 C C . PHE B 1 251 ? 7.371 -28.625 -2.807 1 82.69 251 PHE B C 1
ATOM 6720 O O . PHE B 1 251 ? 6.75 -29.656 -3.059 1 82.69 251 PHE B O 1
ATOM 6727 N N . GLY B 1 252 ? 8.383 -28.203 -3.508 1 78.25 252 GLY B N 1
ATOM 6728 C CA . GLY B 1 252 ? 8.75 -28.828 -4.762 1 78.25 252 GLY B CA 1
ATOM 6729 C C . GLY B 1 252 ? 9.141 -30.297 -4.594 1 78.25 252 GLY B C 1
ATOM 6730 O O . GLY B 1 252 ? 8.492 -31.188 -5.152 1 78.25 252 GLY B O 1
ATOM 6731 N N . PRO B 1 253 ? 10.039 -30.516 -3.684 1 79.31 253 PRO B N 1
ATOM 6732 C CA . PRO B 1 253 ? 10.492 -31.891 -3.455 1 79.31 253 PRO B CA 1
ATOM 6733 C C . PRO B 1 253 ? 9.367 -32.812 -2.992 1 79.31 253 PRO B C 1
ATOM 6735 O O . PRO B 1 253 ? 9.305 -33.969 -3.412 1 79.31 253 PRO B O 1
ATOM 6738 N N . LEU B 1 254 ? 8.539 -32.281 -2.166 1 81.62 254 LEU B N 1
ATOM 6739 C CA . LEU B 1 254 ? 7.438 -33.125 -1.675 1 81.62 254 LEU B CA 1
ATOM 6740 C C . LEU B 1 254 ? 6.5 -33.5 -2.814 1 81.62 254 LEU B C 1
ATOM 6742 O O . LEU B 1 254 ? 6.035 -34.656 -2.879 1 81.62 254 LEU B O 1
ATOM 6746 N N . MET B 1 255 ? 6.234 -32.688 -3.725 1 81.19 255 MET B N 1
ATOM 6747 C CA . MET B 1 255 ? 5.363 -32.969 -4.863 1 81.19 255 MET B CA 1
ATOM 6748 C C . MET B 1 255 ? 5.996 -33.969 -5.809 1 81.19 255 MET B C 1
ATOM 6750 O O . MET B 1 255 ? 5.348 -34.938 -6.223 1 81.19 255 MET B O 1
ATOM 6754 N N . VAL B 1 256 ? 7.242 -33.75 -6.129 1 74.94 256 VAL B N 1
ATOM 6755 C CA . VAL B 1 256 ? 7.93 -34.625 -7.051 1 74.94 256 VAL B CA 1
ATOM 6756 C C . VAL B 1 256 ? 7.98 -36.062 -6.469 1 74.94 256 VAL B C 1
ATOM 6758 O O . VAL B 1 256 ? 7.762 -37.031 -7.184 1 74.94 256 VAL B O 1
ATOM 6761 N N . PHE B 1 257 ? 8.172 -36.125 -5.215 1 77.75 257 PHE B N 1
ATOM 6762 C CA . PHE B 1 257 ? 8.305 -37.406 -4.547 1 77.75 257 PHE B CA 1
ATOM 6763 C C . PHE B 1 257 ? 6.98 -38.156 -4.57 1 77.75 257 PHE B C 1
ATOM 6765 O O . PHE B 1 257 ? 6.938 -39.312 -4.965 1 77.75 257 PHE B O 1
ATOM 6772 N N . LEU B 1 258 ? 6.012 -37.531 -4.133 1 78 258 LEU B N 1
ATOM 6773 C CA . LEU B 1 258 ? 4.738 -38.25 -3.988 1 78 258 LEU B CA 1
ATOM 6774 C C . LEU B 1 258 ? 4.141 -38.562 -5.352 1 78 258 LEU B C 1
ATOM 6776 O O . LEU B 1 258 ? 3.518 -39.625 -5.527 1 78 258 LEU B O 1
ATOM 6780 N N . ILE B 1 259 ? 4.336 -37.75 -6.387 1 77.38 259 ILE B N 1
ATOM 6781 C CA . ILE B 1 259 ? 3.889 -38 -7.746 1 77.38 259 ILE B CA 1
ATOM 6782 C C . ILE B 1 259 ? 4.688 -39.188 -8.32 1 77.38 259 ILE B C 1
ATOM 6784 O O . ILE B 1 259 ? 4.121 -40.094 -8.945 1 77.38 259 ILE B O 1
ATOM 6788 N N . GLY B 1 260 ? 6.008 -39.125 -8.047 1 74.75 260 GLY B N 1
ATOM 6789 C CA . GLY B 1 260 ? 6.844 -40.219 -8.469 1 74.75 260 GLY B CA 1
ATOM 6790 C C . GLY B 1 260 ? 6.426 -41.562 -7.867 1 74.75 260 GLY B C 1
ATOM 6791 O O . GLY B 1 260 ? 6.391 -42.562 -8.562 1 74.75 260 GLY B O 1
ATOM 6792 N N . LEU B 1 261 ? 6.016 -41.438 -6.66 1 78.56 261 LEU B N 1
ATOM 6793 C CA . LEU B 1 261 ? 5.566 -42.656 -5.977 1 78.56 261 LEU B CA 1
ATOM 6794 C C . LEU B 1 261 ? 4.285 -43.188 -6.602 1 78.56 261 LEU B C 1
ATOM 6796 O O . LEU B 1 261 ? 4.113 -44.406 -6.738 1 78.56 261 LEU B O 1
ATOM 6800 N N . SER B 1 262 ? 3.389 -42.344 -6.969 1 83.62 262 SER B N 1
ATOM 6801 C CA . SER B 1 262 ? 2.141 -42.781 -7.594 1 83.62 262 SER B CA 1
ATOM 6802 C C . SER B 1 262 ? 2.391 -43.406 -8.953 1 83.62 262 SER B C 1
ATOM 6804 O O . SER B 1 262 ? 1.772 -44.438 -9.297 1 83.62 262 SER B O 1
ATOM 6806 N N . TYR B 1 263 ? 3.201 -42.812 -9.742 1 79.12 263 TYR B N 1
ATOM 6807 C CA . TYR B 1 263 ? 3.566 -43.375 -11.039 1 79.12 263 TYR B CA 1
ATOM 6808 C C . TYR B 1 263 ? 4.164 -44.75 -10.883 1 79.12 263 TYR B C 1
ATOM 6810 O O . TYR B 1 263 ? 3.812 -45.688 -11.617 1 79.12 263 TYR B O 1
ATOM 6818 N N . LEU B 1 264 ? 4.938 -44.938 -9.836 1 76.5 264 LEU B N 1
ATOM 6819 C CA . LEU B 1 264 ? 5.605 -46.219 -9.586 1 76.5 264 LEU B CA 1
ATOM 6820 C C . LEU B 1 264 ? 4.598 -47.281 -9.195 1 76.5 264 LEU B C 1
ATOM 6822 O O . LEU B 1 264 ? 4.711 -48.438 -9.633 1 76.5 264 LEU B O 1
ATOM 6826 N N . ILE B 1 265 ? 3.785 -46.875 -8.422 1 83.75 265 ILE B N 1
ATOM 6827 C CA . ILE B 1 265 ? 2.775 -47.812 -7.973 1 83.75 265 ILE B CA 1
ATOM 6828 C C . ILE B 1 265 ? 1.939 -48.281 -9.164 1 83.75 265 ILE B C 1
ATOM 6830 O O . ILE B 1 265 ? 1.633 -49.469 -9.281 1 83.75 265 ILE B O 1
ATOM 6834 N N . VAL B 1 266 ? 1.63 -47.406 -10.078 1 86.62 266 VAL B N 1
ATOM 6835 C CA . VAL B 1 266 ? 0.818 -47.75 -11.242 1 86.62 266 VAL B CA 1
ATOM 6836 C C . VAL B 1 266 ? 1.576 -48.719 -12.133 1 86.62 266 VAL B C 1
ATOM 6838 O O . VAL B 1 266 ? 1 -49.688 -12.625 1 86.62 266 VAL B O 1
ATOM 6841 N N . ILE B 1 267 ? 2.785 -48.469 -12.258 1 79.19 267 ILE B N 1
ATOM 6842 C CA . ILE B 1 267 ? 3.582 -49.281 -13.148 1 79.19 267 ILE B CA 1
ATOM 6843 C C . ILE B 1 267 ? 3.795 -50.656 -12.516 1 79.19 267 ILE B C 1
ATOM 6845 O O . ILE B 1 267 ? 3.66 -51.688 -13.18 1 79.19 267 ILE B O 1
ATOM 6849 N N . LEU B 1 268 ? 4.051 -50.719 -11.203 1 80.56 268 LEU B N 1
ATOM 6850 C CA . LEU B 1 268 ? 4.336 -52 -10.516 1 80.56 268 LEU B CA 1
ATOM 6851 C C . LEU B 1 268 ? 3.074 -52.844 -10.375 1 80.56 268 LEU B C 1
ATOM 6853 O O . LEU B 1 268 ? 3.055 -54 -10.781 1 80.56 268 LEU B O 1
ATOM 6857 N N . VAL B 1 269 ? 2.186 -52.188 -9.828 1 85.44 269 VAL B N 1
ATOM 6858 C CA . VAL B 1 269 ? 0.953 -52.906 -9.57 1 85.44 269 VAL B CA 1
ATOM 6859 C C . VAL B 1 269 ? 0.214 -53.156 -10.883 1 85.44 269 VAL B C 1
ATOM 6861 O O . VAL B 1 269 ? -0.348 -54.25 -11.094 1 85.44 269 VAL B O 1
ATOM 6864 N N . GLY B 1 270 ? 0.195 -52.125 -11.719 1 84.44 270 GLY B N 1
ATOM 6865 C CA . GLY B 1 270 ? -0.412 -52.312 -13.031 1 84.44 270 GLY B CA 1
ATOM 6866 C C . GLY B 1 270 ? 0.266 -53.406 -13.859 1 84.44 270 GLY B C 1
ATOM 6867 O O . GLY B 1 270 ? -0.403 -54.188 -14.523 1 84.44 270 GLY B O 1
ATOM 6868 N N . GLY B 1 271 ? 1.588 -53.406 -13.875 1 79 271 GLY B N 1
ATOM 6869 C CA . GLY B 1 271 ? 2.33 -54.438 -14.562 1 79 271 GLY B CA 1
ATOM 6870 C C . GLY B 1 271 ? 2.043 -55.844 -14.031 1 79 271 GLY B C 1
ATOM 6871 O O . GLY B 1 271 ? 1.865 -56.781 -14.805 1 79 271 GLY B O 1
ATOM 6872 N N . LYS B 1 272 ? 2.008 -55.938 -12.711 1 80.81 272 LYS B N 1
ATOM 6873 C CA . LYS B 1 272 ? 1.7 -57.219 -12.094 1 80.81 272 LYS B CA 1
ATOM 6874 C C . LYS B 1 272 ? 0.287 -57.688 -12.445 1 80.81 272 LYS B C 1
ATOM 6876 O O . LYS B 1 272 ? 0.062 -58.875 -12.734 1 80.81 272 LYS B O 1
ATOM 6881 N N . MET B 1 273 ? -0.579 -56.781 -12.438 1 87.31 273 MET B N 1
ATOM 6882 C CA . MET B 1 273 ? -1.967 -57.125 -12.75 1 87.31 273 MET B CA 1
ATOM 6883 C C . MET B 1 273 ? -2.123 -57.5 -14.219 1 87.31 273 MET B C 1
ATOM 6885 O O . MET B 1 273 ? -2.986 -58.281 -14.578 1 87.31 273 MET B O 1
ATOM 6889 N N . TYR B 1 274 ? -1.358 -56.906 -15.016 1 81.75 274 TYR B N 1
ATOM 6890 C CA . TYR B 1 274 ? -1.364 -57.25 -16.438 1 81.75 274 TYR B CA 1
ATOM 6891 C C . TYR B 1 274 ? -0.87 -58.688 -16.641 1 81.75 274 TYR B C 1
ATOM 6893 O O . TYR B 1 274 ? -1.435 -59.438 -17.438 1 81.75 274 TYR B O 1
ATOM 6901 N N . ILE B 1 275 ? 0.169 -59.062 -15.914 1 76.12 275 ILE B N 1
ATOM 6902 C CA . ILE B 1 275 ? 0.748 -60.406 -16 1 76.12 275 ILE B CA 1
ATOM 6903 C C . ILE B 1 275 ? -0.259 -61.438 -15.508 1 76.12 275 ILE B C 1
ATOM 6905 O O . ILE B 1 275 ? -0.381 -62.531 -16.078 1 76.12 275 ILE B O 1
ATOM 6909 N N . ASN B 1 276 ? -0.893 -61.031 -14.469 1 82 276 ASN B N 1
ATOM 6910 C CA . ASN B 1 276 ? -1.874 -61.938 -13.898 1 82 276 ASN B CA 1
ATOM 6911 C C . ASN B 1 276 ? -3.182 -61.938 -14.68 1 82 276 ASN B C 1
ATOM 6913 O O . ASN B 1 276 ? -4.176 -62.531 -14.258 1 82 276 ASN B O 1
ATOM 6917 N N . GLU B 1 277 ? -3.287 -61.125 -15.781 1 82 277 GLU B N 1
ATOM 6918 C CA . GLU B 1 277 ? -4.422 -61.031 -16.703 1 82 277 GLU B CA 1
ATOM 6919 C C . GLU B 1 277 ? -5.621 -60.375 -16.016 1 82 277 GLU B C 1
ATOM 6921 O O . GLU B 1 277 ? -6.77 -60.75 -16.297 1 82 277 GLU B O 1
ATOM 6926 N N . GLU B 1 278 ? -5.254 -59.656 -15.062 1 86.81 278 GLU B N 1
ATOM 6927 C CA . GLU B 1 278 ? -6.316 -58.906 -14.414 1 86.81 278 GLU B CA 1
ATOM 6928 C C . GLU B 1 278 ? -6.641 -57.625 -15.188 1 86.81 278 GLU B C 1
ATOM 6930 O O . GLU B 1 278 ? -7.746 -57.094 -15.078 1 86.81 278 GLU B O 1
ATOM 6935 N N . ILE B 1 279 ? -5.613 -57.188 -15.938 1 85.31 279 ILE B N 1
ATOM 6936 C CA . ILE B 1 279 ? -5.801 -56.062 -16.828 1 85.31 279 ILE B CA 1
ATOM 6937 C C . ILE B 1 279 ? -5.723 -56.5 -18.281 1 85.31 279 ILE B C 1
ATOM 6939 O O . ILE B 1 279 ? -4.922 -57.375 -18.625 1 85.31 279 ILE B O 1
ATOM 6943 N N . LYS B 1 280 ? -6.629 -55.875 -19.016 1 77.06 280 LYS B N 1
ATOM 6944 C CA . LYS B 1 280 ? -6.863 -56.375 -20.359 1 77.06 280 LYS B CA 1
ATOM 6945 C C . LYS B 1 280 ? -5.746 -55.969 -21.312 1 77.06 280 LYS B C 1
ATOM 6947 O O . LYS B 1 280 ? -5.398 -56.719 -22.234 1 77.06 280 LYS B O 1
ATOM 6952 N N . ASP B 1 281 ? -5.258 -54.781 -21.141 1 82.44 281 ASP B N 1
ATOM 6953 C CA . ASP B 1 281 ? -4.262 -54.312 -22.094 1 82.44 281 ASP B CA 1
ATOM 6954 C C . ASP B 1 281 ? -3.334 -53.281 -21.453 1 82.44 281 ASP B C 1
ATOM 6956 O O . ASP B 1 281 ? -3.609 -52.781 -20.359 1 82.44 281 ASP B O 1
ATOM 6960 N N . LEU B 1 282 ? -2.215 -53 -22.109 1 79.31 282 LEU B N 1
ATOM 6961 C CA . LEU B 1 282 ? -1.181 -52.094 -21.641 1 79.31 282 LEU B CA 1
ATOM 6962 C C . LEU B 1 282 ? -1.676 -50.656 -21.672 1 79.31 282 LEU B C 1
ATOM 6964 O O . LEU B 1 282 ? -1.1 -49.781 -21.016 1 79.31 282 LEU B O 1
ATOM 6968 N N . GLY B 1 283 ? -2.662 -50.406 -22.406 1 81.25 283 GLY B N 1
ATOM 6969 C CA . GLY B 1 283 ? -3.23 -49.062 -22.484 1 81.25 283 GLY B CA 1
ATOM 6970 C C . GLY B 1 283 ? -3.777 -48.594 -21.172 1 81.25 283 GLY B C 1
ATOM 6971 O O . GLY B 1 283 ? -3.775 -47.375 -20.891 1 81.25 283 GLY B O 1
ATOM 6972 N N . VAL B 1 284 ? -4.133 -49.531 -20.312 1 87 284 VAL B N 1
ATOM 6973 C CA . VAL B 1 284 ? -4.68 -49.219 -19 1 87 284 VAL B CA 1
ATOM 6974 C C . VAL B 1 284 ? -3.607 -48.531 -18.141 1 87 284 VAL B C 1
ATOM 6976 O O . VAL B 1 284 ? -3.891 -47.594 -17.406 1 87 284 VAL B O 1
ATOM 6979 N N . ILE B 1 285 ? -2.43 -48.969 -18.266 1 83.5 285 ILE B N 1
ATOM 6980 C CA . ILE B 1 285 ? -1.328 -48.406 -17.5 1 83.5 285 ILE B CA 1
ATOM 6981 C C . ILE B 1 285 ? -1.081 -46.969 -17.938 1 83.5 285 ILE B C 1
ATOM 6983 O O . ILE B 1 285 ? -0.933 -46.062 -17.109 1 83.5 285 ILE B O 1
ATOM 6987 N N . ALA B 1 286 ? -1.091 -46.781 -19.25 1 79.75 286 ALA B N 1
ATOM 6988 C CA . ALA B 1 286 ? -0.907 -45.438 -19.781 1 79.75 286 ALA B CA 1
ATOM 6989 C C . ALA B 1 286 ? -2.041 -44.5 -19.328 1 79.75 286 ALA B C 1
ATOM 6991 O O . ALA B 1 286 ? -1.809 -43.344 -18.984 1 79.75 286 ALA B O 1
ATOM 6992 N N . GLN B 1 287 ? -3.191 -45.062 -19.297 1 85.69 287 GLN B N 1
ATOM 6993 C CA . GLN B 1 287 ? -4.352 -44.281 -18.859 1 85.69 287 GLN B CA 1
ATOM 6994 C C . GLN B 1 287 ? -4.207 -43.844 -17.406 1 85.69 287 GLN B C 1
ATOM 6996 O O . GLN B 1 287 ? -4.473 -42.688 -17.078 1 85.69 287 GLN B O 1
ATOM 7001 N N . PHE B 1 288 ? -3.795 -44.688 -16.594 1 88.56 288 PHE B N 1
ATOM 7002 C CA . PHE B 1 288 ? -3.664 -44.406 -15.164 1 88.56 288 PHE B CA 1
ATOM 7003 C C . PHE B 1 288 ? -2.568 -43.375 -14.922 1 88.56 288 PHE B C 1
ATOM 7005 O O . PHE B 1 288 ? -2.709 -42.5 -14.062 1 88.56 288 PHE B O 1
ATOM 7012 N N . LEU B 1 289 ? -1.515 -43.406 -15.68 1 83.56 289 LEU B N 1
ATOM 7013 C CA . LEU B 1 289 ? -0.432 -42.438 -15.547 1 83.56 289 LEU B CA 1
ATOM 7014 C C . LEU B 1 289 ? -0.914 -41.031 -15.891 1 83.56 289 LEU B C 1
ATOM 7016 O O . LEU B 1 289 ? -0.599 -40.062 -15.188 1 83.56 289 LEU B O 1
ATOM 7020 N N . LEU B 1 290 ? -1.665 -40.969 -16.922 1 83.5 290 LEU B N 1
ATOM 7021 C CA . LEU B 1 290 ? -2.162 -39.656 -17.344 1 83.5 290 LEU B CA 1
ATOM 7022 C C . LEU B 1 290 ? -3.17 -39.125 -16.344 1 83.5 290 LEU B C 1
ATOM 7024 O O . LEU B 1 290 ? -3.172 -37.906 -16.047 1 83.5 290 LEU B O 1
ATOM 7028 N N . TYR B 1 291 ? -4.012 -40.031 -15.789 1 88.38 291 TYR B N 1
ATOM 7029 C CA . TYR B 1 291 ? -4.988 -39.594 -14.797 1 88.38 291 TYR B CA 1
ATOM 7030 C C . TYR B 1 291 ? -4.297 -39.062 -13.547 1 88.38 291 TYR B C 1
ATOM 7032 O O . TYR B 1 291 ? -4.715 -38.031 -13 1 88.38 291 TYR B O 1
ATOM 7040 N N . ILE B 1 292 ? -3.281 -39.688 -13.141 1 86.19 292 ILE B N 1
ATOM 7041 C CA . ILE B 1 292 ? -2.549 -39.25 -11.961 1 86.19 292 ILE B CA 1
ATOM 7042 C C . ILE B 1 292 ? -1.946 -37.875 -12.219 1 86.19 292 ILE B C 1
ATOM 7044 O O . ILE B 1 292 ? -1.983 -37 -11.344 1 86.19 292 ILE B O 1
ATOM 7048 N N . GLY B 1 293 ? -1.374 -37.688 -13.422 1 81.75 293 GLY B N 1
ATOM 7049 C CA . GLY B 1 293 ? -0.825 -36.406 -13.789 1 81.75 293 GLY B CA 1
ATOM 7050 C C . GLY B 1 293 ? -1.842 -35.281 -13.703 1 81.75 293 GLY B C 1
ATOM 7051 O O . GLY B 1 293 ? -1.504 -34.156 -13.328 1 81.75 293 GLY B O 1
ATOM 7052 N N . MET B 1 294 ? -3.041 -35.594 -13.953 1 84.5 294 MET B N 1
ATOM 7053 C CA . MET B 1 294 ? -4.113 -34.594 -13.953 1 84.5 294 MET B CA 1
ATOM 7054 C C . MET B 1 294 ? -4.52 -34.25 -12.531 1 84.5 294 MET B C 1
ATOM 7056 O O . MET B 1 294 ? -5.148 -33.219 -12.305 1 84.5 294 MET B O 1
ATOM 7060 N N . LEU B 1 295 ? -4.184 -35.062 -11.57 1 86.12 295 LEU B N 1
ATOM 7061 C CA . LEU B 1 295 ? -4.609 -34.844 -10.188 1 86.12 295 LEU B CA 1
ATOM 7062 C C . LEU B 1 295 ? -3.549 -34.062 -9.406 1 86.12 295 LEU B C 1
ATOM 7064 O O . LEU B 1 295 ? -3.797 -33.625 -8.289 1 86.12 295 LEU B O 1
ATOM 7068 N N . VAL B 1 296 ? -2.426 -33.844 -10.023 1 76.88 296 VAL B N 1
ATOM 7069 C CA . VAL B 1 296 ? -1.296 -33.25 -9.328 1 76.88 296 VAL B CA 1
ATOM 7070 C C . VAL B 1 296 ? -1.647 -31.812 -8.922 1 76.88 296 VAL B C 1
ATOM 7072 O O . VAL B 1 296 ? -1.539 -31.453 -7.754 1 76.88 296 VAL B O 1
ATOM 7075 N N . TRP B 1 297 ? -2.148 -31.062 -9.836 1 76.56 297 TRP B N 1
ATOM 7076 C CA . TRP B 1 297 ? -2.389 -29.641 -9.578 1 76.56 297 TRP B CA 1
ATOM 7077 C C . TRP B 1 297 ? -3.564 -29.453 -8.625 1 76.56 297 TRP B C 1
ATOM 7079 O O . TRP B 1 297 ? -3.492 -28.656 -7.688 1 76.56 297 TRP B O 1
ATOM 7089 N N . PRO B 1 298 ? -4.602 -30.219 -8.797 1 81.62 298 PRO B N 1
ATOM 7090 C CA . PRO B 1 298 ? -5.707 -30.078 -7.852 1 81.62 298 PRO B CA 1
ATOM 7091 C C . PRO B 1 298 ? -5.277 -30.312 -6.402 1 81.62 298 PRO B C 1
ATOM 7093 O O . PRO B 1 298 ? -5.758 -29.625 -5.496 1 81.62 298 PRO B O 1
ATOM 7096 N N . VAL B 1 299 ? -4.379 -31.188 -6.238 1 78.31 299 VAL B N 1
ATOM 7097 C CA . VAL B 1 299 ? -3.912 -31.469 -4.883 1 78.31 299 VAL B CA 1
ATOM 7098 C C . VAL B 1 299 ? -3.016 -30.328 -4.398 1 78.31 299 VAL B C 1
ATOM 7100 O O . VAL B 1 299 ? -3.121 -29.891 -3.25 1 78.31 299 VAL B O 1
ATOM 7103 N N . ALA B 1 300 ? -2.229 -29.781 -5.293 1 76.56 300 ALA B N 1
ATOM 7104 C CA . ALA B 1 300 ? -1.302 -28.703 -4.945 1 76.56 300 ALA B CA 1
ATOM 7105 C C . ALA B 1 300 ? -2.051 -27.406 -4.648 1 76.56 300 ALA B C 1
ATOM 7107 O O . ALA B 1 300 ? -1.607 -26.594 -3.828 1 76.56 300 ALA B O 1
ATOM 7108 N N . SER B 1 301 ? -3.152 -27.234 -5.25 1 82.81 301 SER B N 1
ATOM 7109 C CA . SER B 1 301 ? -3.879 -25.984 -5.141 1 82.81 301 SER B CA 1
ATOM 7110 C C . SER B 1 301 ? -4.598 -25.875 -3.799 1 82.81 301 SER B C 1
ATOM 7112 O O . SER B 1 301 ? -5.023 -24.781 -3.4 1 82.81 301 SER B O 1
ATOM 7114 N N . PHE B 1 302 ? -4.715 -26.984 -3.143 1 80 302 PHE B N 1
ATOM 7115 C CA . PHE B 1 302 ? -5.469 -27.016 -1.894 1 80 302 PHE B CA 1
ATOM 7116 C C . PHE B 1 302 ? -4.855 -26.047 -0.877 1 80 302 PHE B C 1
ATOM 7118 O O . PHE B 1 302 ? -5.574 -25.359 -0.152 1 80 302 PHE B O 1
ATOM 7125 N N . GLY B 1 303 ? -3.576 -26.078 -0.799 1 74.75 303 GLY B N 1
ATOM 7126 C CA . GLY B 1 303 ? -2.912 -25.172 0.135 1 74.75 303 GLY B CA 1
ATOM 7127 C C . GLY B 1 303 ? -3.162 -23.719 -0.16 1 74.75 303 GLY B C 1
ATOM 7128 O O . GLY B 1 303 ? -3.461 -22.938 0.748 1 74.75 303 GLY B O 1
ATOM 7129 N N . TRP B 1 304 ? -3.107 -23.391 -1.344 1 79.25 304 TRP B N 1
ATOM 7130 C CA . TRP B 1 304 ? -3.295 -22.016 -1.771 1 79.25 304 TRP B CA 1
ATOM 7131 C C . TRP B 1 304 ? -4.738 -21.578 -1.566 1 79.25 304 TRP B C 1
ATOM 7133 O O . TRP B 1 304 ? -4.996 -20.453 -1.109 1 79.25 304 TRP B O 1
ATOM 7143 N N . VAL B 1 305 ? -5.699 -22.422 -1.892 1 87.69 305 VAL B N 1
ATOM 7144 C CA . VAL B 1 305 ? -7.121 -22.125 -1.725 1 87.69 305 VAL B CA 1
ATOM 7145 C C . VAL B 1 305 ? -7.43 -21.906 -0.246 1 87.69 305 VAL B C 1
ATOM 7147 O O . VAL B 1 305 ? -8.203 -21 0.104 1 87.69 305 VAL B O 1
ATOM 7150 N N . SER B 1 306 ? -6.801 -22.703 0.544 1 83.56 306 SER B N 1
ATOM 7151 C CA . SER B 1 306 ? -7.008 -22.562 1.979 1 83.56 306 SER B CA 1
ATOM 7152 C C . SER B 1 306 ? -6.547 -21.188 2.459 1 83.56 306 SER B C 1
ATOM 7154 O O . SER B 1 306 ? -7.215 -20.547 3.281 1 83.56 306 SER B O 1
ATOM 7156 N N . SER B 1 307 ? -5.477 -20.766 1.925 1 80.62 307 SER B N 1
ATOM 7157 C CA . SER B 1 307 ? -4.965 -19.453 2.287 1 80.62 307 SER B CA 1
ATOM 7158 C C . SER B 1 307 ? -5.902 -18.344 1.813 1 80.62 307 SER B C 1
ATOM 7160 O O . SER B 1 307 ? -6.141 -17.375 2.535 1 80.62 307 SER B O 1
ATOM 7162 N N . LEU B 1 308 ? -6.457 -18.5 0.649 1 88.31 308 LEU B N 1
ATOM 7163 C CA . LEU B 1 308 ? -7.391 -17.516 0.109 1 88.31 308 LEU B CA 1
ATOM 7164 C C . LEU B 1 308 ? -8.641 -17.422 0.976 1 88.31 308 LEU B C 1
ATOM 7166 O O . LEU B 1 308 ? -9.133 -16.328 1.246 1 88.31 308 LEU B O 1
ATOM 7170 N N . VAL B 1 309 ? -9.078 -18.547 1.448 1 89.44 309 VAL B N 1
ATOM 7171 C CA . VAL B 1 309 ? -10.297 -18.609 2.254 1 89.44 309 VAL B CA 1
ATOM 7172 C C . VAL B 1 309 ? -10.047 -17.938 3.607 1 89.44 309 VAL B C 1
ATOM 7174 O O . VAL B 1 309 ? -10.883 -17.188 4.094 1 89.44 309 VAL B O 1
ATOM 7177 N N . GLN B 1 310 ? -8.953 -18.25 4.121 1 85 310 GLN B N 1
ATOM 7178 C CA . GLN B 1 310 ? -8.625 -17.672 5.426 1 85 310 GLN B CA 1
ATOM 7179 C C . GLN B 1 310 ? -8.469 -16.156 5.336 1 85 310 GLN B C 1
ATOM 7181 O O . GLN B 1 310 ? -8.961 -15.43 6.199 1 85 310 GLN B O 1
ATOM 7186 N N . GLU B 1 311 ? -7.844 -15.734 4.312 1 86.94 311 GLU B N 1
ATOM 7187 C CA . GLU B 1 311 ? -7.668 -14.305 4.102 1 86.94 311 GLU B CA 1
ATOM 7188 C C . GLU B 1 311 ? -9.008 -13.609 3.873 1 86.94 311 GLU B C 1
ATOM 7190 O O . GLU B 1 311 ? -9.25 -12.523 4.402 1 86.94 311 GLU B O 1
ATOM 7195 N N . ALA B 1 312 ? -9.82 -14.219 3.111 1 92.81 312 ALA B N 1
ATOM 7196 C CA . ALA B 1 312 ? -11.148 -13.672 2.832 1 92.81 312 ALA B CA 1
ATOM 7197 C C . ALA B 1 312 ? -12.008 -13.633 4.094 1 92.81 312 ALA B C 1
ATOM 7199 O O . ALA B 1 312 ? -12.797 -12.711 4.289 1 92.81 312 ALA B O 1
ATOM 7200 N N . GLU B 1 313 ? -11.828 -14.648 4.91 1 93.25 313 GLU B N 1
ATOM 7201 C CA . GLU B 1 313 ? -12.578 -14.695 6.16 1 93.25 313 GLU B CA 1
ATOM 7202 C C . GLU B 1 313 ? -12.188 -13.547 7.086 1 93.25 313 GLU B C 1
ATOM 7204 O O . GLU B 1 313 ? -13.055 -12.914 7.695 1 93.25 313 GLU B O 1
ATOM 7209 N N . ALA B 1 314 ? -11.008 -13.305 7.184 1 89.69 314 ALA B N 1
ATOM 7210 C CA . ALA B 1 314 ? -10.523 -12.203 8.008 1 89.69 314 ALA B CA 1
ATOM 7211 C C . ALA B 1 314 ? -11.008 -10.859 7.465 1 89.69 314 ALA B C 1
ATOM 7213 O O . ALA B 1 314 ? -11.453 -10 8.227 1 89.69 314 ALA B O 1
ATOM 7214 N N . SER B 1 315 ? -10.906 -10.688 6.191 1 92.69 315 SER B N 1
ATOM 7215 C CA . SER B 1 315 ? -11.344 -9.445 5.555 1 92.69 315 SER B CA 1
ATOM 7216 C C . SER B 1 315 ? -12.852 -9.258 5.672 1 92.69 315 SER B C 1
ATOM 7218 O O . SER B 1 315 ? -13.328 -8.156 5.949 1 92.69 315 SER B O 1
ATOM 7220 N N . GLN B 1 316 ? -13.531 -10.312 5.469 1 94.25 316 GLN B N 1
ATOM 7221 C CA . GLN B 1 316 ? -14.984 -10.227 5.57 1 94.25 316 GLN B CA 1
ATOM 7222 C C . GLN B 1 316 ? -15.422 -9.914 6.996 1 94.25 316 GLN B C 1
ATOM 7224 O O . GLN B 1 316 ? -16.422 -9.242 7.207 1 94.25 316 GLN B O 1
ATOM 7229 N N . LYS B 1 317 ? -14.68 -10.406 7.895 1 93.5 317 LYS B N 1
ATOM 7230 C CA . LYS B 1 317 ? -14.969 -10.078 9.289 1 93.5 317 LYS B CA 1
ATOM 7231 C C . LYS B 1 317 ? -14.906 -8.57 9.523 1 93.5 317 LYS B C 1
ATOM 7233 O O . LYS B 1 317 ? -15.797 -8 10.148 1 93.5 317 LYS B O 1
ATOM 7238 N N . ARG B 1 318 ? -13.93 -7.984 9.016 1 91.31 318 ARG B N 1
ATOM 7239 C CA . ARG B 1 318 ? -13.781 -6.539 9.148 1 91.31 318 ARG B CA 1
ATOM 7240 C C . ARG B 1 318 ? -14.906 -5.801 8.422 1 91.31 318 ARG B C 1
ATOM 7242 O O . ARG B 1 318 ? -15.461 -4.832 8.953 1 91.31 318 ARG B O 1
ATOM 7249 N N . ILE B 1 319 ? -15.242 -6.262 7.332 1 93.88 319 ILE B N 1
ATOM 7250 C CA . ILE B 1 319 ? -16.312 -5.652 6.555 1 93.88 319 ILE B CA 1
ATOM 7251 C C . ILE B 1 319 ? -17.641 -5.816 7.297 1 93.88 319 ILE B C 1
ATOM 7253 O O . ILE B 1 319 ? -18.438 -4.875 7.379 1 93.88 319 ILE B O 1
ATOM 7257 N N . ASN B 1 320 ? -17.812 -7.039 7.875 1 94.44 320 ASN B N 1
ATOM 7258 C CA . ASN B 1 320 ? -19.047 -7.305 8.609 1 94.44 320 ASN B CA 1
ATOM 7259 C C . ASN B 1 320 ? -19.188 -6.391 9.828 1 94.44 320 ASN B C 1
ATOM 7261 O O . ASN B 1 320 ? -20.266 -5.867 10.102 1 94.44 320 ASN B O 1
ATOM 7265 N N . GLU B 1 321 ? -18.109 -6.211 10.492 1 91.62 321 GLU B N 1
ATOM 7266 C CA . GLU B 1 321 ? -18.109 -5.32 11.648 1 91.62 321 GLU B CA 1
ATOM 7267 C C . GLU B 1 321 ? -18.453 -3.889 11.242 1 91.62 321 GLU B C 1
ATOM 7269 O O . GLU B 1 321 ? -19.203 -3.209 11.93 1 91.62 321 GLU B O 1
ATOM 7274 N N . PHE B 1 322 ? -17.969 -3.613 10.18 1 91.12 322 PHE B N 1
ATOM 7275 C CA . PHE B 1 322 ? -18.219 -2.281 9.648 1 91.12 322 PHE B CA 1
ATOM 7276 C C . PHE B 1 322 ? -19.672 -2.141 9.227 1 91.12 322 PHE B C 1
ATOM 7278 O O . PHE B 1 322 ? -20.312 -1.129 9.516 1 91.12 322 PHE B O 1
ATOM 7285 N N . LEU B 1 323 ? -20.219 -3.074 8.562 1 92.81 323 LEU B N 1
ATOM 7286 C CA . LEU B 1 323 ? -21.578 -3.016 8.031 1 92.81 323 LEU B CA 1
ATOM 7287 C C . LEU B 1 323 ? -22.609 -3.115 9.156 1 92.81 323 LEU B C 1
ATOM 7289 O O . LEU B 1 323 ? -23.766 -2.752 8.977 1 92.81 323 LEU B O 1
ATOM 7293 N N . LYS B 1 324 ? -22.172 -3.551 10.297 1 91.88 324 LYS B N 1
ATOM 7294 C CA . LYS B 1 324 ? -23.078 -3.65 11.438 1 91.88 324 LYS B CA 1
ATOM 7295 C C . LYS B 1 324 ? -23.172 -2.32 12.18 1 91.88 324 LYS B C 1
ATOM 7297 O O . LYS B 1 324 ? -24.094 -2.104 12.961 1 91.88 324 LYS B O 1
ATOM 7302 N N . GLU B 1 325 ? -22.25 -1.474 11.82 1 90.56 325 GLU B N 1
ATOM 7303 C CA . GLU B 1 325 ? -22.297 -0.152 12.445 1 90.56 325 GLU B CA 1
ATOM 7304 C C . GLU B 1 325 ? -23.547 0.608 12.031 1 90.56 325 GLU B C 1
ATOM 7306 O O . GLU B 1 325 ? -23.922 0.618 10.852 1 90.56 325 GLU B O 1
ATOM 7311 N N . LYS B 1 326 ? -24.25 1.158 13.039 1 90.25 326 LYS B N 1
ATOM 7312 C CA . LYS B 1 326 ? -25.453 1.923 12.766 1 90.25 326 LYS B CA 1
ATOM 7313 C C . LYS B 1 326 ? -25.203 3.422 12.859 1 90.25 326 LYS B C 1
ATOM 7315 O O . LYS B 1 326 ? -24.422 3.869 13.703 1 90.25 326 LYS B O 1
ATOM 7320 N N . PRO B 1 327 ? -25.812 4.109 11.906 1 89.31 327 PRO B N 1
ATOM 7321 C CA . PRO B 1 327 ? -25.672 5.566 12.008 1 89.31 327 PRO B CA 1
ATOM 7322 C C . PRO B 1 327 ? -26.266 6.125 13.305 1 89.31 327 PRO B C 1
ATOM 7324 O O . PRO B 1 327 ? -27.297 5.641 13.773 1 89.31 327 PRO B O 1
ATOM 7327 N N . GLU B 1 328 ? -25.609 7.047 13.859 1 86.56 328 GLU B N 1
ATOM 7328 C CA . GLU B 1 328 ? -26.078 7.691 15.086 1 86.56 328 GLU B CA 1
ATOM 7329 C C . GLU B 1 328 ? -27.234 8.641 14.805 1 86.56 328 GLU B C 1
ATOM 7331 O O . GLU B 1 328 ? -28.156 8.773 15.617 1 86.56 328 GLU B O 1
ATOM 7336 N N . ILE B 1 329 ? -27.156 9.273 13.648 1 87.75 329 ILE B N 1
ATOM 7337 C CA . ILE B 1 329 ? -28.172 10.234 13.258 1 87.75 329 ILE B CA 1
ATOM 7338 C C . ILE B 1 329 ? -29.156 9.586 12.289 1 87.75 329 ILE B C 1
ATOM 7340 O O . ILE B 1 329 ? -28.766 9.133 11.211 1 87.75 329 ILE B O 1
ATOM 7344 N N . LYS B 1 330 ? -30.406 9.469 12.68 1 87.19 330 LYS B N 1
ATOM 7345 C CA . LYS B 1 330 ? -31.438 8.883 11.836 1 87.19 330 LYS B CA 1
ATOM 7346 C C . LYS B 1 330 ? -32.406 9.953 11.32 1 87.19 330 LYS B C 1
ATOM 7348 O O . LYS B 1 330 ? -32.688 10.922 12.016 1 87.19 330 LYS B O 1
ATOM 7353 N N . ASN B 1 331 ? -32.719 9.797 10.117 1 87.5 331 ASN B N 1
ATOM 7354 C CA . ASN B 1 331 ? -33.719 10.688 9.539 1 87.5 331 ASN B CA 1
ATOM 7355 C C . ASN B 1 331 ? -35.125 10.266 9.914 1 87.5 331 ASN B C 1
ATOM 7357 O O . ASN B 1 331 ? -35.812 9.641 9.125 1 87.5 331 ASN B O 1
ATOM 7361 N N . GLU B 1 332 ? -35.531 10.602 11.07 1 86.5 332 GLU B N 1
ATOM 7362 C CA . GLU B 1 332 ? -36.844 10.188 11.57 1 86.5 332 GLU B CA 1
ATOM 7363 C C . GLU B 1 332 ? -37.875 11.297 11.414 1 86.5 332 GLU B C 1
ATOM 7365 O O . GLU B 1 332 ? -39.094 11.047 11.5 1 86.5 332 GLU B O 1
ATOM 7370 N N . GLY B 1 333 ? -37.406 12.453 11.109 1 89.5 333 GLY B N 1
ATOM 7371 C CA . GLY B 1 333 ? -38.344 13.562 10.969 1 89.5 333 GLY B CA 1
ATOM 7372 C C . GLY B 1 333 ? -39.125 13.531 9.656 1 89.5 333 GLY B C 1
ATOM 7373 O O . GLY B 1 333 ? -38.656 12.938 8.68 1 89.5 333 GLY B O 1
ATOM 7374 N N . SER B 1 334 ? -40.344 14.109 9.727 1 92.81 334 SER B N 1
ATOM 7375 C CA . SER B 1 334 ? -41.219 14.07 8.539 1 92.81 334 SER B CA 1
ATOM 7376 C C . SER B 1 334 ? -41.594 15.477 8.102 1 92.81 334 SER B C 1
ATOM 7378 O O . SER B 1 334 ? -42.125 15.664 7.008 1 92.81 334 SER B O 1
ATOM 7380 N N . ILE B 1 335 ? -41.219 16.422 8.859 1 94.38 335 ILE B N 1
ATOM 7381 C CA . ILE B 1 335 ? -41.625 17.781 8.555 1 94.38 335 ILE B CA 1
ATOM 7382 C C . ILE B 1 335 ? -40.781 18.344 7.418 1 94.38 335 ILE B C 1
ATOM 7384 O O . ILE B 1 335 ? -39.531 18.359 7.5 1 94.38 335 ILE B O 1
ATOM 7388 N N . THR B 1 336 ? -41.406 18.797 6.301 1 94.06 336 THR B N 1
ATOM 7389 C CA . THR B 1 336 ? -40.719 19.391 5.156 1 94.06 336 THR B CA 1
ATOM 7390 C C . THR B 1 336 ? -41.281 20.766 4.836 1 94.06 336 THR B C 1
ATOM 7392 O O . THR B 1 336 ? -41.219 21.234 3.693 1 94.06 336 THR B O 1
ATOM 7395 N N . SER B 1 337 ? -41.781 21.344 5.918 1 91.94 337 SER B N 1
ATOM 7396 C CA . SER B 1 337 ? -42.344 22.688 5.727 1 91.94 337 SER B CA 1
ATOM 7397 C C . SER B 1 337 ? -41.25 23.719 5.531 1 91.94 337 SER B C 1
ATOM 7399 O O . SER B 1 337 ? -40.094 23.469 5.879 1 91.94 337 SER B O 1
ATOM 7401 N N . SER B 1 338 ? -41.656 24.859 4.926 1 92.69 338 SER B N 1
ATOM 7402 C CA . SER B 1 338 ? -40.688 25.922 4.652 1 92.69 338 SER B CA 1
ATOM 7403 C C . SER B 1 338 ? -40.062 26.453 5.941 1 92.69 338 SER B C 1
ATOM 7405 O O . SER B 1 338 ? -40.781 26.641 6.938 1 92.69 338 SER B O 1
ATOM 7407 N N . ILE B 1 339 ? -38.844 26.641 5.953 1 94.69 339 ILE B N 1
ATOM 7408 C CA . ILE B 1 339 ? -38.125 27.109 7.117 1 94.69 339 ILE B CA 1
ATOM 7409 C C . ILE B 1 339 ? -37.875 28.609 7.008 1 94.69 339 ILE B C 1
ATOM 7411 O O . ILE B 1 339 ? -37.312 29.094 6.023 1 94.69 339 ILE B O 1
ATOM 7415 N N . LYS B 1 340 ? -38.281 29.359 8.016 1 93.88 340 LYS B N 1
ATOM 7416 C CA . LYS B 1 340 ? -38.094 30.812 8.07 1 93.88 340 LYS B CA 1
ATOM 7417 C C . LYS B 1 340 ? -36.75 31.156 8.719 1 93.88 340 LYS B C 1
ATOM 7419 O O . LYS B 1 340 ? -36.156 32.156 8.359 1 93.88 340 LYS B O 1
ATOM 7424 N N . GLY B 1 341 ? -36.344 30.359 9.695 1 95.38 341 GLY B N 1
ATOM 7425 C CA . GLY B 1 341 ? -35 30.531 10.203 1 95.38 341 GLY B CA 1
ATOM 7426 C C . GLY B 1 341 ? -34.938 30.938 11.664 1 95.38 341 GLY B C 1
ATOM 7427 O O . GLY B 1 341 ? -33.906 31.344 12.164 1 95.38 341 GLY B O 1
ATOM 7428 N N . GLN B 1 342 ? -36.094 30.906 12.406 1 96.88 342 GLN B N 1
ATOM 7429 C CA . GLN B 1 342 ? -36.062 31.141 13.852 1 96.88 342 GLN B CA 1
ATOM 7430 C C . GLN B 1 342 ? -35.406 29.969 14.586 1 96.88 342 GLN B C 1
ATOM 7432 O O . GLN B 1 342 ? -35.812 28.812 14.375 1 96.88 342 GLN B O 1
ATOM 7437 N N . ILE B 1 343 ? -34.406 30.188 15.438 1 97.75 343 ILE B N 1
ATOM 7438 C CA . ILE B 1 343 ? -33.719 29.125 16.156 1 97.75 343 ILE B CA 1
ATOM 7439 C C . ILE B 1 343 ? -33.781 29.391 17.656 1 97.75 343 ILE B C 1
ATOM 7441 O O . ILE B 1 343 ? -33.625 30.531 18.109 1 97.75 343 ILE B O 1
ATOM 7445 N N . GLU B 1 344 ? -34.062 28.375 18.406 1 97.81 344 GLU B N 1
ATOM 7446 C CA . GLU B 1 344 ? -34.125 28.516 19.859 1 97.81 344 GLU B CA 1
ATOM 7447 C C . GLU B 1 344 ? -33.469 27.344 20.562 1 97.81 344 GLU B C 1
ATOM 7449 O O . GLU B 1 344 ? -33.688 26.188 20.219 1 97.81 344 GLU B O 1
ATOM 7454 N N . PHE B 1 345 ? -32.531 27.641 21.406 1 97.69 345 PHE B N 1
ATOM 7455 C CA . PHE B 1 345 ? -31.906 26.672 22.297 1 97.69 345 PHE B CA 1
ATOM 7456 C C . PHE B 1 345 ? -32.531 26.75 23.688 1 97.69 345 PHE B C 1
ATOM 7458 O O . PHE B 1 345 ? -32.562 27.828 24.297 1 97.69 345 PHE B O 1
ATOM 7465 N N . LYS B 1 346 ? -33.031 25.656 24.172 1 97.38 346 LYS B N 1
ATOM 7466 C CA . LYS B 1 346 ? -33.625 25.578 25.5 1 97.38 346 LYS B CA 1
ATOM 7467 C C . LYS B 1 346 ? -32.875 24.562 26.375 1 97.38 346 LYS B C 1
ATOM 7469 O O . LYS B 1 346 ? -33.094 23.359 26.266 1 97.38 346 LYS B O 1
ATOM 7474 N N . ASN B 1 347 ? -32.062 25.047 27.312 1 96.56 347 ASN B N 1
ATOM 7475 C CA . ASN B 1 347 ? -31.328 24.234 28.281 1 96.56 347 ASN B CA 1
ATOM 7476 C C . ASN B 1 347 ? -30.547 23.125 27.594 1 96.56 347 ASN B C 1
ATOM 7478 O O . ASN B 1 347 ? -30.656 21.953 27.984 1 96.56 347 ASN B O 1
ATOM 7482 N N . VAL B 1 348 ? -29.906 23.5 26.594 1 96.94 348 VAL B N 1
ATOM 7483 C CA . VAL B 1 348 ? -29.219 22.5 25.766 1 96.94 348 VAL B CA 1
ATOM 7484 C C . VAL B 1 348 ? -27.844 22.203 26.375 1 96.94 348 VAL B C 1
ATOM 7486 O O . VAL B 1 348 ? -27.062 23.109 26.656 1 96.94 348 VAL B O 1
ATOM 7489 N N . SER B 1 349 ? -27.594 20.938 26.641 1 95.88 349 SER B N 1
ATOM 7490 C CA . SER B 1 349 ? -26.281 20.438 27.062 1 95.88 349 SER B CA 1
ATOM 7491 C C . SER B 1 349 ? -25.781 19.344 26.141 1 95.88 349 SER B C 1
ATOM 7493 O O . SER B 1 349 ? -26.562 18.547 25.625 1 95.88 349 SER B O 1
ATOM 7495 N N . TYR B 1 350 ? -24.516 19.359 25.859 1 94.06 350 TYR B N 1
ATOM 7496 C CA . TYR B 1 350 ? -23.969 18.359 24.953 1 94.06 350 TYR B CA 1
ATOM 7497 C C . TYR B 1 350 ? -22.578 17.922 25.406 1 94.06 350 TYR B C 1
ATOM 7499 O O . TYR B 1 350 ? -21.734 18.75 25.719 1 94.06 350 TYR B O 1
ATOM 7507 N N . THR B 1 351 ? -22.406 16.641 25.484 1 91 351 THR B N 1
ATOM 7508 C CA . THR B 1 351 ? -21.125 16.031 25.828 1 91 351 THR B CA 1
ATOM 7509 C C . THR B 1 351 ? -20.641 15.148 24.688 1 91 351 THR B C 1
ATOM 7511 O O . THR B 1 351 ? -21.391 14.297 24.188 1 91 351 THR B O 1
ATOM 7514 N N . TYR B 1 352 ? -19.438 15.461 24.219 1 81.88 352 TYR B N 1
ATOM 7515 C CA . TYR B 1 352 ? -18.844 14.594 23.203 1 81.88 352 TYR B CA 1
ATOM 7516 C C . TYR B 1 352 ? -18.562 13.203 23.766 1 81.88 352 TYR B C 1
ATOM 7518 O O . TYR B 1 352 ? -17.891 13.062 24.781 1 81.88 352 TYR B O 1
ATOM 7526 N N . GLU B 1 353 ? -19 12.242 23.125 1 75.62 353 GLU B N 1
ATOM 7527 C CA . GLU B 1 353 ? -18.906 10.875 23.609 1 75.62 353 GLU B CA 1
ATOM 7528 C C . GLU B 1 353 ? -17.469 10.359 23.547 1 75.62 353 GLU B C 1
ATOM 7530 O O . GLU B 1 353 ? -17.031 9.586 24.391 1 75.62 353 GLU B O 1
ATOM 7535 N N . ASP B 1 354 ? -16.766 10.797 22.578 1 67.19 354 ASP B N 1
ATOM 7536 C CA . ASP B 1 354 ? -15.422 10.273 22.359 1 67.19 354 ASP B CA 1
ATOM 7537 C C . ASP B 1 354 ? -14.438 10.828 23.391 1 67.19 354 ASP B C 1
ATOM 7539 O O . ASP B 1 354 ? -13.562 10.102 23.859 1 67.19 354 ASP B O 1
ATOM 7543 N N . THR B 1 355 ? -14.633 12.125 23.781 1 65.5 355 THR B N 1
ATOM 7544 C CA . THR B 1 355 ? -13.695 12.766 24.688 1 65.5 355 THR B CA 1
ATOM 7545 C C . THR B 1 355 ? -14.328 12.953 26.062 1 65.5 355 THR B C 1
ATOM 7547 O O . THR B 1 355 ? -13.625 13.227 27.047 1 65.5 355 THR B O 1
ATOM 7550 N N . ASN B 1 356 ? -15.539 12.742 26.25 1 77.06 356 ASN B N 1
ATOM 7551 C CA . ASN B 1 356 ? -16.297 12.953 27.469 1 77.06 356 ASN B CA 1
ATOM 7552 C C . ASN B 1 356 ? -16.203 14.398 27.953 1 77.06 356 ASN B C 1
ATOM 7554 O O . ASN B 1 356 ? -16.344 14.672 29.156 1 77.06 356 ASN B O 1
ATOM 7558 N N . ILE B 1 357 ? -15.867 15.242 27.047 1 78.75 357 ILE B N 1
ATOM 7559 C CA . ILE B 1 357 ? -15.828 16.672 27.344 1 78.75 357 ILE B CA 1
ATOM 7560 C C . ILE B 1 357 ? -17.219 17.281 27.156 1 78.75 357 ILE B C 1
ATOM 7562 O O . ILE B 1 357 ? -17.828 17.125 26.094 1 78.75 357 ILE B O 1
ATOM 7566 N N . GLN B 1 358 ? -17.656 17.844 28.234 1 88.69 358 GLN B N 1
ATOM 7567 C CA . GLN B 1 358 ? -18.922 18.578 28.109 1 88.69 358 GLN B CA 1
ATOM 7568 C C . GLN B 1 358 ? -18.719 19.922 27.406 1 88.69 358 GLN B C 1
ATOM 7570 O O . GLN B 1 358 ? -18.312 20.891 28.047 1 88.69 358 GLN B O 1
ATOM 7575 N N . ALA B 1 359 ? -19.109 19.984 26.172 1 89 359 ALA B N 1
ATOM 7576 C CA . ALA B 1 359 ? -18.828 21.156 25.344 1 89 359 ALA B CA 1
ATOM 7577 C C . ALA B 1 359 ? -19.828 22.266 25.625 1 89 359 ALA B C 1
ATOM 7579 O O . ALA B 1 359 ? -19.484 23.453 25.516 1 89 359 ALA B O 1
ATOM 7580 N N . LEU B 1 360 ? -21.125 21.922 25.875 1 94.56 360 LEU B N 1
ATOM 7581 C CA . LEU B 1 360 ? -22.156 22.906 26.172 1 94.56 360 LEU B CA 1
ATOM 7582 C C . LEU B 1 360 ? -22.891 22.547 27.453 1 94.56 360 LEU B C 1
ATOM 7584 O O . LEU B 1 360 ? -23.188 21.375 27.703 1 94.56 360 LEU B O 1
ATOM 7588 N N . LYS B 1 361 ? -23.078 23.578 28.297 1 95.56 361 LYS B N 1
ATOM 7589 C CA . LYS B 1 361 ? -23.734 23.406 29.594 1 95.56 361 LYS B CA 1
ATOM 7590 C C . LYS B 1 361 ? -24.969 24.312 29.703 1 95.56 361 LYS B C 1
ATOM 7592 O O . LYS B 1 361 ? -24.844 25.5 30.016 1 95.56 361 LYS B O 1
ATOM 7597 N N . ASN B 1 362 ? -26.078 23.734 29.578 1 95 362 ASN B N 1
ATOM 7598 C CA . ASN B 1 362 ? -27.359 24.422 29.797 1 95 362 ASN B CA 1
ATOM 7599 C C . ASN B 1 362 ? -27.438 25.719 29 1 95 362 ASN B C 1
ATOM 7601 O O . ASN B 1 362 ? -27.688 26.781 29.578 1 95 362 ASN B O 1
ATOM 7605 N N . ILE B 1 363 ? -27.281 25.672 27.719 1 96.06 363 ILE B N 1
ATOM 7606 C CA . ILE B 1 363 ? -27.25 26.828 26.844 1 96.06 363 ILE B CA 1
ATOM 7607 C C . ILE B 1 363 ? -28.672 27.266 26.484 1 96.06 363 ILE B C 1
ATOM 7609 O O . ILE B 1 363 ? -29.484 26.438 26.078 1 96.06 363 ILE B O 1
ATOM 7613 N N . ASN B 1 364 ? -28.938 28.531 26.703 1 96.88 364 ASN B N 1
ATOM 7614 C CA . ASN B 1 364 ? -30.234 29.125 26.391 1 96.88 364 ASN B CA 1
ATOM 7615 C C . ASN B 1 364 ? -30.094 30.391 25.562 1 96.88 364 ASN B C 1
ATOM 7617 O O . ASN B 1 364 ? -29.438 31.359 26 1 96.88 364 ASN B O 1
ATOM 7621 N N . PHE B 1 365 ? -30.688 30.422 24.328 1 96.19 365 PHE B N 1
ATOM 7622 C CA . PHE B 1 365 ? -30.766 31.641 23.547 1 96.19 365 PHE B CA 1
ATOM 7623 C C . PHE B 1 365 ? -31.781 31.5 22.422 1 96.19 365 PHE B C 1
ATOM 7625 O O . PHE B 1 365 ? -32.219 30.391 22.125 1 96.19 365 PHE B O 1
ATOM 7632 N N . LYS B 1 366 ? -32.219 32.594 21.906 1 96.5 366 LYS B N 1
ATOM 7633 C CA . LYS B 1 366 ? -33.156 32.656 20.812 1 96.5 366 LYS B CA 1
ATOM 7634 C C . LYS B 1 366 ? -32.781 33.688 19.766 1 96.5 366 LYS B C 1
ATOM 7636 O O . LYS B 1 366 ? -32.312 34.781 20.109 1 96.5 366 LYS B O 1
ATOM 7641 N N . ILE B 1 367 ? -32.844 33.281 18.547 1 95.81 367 ILE B N 1
ATOM 7642 C CA . ILE B 1 367 ? -32.625 34.188 17.438 1 95.81 367 ILE B CA 1
ATOM 7643 C C . ILE B 1 367 ? -33.812 34.219 16.516 1 95.81 367 ILE B C 1
ATOM 7645 O O . ILE B 1 367 ? -34.281 33.156 16.062 1 95.81 367 ILE B O 1
ATOM 7649 N N . ASP B 1 368 ? -34.281 35.406 16.266 1 95.25 368 ASP B N 1
ATOM 7650 C CA . ASP B 1 368 ? -35.438 35.562 15.406 1 95.25 368 ASP B CA 1
ATOM 7651 C C . ASP B 1 368 ? -35.062 35.438 13.938 1 95.25 368 ASP B C 1
ATOM 7653 O O . ASP B 1 368 ? -33.906 35.625 13.578 1 95.25 368 ASP B O 1
ATOM 7657 N N . SER B 1 369 ? -36.125 35.156 13.117 1 95.44 369 SER B N 1
ATOM 7658 C CA . SER B 1 369 ? -35.906 35.031 11.68 1 95.44 369 SER B CA 1
ATOM 7659 C C . SER B 1 369 ? -35.375 36.312 11.094 1 95.44 369 SER B C 1
ATOM 7661 O O . SER B 1 369 ? -35.844 37.406 11.414 1 95.44 369 SER B O 1
ATOM 7663 N N . GLY B 1 370 ? -34.25 36.188 10.359 1 92.88 370 GLY B N 1
ATOM 7664 C CA . GLY B 1 370 ? -33.719 37.344 9.656 1 92.88 370 GLY B CA 1
ATOM 7665 C C . GLY B 1 370 ? -32.688 38.125 10.484 1 92.88 370 GLY B C 1
ATOM 7666 O O . GLY B 1 370 ? -32.125 39.094 10.016 1 92.88 370 GLY B O 1
ATOM 7667 N N . LYS B 1 371 ? -32.469 37.656 11.688 1 94.25 371 LYS B N 1
ATOM 7668 C CA . LYS B 1 371 ? -31.531 38.375 12.57 1 94.25 371 LYS B CA 1
ATOM 7669 C C . LYS B 1 371 ? -30.172 37.719 12.594 1 94.25 371 LYS B C 1
ATOM 7671 O O . LYS B 1 371 ? -30.016 36.562 12.148 1 94.25 371 LYS B O 1
ATOM 7676 N N . THR B 1 372 ? -29.203 38.469 13.039 1 93.75 372 THR B N 1
ATOM 7677 C CA . THR B 1 372 ? -27.828 38 13.086 1 93.75 372 THR B CA 1
ATOM 7678 C C . THR B 1 372 ? -27.359 37.844 14.523 1 93.75 372 THR B C 1
ATOM 7680 O O . THR B 1 372 ? -27.531 38.719 15.352 1 93.75 372 THR B O 1
ATOM 7683 N N . LEU B 1 373 ? -26.844 36.656 14.836 1 95.44 373 LEU B N 1
ATOM 7684 C CA . LEU B 1 373 ? -26.266 36.344 16.141 1 95.44 373 LEU B CA 1
ATOM 7685 C C . LEU B 1 373 ? -24.75 36.125 16.016 1 95.44 373 LEU B C 1
ATOM 7687 O O . LEU B 1 373 ? -24.297 35.375 15.172 1 95.44 373 LEU B O 1
ATOM 7691 N N . ALA B 1 374 ? -23.984 36.844 16.781 1 94.19 374 ALA B N 1
ATOM 7692 C CA . ALA B 1 374 ? -22.547 36.625 16.859 1 94.19 374 ALA B CA 1
ATOM 7693 C C . ALA B 1 374 ? -22.172 35.875 18.125 1 94.19 374 ALA B C 1
ATOM 7695 O O . ALA B 1 374 ? -22.656 36.188 19.219 1 94.19 374 ALA B O 1
ATOM 7696 N N . ILE B 1 375 ? -21.438 34.875 17.953 1 94.69 375 ILE B N 1
ATOM 7697 C CA . ILE B 1 375 ? -20.969 34.094 19.078 1 94.69 375 ILE B CA 1
ATOM 7698 C C . ILE B 1 375 ? -19.453 34.281 19.234 1 94.69 375 ILE B C 1
ATOM 7700 O O . ILE B 1 375 ? -18.688 33.969 18.312 1 94.69 375 ILE B O 1
ATOM 7704 N N . LEU B 1 376 ? -19.031 34.75 20.375 1 91.31 376 LEU B N 1
ATOM 7705 C CA . LEU B 1 376 ? -17.625 34.969 20.688 1 91.31 376 LEU B CA 1
ATOM 7706 C C . LEU B 1 376 ? -17.188 34.094 21.859 1 91.31 376 LEU B C 1
ATOM 7708 O O . LEU B 1 376 ? -18.031 33.656 22.641 1 91.31 376 LEU B O 1
ATOM 7712 N N . GLY B 1 377 ? -15.953 33.875 21.953 1 85.5 377 GLY B N 1
ATOM 7713 C CA . GLY B 1 377 ? -15.391 33.062 23.047 1 85.5 377 GLY B CA 1
ATOM 7714 C C . GLY B 1 377 ? -14.016 32.531 22.719 1 85.5 377 GLY B C 1
ATOM 7715 O O . GLY B 1 377 ? -13.57 32.562 21.578 1 85.5 377 GLY B O 1
ATOM 7716 N N . LYS B 1 378 ? -13.422 31.984 23.719 1 77.31 378 LYS B N 1
ATOM 7717 C CA . LYS B 1 378 ? -12.102 31.391 23.547 1 77.31 378 LYS B CA 1
ATOM 7718 C C . LYS B 1 378 ? -12.188 30.078 22.766 1 77.31 378 LYS B C 1
ATOM 7720 O O . LYS B 1 378 ? -13.281 29.547 22.562 1 77.31 378 LYS B O 1
ATOM 7725 N N . THR B 1 379 ? -11.086 29.719 22.234 1 73.62 379 THR B N 1
ATOM 7726 C CA . THR B 1 379 ? -11.023 28.438 21.547 1 73.62 379 THR B CA 1
ATOM 7727 C C . THR B 1 379 ? -11.414 27.297 22.484 1 73.62 379 THR B C 1
ATOM 7729 O O . THR B 1 379 ? -10.992 27.266 23.641 1 73.62 379 THR B O 1
ATOM 7732 N N . GLY B 1 380 ? -12.281 26.484 22.047 1 75.88 380 GLY B N 1
ATOM 7733 C CA . GLY B 1 380 ? -12.719 25.359 22.859 1 75.88 380 GLY B CA 1
ATOM 7734 C C . GLY B 1 380 ? -13.914 25.672 23.734 1 75.88 380 GLY B C 1
ATOM 7735 O O . GLY B 1 380 ? -14.328 24.859 24.547 1 75.88 380 GLY B O 1
ATOM 7736 N N . SER B 1 381 ? -14.438 26.859 23.547 1 84.81 381 SER B N 1
ATOM 7737 C CA . SER B 1 381 ? -15.531 27.281 24.422 1 84.81 381 SER B CA 1
ATOM 7738 C C . SER B 1 381 ? -16.859 26.672 23.984 1 84.81 381 SER B C 1
ATOM 7740 O O . SER B 1 381 ? -17.859 26.75 24.719 1 84.81 381 SER B O 1
ATOM 7742 N N . GLY B 1 382 ? -16.938 26 22.812 1 88 382 GLY B N 1
ATOM 7743 C CA . GLY B 1 382 ? -18.141 25.312 22.375 1 88 382 GLY B CA 1
ATOM 7744 C C . GLY B 1 382 ? -18.828 26 21.219 1 88 382 GLY B C 1
ATOM 7745 O O . GLY B 1 382 ? -19.922 25.594 20.812 1 88 382 GLY B O 1
ATOM 7746 N N . LYS B 1 383 ? -18.234 26.984 20.672 1 89.69 383 LYS B N 1
ATOM 7747 C CA . LYS B 1 383 ? -18.828 27.781 19.594 1 89.69 383 LYS B CA 1
ATOM 7748 C C . LYS B 1 383 ? -19.172 26.906 18.391 1 89.69 383 LYS B C 1
ATOM 7750 O O . LYS B 1 383 ? -20.312 26.938 17.922 1 89.69 383 LYS B O 1
ATOM 7755 N N . SER B 1 384 ? -18.219 26.094 17.953 1 88.62 384 SER B N 1
ATOM 7756 C CA . SER B 1 384 ? -18.438 25.234 16.781 1 88.62 384 SER B CA 1
ATOM 7757 C C . SER B 1 384 ? -19.469 24.156 17.062 1 88.62 384 SER B C 1
ATOM 7759 O O . SER B 1 384 ? -20.188 23.719 16.156 1 88.62 384 SER B O 1
ATOM 7761 N N . THR B 1 385 ? -19.578 23.734 18.312 1 91.62 385 THR B N 1
ATOM 7762 C CA . THR B 1 385 ? -20.547 22.703 18.719 1 91.62 385 THR B CA 1
ATOM 7763 C C . THR B 1 385 ? -21.969 23.188 18.484 1 91.62 385 THR B C 1
ATOM 7765 O O . THR B 1 385 ? -22.828 22.422 18.047 1 91.62 385 THR B O 1
ATOM 7768 N N . ILE B 1 386 ? -22.141 24.469 18.734 1 94.75 386 ILE B N 1
ATOM 7769 C CA . ILE B 1 386 ? -23.469 25.047 18.547 1 94.75 386 ILE B CA 1
ATOM 7770 C C . ILE B 1 386 ? -23.875 24.922 17.078 1 94.75 386 ILE B C 1
ATOM 7772 O O . ILE B 1 386 ? -25 24.5 16.766 1 94.75 386 ILE B O 1
ATOM 7776 N N . LEU B 1 387 ? -22.984 25.188 16.188 1 93.62 387 LEU B N 1
ATOM 7777 C CA . LEU B 1 387 ? -23.266 25.109 14.766 1 93.62 387 LEU B CA 1
ATOM 7778 C C . LEU B 1 387 ? -23.5 23.672 14.336 1 93.62 387 LEU B C 1
ATOM 7780 O O . LEU B 1 387 ? -24.391 23.391 13.523 1 93.62 387 LEU B O 1
ATOM 7784 N N . ASN B 1 388 ? -22.781 22.781 14.898 1 91 388 ASN B N 1
ATOM 7785 C CA . ASN B 1 388 ? -22.906 21.359 14.562 1 91 388 ASN B CA 1
ATOM 7786 C C . ASN B 1 388 ? -24.25 20.797 14.992 1 91 388 ASN B C 1
ATOM 7788 O O . ASN B 1 388 ? -24.797 19.906 14.336 1 91 388 ASN B O 1
ATOM 7792 N N . LEU B 1 389 ? -24.719 21.312 16.062 1 93.81 389 LEU B N 1
ATOM 7793 C CA . LEU B 1 389 ? -26 20.844 16.562 1 93.81 389 LEU B CA 1
ATOM 7794 C C . LEU B 1 389 ? -27.141 21.359 15.695 1 93.81 389 LEU B C 1
ATOM 7796 O O . LEU B 1 389 ? -28.141 20.672 15.484 1 93.81 389 LEU B O 1
ATOM 7800 N N . ILE B 1 390 ? -26.953 22.578 15.195 1 95.06 390 ILE B N 1
ATOM 7801 C CA . ILE B 1 390 ? -27.984 23.188 14.359 1 95.06 390 ILE B CA 1
ATOM 7802 C C . ILE B 1 390 ? -28.094 22.406 13.047 1 95.06 390 ILE B C 1
ATOM 7804 O O . ILE B 1 390 ? -29.203 22.234 12.523 1 95.06 390 ILE B O 1
ATOM 7808 N N . THR B 1 391 ? -26.984 21.922 12.555 1 92.25 391 THR B N 1
ATOM 7809 C CA . THR B 1 391 ? -26.969 21.156 11.312 1 92.25 391 THR B CA 1
ATOM 7810 C C . THR B 1 391 ? -27.219 19.672 11.578 1 92.25 391 THR B C 1
ATOM 7812 O O . THR B 1 391 ? -27.25 18.859 10.648 1 92.25 391 THR B O 1
ATOM 7815 N N . ARG B 1 392 ? -27.328 19.297 12.797 1 91.44 392 ARG B N 1
ATOM 7816 C CA . ARG B 1 392 ? -27.562 17.938 13.273 1 91.44 392 ARG B CA 1
ATOM 7817 C C . ARG B 1 392 ? -26.453 17 12.812 1 91.44 392 ARG B C 1
ATOM 7819 O O . ARG B 1 392 ? -26.719 15.898 12.344 1 91.44 392 ARG B O 1
ATOM 7826 N N . ILE B 1 393 ? -25.312 17.531 12.789 1 87.88 393 ILE B N 1
ATOM 7827 C CA . ILE B 1 393 ? -24.156 16.656 12.68 1 87.88 393 ILE B CA 1
ATOM 7828 C C . ILE B 1 393 ? -24.062 15.758 13.914 1 87.88 393 ILE B C 1
ATOM 7830 O O . ILE B 1 393 ? -23.656 14.594 13.82 1 87.88 393 ILE B O 1
ATOM 7834 N N . HIS B 1 394 ? -24.5 16.406 15.016 1 88.38 394 HIS B N 1
ATOM 7835 C CA . HIS B 1 394 ? -24.703 15.711 16.281 1 88.38 394 HIS B CA 1
ATOM 7836 C C . HIS B 1 394 ? -26.109 15.938 16.812 1 88.38 394 HIS B C 1
ATOM 7838 O O . HIS B 1 394 ? -26.703 17 16.578 1 88.38 394 HIS B O 1
ATOM 7844 N N . ASP B 1 395 ? -26.547 14.945 17.516 1 91 395 ASP B N 1
ATOM 7845 C CA . ASP B 1 395 ? -27.828 15.094 18.172 1 91 395 ASP B CA 1
ATOM 7846 C C . ASP B 1 395 ? -27.641 15.414 19.656 1 91 395 ASP B C 1
ATOM 7848 O O . ASP B 1 395 ? -26.641 15.023 20.266 1 91 395 ASP B O 1
ATOM 7852 N N . ILE B 1 396 ? -28.562 16.094 20.125 1 90.31 396 ILE B N 1
ATOM 7853 C CA . ILE B 1 396 ? -28.469 16.516 21.516 1 90.31 396 ILE B CA 1
ATOM 7854 C C . ILE B 1 396 ? -28.953 15.398 22.438 1 90.31 396 ILE B C 1
ATOM 7856 O O . ILE B 1 396 ? -29.781 14.578 22.031 1 90.31 396 ILE B O 1
ATOM 7860 N N . GLU B 1 397 ? -28.406 15.391 23.641 1 84.25 397 GLU B N 1
ATOM 7861 C CA . GLU B 1 397 ? -28.797 14.422 24.672 1 84.25 397 GLU B CA 1
ATOM 7862 C C . GLU B 1 397 ? -29.797 15.031 25.641 1 84.25 397 GLU B C 1
ATOM 7864 O O . GLU B 1 397 ? -30.688 14.328 26.141 1 84.25 397 GLU B O 1
ATOM 7869 N N . SER B 1 398 ? -29.547 16.281 25.922 1 92.44 398 SER B N 1
ATOM 7870 C CA . SER B 1 398 ? -30.391 16.969 26.891 1 92.44 398 SER B CA 1
ATOM 7871 C C . SER B 1 398 ? -30.781 18.359 26.391 1 92.44 398 SER B C 1
ATOM 7873 O O . SER B 1 398 ? -29.969 19.047 25.766 1 92.44 398 SER B O 1
ATOM 7875 N N . GLY B 1 399 ? -32 18.734 26.641 1 94.88 399 GLY B N 1
ATOM 7876 C CA . GLY B 1 399 ? -32.531 20.016 26.188 1 94.88 399 GLY B CA 1
ATOM 7877 C C . GLY B 1 399 ? -33.281 19.906 24.875 1 94.88 399 GLY B C 1
ATOM 7878 O O . GLY B 1 399 ? -33.719 18.812 24.5 1 94.88 399 GLY B O 1
ATOM 7879 N N . GLU B 1 400 ? -33.531 21.141 24.328 1 96.06 400 GLU B N 1
ATOM 7880 C CA . GLU B 1 400 ? -34.281 21.156 23.094 1 96.06 400 GLU B CA 1
ATOM 7881 C C . GLU B 1 400 ? -33.812 22.266 22.156 1 96.06 400 GLU B C 1
ATOM 7883 O O . GLU B 1 400 ? -33.5 23.375 22.609 1 96.06 400 GLU B O 1
ATOM 7888 N N . ILE B 1 401 ? -33.719 21.859 20.922 1 97 401 ILE B N 1
ATOM 7889 C CA . ILE B 1 401 ? -33.438 22.828 19.859 1 97 401 ILE B CA 1
ATOM 7890 C C . ILE B 1 401 ? -34.625 22.891 18.906 1 97 401 ILE B C 1
ATOM 7892 O O . ILE B 1 401 ? -35.094 21.859 18.422 1 97 401 ILE B O 1
ATOM 7896 N N . THR B 1 402 ? -35.062 24.109 18.719 1 97.19 402 THR B N 1
ATOM 7897 C CA . THR B 1 402 ? -36.188 24.25 17.812 1 97.19 402 THR B CA 1
ATOM 7898 C C . THR B 1 402 ? -35.844 25.203 16.672 1 97.19 402 THR B C 1
ATOM 7900 O O . THR B 1 402 ? -35.094 26.141 16.859 1 97.19 402 THR B O 1
ATOM 7903 N N . ILE B 1 403 ? -36.406 24.938 15.531 1 96.88 403 ILE B N 1
ATOM 7904 C CA . ILE B 1 403 ? -36.375 25.812 14.359 1 96.88 403 ILE B CA 1
ATOM 7905 C C . ILE B 1 403 ? -37.812 26.125 13.922 1 96.88 403 ILE B C 1
ATOM 7907 O O . ILE B 1 403 ? -38.562 25.219 13.555 1 96.88 403 ILE B O 1
ATOM 7911 N N . ASP B 1 404 ? -38.125 27.344 13.977 1 96.5 404 ASP B N 1
ATOM 7912 C CA . ASP B 1 404 ? -39.5 27.781 13.695 1 96.5 404 ASP B CA 1
ATOM 7913 C C . ASP B 1 404 ? -40.5 27.016 14.547 1 96.5 404 ASP B C 1
ATOM 7915 O O . ASP B 1 404 ? -41.5 26.484 14.016 1 96.5 404 ASP B O 1
ATOM 7919 N N . ASN B 1 405 ? -40.188 26.781 15.734 1 94.31 405 ASN B N 1
ATOM 7920 C CA . ASN B 1 405 ? -41.031 26.203 16.766 1 94.31 405 ASN B CA 1
ATOM 7921 C C . ASN B 1 405 ? -41.188 24.688 16.578 1 94.31 405 ASN B C 1
ATOM 7923 O O . ASN B 1 405 ? -42 24.062 17.266 1 94.31 405 ASN B O 1
ATOM 7927 N N . ASN B 1 406 ? -40.5 24.109 15.672 1 95.75 406 ASN B N 1
ATOM 7928 C CA . ASN B 1 406 ? -40.438 22.656 15.523 1 95.75 406 ASN B CA 1
ATOM 7929 C C . ASN B 1 406 ? -39.125 22.094 16.094 1 95.75 406 ASN B C 1
ATOM 7931 O O . ASN B 1 406 ? -38.062 22.672 15.898 1 95.75 406 ASN B O 1
ATOM 7935 N N . THR B 1 407 ? -39.312 21 16.75 1 95.12 407 THR B N 1
ATOM 7936 C CA . THR B 1 407 ? -38.125 20.344 17.234 1 95.12 407 THR B CA 1
ATOM 7937 C C . THR B 1 407 ? -37.219 19.906 16.078 1 95.12 407 THR B C 1
ATOM 7939 O O . THR B 1 407 ? -37.719 19.406 15.07 1 95.12 407 THR B O 1
ATOM 7942 N N . ILE B 1 408 ? -36 20.078 16.219 1 95.06 408 ILE B N 1
ATOM 7943 C CA . ILE B 1 408 ? -35.062 19.859 15.133 1 95.06 408 ILE B CA 1
ATOM 7944 C C . ILE B 1 408 ? -35.094 18.406 14.68 1 95.06 408 ILE B C 1
ATOM 7946 O O . ILE B 1 408 ? -34.938 18.109 13.5 1 95.06 408 ILE B O 1
ATOM 7950 N N . LYS B 1 409 ? -35.406 17.438 15.531 1 93.69 409 LYS B N 1
ATOM 7951 C CA . LYS B 1 409 ? -35.469 16.016 15.227 1 93.69 409 LYS B CA 1
ATOM 7952 C C . LYS B 1 409 ? -36.719 15.672 14.422 1 93.69 409 LYS B C 1
ATOM 7954 O O . LYS B 1 409 ? -36.781 14.656 13.727 1 93.69 409 LYS B O 1
ATOM 7959 N N . SER B 1 410 ? -37.688 16.562 14.492 1 94.94 410 SER B N 1
ATOM 7960 C CA . SER B 1 410 ? -38.938 16.328 13.789 1 94.94 410 SER B CA 1
ATOM 7961 C C . SER B 1 410 ? -38.875 16.797 12.336 1 94.94 410 SER B C 1
ATOM 7963 O O . SER B 1 410 ? -39.688 16.422 11.508 1 94.94 410 SER B O 1
ATOM 7965 N N . ILE B 1 411 ? -37.875 17.547 12.016 1 95.31 411 ILE B N 1
ATOM 7966 C CA . ILE B 1 411 ? -37.688 18.047 10.656 1 95.31 411 ILE B CA 1
ATOM 7967 C C . ILE B 1 411 ? -36.906 17 9.844 1 95.31 411 ILE B C 1
ATOM 7969 O O . ILE B 1 411 ? -35.969 16.375 10.344 1 95.31 411 ILE B O 1
ATOM 7973 N N . GLU B 1 412 ? -37.375 16.781 8.648 1 94.75 412 GLU B N 1
ATOM 7974 C CA . GLU B 1 412 ? -36.656 15.875 7.758 1 94.75 412 GLU B CA 1
ATOM 7975 C C . GLU B 1 412 ? -35.219 16.328 7.547 1 94.75 412 GLU B C 1
ATOM 7977 O O . GLU B 1 412 ? -34.969 17.5 7.246 1 94.75 412 GLU B O 1
ATOM 7982 N N . LEU B 1 413 ? -34.344 15.438 7.656 1 91.19 413 LEU B N 1
ATOM 7983 C CA . LEU B 1 413 ? -32.938 15.758 7.773 1 91.19 413 LEU B CA 1
ATOM 7984 C C . LEU B 1 413 ? -32.438 16.438 6.504 1 91.19 413 LEU B C 1
ATOM 7986 O O . LEU B 1 413 ? -31.703 17.438 6.578 1 91.19 413 LEU B O 1
ATOM 7990 N N . VAL B 1 414 ? -32.75 15.906 5.363 1 89.31 414 VAL B N 1
ATOM 7991 C CA . VAL B 1 414 ? -32.281 16.453 4.102 1 89.31 414 VAL B CA 1
ATOM 7992 C C . VAL B 1 414 ? -32.875 17.859 3.891 1 89.31 414 VAL B C 1
ATOM 7994 O O . VAL B 1 414 ? -32.156 18.766 3.428 1 89.31 414 VAL B O 1
ATOM 7997 N N . HIS B 1 415 ? -34.094 17.953 4.285 1 92.69 415 HIS B N 1
ATOM 7998 C CA . HIS B 1 415 ? -34.75 19.234 4.191 1 92.69 415 HIS B CA 1
ATOM 7999 C C . HIS B 1 415 ? -34.094 20.266 5.102 1 92.69 415 HIS B C 1
ATOM 8001 O O . HIS B 1 415 ? -33.875 21.406 4.695 1 92.69 415 HIS B O 1
ATOM 8007 N N . LEU B 1 416 ? -33.812 19.859 6.246 1 93.88 416 LEU B N 1
ATOM 8008 C CA . LEU B 1 416 ? -33.156 20.734 7.203 1 93.88 416 LEU B CA 1
ATOM 8009 C C . LEU B 1 416 ? -31.812 21.219 6.648 1 93.88 416 LEU B C 1
ATOM 8011 O O . LEU B 1 416 ? -31.547 22.422 6.609 1 93.88 416 LEU B O 1
ATOM 8015 N N . ARG B 1 417 ? -31.047 20.328 6.199 1 90.62 417 ARG B N 1
ATOM 8016 C CA . ARG B 1 417 ? -29.703 20.656 5.746 1 90.62 417 ARG B CA 1
ATOM 8017 C C . ARG B 1 417 ? -29.734 21.453 4.445 1 90.62 417 ARG B C 1
ATOM 8019 O O . ARG B 1 417 ? -28.875 22.297 4.219 1 90.62 417 ARG B O 1
ATOM 8026 N N . ASN B 1 418 ? -30.734 21.25 3.664 1 90.75 418 ASN B N 1
ATOM 8027 C CA . ASN B 1 418 ? -30.891 22.031 2.438 1 90.75 418 ASN B CA 1
ATOM 8028 C C . ASN B 1 418 ? -31.219 23.484 2.734 1 90.75 418 ASN B C 1
ATOM 8030 O O . ASN B 1 418 ? -30.984 24.375 1.905 1 90.75 418 ASN B O 1
ATOM 8034 N N . ASN B 1 419 ? -31.672 23.688 3.889 1 93.94 419 ASN B N 1
ATOM 8035 C CA . ASN B 1 419 ? -32.062 25.047 4.25 1 93.94 419 ASN B CA 1
ATOM 8036 C C . ASN B 1 419 ? -31.047 25.719 5.156 1 93.94 419 ASN B C 1
ATOM 8038 O O . ASN B 1 419 ? -31.312 26.766 5.746 1 93.94 419 ASN B O 1
ATOM 8042 N N . ILE B 1 420 ? -29.938 25.078 5.262 1 93.88 420 ILE B N 1
ATOM 8043 C CA . ILE B 1 420 ? -28.844 25.641 6.051 1 93.88 420 ILE B CA 1
ATOM 8044 C C . ILE B 1 420 ? -27.578 25.703 5.207 1 93.88 420 ILE B C 1
ATOM 8046 O O . ILE B 1 420 ? -27.219 24.734 4.539 1 93.88 420 ILE B O 1
ATOM 8050 N N . SER B 1 421 ? -26.969 26.844 5.121 1 92.38 421 SER B N 1
ATOM 8051 C CA . SER B 1 421 ? -25.641 27 4.535 1 92.38 421 SER B CA 1
ATOM 8052 C C . SER B 1 421 ? -24.578 27.156 5.613 1 92.38 421 SER B C 1
ATOM 8054 O O . SER B 1 421 ? -24.75 27.938 6.559 1 92.38 421 SER B O 1
ATOM 8056 N N . ILE B 1 422 ? -23.547 26.391 5.469 1 91.38 422 ILE B N 1
ATOM 8057 C CA . ILE B 1 422 ? -22.531 26.453 6.508 1 91.38 422 ILE B CA 1
ATOM 8058 C C . ILE B 1 422 ? -21.156 26.656 5.871 1 91.38 422 ILE B C 1
ATOM 8060 O O . ILE B 1 422 ? -20.875 26.109 4.809 1 91.38 422 ILE B O 1
ATOM 8064 N N . VAL B 1 423 ? -20.391 27.531 6.418 1 90.38 423 VAL B N 1
ATOM 8065 C CA . VAL B 1 423 ? -18.969 27.688 6.113 1 90.38 423 VAL B CA 1
ATOM 8066 C C . VAL B 1 423 ? -18.141 27.219 7.297 1 90.38 423 VAL B C 1
ATOM 8068 O O . VAL B 1 423 ? -18.016 27.938 8.297 1 90.38 423 VAL B O 1
ATOM 8071 N N . PRO B 1 424 ? -17.516 26.109 7.117 1 86.88 424 PRO B N 1
ATOM 8072 C CA . PRO B 1 424 ? -16.75 25.578 8.242 1 86.88 424 PRO B CA 1
ATOM 8073 C C . PRO B 1 424 ? -15.438 26.312 8.469 1 86.88 424 PRO B C 1
ATOM 8075 O O . PRO B 1 424 ? -14.992 27.062 7.594 1 86.88 424 PRO B O 1
ATOM 8078 N N . GLN B 1 425 ? -14.953 26.062 9.664 1 80.62 425 GLN B N 1
ATOM 8079 C CA . GLN B 1 425 ? -13.672 26.672 10.031 1 80.62 425 GLN B CA 1
ATOM 8080 C C . GLN B 1 425 ? -12.555 26.172 9.117 1 80.62 425 GLN B C 1
ATOM 8082 O O . GLN B 1 425 ? -11.734 26.969 8.648 1 80.62 425 GLN B O 1
ATOM 8087 N N . ASP B 1 426 ? -12.586 24.859 8.875 1 78.94 426 ASP B N 1
ATOM 8088 C CA . ASP B 1 426 ? -11.633 24.266 7.945 1 78.94 426 ASP B CA 1
ATOM 8089 C C . ASP B 1 426 ? -12.305 23.922 6.613 1 78.94 426 ASP B C 1
ATOM 8091 O O . ASP B 1 426 ? -12.953 22.891 6.48 1 78.94 426 ASP B O 1
ATOM 8095 N N . PRO B 1 427 ? -11.984 24.875 5.684 1 84.81 427 PRO B N 1
ATOM 8096 C CA . PRO B 1 427 ? -12.672 24.656 4.406 1 84.81 427 PRO B CA 1
ATOM 8097 C C . PRO B 1 427 ? -12.102 23.469 3.627 1 84.81 427 PRO B C 1
ATOM 8099 O O . PRO B 1 427 ? -10.891 23.234 3.648 1 84.81 427 PRO B O 1
ATOM 8102 N N . PHE B 1 428 ? -12.969 22.766 3.07 1 86.25 428 PHE B N 1
ATOM 8103 C CA . PHE B 1 428 ? -12.586 21.656 2.201 1 86.25 428 PHE B CA 1
ATOM 8104 C C . PHE B 1 428 ? -13.102 21.875 0.783 1 86.25 428 PHE B C 1
ATOM 8106 O O . PHE B 1 428 ? -14.258 22.25 0.588 1 86.25 428 PHE B O 1
ATOM 8113 N N . LEU B 1 429 ? -12.164 21.766 -0.146 1 87.81 429 LEU B N 1
ATOM 8114 C CA . LEU B 1 429 ? -12.531 21.844 -1.557 1 87.81 429 LEU B CA 1
ATOM 8115 C C . LEU B 1 429 ? -12.25 20.516 -2.262 1 87.81 429 LEU B C 1
ATOM 8117 O O . LEU B 1 429 ? -11.234 19.875 -2.004 1 87.81 429 LEU B O 1
ATOM 8121 N N . PHE B 1 430 ? -13.164 20.141 -3.082 1 87.19 430 PHE B N 1
ATOM 8122 C CA . PHE B 1 430 ? -13.031 18.891 -3.816 1 87.19 430 PHE B CA 1
ATOM 8123 C C . PHE B 1 430 ? -12.062 19.047 -4.98 1 87.19 430 PHE B C 1
ATOM 8125 O O . PHE B 1 430 ? -11.812 20.172 -5.445 1 87.19 430 PHE B O 1
ATOM 8132 N N . SER B 1 431 ? -11.508 17.875 -5.418 1 85.44 431 SER B N 1
ATOM 8133 C CA . SER B 1 431 ? -10.664 17.875 -6.609 1 85.44 431 SER B CA 1
ATOM 8134 C C . SER B 1 431 ? -11.492 18.047 -7.875 1 85.44 431 SER B C 1
ATOM 8136 O O . SER B 1 431 ? -11.75 17.078 -8.594 1 85.44 431 SER B O 1
ATOM 8138 N N . ASP B 1 432 ? -11.812 19.188 -8.102 1 86.94 432 ASP B N 1
ATOM 8139 C CA . ASP B 1 432 ? -12.656 19.594 -9.219 1 86.94 432 ASP B CA 1
ATOM 8140 C C . ASP B 1 432 ? -12.406 21.062 -9.594 1 86.94 432 ASP B C 1
ATOM 8142 O O . ASP B 1 432 ? -11.523 21.703 -9.023 1 86.94 432 ASP B O 1
ATOM 8146 N N . THR B 1 433 ? -13.086 21.516 -10.547 1 89.94 433 THR B N 1
ATOM 8147 C CA . THR B 1 433 ? -12.93 22.906 -10.953 1 89.94 433 THR B CA 1
ATOM 8148 C C . THR B 1 433 ? -13.445 23.859 -9.875 1 89.94 433 THR B C 1
ATOM 8150 O O . THR B 1 433 ? -14.258 23.469 -9.031 1 89.94 433 THR B O 1
ATOM 8153 N N . ILE B 1 434 ? -12.93 25.094 -9.898 1 92.31 434 ILE B N 1
ATOM 8154 C CA . ILE B 1 434 ? -13.406 26.125 -8.969 1 92.31 434 ILE B CA 1
ATOM 8155 C C . ILE B 1 434 ? -14.914 26.328 -9.156 1 92.31 434 ILE B C 1
ATOM 8157 O O . ILE B 1 434 ? -15.656 26.438 -8.18 1 92.31 434 ILE B O 1
ATOM 8161 N N . LYS B 1 435 ? -15.328 26.312 -10.367 1 93.06 435 LYS B N 1
ATOM 8162 C CA . LYS B 1 435 ? -16.75 26.469 -10.695 1 93.06 435 LYS B CA 1
ATOM 8163 C C . LYS B 1 435 ? -17.594 25.391 -10.016 1 93.06 435 LYS B C 1
ATOM 8165 O O . LYS B 1 435 ? -18.578 25.688 -9.352 1 93.06 435 LYS B O 1
ATOM 8170 N N . ASN B 1 436 ? -17.203 24.188 -10.125 1 89.5 436 ASN B N 1
ATOM 8171 C CA . ASN B 1 436 ? -17.953 23.062 -9.562 1 89.5 436 ASN B CA 1
ATOM 8172 C C . ASN B 1 436 ? -17.953 23.109 -8.031 1 89.5 436 ASN B C 1
ATOM 8174 O O . ASN B 1 436 ? -18.922 22.688 -7.398 1 89.5 436 ASN B O 1
ATOM 8178 N N . ASN B 1 437 ? -16.859 23.531 -7.484 1 90.88 437 ASN B N 1
ATOM 8179 C CA . ASN B 1 437 ? -16.766 23.641 -6.031 1 90.88 437 ASN B CA 1
ATOM 8180 C C . ASN B 1 437 ? -17.75 24.688 -5.5 1 90.88 437 ASN B C 1
ATOM 8182 O O . ASN B 1 437 ? -18.25 24.562 -4.387 1 90.88 437 ASN B O 1
ATOM 8186 N N . ILE B 1 438 ? -17.938 25.703 -6.297 1 91.75 438 ILE B N 1
ATOM 8187 C CA . ILE B 1 438 ? -18.875 26.734 -5.898 1 91.75 438 ILE B CA 1
ATOM 8188 C C . ILE B 1 438 ? -20.312 26.25 -6.152 1 91.75 438 ILE B C 1
ATOM 8190 O O . ILE B 1 438 ? -21.203 26.5 -5.344 1 91.75 438 ILE B O 1
ATOM 8194 N N . LEU B 1 439 ? -20.469 25.453 -7.184 1 88.62 439 LEU B N 1
ATOM 8195 C CA . LEU B 1 439 ? -21.766 24.984 -7.637 1 88.62 439 LEU B CA 1
ATOM 8196 C C . LEU B 1 439 ? -22.359 23.969 -6.656 1 88.62 439 LEU B C 1
ATOM 8198 O O . LEU B 1 439 ? -23.562 23.719 -6.672 1 88.62 439 LEU B O 1
ATOM 8202 N N . PHE B 1 440 ? -21.594 23.422 -5.852 1 80.5 440 PHE B N 1
ATOM 8203 C CA . PHE B 1 440 ? -22.094 22.469 -4.875 1 80.5 440 PHE B CA 1
ATOM 8204 C C . PHE B 1 440 ? -23.203 23.078 -4.027 1 80.5 440 PHE B C 1
ATOM 8206 O O . PHE B 1 440 ? -24.031 22.359 -3.467 1 80.5 440 PHE B O 1
ATOM 8213 N N . GLY B 1 441 ? -23.25 24.359 -3.984 1 72.31 441 GLY B N 1
ATOM 8214 C CA . GLY B 1 441 ? -24.297 25.062 -3.254 1 72.31 441 GLY B CA 1
ATOM 8215 C C . GLY B 1 441 ? -25.641 25.031 -3.961 1 72.31 441 GLY B C 1
ATOM 8216 O O . GLY B 1 441 ? -26.688 25.031 -3.312 1 72.31 441 GLY B O 1
ATOM 8217 N N . LYS B 1 442 ? -25.594 25.141 -5.184 1 79.56 442 LYS B N 1
ATOM 8218 C CA . LYS B 1 442 ? -26.766 25.141 -6.062 1 79.56 442 LYS B CA 1
ATOM 8219 C C . LYS B 1 442 ? -26.422 24.578 -7.438 1 79.56 442 LYS B C 1
ATOM 8221 O O . LYS B 1 442 ? -25.875 25.297 -8.289 1 79.56 442 LYS B O 1
ATOM 8226 N N . SER B 1 443 ? -26.906 23.375 -7.727 1 76.44 443 SER B N 1
ATOM 8227 C CA . SER B 1 443 ? -26.453 22.641 -8.898 1 76.44 443 SER B CA 1
ATOM 8228 C C . SER B 1 443 ? -26.891 23.312 -10.188 1 76.44 443 SER B C 1
ATOM 8230 O O . SER B 1 443 ? -26.219 23.203 -11.219 1 76.44 443 SER B O 1
ATOM 8232 N N . ASN B 1 444 ? -27.906 24.125 -10.164 1 81.38 444 ASN B N 1
ATOM 8233 C CA . ASN B 1 444 ? -28.438 24.703 -11.398 1 81.38 444 ASN B CA 1
ATOM 8234 C C . ASN B 1 444 ? -28.141 26.203 -11.492 1 81.38 444 ASN B C 1
ATOM 8236 O O . ASN B 1 444 ? -28.812 26.922 -12.219 1 81.38 444 ASN B O 1
ATOM 8240 N N . ALA B 1 445 ? -27.156 26.594 -10.773 1 86.31 445 ALA B N 1
ATOM 8241 C CA . ALA B 1 445 ? -26.859 28.016 -10.797 1 86.31 445 ALA B CA 1
ATOM 8242 C C . ALA B 1 445 ? -26.234 28.438 -12.125 1 86.31 445 ALA B C 1
ATOM 8244 O O . ALA B 1 445 ? -25.516 27.641 -12.75 1 86.31 445 ALA B O 1
ATOM 8245 N N . LEU B 1 446 ? -26.5 29.641 -12.562 1 89.94 446 LEU B N 1
ATOM 8246 C CA . LEU B 1 446 ? -25.938 30.188 -13.789 1 89.94 446 LEU B CA 1
ATOM 8247 C C . LEU B 1 446 ? -24.531 30.75 -13.547 1 89.94 446 LEU B C 1
ATOM 8249 O O . LEU B 1 446 ? -24.172 31.062 -12.406 1 89.94 446 LEU B O 1
ATOM 8253 N N . ASP B 1 447 ? -23.859 30.922 -14.57 1 91.75 447 ASP B N 1
ATOM 8254 C CA . ASP B 1 447 ? -22.484 31.422 -14.492 1 91.75 447 ASP B CA 1
ATOM 8255 C C . ASP B 1 447 ? -22.453 32.812 -13.875 1 91.75 447 ASP B C 1
ATOM 8257 O O . ASP B 1 447 ? -21.547 33.156 -13.125 1 91.75 447 ASP B O 1
ATOM 8261 N N . GLU B 1 448 ? -23.469 33.5 -14.203 1 92.19 448 GLU B N 1
ATOM 8262 C CA . GLU B 1 448 ? -23.547 34.844 -13.68 1 92.19 448 GLU B CA 1
ATOM 8263 C C . GLU B 1 448 ? -23.688 34.844 -12.156 1 92.19 448 GLU B C 1
ATOM 8265 O O . GLU B 1 448 ? -23.109 35.688 -11.477 1 92.19 448 GLU B O 1
ATOM 8270 N N . GLU B 1 449 ? -24.422 33.938 -11.656 1 92.88 449 GLU B N 1
ATOM 8271 C CA . GLU B 1 449 ? -24.609 33.812 -10.219 1 92.88 449 GLU B CA 1
ATOM 8272 C C . GLU B 1 449 ? -23.297 33.438 -9.523 1 92.88 449 GLU B C 1
ATOM 8274 O O . GLU B 1 449 ? -23 33.906 -8.43 1 92.88 449 GLU B O 1
ATOM 8279 N N . ILE B 1 450 ? -22.594 32.625 -10.203 1 93.88 450 ILE B N 1
ATOM 8280 C CA . ILE B 1 450 ? -21.328 32.156 -9.664 1 93.88 450 ILE B CA 1
ATOM 8281 C C . ILE B 1 450 ? -20.344 33.312 -9.555 1 93.88 450 ILE B C 1
ATOM 8283 O O . ILE B 1 450 ? -19.641 33.438 -8.547 1 93.88 450 ILE B O 1
ATOM 8287 N N . ILE B 1 451 ? -20.312 34.094 -10.562 1 94.5 451 ILE B N 1
ATOM 8288 C CA . ILE B 1 451 ? -19.406 35.25 -10.586 1 94.5 451 ILE B CA 1
ATOM 8289 C C . ILE B 1 451 ? -19.828 36.25 -9.508 1 94.5 451 ILE B C 1
ATOM 8291 O O . ILE B 1 451 ? -18.969 36.812 -8.836 1 94.5 451 ILE B O 1
ATOM 8295 N N . GLU B 1 452 ? -21.078 36.406 -9.359 1 93 452 GLU B N 1
ATOM 8296 C CA . GLU B 1 452 ? -21.594 37.344 -8.367 1 93 452 GLU B CA 1
ATOM 8297 C C . GLU B 1 452 ? -21.188 36.938 -6.957 1 93 452 GLU B C 1
ATOM 8299 O O . GLU B 1 452 ? -20.703 37.781 -6.18 1 93 452 GLU B O 1
ATOM 8304 N N . VAL B 1 453 ? -21.391 35.688 -6.656 1 93.06 453 VAL B N 1
ATOM 8305 C CA . VAL B 1 453 ? -21.078 35.25 -5.301 1 93.06 453 VAL B CA 1
ATOM 8306 C C . VAL B 1 453 ? -19.562 35.281 -5.094 1 93.06 453 VAL B C 1
ATOM 8308 O O . VAL B 1 453 ? -19.094 35.5 -3.984 1 93.06 453 VAL B O 1
ATOM 8311 N N . ALA B 1 454 ? -18.828 35.031 -6.148 1 94.44 454 ALA B N 1
ATOM 8312 C CA . ALA B 1 454 ? -17.375 35.094 -6.062 1 94.44 454 ALA B CA 1
ATOM 8313 C C . ALA B 1 454 ? -16.906 36.531 -5.77 1 94.44 454 ALA B C 1
ATOM 8315 O O . ALA B 1 454 ? -15.93 36.719 -5.059 1 94.44 454 ALA B O 1
ATOM 8316 N N . LYS B 1 455 ? -17.594 37.438 -6.344 1 93.06 455 LYS B N 1
ATOM 8317 C CA . LYS B 1 455 ? -17.297 38.844 -6.082 1 93.06 455 LYS B CA 1
ATOM 8318 C C . LYS B 1 455 ? -17.625 39.219 -4.641 1 93.06 455 LYS B C 1
ATOM 8320 O O . LYS B 1 455 ? -16.859 39.938 -3.988 1 93.06 455 LYS B O 1
ATOM 8325 N N . ILE B 1 456 ? -18.688 38.688 -4.188 1 90.31 456 ILE B N 1
ATOM 8326 C CA . ILE B 1 456 ? -19.125 38.969 -2.82 1 90.31 456 ILE B CA 1
ATOM 8327 C C . ILE B 1 456 ? -18.094 38.406 -1.838 1 90.31 456 ILE B C 1
ATOM 8329 O O . ILE B 1 456 ? -17.766 39.062 -0.836 1 90.31 456 ILE B O 1
ATOM 8333 N N . ALA B 1 457 ? -17.609 37.25 -2.17 1 91.31 457 ALA B N 1
ATOM 8334 C CA . ALA B 1 457 ? -16.641 36.594 -1.306 1 91.31 457 ALA B CA 1
ATOM 8335 C C . ALA B 1 457 ? -15.227 37.125 -1.57 1 91.31 457 ALA B C 1
ATOM 8337 O O . ALA B 1 457 ? -14.25 36.625 -0.992 1 91.31 457 ALA B O 1
ATOM 8338 N N . SER B 1 458 ? -15.078 38.062 -2.504 1 90.12 458 SER B N 1
ATOM 8339 C CA . SER B 1 458 ? -13.82 38.719 -2.836 1 90.12 458 SER B CA 1
ATOM 8340 C C . SER B 1 458 ? -12.781 37.719 -3.34 1 90.12 458 SER B C 1
ATOM 8342 O O . SER B 1 458 ? -11.617 37.781 -2.939 1 90.12 458 SER B O 1
ATOM 8344 N N . VAL B 1 459 ? -13.195 36.781 -4.102 1 91.38 459 VAL B N 1
ATOM 8345 C CA . VAL B 1 459 ? -12.258 35.781 -4.617 1 91.38 459 VAL B CA 1
ATOM 8346 C C . VAL B 1 459 ? -12.266 35.812 -6.145 1 91.38 459 VAL B C 1
ATOM 8348 O O . VAL B 1 459 ? -11.406 35.219 -6.785 1 91.38 459 VAL B O 1
ATOM 8351 N N . HIS B 1 460 ? -13.109 36.625 -6.746 1 92.75 460 HIS B N 1
ATOM 8352 C CA . HIS B 1 460 ? -13.273 36.688 -8.195 1 92.75 460 HIS B CA 1
ATOM 8353 C C . HIS B 1 460 ? -11.977 37.094 -8.883 1 92.75 460 HIS B C 1
ATOM 8355 O O . HIS B 1 460 ? -11.594 36.5 -9.891 1 92.75 460 HIS B O 1
ATOM 8361 N N . GLU B 1 461 ? -11.391 38.062 -8.344 1 88.44 461 GLU B N 1
ATOM 8362 C CA . GLU B 1 461 ? -10.164 38.562 -8.961 1 88.44 461 GLU B CA 1
ATOM 8363 C C . GLU B 1 461 ? -9.07 37.5 -8.969 1 88.44 461 GLU B C 1
ATOM 8365 O O . GLU B 1 461 ? -8.312 37.375 -9.93 1 88.44 461 GLU B O 1
ATOM 8370 N N . ASN B 1 462 ? -8.953 36.812 -7.906 1 87.19 462 ASN B N 1
ATOM 8371 C CA . ASN B 1 462 ? -7.98 35.719 -7.855 1 87.19 462 ASN B CA 1
ATOM 8372 C C . ASN B 1 462 ? -8.258 34.656 -8.922 1 87.19 462 ASN B C 1
ATOM 8374 O O . ASN B 1 462 ? -7.332 34.188 -9.57 1 87.19 462 ASN B O 1
ATOM 8378 N N . ILE B 1 463 ? -9.508 34.312 -9.086 1 91 463 ILE B N 1
ATOM 8379 C CA . ILE B 1 463 ? -9.922 33.281 -10.023 1 91 463 ILE B CA 1
ATOM 8380 C C . ILE B 1 463 ? -9.664 33.75 -11.453 1 91 463 ILE B C 1
ATOM 8382 O O . ILE B 1 463 ? -9.227 32.969 -12.297 1 91 463 ILE B O 1
ATOM 8386 N N . ALA B 1 464 ? -9.953 35 -11.648 1 88.12 464 ALA B N 1
ATOM 8387 C CA . ALA B 1 464 ? -9.797 35.562 -12.984 1 88.12 464 ALA B CA 1
ATOM 8388 C C . ALA B 1 464 ? -8.328 35.562 -13.406 1 88.12 464 ALA B C 1
ATOM 8390 O O . ALA B 1 464 ? -8.023 35.562 -14.602 1 88.12 464 ALA B O 1
ATOM 8391 N N . ASN B 1 465 ? -7.477 35.531 -12.461 1 84.06 465 ASN B N 1
ATOM 8392 C CA . ASN B 1 465 ? -6.047 35.594 -12.75 1 84.06 465 ASN B CA 1
ATOM 8393 C C . ASN B 1 465 ? -5.477 34.188 -13.016 1 84.06 465 ASN B C 1
ATOM 8395 O O . ASN B 1 465 ? -4.355 34.062 -13.5 1 84.06 465 ASN B O 1
ATOM 8399 N N . PHE B 1 466 ? -6.211 33.25 -12.688 1 85.88 466 PHE B N 1
ATOM 8400 C CA . PHE B 1 466 ? -5.758 31.922 -13.008 1 85.88 466 PHE B CA 1
ATOM 8401 C C . PHE B 1 466 ? -5.844 31.656 -14.508 1 85.88 466 PHE B C 1
ATOM 8403 O O . PHE B 1 466 ? -6.695 32.219 -15.195 1 85.88 466 PHE B O 1
ATOM 8410 N N . THR B 1 467 ? -5.086 30.75 -15.039 1 82.75 467 THR B N 1
ATOM 8411 C CA . THR B 1 467 ? -5.023 30.438 -16.469 1 82.75 467 THR B CA 1
ATOM 8412 C C . THR B 1 467 ? -6.383 29.953 -16.969 1 82.75 467 THR B C 1
ATOM 8414 O O . THR B 1 467 ? -6.852 30.391 -18.016 1 82.75 467 THR B O 1
ATOM 8417 N N . ASN B 1 468 ? -7.023 29.109 -16.234 1 89.38 468 ASN B N 1
ATOM 8418 C CA . ASN B 1 468 ? -8.297 28.531 -16.656 1 89.38 468 ASN B CA 1
ATOM 8419 C C . ASN B 1 468 ? -9.469 29.156 -15.906 1 89.38 468 ASN B C 1
ATOM 8421 O O . ASN B 1 468 ? -10.578 28.625 -15.938 1 89.38 468 ASN B O 1
ATOM 8425 N N . LYS B 1 469 ? -9.148 30.188 -15.133 1 92.31 469 LYS B N 1
ATOM 8426 C CA . LYS B 1 469 ? -10.18 30.938 -14.43 1 92.31 469 LYS B CA 1
ATOM 8427 C C . LYS B 1 469 ? -11.07 30.016 -13.609 1 92.31 469 LYS B C 1
ATOM 8429 O O . LYS B 1 469 ? -10.578 29.219 -12.812 1 92.31 469 LYS B O 1
ATOM 8434 N N . TYR B 1 470 ? -12.352 29.984 -13.93 1 92.31 470 TYR B N 1
ATOM 8435 C CA . TYR B 1 470 ? -13.281 29.203 -13.125 1 92.31 470 TYR B CA 1
ATOM 8436 C C . TYR B 1 470 ? -13.172 27.719 -13.445 1 92.31 470 TYR B C 1
ATOM 8438 O O . TYR B 1 470 ? -13.633 26.875 -12.672 1 92.31 470 TYR B O 1
ATOM 8446 N N . GLU B 1 471 ? -12.547 27.438 -14.492 1 90.75 471 GLU B N 1
ATOM 8447 C CA . GLU B 1 471 ? -12.391 26.047 -14.891 1 90.75 471 GLU B CA 1
ATOM 8448 C C . GLU B 1 471 ? -11.07 25.469 -14.375 1 90.75 471 GLU B C 1
ATOM 8450 O O . GLU B 1 471 ? -10.719 24.328 -14.695 1 90.75 471 GLU B O 1
ATOM 8455 N N . THR B 1 472 ? -10.477 26.25 -13.555 1 88.25 472 THR B N 1
ATOM 8456 C CA . THR B 1 472 ? -9.219 25.781 -12.984 1 88.25 472 THR B CA 1
ATOM 8457 C C . THR B 1 472 ? -9.438 24.578 -12.078 1 88.25 472 THR B C 1
ATOM 8459 O O . THR B 1 472 ? -10.305 24.609 -11.195 1 88.25 472 THR B O 1
ATOM 8462 N N . MET B 1 473 ? -8.734 23.531 -12.281 1 87.06 473 MET B N 1
ATOM 8463 C CA . MET B 1 473 ? -8.828 22.297 -11.5 1 87.06 473 MET B CA 1
ATOM 8464 C C . MET B 1 473 ? -8.078 22.438 -10.18 1 87.06 473 MET B C 1
ATOM 8466 O O . MET B 1 473 ? -6.957 22.953 -10.148 1 87.06 473 MET B O 1
ATOM 8470 N N . LEU B 1 474 ? -8.75 22 -9.094 1 82.81 474 LEU B N 1
ATOM 8471 C CA . LEU B 1 474 ? -8.141 22.016 -7.77 1 82.81 474 LEU B CA 1
ATOM 8472 C C . LEU B 1 474 ? -7.715 20.609 -7.348 1 82.81 474 LEU B C 1
ATOM 8474 O O . LEU B 1 474 ? -8.156 19.625 -7.934 1 82.81 474 LEU B O 1
ATOM 8478 N N . GLY B 1 475 ? -6.848 20.484 -6.27 1 68.12 475 GLY B N 1
ATOM 8479 C CA . GLY B 1 475 ? -6.5 19.219 -5.652 1 68.12 475 GLY B CA 1
ATOM 8480 C C . GLY B 1 475 ? -5.277 18.562 -6.273 1 68.12 475 GLY B C 1
ATOM 8481 O O . GLY B 1 475 ? -4.352 19.266 -6.703 1 68.12 475 GLY B O 1
ATOM 8482 N N . GLU B 1 476 ? -5.195 17.25 -6.098 1 56.28 476 GLU B N 1
ATOM 8483 C CA . GLU B 1 476 ? -3.998 16.5 -6.48 1 56.28 476 GLU B CA 1
ATOM 8484 C C . GLU B 1 476 ? -3.6 16.797 -7.926 1 56.28 476 GLU B C 1
ATOM 8486 O O . GLU B 1 476 ? -2.412 16.812 -8.258 1 56.28 476 GLU B O 1
ATOM 8491 N N . ARG B 1 477 ? -4.68 17.094 -8.773 1 49.41 477 ARG B N 1
ATOM 8492 C CA . ARG B 1 477 ? -4.402 17.312 -10.188 1 49.41 477 ARG B CA 1
ATOM 8493 C C . ARG B 1 477 ? -4.383 18.812 -10.523 1 49.41 477 ARG B C 1
ATOM 8495 O O . ARG B 1 477 ? -4.293 19.188 -11.695 1 49.41 477 ARG B O 1
ATOM 8502 N N . GLY B 1 478 ? -4.562 19.656 -9.492 1 55.12 478 GLY B N 1
ATOM 8503 C CA . GLY B 1 478 ? -4.66 21.062 -9.82 1 55.12 478 GLY B CA 1
ATOM 8504 C C . GLY B 1 478 ? -3.793 21.953 -8.945 1 55.12 478 GLY B C 1
ATOM 8505 O O . GLY B 1 478 ? -2.723 21.531 -8.5 1 55.12 478 GLY B O 1
ATOM 8506 N N . ILE B 1 479 ? -4.156 23.141 -8.961 1 58.06 479 ILE B N 1
ATOM 8507 C CA . ILE B 1 479 ? -3.381 24.109 -8.195 1 58.06 479 ILE B CA 1
ATOM 8508 C C . ILE B 1 479 ? -3.799 24.062 -6.73 1 58.06 479 ILE B C 1
ATOM 8510 O O . ILE B 1 479 ? -4.902 23.625 -6.402 1 58.06 479 ILE B O 1
ATOM 8514 N N . THR B 1 480 ? -2.842 24.344 -5.906 1 66.31 480 THR B N 1
ATOM 8515 C CA . THR B 1 480 ? -3.125 24.484 -4.48 1 66.31 480 THR B CA 1
ATOM 8516 C C . THR B 1 480 ? -3.459 25.938 -4.133 1 66.31 480 THR B C 1
ATOM 8518 O O . THR B 1 480 ? -2.746 26.859 -4.531 1 66.31 480 THR B O 1
ATOM 8521 N N . LEU B 1 481 ? -4.648 26.156 -3.656 1 76 481 LEU B N 1
ATOM 8522 C CA . LEU B 1 481 ? -5.086 27.484 -3.223 1 76 481 LEU B CA 1
ATOM 8523 C C . LEU B 1 481 ? -4.543 27.812 -1.835 1 76 481 LEU B C 1
ATOM 8525 O O . LEU B 1 481 ? -4.242 26.906 -1.055 1 76 481 LEU B O 1
ATOM 8529 N N . SER B 1 482 ? -4.355 29.078 -1.623 1 71.12 482 SER B N 1
ATOM 8530 C CA . SER B 1 482 ? -4 29.5 -0.273 1 71.12 482 SER B CA 1
ATOM 8531 C C . SER B 1 482 ? -5.152 29.266 0.7 1 71.12 482 SER B C 1
ATOM 8533 O O . SER B 1 482 ? -6.289 29.047 0.282 1 71.12 482 SER B O 1
ATOM 8535 N N . GLY B 1 483 ? -4.832 29.219 1.977 1 74.81 483 GLY B N 1
ATOM 8536 C CA . GLY B 1 483 ? -5.863 29.062 2.992 1 74.81 483 GLY B CA 1
ATOM 8537 C C . GLY B 1 483 ? -6.98 30.094 2.869 1 74.81 483 GLY B C 1
ATOM 8538 O O . GLY B 1 483 ? -8.156 29.734 2.975 1 74.81 483 GLY B O 1
ATOM 8539 N N . GLY B 1 484 ? -6.598 31.297 2.623 1 79.56 484 GLY B N 1
ATOM 8540 C CA . GLY B 1 484 ? -7.578 32.375 2.469 1 79.56 484 GLY B CA 1
ATOM 8541 C C . GLY B 1 484 ? -8.445 32.188 1.237 1 79.56 484 GLY B C 1
ATOM 8542 O O . GLY B 1 484 ? -9.648 32.469 1.278 1 79.56 484 GLY B O 1
ATOM 8543 N N . GLN B 1 485 ? -7.82 31.812 0.184 1 83.62 485 GLN B N 1
ATOM 8544 C CA . GLN B 1 485 ? -8.57 31.578 -1.046 1 83.62 485 GLN B CA 1
ATOM 8545 C C . GLN B 1 485 ? -9.578 30.438 -0.871 1 83.62 485 GLN B C 1
ATOM 8547 O O . GLN B 1 485 ? -10.711 30.531 -1.348 1 83.62 485 GLN B O 1
ATOM 8552 N N . LYS B 1 486 ? -9.203 29.406 -0.188 1 88.12 486 LYS B N 1
ATOM 8553 C CA . LYS B 1 486 ? -10.094 28.266 0.076 1 88.12 486 LYS B CA 1
ATOM 8554 C C . LYS B 1 486 ? -11.305 28.703 0.894 1 88.12 486 LYS B C 1
ATOM 8556 O O . LYS B 1 486 ? -12.43 28.297 0.615 1 88.12 486 LYS B O 1
ATOM 8561 N N . GLN B 1 487 ? -10.992 29.516 1.873 1 87.81 487 GLN B N 1
ATOM 8562 C CA . GLN B 1 487 ? -12.07 30.016 2.723 1 87.81 487 GLN B CA 1
ATOM 8563 C C . GLN B 1 487 ? -13.055 30.859 1.918 1 87.81 487 GLN B C 1
ATOM 8565 O O . GLN B 1 487 ? -14.273 30.703 2.066 1 87.81 487 GLN B O 1
ATOM 8570 N N . ARG B 1 488 ? -12.531 31.672 1.092 1 91 488 ARG B N 1
ATOM 8571 C CA . ARG B 1 488 ? -13.383 32.594 0.324 1 91 488 ARG B CA 1
ATOM 8572 C C . ARG B 1 488 ? -14.203 31.812 -0.706 1 91 488 ARG B C 1
ATOM 8574 O O . ARG B 1 488 ? -15.359 32.188 -0.971 1 91 488 ARG B O 1
ATOM 8581 N N . ILE B 1 489 ? -13.656 30.797 -1.261 1 91.56 489 ILE B N 1
ATOM 8582 C CA . ILE B 1 489 ? -14.406 29.953 -2.178 1 91.56 489 ILE B CA 1
ATOM 8583 C C . ILE B 1 489 ? -15.508 29.219 -1.412 1 91.56 489 ILE B C 1
ATOM 8585 O O . ILE B 1 489 ? -16.625 29.047 -1.917 1 91.56 489 ILE B O 1
ATOM 8589 N N . SER B 1 490 ? -15.172 28.734 -0.242 1 91.88 490 SER B N 1
ATOM 8590 C CA . SER B 1 490 ? -16.172 28.094 0.611 1 91.88 490 SER B CA 1
ATOM 8591 C C . SER B 1 490 ? -17.297 29.047 0.963 1 91.88 490 SER B C 1
ATOM 8593 O O . SER B 1 490 ? -18.469 28.625 1.048 1 91.88 490 SER B O 1
ATOM 8595 N N . ILE B 1 491 ? -16.906 30.266 1.154 1 92.19 491 ILE B N 1
ATOM 8596 C CA . ILE B 1 491 ? -17.906 31.281 1.434 1 92.19 491 ILE B CA 1
ATOM 8597 C C . ILE B 1 491 ? -18.812 31.469 0.213 1 92.19 491 ILE B C 1
ATOM 8599 O O . ILE B 1 491 ? -20.031 31.547 0.341 1 92.19 491 ILE B O 1
ATOM 8603 N N . ALA B 1 492 ? -18.188 31.594 -0.933 1 92.56 492 ALA B N 1
ATOM 8604 C CA . ALA B 1 492 ? -18.953 31.719 -2.17 1 92.56 492 ALA B CA 1
ATOM 8605 C C . ALA B 1 492 ? -19.938 30.578 -2.328 1 92.56 492 ALA B C 1
ATOM 8607 O O . ALA B 1 492 ? -21.078 30.781 -2.734 1 92.56 492 ALA B O 1
ATOM 8608 N N . ARG B 1 493 ? -19.531 29.406 -2.021 1 92.19 493 ARG B N 1
ATOM 8609 C CA . ARG B 1 493 ? -20.375 28.219 -2.076 1 92.19 493 ARG B CA 1
ATOM 8610 C C . ARG B 1 493 ? -21.578 28.344 -1.149 1 92.19 493 ARG B C 1
ATOM 8612 O O . ARG B 1 493 ? -22.703 28.047 -1.54 1 92.19 493 ARG B O 1
ATOM 8619 N N . ALA B 1 494 ? -21.344 28.781 0.003 1 91.44 494 ALA B N 1
ATOM 8620 C CA . ALA B 1 494 ? -22.391 28.906 1.009 1 91.44 494 ALA B CA 1
ATOM 8621 C C . ALA B 1 494 ? -23.406 29.969 0.599 1 91.44 494 ALA B C 1
ATOM 8623 O O . ALA B 1 494 ? -24.609 29.781 0.79 1 91.44 494 ALA B O 1
ATOM 8624 N N . ILE B 1 495 ? -22.922 31.047 0.035 1 91.12 495 ILE B N 1
ATOM 8625 C CA . ILE B 1 495 ? -23.797 32.156 -0.344 1 91.12 495 ILE B CA 1
ATOM 8626 C C . ILE B 1 495 ? -24.641 31.766 -1.553 1 91.12 495 ILE B C 1
ATOM 8628 O O . ILE B 1 495 ? -25.797 32.156 -1.665 1 91.12 495 ILE B O 1
ATOM 8632 N N . LEU B 1 496 ? -24.062 31.016 -2.416 1 92.12 496 LEU B N 1
ATOM 8633 C CA . LEU B 1 496 ? -24.766 30.594 -3.627 1 92.12 496 LEU B CA 1
ATOM 8634 C C . LEU B 1 496 ? -26.016 29.797 -3.285 1 92.12 496 LEU B C 1
ATOM 8636 O O . LEU B 1 496 ? -27.016 29.859 -4 1 92.12 496 LEU B O 1
ATOM 8640 N N . LYS B 1 497 ? -25.984 29.016 -2.258 1 89.38 497 LYS B N 1
ATOM 8641 C CA . LYS B 1 497 ? -27.078 28.141 -1.85 1 89.38 497 LYS B CA 1
ATOM 8642 C C . LYS B 1 497 ? -28.312 28.953 -1.471 1 89.38 497 LYS B C 1
ATOM 8644 O O . LYS B 1 497 ? -29.438 28.469 -1.58 1 89.38 497 LYS B O 1
ATOM 8649 N N . GLN B 1 498 ? -28.172 30.234 -1.042 1 87.88 498 GLN B N 1
ATOM 8650 C CA . GLN B 1 498 ? -29.25 31.141 -0.666 1 87.88 498 GLN B CA 1
ATOM 8651 C C . GLN B 1 498 ? -30.188 30.5 0.343 1 87.88 498 GLN B C 1
ATOM 8653 O O . GLN B 1 498 ? -31.422 30.578 0.187 1 87.88 498 GLN B O 1
ATOM 8658 N N . ALA B 1 499 ? -29.688 29.812 1.356 1 92.69 499 ALA B N 1
ATOM 8659 C CA . ALA B 1 499 ? -30.484 29.203 2.416 1 92.69 499 ALA B CA 1
ATOM 8660 C C . ALA B 1 499 ? -30.953 30.25 3.416 1 92.69 499 ALA B C 1
ATOM 8662 O O . ALA B 1 499 ? -30.297 31.281 3.609 1 92.69 499 ALA B O 1
ATOM 8663 N N . PRO B 1 500 ? -32.062 30 4.027 1 94.94 500 PRO B N 1
ATOM 8664 C CA . PRO B 1 500 ? -32.594 30.953 5.004 1 94.94 500 PRO B CA 1
ATOM 8665 C C . PRO B 1 500 ? -31.719 31.047 6.258 1 94.94 500 PRO B C 1
ATOM 8667 O O . PRO B 1 500 ? -31.734 32.062 6.949 1 94.94 500 PRO B O 1
ATOM 8670 N N . ILE B 1 501 ? -30.984 30.016 6.496 1 96 501 ILE B N 1
ATOM 8671 C CA . ILE B 1 501 ? -30.094 30.016 7.656 1 96 501 ILE B CA 1
ATOM 8672 C C . ILE B 1 501 ? -28.641 29.938 7.191 1 96 501 ILE B C 1
ATOM 8674 O O . ILE B 1 501 ? -28.281 29.078 6.383 1 96 501 ILE B O 1
ATOM 8678 N N . LEU B 1 502 ? -27.844 30.859 7.633 1 94.75 502 LEU B N 1
ATOM 8679 C CA . LEU B 1 502 ? -26.438 30.922 7.281 1 94.75 502 LEU B CA 1
ATOM 8680 C C . LEU B 1 502 ? -25.562 30.797 8.523 1 94.75 502 LEU B C 1
ATOM 8682 O O . LEU B 1 502 ? -25.703 31.578 9.469 1 94.75 502 LEU B O 1
ATOM 8686 N N . LEU B 1 503 ? -24.719 29.781 8.539 1 95.06 503 LEU B N 1
ATOM 8687 C CA . LEU B 1 503 ? -23.812 29.547 9.656 1 95.06 503 LEU B CA 1
ATOM 8688 C C . LEU B 1 503 ? -22.359 29.781 9.227 1 95.06 503 LEU B C 1
ATOM 8690 O O . LEU B 1 503 ? -21.859 29.109 8.32 1 95.06 503 LEU B O 1
ATOM 8694 N N . LEU B 1 504 ? -21.688 30.703 9.859 1 92.88 504 LEU B N 1
ATOM 8695 C CA . LEU B 1 504 ? -20.297 31.047 9.562 1 92.88 504 LEU B CA 1
ATOM 8696 C C . LEU B 1 504 ? -19.391 30.688 10.734 1 92.88 504 LEU B C 1
ATOM 8698 O O . LEU B 1 504 ? -19.391 31.375 11.758 1 92.88 504 LEU B O 1
ATOM 8702 N N . ASP B 1 505 ? -18.594 29.688 10.578 1 90.38 505 ASP B N 1
ATOM 8703 C CA . ASP B 1 505 ? -17.719 29.203 11.648 1 90.38 505 ASP B CA 1
ATOM 8704 C C . ASP B 1 505 ? -16.297 29.703 11.469 1 90.38 505 ASP B C 1
ATOM 8706 O O . ASP B 1 505 ? -15.445 29.016 10.914 1 90.38 505 ASP B O 1
ATOM 8710 N N . ASP B 1 506 ? -15.969 30.828 12.016 1 85.69 506 ASP B N 1
ATOM 8711 C CA . ASP B 1 506 ? -14.656 31.453 11.961 1 85.69 506 ASP B CA 1
ATOM 8712 C C . ASP B 1 506 ? -14.086 31.422 10.547 1 85.69 506 ASP B C 1
ATOM 8714 O O . ASP B 1 506 ? -12.945 31 10.336 1 85.69 506 ASP B O 1
ATOM 8718 N N . CYS B 1 507 ? -14.891 31.781 9.609 1 80.88 507 CYS B N 1
ATOM 8719 C CA . CYS B 1 507 ? -14.586 31.516 8.211 1 80.88 507 CYS B CA 1
ATOM 8720 C C . CYS B 1 507 ? -13.719 32.625 7.621 1 80.88 507 CYS B C 1
ATOM 8722 O O . CYS B 1 507 ? -13.445 32.625 6.418 1 80.88 507 CYS B O 1
ATOM 8724 N N . LEU B 1 508 ? -13.305 33.594 8.422 1 78.25 508 LEU B N 1
ATOM 8725 C CA . LEU B 1 508 ? -12.453 34.656 7.926 1 78.25 508 LEU B CA 1
ATOM 8726 C C . LEU B 1 508 ? -11.125 34.688 8.68 1 78.25 508 LEU B C 1
ATOM 8728 O O . LEU B 1 508 ? -10.414 35.688 8.648 1 78.25 508 LEU B O 1
ATOM 8732 N N . SER B 1 509 ? -10.859 33.594 9.336 1 71.25 509 SER B N 1
ATOM 8733 C CA . SER B 1 509 ? -9.68 33.562 10.195 1 71.25 509 SER B CA 1
ATOM 8734 C C . SER B 1 509 ? -8.391 33.625 9.383 1 71.25 509 SER B C 1
ATOM 8736 O O . SER B 1 509 ? -7.375 34.125 9.859 1 71.25 509 SER B O 1
ATOM 8738 N N . ALA B 1 510 ? -8.391 33.156 8.148 1 67.62 510 ALA B N 1
ATOM 8739 C CA . ALA B 1 510 ? -7.18 33.094 7.336 1 67.62 510 ALA B CA 1
ATOM 8740 C C . ALA B 1 510 ? -7.16 34.219 6.316 1 67.62 510 ALA B C 1
ATOM 8742 O O . ALA B 1 510 ? -6.363 34.219 5.375 1 67.62 510 ALA B O 1
ATOM 8743 N N . VAL B 1 511 ? -8.023 35.188 6.488 1 72.38 511 VAL B N 1
ATOM 8744 C CA . VAL B 1 511 ? -8.133 36.312 5.566 1 72.38 511 VAL B CA 1
ATOM 8745 C C . VAL B 1 511 ? -7.566 37.562 6.219 1 72.38 511 VAL B C 1
ATOM 8747 O O . VAL B 1 511 ? -7.695 37.75 7.434 1 72.38 511 VAL B O 1
ATOM 8750 N N . ASP B 1 512 ? -6.859 38.281 5.469 1 66.75 512 ASP B N 1
ATOM 8751 C CA . ASP B 1 512 ? -6.309 39.531 5.98 1 66.75 512 ASP B CA 1
ATOM 8752 C C . ASP B 1 512 ? -7.418 40.531 6.344 1 66.75 512 ASP B C 1
ATOM 8754 O O . ASP B 1 512 ? -8.547 40.406 5.863 1 66.75 512 ASP B O 1
ATOM 8758 N N . THR B 1 513 ? -7.074 41.531 7.141 1 64.69 513 THR B N 1
ATOM 8759 C CA . THR B 1 513 ? -8.031 42.438 7.746 1 64.69 513 THR B CA 1
ATOM 8760 C C . THR B 1 513 ? -8.75 43.25 6.672 1 64.69 513 THR B C 1
ATOM 8762 O O . THR B 1 513 ? -9.961 43.469 6.758 1 64.69 513 THR B O 1
ATOM 8765 N N . GLU B 1 514 ? -8.008 43.656 5.734 1 68.88 514 GLU B N 1
ATOM 8766 C CA . GLU B 1 514 ? -8.617 44.469 4.68 1 68.88 514 GLU B CA 1
ATOM 8767 C C . GLU B 1 514 ? -9.656 43.656 3.9 1 68.88 514 GLU B C 1
ATOM 8769 O O . GLU B 1 514 ? -10.758 44.156 3.643 1 68.88 514 GLU B O 1
ATOM 8774 N N . THR B 1 515 ? -9.289 42.562 3.523 1 78.12 515 THR B N 1
ATOM 8775 C CA . THR B 1 515 ? -10.188 41.688 2.777 1 78.12 515 THR B CA 1
ATOM 8776 C C . THR B 1 515 ? -11.383 41.281 3.637 1 78.12 515 THR B C 1
ATOM 8778 O O . THR B 1 515 ? -12.5 41.156 3.137 1 78.12 515 THR B O 1
ATOM 8781 N N . GLU B 1 516 ? -11.055 41.062 4.883 1 78.5 516 GLU B N 1
ATOM 8782 C CA . GLU B 1 516 ? -12.125 40.719 5.82 1 78.5 516 GLU B CA 1
ATOM 8783 C C . GLU B 1 516 ? -13.188 41.812 5.867 1 78.5 516 GLU B C 1
ATOM 8785 O O . GLU B 1 516 ? -14.383 41.531 5.844 1 78.5 516 GLU B O 1
ATOM 8790 N N . GLU B 1 517 ? -12.781 43.031 5.953 1 74.5 517 GLU B N 1
ATOM 8791 C CA . GLU B 1 517 ? -13.703 44.156 6.008 1 74.5 517 GLU B CA 1
ATOM 8792 C C . GLU B 1 517 ? -14.539 44.25 4.734 1 74.5 517 GLU B C 1
ATOM 8794 O O . GLU B 1 517 ? -15.734 44.562 4.785 1 74.5 517 GLU B O 1
ATOM 8799 N N . LYS B 1 518 ? -13.891 44 3.674 1 81.31 518 LYS B N 1
ATOM 8800 C CA . LYS B 1 518 ? -14.594 44 2.391 1 81.31 518 LYS B CA 1
ATOM 8801 C C . LYS B 1 518 ? -15.68 42.938 2.34 1 81.31 518 LYS B C 1
ATOM 8803 O O . LYS B 1 518 ? -16.797 43.219 1.904 1 81.31 518 LYS B O 1
ATOM 8808 N N . ILE B 1 519 ? -15.352 41.812 2.75 1 85.81 519 ILE B N 1
ATOM 8809 C CA . ILE B 1 519 ? -16.281 40.688 2.729 1 85.81 519 ILE B CA 1
ATOM 8810 C C . ILE B 1 519 ? -17.453 40.969 3.67 1 85.81 519 ILE B C 1
ATOM 8812 O O . ILE B 1 519 ? -18.609 40.75 3.314 1 85.81 519 ILE B O 1
ATOM 8816 N N . LEU B 1 520 ? -17.094 41.469 4.816 1 80.69 520 LEU B N 1
ATOM 8817 C CA . LEU B 1 520 ? -18.125 41.781 5.797 1 80.69 520 LEU B CA 1
ATOM 8818 C C . LEU B 1 520 ? -19.062 42.875 5.289 1 80.69 520 LEU B C 1
ATOM 8820 O O . LEU B 1 520 ? -20.266 42.844 5.551 1 80.69 520 LEU B O 1
ATOM 8824 N N . SER B 1 521 ? -18.516 43.812 4.645 1 81.19 521 SER B N 1
ATOM 8825 C CA . SER B 1 521 ? -19.328 44.844 4.059 1 81.19 521 SER B CA 1
ATOM 8826 C C . SER B 1 521 ? -20.281 44.312 3.002 1 81.19 521 SER B C 1
ATOM 8828 O O . SER B 1 521 ? -21.422 44.75 2.895 1 81.19 521 SER B O 1
ATOM 8830 N N . ASN B 1 522 ? -19.797 43.438 2.273 1 84.81 522 ASN B N 1
ATOM 8831 C CA . ASN B 1 522 ? -20.609 42.781 1.244 1 84.81 522 ASN B CA 1
ATOM 8832 C C . ASN B 1 522 ? -21.703 41.906 1.855 1 84.81 522 ASN B C 1
ATOM 8834 O O . ASN B 1 522 ? -22.75 41.719 1.243 1 84.81 522 ASN B O 1
ATOM 8838 N N . PHE B 1 523 ? -21.438 41.406 2.994 1 83.94 523 PHE B N 1
ATOM 8839 C CA . PHE B 1 523 ? -22.344 40.5 3.672 1 83.94 523 PHE B CA 1
ATOM 8840 C C . PHE B 1 523 ? -23.578 41.25 4.188 1 83.94 523 PHE B C 1
ATOM 8842 O O . PHE B 1 523 ? -24.625 40.656 4.391 1 83.94 523 PHE B O 1
ATOM 8849 N N . LYS B 1 524 ? -23.391 42.531 4.406 1 77.81 524 LYS B N 1
ATOM 8850 C CA . LYS B 1 524 ? -24.5 43.312 4.961 1 77.81 524 LYS B CA 1
ATOM 8851 C C . LYS B 1 524 ? -25.766 43.125 4.133 1 77.81 524 LYS B C 1
ATOM 8853 O O . LYS B 1 524 ? -26.859 43.031 4.684 1 77.81 524 LYS B O 1
ATOM 8858 N N . ASN B 1 525 ? -25.531 43.062 2.869 1 79 525 ASN B N 1
ATOM 8859 C CA . ASN B 1 525 ? -26.688 42.906 1.989 1 79 525 ASN B CA 1
ATOM 8860 C C . ASN B 1 525 ? -27.188 41.469 1.948 1 79 525 ASN B C 1
ATOM 8862 O O . ASN B 1 525 ? -28.375 41.219 1.73 1 79 525 ASN B O 1
ATOM 8866 N N . ILE B 1 526 ? -26.312 40.562 2.154 1 81.25 526 ILE B N 1
ATOM 8867 C CA . ILE B 1 526 ? -26.641 39.156 2.07 1 81.25 526 ILE B CA 1
ATOM 8868 C C . ILE B 1 526 ? -27.375 38.719 3.342 1 81.25 526 ILE B C 1
ATOM 8870 O O . ILE B 1 526 ? -28.25 37.844 3.295 1 81.25 526 ILE B O 1
ATOM 8874 N N . PHE B 1 527 ? -27 39.344 4.402 1 80.06 527 PHE B N 1
ATOM 8875 C CA . PHE B 1 527 ? -27.547 38.969 5.703 1 80.06 527 PHE B CA 1
ATOM 8876 C C . PHE B 1 527 ? -29 39.438 5.824 1 80.06 527 PHE B C 1
ATOM 8878 O O . PHE B 1 527 ? -29.75 38.906 6.664 1 80.06 527 PHE B O 1
ATOM 8885 N N . LYS B 1 528 ? -29.281 40.344 4.859 1 78.81 528 LYS B N 1
ATOM 8886 C CA . LYS B 1 528 ? -30.641 40.844 4.953 1 78.81 528 LYS B CA 1
ATOM 8887 C C . LYS B 1 528 ? -31.656 39.75 4.707 1 78.81 528 LYS B C 1
ATOM 8889 O O . LYS B 1 528 ? -31.547 39 3.732 1 78.81 528 LYS B O 1
ATOM 8894 N N . ASN B 1 529 ? -32.469 39.438 5.578 1 83.12 529 ASN B N 1
ATOM 8895 C CA . ASN B 1 529 ? -33.625 38.531 5.5 1 83.12 529 ASN B CA 1
ATOM 8896 C C . ASN B 1 529 ? -33.188 37.094 5.766 1 83.12 529 ASN B C 1
ATOM 8898 O O . ASN B 1 529 ? -33.906 36.156 5.422 1 83.12 529 ASN B O 1
ATOM 8902 N N . LYS B 1 530 ? -31.922 36.844 6.156 1 92.06 530 LYS B N 1
ATOM 8903 C CA . LYS B 1 530 ? -31.438 35.5 6.523 1 92.06 530 LYS B CA 1
ATOM 8904 C C . LYS B 1 530 ? -31.047 35.469 7.996 1 92.06 530 LYS B C 1
ATOM 8906 O O . LYS B 1 530 ? -30.531 36.438 8.539 1 92.06 530 LYS B O 1
ATOM 8911 N N . THR B 1 531 ? -31.391 34.406 8.617 1 95.75 531 THR B N 1
ATOM 8912 C CA . THR B 1 531 ? -30.891 34.188 9.969 1 95.75 531 THR B CA 1
ATOM 8913 C C . THR B 1 531 ? -29.422 33.75 9.945 1 95.75 531 THR B C 1
ATOM 8915 O O . THR B 1 531 ? -29.078 32.719 9.383 1 95.75 531 THR B O 1
ATOM 8918 N N . THR B 1 532 ? -28.562 34.562 10.469 1 94.62 532 THR B N 1
ATOM 8919 C CA . THR B 1 532 ? -27.125 34.344 10.344 1 94.62 532 THR B CA 1
ATOM 8920 C C . THR B 1 532 ? -26.484 34.156 11.719 1 94.62 532 THR B C 1
ATOM 8922 O O . THR B 1 532 ? -26.766 34.938 12.641 1 94.62 532 THR B O 1
ATOM 8925 N N . ILE B 1 533 ? -25.766 33.094 11.891 1 95.38 533 ILE B N 1
ATOM 8926 C CA . ILE B 1 533 ? -24.953 32.906 13.086 1 95.38 533 ILE B CA 1
ATOM 8927 C C . ILE B 1 533 ? -23.469 32.969 12.727 1 95.38 533 ILE B C 1
ATOM 8929 O O . ILE B 1 533 ? -23 32.188 11.898 1 95.38 533 ILE B O 1
ATOM 8933 N N . ILE B 1 534 ? -22.766 33.875 13.344 1 92.69 534 ILE B N 1
ATOM 8934 C CA . ILE B 1 534 ? -21.359 34.062 13.062 1 92.69 534 ILE B CA 1
ATOM 8935 C C . ILE B 1 534 ? -20.531 33.719 14.297 1 92.69 534 ILE B C 1
ATOM 8937 O O . ILE B 1 534 ? -20.719 34.312 15.367 1 92.69 534 ILE B O 1
ATOM 8941 N N . VAL B 1 535 ? -19.766 32.719 14.133 1 92 535 VAL B N 1
ATOM 8942 C CA . VAL B 1 535 ? -18.781 32.406 15.156 1 92 535 VAL B CA 1
ATOM 8943 C C . VAL B 1 535 ? -17.453 33.094 14.828 1 92 535 VAL B C 1
ATOM 8945 O O . VAL B 1 535 ? -16.922 32.938 13.734 1 92 535 VAL B O 1
ATOM 8948 N N . THR B 1 536 ? -16.969 33.938 15.656 1 83.44 536 THR B N 1
ATOM 8949 C CA . THR B 1 536 ? -15.742 34.688 15.398 1 83.44 536 THR B CA 1
ATOM 8950 C C . THR B 1 536 ? -14.977 34.938 16.688 1 83.44 536 THR B C 1
ATOM 8952 O O . THR B 1 536 ? -15.531 34.812 17.781 1 83.44 536 THR B O 1
ATOM 8955 N N . HIS B 1 537 ? -13.766 35.188 16.531 1 76.25 537 HIS B N 1
ATOM 8956 C CA . HIS B 1 537 ? -12.938 35.625 17.672 1 76.25 537 HIS B CA 1
ATOM 8957 C C . HIS B 1 537 ? -12.68 37.125 17.641 1 76.25 537 HIS B C 1
ATOM 8959 O O . HIS B 1 537 ? -12.031 37.656 18.531 1 76.25 537 HIS B O 1
ATOM 8965 N N . ARG B 1 538 ? -13.266 37.75 16.719 1 72.69 538 ARG B N 1
ATOM 8966 C CA . ARG B 1 538 ? -13 39.156 16.531 1 72.69 538 ARG B CA 1
ATOM 8967 C C . ARG B 1 538 ? -14.234 40 16.875 1 72.69 538 ARG B C 1
ATOM 8969 O O . ARG B 1 538 ? -15.32 39.75 16.359 1 72.69 538 ARG B O 1
ATOM 8976 N N . ALA B 1 539 ? -14.016 41.031 17.672 1 77.31 539 ALA B N 1
ATOM 8977 C CA . ALA B 1 539 ? -15.109 41.906 18.078 1 77.31 539 ALA B CA 1
ATOM 8978 C C . ALA B 1 539 ? -15.609 42.75 16.922 1 77.31 539 ALA B C 1
ATOM 8980 O O . ALA B 1 539 ? -16.797 43.094 16.859 1 77.31 539 ALA B O 1
ATOM 8981 N N . SER B 1 540 ? -14.75 43.031 15.969 1 72.88 540 SER B N 1
ATOM 8982 C CA . SER B 1 540 ? -15.102 43.844 14.82 1 72.88 540 SER B CA 1
ATOM 8983 C C . SER B 1 540 ? -16.172 43.188 13.969 1 72.88 540 SER B C 1
ATOM 8985 O O . SER B 1 540 ? -17.047 43.844 13.43 1 72.88 540 SER B O 1
ATOM 8987 N N . SER B 1 541 ? -16.156 41.938 13.922 1 77 541 SER B N 1
ATOM 8988 C CA . SER B 1 541 ? -17.109 41.188 13.117 1 77 541 SER B CA 1
ATOM 8989 C C . SER B 1 541 ? -18.453 41.031 13.828 1 77 541 SER B C 1
ATOM 8991 O O . SER B 1 541 ? -19.469 40.781 13.188 1 77 541 SER B O 1
ATOM 8993 N N . ALA B 1 542 ? -18.406 41.219 15.109 1 84.88 542 ALA B N 1
ATOM 8994 C CA . ALA B 1 542 ? -19.609 41.031 15.914 1 84.88 542 ALA B CA 1
ATOM 8995 C C . ALA B 1 542 ? -20.359 42.375 16.109 1 84.88 542 ALA B C 1
ATOM 8997 O O . ALA B 1 542 ? -21.516 42.375 16.5 1 84.88 542 ALA B O 1
ATOM 8998 N N . LYS B 1 543 ? -19.719 43.469 15.773 1 82.62 543 LYS B N 1
ATOM 8999 C CA . LYS B 1 543 ? -20.219 44.812 16.078 1 82.62 543 LYS B CA 1
ATOM 9000 C C . LYS B 1 543 ? -21.594 45.031 15.469 1 82.62 543 LYS B C 1
ATOM 9002 O O . LYS B 1 543 ? -22.469 45.656 16.078 1 82.62 543 LYS B O 1
ATOM 9007 N N . ASN B 1 544 ? -21.844 44.5 14.312 1 81.44 544 ASN B N 1
ATOM 9008 C CA . ASN B 1 544 ? -23.062 44.812 13.578 1 81.44 544 ASN B CA 1
ATOM 9009 C C . ASN B 1 544 ? -24.125 43.719 13.797 1 81.44 544 ASN B C 1
ATOM 9011 O O . ASN B 1 544 ? -25.188 43.75 13.164 1 81.44 544 ASN B O 1
ATOM 9015 N N . ALA B 1 545 ? -23.906 42.812 14.664 1 90.56 545 ALA B N 1
ATOM 9016 C CA . ALA B 1 545 ? -24.875 41.75 14.93 1 90.56 545 ALA B CA 1
ATOM 9017 C C . ALA B 1 545 ? -26.031 42.25 15.789 1 90.56 545 ALA B C 1
ATOM 9019 O O . ALA B 1 545 ? -25.875 43.188 16.562 1 90.56 545 ALA B O 1
ATOM 9020 N N . ASP B 1 546 ? -27.188 41.625 15.641 1 92.19 546 ASP B N 1
ATOM 9021 C CA . ASP B 1 546 ? -28.344 42 16.438 1 92.19 546 ASP B CA 1
ATOM 9022 C C . ASP B 1 546 ? -28.188 41.531 17.891 1 92.19 546 ASP B C 1
ATOM 9024 O O . ASP B 1 546 ? -28.734 42.125 18.812 1 92.19 546 ASP B O 1
ATOM 9028 N N . GLN B 1 547 ? -27.562 40.438 18 1 94.5 547 GLN B N 1
ATOM 9029 C CA . GLN B 1 547 ? -27.297 39.844 19.297 1 94.5 547 GLN B CA 1
ATOM 9030 C C . GLN B 1 547 ? -25.906 39.25 19.375 1 94.5 547 GLN B C 1
ATOM 9032 O O . GLN B 1 547 ? -25.406 38.688 18.375 1 94.5 547 GLN B O 1
ATOM 9037 N N . ILE B 1 548 ? -25.297 39.375 20.516 1 95.38 548 ILE B N 1
ATOM 9038 C CA . ILE B 1 548 ? -23.953 38.844 20.75 1 95.38 548 ILE B CA 1
ATOM 9039 C C . ILE B 1 548 ? -23.969 37.969 21.984 1 95.38 548 ILE B C 1
ATOM 9041 O O . ILE B 1 548 ? -24.547 38.312 23.016 1 95.38 548 ILE B O 1
ATOM 9045 N N . ILE B 1 549 ? -23.406 36.781 21.859 1 95.56 549 ILE B N 1
ATOM 9046 C CA . ILE B 1 549 ? -23.25 35.875 22.984 1 95.56 549 ILE B CA 1
ATOM 9047 C C . ILE B 1 549 ? -21.766 35.562 23.188 1 95.56 549 ILE B C 1
ATOM 9049 O O . ILE B 1 549 ? -21.031 35.375 22.203 1 95.56 549 ILE B O 1
ATOM 9053 N N . ILE B 1 550 ? -21.375 35.594 24.438 1 94.88 550 ILE B N 1
ATOM 9054 C CA . ILE B 1 550 ? -20 35.188 24.781 1 94.88 550 ILE B CA 1
ATOM 9055 C C . ILE B 1 550 ? -20.016 33.844 25.516 1 94.88 550 ILE B C 1
ATOM 9057 O O . ILE B 1 550 ? -20.688 33.688 26.531 1 94.88 550 ILE B O 1
ATOM 9061 N N . LEU B 1 551 ? -19.297 32.938 24.906 1 93.5 551 LEU B N 1
ATOM 9062 C CA . LEU B 1 551 ? -19.219 31.609 25.469 1 93.5 551 LEU B CA 1
ATOM 9063 C C . LEU B 1 551 ? -17.875 31.391 26.172 1 93.5 551 LEU B C 1
ATOM 9065 O O . LEU B 1 551 ? -16.828 31.828 25.672 1 93.5 551 LEU B O 1
ATOM 9069 N N . ASP B 1 552 ? -17.969 30.812 27.344 1 91.38 552 ASP B N 1
ATOM 9070 C CA . ASP B 1 552 ? -16.781 30.438 28.109 1 91.38 552 ASP B CA 1
ATOM 9071 C C . ASP B 1 552 ? -16.969 29.062 28.766 1 91.38 552 ASP B C 1
ATOM 9073 O O . ASP B 1 552 ? -17.875 28.875 29.562 1 91.38 552 ASP B O 1
ATOM 9077 N N . GLU B 1 553 ? -16.141 28.141 28.422 1 89 553 GLU B N 1
ATOM 9078 C CA . GLU B 1 553 ? -16.156 26.781 28.969 1 89 553 GLU B CA 1
ATOM 9079 C C . GLU B 1 553 ? -17.547 26.172 28.891 1 89 553 GLU B C 1
ATOM 9081 O O . GLU B 1 553 ? -18.031 25.594 29.875 1 89 553 GLU B O 1
ATOM 9086 N N . GLY B 1 554 ? -18.25 26.469 27.875 1 92 554 GLY B N 1
ATOM 9087 C CA . GLY B 1 554 ? -19.531 25.828 27.625 1 92 554 GLY B CA 1
ATOM 9088 C C . GLY B 1 554 ? -20.703 26.594 28.188 1 92 554 GLY B C 1
ATOM 9089 O O . GLY B 1 554 ? -21.859 26.188 28.031 1 92 554 GLY B O 1
ATOM 9090 N N . ASN B 1 555 ? -20.406 27.734 28.844 1 94.38 555 ASN B N 1
ATOM 9091 C CA . ASN B 1 555 ? -21.469 28.562 29.422 1 94.38 555 ASN B CA 1
ATOM 9092 C C . ASN B 1 555 ? -21.547 29.922 28.766 1 94.38 555 ASN B C 1
ATOM 9094 O O . ASN B 1 555 ? -20.531 30.469 28.328 1 94.38 555 ASN B O 1
ATOM 9098 N N . ILE B 1 556 ? -22.781 30.422 28.703 1 95.25 556 ILE B N 1
ATOM 9099 C CA . ILE B 1 556 ? -22.938 31.797 28.25 1 95.25 556 ILE B CA 1
ATOM 9100 C C . ILE B 1 556 ? -22.656 32.75 29.406 1 95.25 556 ILE B C 1
ATOM 9102 O O . ILE B 1 556 ? -23.359 32.719 30.422 1 95.25 556 ILE B O 1
ATOM 9106 N N . ILE B 1 557 ? -21.703 33.594 29.281 1 93.75 557 ILE B N 1
ATOM 9107 C CA . ILE B 1 557 ? -21.312 34.469 30.375 1 93.75 557 ILE B CA 1
ATOM 9108 C C . ILE B 1 557 ? -21.859 35.875 30.141 1 93.75 557 ILE B C 1
ATOM 9110 O O . ILE B 1 557 ? -22.047 36.656 31.078 1 93.75 557 ILE B O 1
ATOM 9114 N N . GLN B 1 558 ? -21.938 36.25 28.844 1 94.19 558 GLN B N 1
ATOM 9115 C CA . GLN B 1 558 ? -22.5 37.562 28.484 1 94.19 558 GLN B CA 1
ATOM 9116 C C . GLN B 1 558 ? -23.438 37.438 27.281 1 94.19 558 GLN B C 1
ATOM 9118 O O . GLN B 1 558 ? -23.219 36.594 26.406 1 94.19 558 GLN B O 1
ATOM 9123 N N . GLN B 1 559 ? -24.5 38.219 27.281 1 94.31 559 GLN B N 1
ATOM 9124 C CA . GLN B 1 559 ? -25.453 38.312 26.156 1 94.31 559 GLN B CA 1
ATOM 9125 C C . GLN B 1 559 ? -26 39.719 26.016 1 94.31 559 GLN B C 1
ATOM 9127 O O . GLN B 1 559 ? -26.281 40.375 27 1 94.31 559 GLN B O 1
ATOM 9132 N N . GLY B 1 560 ? -26.047 40.219 24.812 1 93.38 560 GLY B N 1
ATOM 9133 C CA . GLY B 1 560 ? -26.562 41.531 24.547 1 93.38 560 GLY B CA 1
ATOM 9134 C C . GLY B 1 560 ? -26.141 42.094 23.203 1 93.38 560 GLY B C 1
ATOM 9135 O O . GLY B 1 560 ? -25.75 41.344 22.312 1 93.38 560 GLY B O 1
ATOM 9136 N N . THR B 1 561 ? -26.359 43.344 22.969 1 93.12 561 THR B N 1
ATOM 9137 C CA . THR B 1 561 ? -25.922 44.062 21.766 1 93.12 561 THR B CA 1
ATOM 9138 C C . THR B 1 561 ? -24.531 44.656 21.969 1 93.12 561 THR B C 1
ATOM 9140 O O . THR B 1 561 ? -24.031 44.719 23.094 1 93.12 561 THR B O 1
ATOM 9143 N N . HIS B 1 562 ? -24.016 45.062 20.875 1 91.12 562 HIS B N 1
ATOM 9144 C CA . HIS B 1 562 ? -22.703 45.719 20.938 1 91.12 562 HIS B CA 1
ATOM 9145 C C . HIS B 1 562 ? -22.703 46.875 21.922 1 91.12 562 HIS B C 1
ATOM 9147 O O . HIS B 1 562 ? -21.844 46.938 22.812 1 91.12 562 HIS B O 1
ATOM 9153 N N . ASN B 1 563 ? -23.734 47.719 21.844 1 90 563 ASN B N 1
ATOM 9154 C CA . ASN B 1 563 ? -23.828 48.938 22.656 1 90 563 ASN B CA 1
ATOM 9155 C C . ASN B 1 563 ? -24 48.594 24.141 1 90 563 ASN B C 1
ATOM 9157 O O . ASN B 1 563 ? -23.469 49.281 25.016 1 90 563 ASN B O 1
ATOM 9161 N N . GLU B 1 564 ? -24.672 47.531 24.375 1 92.75 564 GLU B N 1
ATOM 9162 C CA . GLU B 1 564 ? -24.906 47.125 25.75 1 92.75 564 GLU B CA 1
ATOM 9163 C C . GLU B 1 564 ? -23.656 46.469 26.359 1 92.75 564 GLU B C 1
ATOM 9165 O O . GLU B 1 564 ? -23.328 46.75 27.516 1 92.75 564 GLU B O 1
ATOM 9170 N N . LEU B 1 565 ? -22.984 45.75 25.578 1 91.56 565 LEU B N 1
ATOM 9171 C CA . LEU B 1 565 ? -21.906 44.938 26.109 1 91.56 565 LEU B CA 1
ATOM 9172 C C . LEU B 1 565 ? -20.625 45.781 26.25 1 91.56 565 LEU B C 1
ATOM 9174 O O . LEU B 1 565 ? -19.766 45.469 27.078 1 91.56 565 LEU B O 1
ATOM 9178 N N . ILE B 1 566 ? -20.531 46.75 25.422 1 88.75 566 ILE B N 1
ATOM 9179 C CA . ILE B 1 566 ? -19.344 47.594 25.516 1 88.75 566 ILE B CA 1
ATOM 9180 C C . ILE B 1 566 ? -19.422 48.438 26.797 1 88.75 566 ILE B C 1
ATOM 9182 O O . ILE B 1 566 ? -18.391 48.875 27.312 1 88.75 566 ILE B O 1
ATOM 9186 N N . ASN B 1 567 ? -20.625 48.719 27.266 1 88 567 ASN B N 1
ATOM 9187 C CA . ASN B 1 567 ? -20.828 49.562 28.438 1 88 567 ASN B CA 1
ATOM 9188 C C . ASN B 1 567 ? -20.891 48.688 29.719 1 88 567 ASN B C 1
ATOM 9190 O O . ASN B 1 567 ? -21.031 49.25 30.812 1 88 567 ASN B O 1
ATOM 9194 N N . LYS B 1 568 ? -20.781 47.469 29.547 1 88.94 568 LYS B N 1
ATOM 9195 C CA . LYS B 1 568 ? -20.781 46.531 30.688 1 88.94 568 LYS B CA 1
ATOM 9196 C C . LYS B 1 568 ? -19.406 45.875 30.859 1 88.94 568 LYS B C 1
ATOM 9198 O O . LYS B 1 568 ? -18.781 45.5 29.875 1 88.94 568 LYS B O 1
ATOM 9203 N N . GLU B 1 569 ? -18.938 45.875 32.094 1 87.25 569 GLU B N 1
ATOM 9204 C CA . GLU B 1 569 ? -17.656 45.219 32.344 1 87.25 569 GLU B CA 1
ATOM 9205 C C . GLU B 1 569 ? -17.734 43.75 32.031 1 87.25 569 GLU B C 1
ATOM 9207 O O . GLU B 1 569 ? -18.734 43.094 32.344 1 87.25 569 GLU B O 1
ATOM 9212 N N . GLY B 1 570 ? -16.75 43.281 31.312 1 86.75 570 GLY B N 1
ATOM 9213 C CA . GLY B 1 570 ? -16.734 41.875 31 1 86.75 570 GLY B CA 1
ATOM 9214 C C . GLY B 1 570 ? -15.789 41.5 29.859 1 86.75 570 GLY B C 1
ATOM 9215 O O . GLY B 1 570 ? -14.969 42.344 29.453 1 86.75 570 GLY B O 1
ATOM 9216 N N . TYR B 1 571 ? -15.93 40.312 29.438 1 86.75 571 TYR B N 1
ATOM 9217 C CA . TYR B 1 571 ? -15.047 39.75 28.422 1 86.75 571 TYR B CA 1
ATOM 9218 C C . TYR B 1 571 ? -15.141 40.531 27.125 1 86.75 571 TYR B C 1
ATOM 9220 O O . TYR B 1 571 ? -14.125 40.812 26.484 1 86.75 571 TYR B O 1
ATOM 9228 N N . TYR B 1 572 ? -16.25 40.938 26.719 1 88.88 572 TYR B N 1
ATOM 9229 C CA . TYR B 1 572 ? -16.469 41.656 25.453 1 88.88 572 TYR B CA 1
ATOM 9230 C C . TYR B 1 572 ? -15.758 43 25.438 1 88.88 572 TYR B C 1
ATOM 9232 O O . TYR B 1 572 ? -15.086 43.344 24.469 1 88.88 572 TYR B O 1
ATOM 9240 N N . LYS B 1 573 ? -16.031 43.719 26.453 1 86.62 573 LYS B N 1
ATOM 9241 C CA . LYS B 1 573 ? -15.398 45.031 26.578 1 86.62 573 LYS B CA 1
ATOM 9242 C C . LYS B 1 573 ? -13.875 44.906 26.531 1 86.62 573 LYS B C 1
ATOM 9244 O O . LYS B 1 573 ? -13.211 45.688 25.844 1 86.62 573 LYS B O 1
ATOM 9249 N N . GLU B 1 574 ? -13.422 43.969 27.219 1 82.38 574 GLU B N 1
ATOM 9250 C CA . GLU B 1 574 ? -11.977 43.75 27.234 1 82.38 574 GLU B CA 1
ATOM 9251 C C . GLU B 1 574 ? -11.445 43.406 25.859 1 82.38 574 GLU B C 1
ATOM 9253 O O . GLU B 1 574 ? -10.391 43.906 25.438 1 82.38 574 GLU B O 1
ATOM 9258 N N . LEU B 1 575 ? -12.156 42.531 25.25 1 81 575 LEU B N 1
ATOM 9259 C CA . LEU B 1 575 ? -11.758 42.094 23.906 1 81 575 LEU B CA 1
ATOM 9260 C C . LEU B 1 575 ? -11.789 43.25 22.922 1 81 575 LEU B C 1
ATOM 9262 O O . LEU B 1 575 ? -10.875 43.406 22.125 1 81 575 LEU B O 1
ATOM 9266 N N . PHE B 1 576 ? -12.859 44.031 22.953 1 79.56 576 PHE B N 1
ATOM 9267 C CA . PHE B 1 576 ? -13.055 45.156 22.047 1 79.56 576 PHE B CA 1
ATOM 9268 C C . PHE B 1 576 ? -11.961 46.188 22.234 1 79.56 576 PHE B C 1
ATOM 9270 O O . PHE B 1 576 ? -11.414 46.719 21.266 1 79.56 576 PHE B O 1
ATOM 9277 N N . LEU B 1 577 ? -11.688 46.469 23.406 1 74.06 577 LEU B N 1
ATOM 9278 C CA . LEU B 1 577 ? -10.656 47.469 23.703 1 74.06 577 LEU B CA 1
ATOM 9279 C C . LEU B 1 577 ? -9.281 46.969 23.266 1 74.06 577 LEU B C 1
ATOM 9281 O O . LEU B 1 577 ? -8.477 47.75 22.75 1 74.06 577 LEU B O 1
ATOM 9285 N N . LYS B 1 578 ? -9.156 45.75 23.453 1 68.19 578 LYS B N 1
ATOM 9286 C CA . LYS B 1 578 ? -7.891 45.156 23.047 1 68.19 578 LYS B CA 1
ATOM 9287 C C . LYS B 1 578 ? -7.711 45.25 21.531 1 68.19 578 LYS B C 1
ATOM 9289 O O . LYS B 1 578 ? -6.625 45.562 21.047 1 68.19 578 LYS B O 1
ATOM 9294 N N . GLN B 1 579 ? -8.688 45 20.828 1 66.75 579 GLN B N 1
ATOM 9295 C CA . GLN B 1 579 ? -8.625 44.969 19.359 1 66.75 579 GLN B CA 1
ATOM 9296 C C . GLN B 1 579 ? -8.562 46.375 18.797 1 66.75 579 GLN B C 1
ATOM 9298 O O . GLN B 1 579 ? -7.957 46.594 17.734 1 66.75 579 GLN B O 1
ATOM 9303 N N . LEU B 1 580 ? -9.352 47.344 19.359 1 59.06 580 LEU B N 1
ATOM 9304 C CA . LEU B 1 580 ? -9.266 48.719 18.969 1 59.06 580 LEU B CA 1
ATOM 9305 C C . LEU B 1 580 ? -7.84 49.25 19.125 1 59.06 580 LEU B C 1
ATOM 9307 O O . LEU B 1 580 ? -7.352 50 18.266 1 59.06 580 LEU B O 1
ATOM 9311 N N . SER B 1 581 ? -7.383 48.812 20.125 1 51.78 581 SER B N 1
ATOM 9312 C CA . SER B 1 581 ? -6.012 49.25 20.359 1 51.78 581 SER B CA 1
ATOM 9313 C C . SER B 1 581 ? -5.051 48.656 19.344 1 51.78 581 SER B C 1
ATOM 9315 O O . SER B 1 581 ? -4.098 49.312 18.922 1 51.78 581 SER B O 1
ATOM 9317 N N . GLU B 1 582 ? -5.426 47.469 18.984 1 50.78 582 GLU B N 1
ATOM 9318 C CA . GLU B 1 582 ? -4.598 46.844 17.969 1 50.78 582 GLU B CA 1
ATOM 9319 C C . GLU B 1 582 ? -4.762 47.5 16.609 1 50.78 582 GLU B C 1
ATOM 9321 O O . GLU B 1 582 ? -3.793 47.625 15.859 1 50.78 582 GLU B O 1
ATOM 9326 N N . LYS B 1 583 ? -5.918 48 16.141 1 51.94 583 LYS B N 1
ATOM 9327 C CA . LYS B 1 583 ? -6.199 48.688 14.898 1 51.94 583 LYS B CA 1
ATOM 9328 C C . LYS B 1 583 ? -5.582 50.094 14.906 1 51.94 583 LYS B C 1
ATOM 9330 O O . LYS B 1 583 ? -5.121 50.562 13.875 1 51.94 583 LYS B O 1
ATOM 9335 N N . GLU B 1 584 ? -5.875 50.812 15.969 1 41.38 584 GLU B N 1
ATOM 9336 C CA . GLU B 1 584 ? -5.277 52.156 16.016 1 41.38 584 GLU B CA 1
ATOM 9337 C C . GLU B 1 584 ? -3.76 52.094 15.875 1 41.38 584 GLU B C 1
ATOM 9339 O O . GLU B 1 584 ? -3.141 53 15.305 1 41.38 584 GLU B O 1
ATOM 9344 N N . ILE B 1 585 ? -3.34 51 16.266 1 38.41 585 ILE B N 1
ATOM 9345 C CA . ILE B 1 585 ? -1.892 50.875 16.172 1 38.41 585 ILE B CA 1
ATOM 9346 C C . ILE B 1 585 ? -1.527 50.25 14.812 1 38.41 585 ILE B C 1
ATOM 9348 O O . ILE B 1 585 ? -0.476 50.562 14.242 1 38.41 585 ILE B O 1
ATOM 9352 N N . ALA B 1 586 ? -2.389 49.594 14.305 1 45.69 586 ALA B N 1
ATOM 9353 C CA . ALA B 1 586 ? -2.104 49.125 12.961 1 45.69 586 ALA B CA 1
ATOM 9354 C C . ALA B 1 586 ? -2.338 50.219 11.922 1 45.69 586 ALA B C 1
ATOM 9356 O O . ALA B 1 586 ? -3.336 50.938 11.992 1 45.69 586 ALA B O 1
#

Nearest PDB structures (foldseek):
  6rak-assembly1_B  TM=8.780E-01  e=1.544E-43  Thermus thermophilus
  6pam-assembly4_H  TM=8.790E-01  e=7.104E-36  Novosphingobium aromaticivorans DSM 12444
  4mrn-assembly1_A  TM=8.785E-01  e=4.183E-34  Novosphingobium aromaticivorans DSM 12444
  7zo8-assembly1_A  TM=8.471E-01  e=2.036E-33  Brucella abortus 2308
  7wiw-assembly1_B  TM=8.250E-01  e=2.233E-30  Mycobacterium tuberculosis H37Rv